Protein AF-0000000084724523 (afdb_homodimer)

Organism: Cystobacter fuscus (strain ATCC 25194 / DSM 2262 / NBRC 100088 / M29) (NCBI:txid1242864)

pLDDT: mean 94.47, std 11.99, range [20.17, 98.94]

Solvent-accessible surface area (backbone atoms only — not comparable to full-atom values): 75988 Å² total; per-residue (Å²): 133,85,74,77,80,79,78,74,78,73,77,78,77,75,77,76,72,70,72,74,72,76,73,77,74,52,59,59,71,35,30,45,39,47,46,10,19,20,73,44,6,19,18,46,40,33,4,35,18,78,22,20,51,25,27,40,26,57,25,37,60,73,39,50,50,92,65,16,55,68,31,19,17,23,23,41,69,84,55,62,31,35,51,29,35,18,40,33,60,49,45,4,32,65,64,45,38,56,32,41,68,26,38,28,72,42,44,55,80,86,52,91,48,58,54,48,84,90,38,83,74,62,22,50,29,20,43,53,56,72,89,57,43,45,48,37,78,12,26,23,33,33,41,32,59,70,43,38,30,40,40,35,34,26,9,32,54,43,27,32,38,39,38,37,40,65,64,75,69,54,32,35,34,40,35,38,43,56,59,62,32,28,49,25,56,93,72,31,45,51,40,32,38,44,34,46,47,96,88,52,37,32,36,29,37,40,28,28,53,48,49,39,68,71,39,58,43,16,26,23,36,40,58,77,58,71,65,72,45,45,33,50,45,70,72,60,86,82,68,87,72,79,68,48,72,61,62,31,92,45,42,60,54,42,40,61,52,73,43,47,22,36,34,38,40,41,30,46,40,62,65,94,64,64,48,37,38,40,32,17,53,24,63,72,33,45,71,48,0,47,48,17,40,53,64,83,46,87,70,83,56,62,64,57,48,35,49,52,19,37,50,51,41,41,56,55,47,54,20,50,44,78,42,50,61,68,60,58,40,24,39,40,39,27,16,52,54,44,36,39,41,42,51,17,46,54,38,44,82,85,28,38,28,32,37,46,59,74,43,80,45,70,46,81,93,50,59,35,41,27,40,41,53,24,68,47,22,39,55,28,25,53,61,47,44,70,47,50,36,49,60,64,60,58,22,18,47,47,44,24,42,51,50,36,14,72,46,24,79,80,47,30,51,54,38,23,26,43,84,33,27,63,27,43,49,81,67,59,58,33,46,35,34,46,48,26,27,39,46,77,73,66,49,56,83,58,61,63,66,61,48,50,51,43,42,51,42,44,70,62,41,41,55,37,92,38,36,43,46,25,72,74,70,42,37,26,25,41,84,81,28,63,24,10,30,42,42,28,25,46,43,9,44,39,27,34,23,50,13,54,44,25,46,74,72,68,36,55,68,58,14,51,55,24,43,56,46,29,54,27,40,60,74,32,48,35,73,86,80,66,33,42,41,27,26,32,82,88,67,48,66,59,74,87,78,59,58,80,51,69,49,94,70,34,47,22,70,90,39,24,31,70,35,54,49,67,51,39,60,76,32,47,43,55,50,34,55,67,55,66,27,42,69,44,43,50,49,51,52,49,46,35,50,62,35,79,55,87,86,59,85,61,82,88,36,84,69,67,27,42,66,44,38,57,38,33,68,19,29,68,73,32,70,50,54,55,55,48,30,28,70,44,41,34,39,51,57,18,22,52,46,48,52,53,46,55,66,70,40,44,47,74,39,37,54,16,27,40,15,36,22,38,44,9,19,54,25,24,44,50,42,33,41,36,66,18,31,36,48,64,32,65,58,68,54,43,24,41,50,59,44,61,71,39,44,29,37,35,36,44,31,65,90,73,38,46,30,32,34,37,36,44,63,67,47,94,65,20,59,17,60,59,47,40,24,48,68,84,35,80,44,63,45,33,47,46,43,50,67,54,54,69,68,24,47,37,40,40,36,34,35,27,64,60,69,38,88,68,61,23,33,50,76,89,20,26,50,95,34,49,70,131,128,90,73,77,78,79,79,75,79,76,78,78,78,76,75,76,74,71,73,76,72,76,73,79,74,50,59,58,70,36,30,45,38,46,45,10,18,19,73,44,5,19,18,46,41,34,5,34,19,78,23,20,51,26,28,40,26,58,24,38,59,74,38,50,50,91,66,16,54,68,32,19,17,23,23,42,70,84,54,59,30,36,51,30,36,16,38,33,64,48,45,5,31,63,66,45,38,54,33,41,68,26,38,30,74,41,45,54,78,86,55,92,47,58,54,47,84,91,39,83,75,62,23,50,30,20,44,52,54,70,88,57,43,47,47,36,77,12,26,24,32,34,39,31,59,71,44,36,30,40,39,34,34,26,11,32,55,44,27,32,37,39,38,37,38,65,64,76,69,54,33,35,33,40,35,37,43,57,60,62,32,30,49,24,55,95,72,29,46,53,39,32,37,43,35,46,47,94,86,52,38,33,36,29,38,41,30,27,53,48,49,41,68,71,40,58,43,16,26,24,38,40,57,78,58,71,65,71,47,46,34,52,44,70,71,59,86,80,70,87,70,79,67,46,72,61,60,31,92,45,44,62,53,42,40,60,50,71,42,48,22,37,34,38,39,41,30,45,41,61,65,96,65,66,48,37,38,40,33,16,52,24,63,73,35,45,68,48,0,47,48,17,41,53,64,83,46,86,69,84,56,60,64,59,48,36,49,54,19,38,50,50,40,41,56,56,47,54,21,49,45,76,43,50,62,67,61,59,38,24,39,40,39,26,17,51,53,45,36,40,41,43,52,16,45,54,39,42,80,86,29,38,27,33,37,45,60,74,44,79,47,69,45,81,93,48,60,34,41,26,42,41,52,25,68,48,22,39,55,29,25,52,60,44,41,72,48,49,35,51,60,63,62,57,21,16,48,47,44,24,42,52,51,36,14,73,47,23,78,80,49,30,52,55,39,24,26,43,83,33,28,64,26,42,48,80,66,58,60,33,46,36,33,46,47,27,27,40,46,77,71,66,47,56,83,57,62,65,67,60,47,50,50,42,42,51,42,44,70,63,42,40,54,38,92,38,36,42,46,25,70,74,70,42,38,26,24,42,84,81,28,63,22,10,30,43,42,29,27,48,43,10,44,38,26,34,22,50,12,54,43,26,47,75,71,68,36,54,68,60,14,52,55,23,44,57,45,31,53,26,42,61,73,32,49,36,73,86,80,65,33,42,41,27,25,32,82,87,68,46,66,58,74,88,77,60,58,80,51,70,49,94,67,34,48,22,68,88,39,25,30,70,35,52,48,66,53,41,62,61,31,47,44,56,49,33,55,66,54,65,26,42,69,43,42,50,50,50,52,49,47,35,50,64,35,80,54,86,86,58,85,62,83,88,34,84,70,68,26,42,65,43,38,55,38,34,67,19,28,70,75,32,71,49,53,55,56,48,30,27,70,44,41,35,38,51,57,17,22,52,45,48,52,53,44,54,67,72,41,44,48,78,38,36,54,17,27,40,15,36,23,39,45,8,18,55,25,24,44,48,41,34,39,36,65,16,30,37,46,64,34,64,56,69,53,44,26,40,50,59,43,60,70,38,45,29,37,35,37,44,30,64,87,73,37,46,31,32,34,39,35,44,64,68,46,93,64,20,60,19,59,59,47,40,22,51,68,84,36,80,42,63,43,35,48,44,44,51,67,57,53,70,68,23,47,36,40,38,36,33,34,26,62,59,71,38,87,68,62,22,33,50,76,88,21,26,49,94,30,63,59,130

Foldseek 3Di:
DPPPDPDCPPPPPPPPPPPPPDPPDALQRLADQLAQLAAFALAFQFAAFQLAPWTKGWAQDADALVPQQSCQFRGHPPQFKTQAIATDGFGQDRHHWDSAWGKAKAFADAFQDSADSVDAPRGRIFGWDCVQWDGTHQKTWTAGDNRRWIWIKGDDRFKIKIKIDHPDFTWIKMKTWGQAIHNGDPCQWPKKKWFADPQGKIKMKTFGCGLFGRQIKIKIKDKQAGFPWKFKDDPDPPDPDPPDDDPDDGRTGDRMDMDRTMMMMTIRHGDDHIMMMMMGMARADRVLNVQSSCQPPNDRPNVVSSVVSSVSLSLLLVLKDFFFPSWLSNLLSNLSVLLRRPQHFHAGSQQWAQAQLRDIDGDDPATATWFPQQVQCLFFSLVVCQFRPALRVLLRDLVNQLVNLVNHPLNAGANGTGRNHHSLPDADRRSQLSLLLSVVLPRDDDDLVSSLVRLVSNQCRCVPQQSVVCLVVLWRALVVGFLGLLRNQRSLLSLQSSLLSCVVVVNNVSNVVSPVSNPSNVLQQDLVVLWRFHHHSVSHGDPDDDQQDDDDRHNRDLAGRLLRRCRSLQALVVSCVSQPALVSLVVSLCCQQCADCVPPDPVVRSQQWQDRRRQGLQDRSRLLVLLSNLQSQFLQSSLVVLVVSCVRQATSRSNGHGHRCSSSSSSSSSNQVQLQWGDSRSSQQKTFGHGHDGQKMWRCGNVRAIEMEGEAPDDPQFSEWDWKDWQNHTQQAGMDGNVSVVVHGYIYTYTGRDYDSRGNRDNVRGPDRNDD/DPPPPPPPPPPPPPPPPPPPPDPPDALQVLADQLAQLAAFALAFQFAAFQLAPWTKGWAQDADALVPQQSCQFRGHPPQFKTQAIATDGFGQDRHHWDSAWGKAKAFADAFQDSADSVDAPRGRIFGWDCVQWDGTHQKTWTAGDVRRWIWIKGDDRFKIKIKIDHPDFTWIKMKTWGQAIHNGDPCQWPKKKWFADPQGKIKMKTFGCGLFHRQIKIKIKDKPAGFPWKFKDDPDPPDPDPPDDDPDDGRTGDRMDMDRTMMMMTIRHGDDGIMMMMMGMARADRVLNVQSSCQPPNDRPNVVSSVVSSVSLSLLLVLKDFFFPSWLSNLLSNLSVLLRHPQHFHAGSQQWAQAQLRDIDGDDPATATWFPQQVQCLFFSLVVCQFRPALRVLLRDLVNQLVNLVNHPLNAGANGTGRNHHSLPDADRRSQLSLLLSVVLPRDDDDLVSSLVRLVSNQCRCVPQQSVVCLVVLWRALVVGFLGLLRNQRSLLSLQSSLLSCVVVVNNVSNVVSPVSNPSNVLQQDLVVLWRFHHHSVSHGDPDDDQQDDDDRHNRDLAGRLLRRCRSLQALVVSCVSQPALVSLVVSLCCQQCADCVPPDPVVRSQQWQDRRRQGLQDRSRLLVLLSNLLSQFLQSSLVVLVVSCVRQATSRSNGHGHRCSSSSSSSSSNQVQLQWGDSRSSQQKTFGHGHNGQKMWRCGNVRAIAMEGEAPDDPQFSEWDWKAWQNHTQQAGMDGNVSVVVHGYIYTYTGRDYDSRGNRDNVRGPDRHDD

InterPro domains:
  IPR005887 Glycosyl hydrolase family 92, alpha-1,2-mannosidase, putative [TIGR01180] (5-756)
  IPR008928 Six-hairpin glycosidase superfamily [SSF48208] (292-733)
  IPR012939 Glycosyl hydrolase family 92 [PF07971] (288-752)
  IPR014718 Glycoside hydrolase-type carbohydrate-binding [G3DSA:2.70.98.10] (29-375)
  IPR041371 Glycosyl hydrolase family 92 N-terminal domain [PF17678] (31-282)
  IPR050883 Peptide-N(4)-(N-acetyl-beta-glucosaminyl)asparagine amidase [PTHR12143] (14-756)

Nearest PDB structures (foldseek):
  6f91-assembly6_C  TM=9.693E-01  e=6.022E-83  Bacteroides thetaiotaomicron
  6f91-assembly2_B  TM=9.705E-01  e=1.123E-82  Bacteroides thetaiotaomicron
  6f91-assembly4_G  TM=9.671E-01  e=1.989E-82  Bacteroides thetaiotaomicron
  6f91-assembly5_A-4  TM=9.684E-01  e=3.175E-82  Bacteroides thetaiotaomicron
  2wzs-assembly4_D  TM=9.015E-01  e=2.705E-63  Bacteroides thetaiotaomicron VPI-5482

Radius of gyration: 40.07 Å; Cα contacts (8 Å, |Δi|>4): 3932; chains: 2; bounding box: 154×147×90 Å

Structure (mmCIF, N/CA/C/O backbone):
data_AF-0000000084724523-model_v1
#
loop_
_entity.id
_entity.type
_entity.pdbx_description
1 polymer Alpha-1,2-mannosidase
#
loop_
_atom_site.group_PDB
_atom_site.id
_atom_site.type_symbol
_atom_site.label_atom_id
_atom_site.label_alt_id
_atom_site.label_comp_id
_atom_site.label_asym_id
_atom_site.label_entity_id
_atom_site.label_seq_id
_atom_site.pdbx_PDB_ins_code
_atom_site.Cartn_x
_atom_site.Cartn_y
_atom_site.Cartn_z
_atom_site.occupancy
_atom_site.B_iso_or_equiv
_atom_site.auth_seq_id
_atom_site.auth_comp_id
_atom_site.auth_asym_id
_atom_site.auth_atom_id
_atom_site.pdbx_PDB_model_num
ATOM 1 N N . MET A 1 1 ? -81.5 -58.75 -46.938 1 20.53 1 MET A N 1
ATOM 2 C CA . MET A 1 1 ? -81 -58.469 -45.594 1 20.53 1 MET A CA 1
ATOM 3 C C . MET A 1 1 ? -79.562 -59 -45.406 1 20.53 1 MET A C 1
ATOM 5 O O . MET A 1 1 ? -79.312 -59.75 -44.438 1 20.53 1 MET A O 1
ATOM 9 N N . ARG A 1 2 ? -79 -59.281 -46.656 1 23.03 2 ARG A N 1
ATOM 10 C CA . ARG A 1 2 ? -77.75 -59.969 -46.969 1 23.03 2 ARG A CA 1
ATOM 11 C C . ARG A 1 2 ? -76.562 -59.344 -46.188 1 23.03 2 ARG A C 1
ATOM 13 O O . ARG A 1 2 ? -76.312 -58.156 -46.312 1 23.03 2 ARG A O 1
ATOM 20 N N . LEU A 1 3 ? -76.188 -59.938 -45.031 1 23.42 3 LEU A N 1
ATOM 21 C CA . LEU A 1 3 ? -75.375 -59.75 -43.812 1 23.42 3 LEU A CA 1
ATOM 22 C C . LEU A 1 3 ? -73.875 -59.75 -44.125 1 23.42 3 LEU A C 1
ATOM 24 O O . LEU A 1 3 ? -73.188 -60.75 -43.906 1 23.42 3 LEU A O 1
ATOM 28 N N . GLY A 1 4 ? -73.5 -59.406 -45.344 1 29.86 4 GLY A N 1
ATOM 29 C CA . GLY A 1 4 ? -72.125 -59.781 -45.594 1 29.86 4 GLY A CA 1
ATOM 30 C C . GLY A 1 4 ? -71.188 -59.219 -44.562 1 29.86 4 GLY A C 1
ATOM 31 O O . GLY A 1 4 ? -71.375 -58.094 -44.062 1 29.86 4 GLY A O 1
ATOM 32 N N . MET A 1 5 ? -70.438 -60.094 -43.844 1 26.89 5 MET A N 1
ATOM 33 C CA . MET A 1 5 ? -69.438 -60.094 -42.75 1 26.89 5 MET A CA 1
ATOM 34 C C . MET A 1 5 ? -68.188 -59.281 -43.125 1 26.89 5 MET A C 1
ATOM 36 O O . MET A 1 5 ? -67.5 -59.594 -44.094 1 26.89 5 MET A O 1
ATOM 40 N N . PHE A 1 6 ? -68.312 -57.906 -43.156 1 31.75 6 PHE A N 1
ATOM 41 C CA . PHE A 1 6 ? -67.188 -57 -43.438 1 31.75 6 PHE A CA 1
ATOM 42 C C . PHE A 1 6 ? -66.125 -57.188 -42.406 1 31.75 6 PHE A C 1
ATOM 44 O O . PHE A 1 6 ? -66.312 -57 -41.219 1 31.75 6 PHE A O 1
ATOM 51 N N . CYS A 1 7 ? -65.25 -58.281 -42.625 1 27.2 7 CYS A N 1
ATOM 52 C CA . CYS A 1 7 ? -64.125 -58.562 -41.75 1 27.2 7 CYS A CA 1
ATOM 53 C C . CYS A 1 7 ? -63.219 -57.344 -41.625 1 27.2 7 CYS A C 1
ATOM 55 O O . CYS A 1 7 ? -62.969 -56.625 -42.625 1 27.2 7 CYS A O 1
ATOM 57 N N . ALA A 1 8 ? -63 -56.844 -40.344 1 29.38 8 ALA A N 1
ATOM 58 C CA . ALA A 1 8 ? -62.312 -55.812 -39.594 1 29.38 8 ALA A CA 1
ATOM 59 C C . ALA A 1 8 ? -60.781 -55.938 -39.75 1 29.38 8 ALA A C 1
ATOM 61 O O . ALA A 1 8 ? -60.188 -56.812 -39.156 1 29.38 8 ALA A O 1
ATOM 62 N N . VAL A 1 9 ? -60.281 -56.031 -40.938 1 32.03 9 VAL A N 1
ATOM 63 C CA . VAL A 1 9 ? -58.812 -56.125 -40.875 1 32.03 9 VAL A CA 1
ATOM 64 C C . VAL A 1 9 ? -58.25 -54.938 -40.125 1 32.03 9 VAL A C 1
ATOM 66 O O . VAL A 1 9 ? -58.375 -53.812 -40.562 1 32.03 9 VAL A O 1
ATOM 69 N N . GLY A 1 10 ? -58.312 -54.969 -38.75 1 26.72 10 GLY A N 1
ATOM 70 C CA . GLY A 1 10 ? -57.688 -53.938 -37.938 1 26.72 10 GLY A CA 1
ATOM 71 C C . GLY A 1 10 ? -56.188 -53.875 -38.094 1 26.72 10 GLY A C 1
ATOM 72 O O . GLY A 1 10 ? -55.5 -54.844 -37.906 1 26.72 10 GLY A O 1
ATOM 73 N N . ALA A 1 11 ? -55.719 -53.125 -39.156 1 31.81 11 ALA A N 1
ATOM 74 C CA . ALA A 1 11 ? -54.312 -52.844 -39.312 1 31.81 11 ALA A CA 1
ATOM 75 C C . ALA A 1 11 ? -53.719 -52.25 -38.031 1 31.81 11 ALA A C 1
ATOM 77 O O . ALA A 1 11 ? -54.188 -51.219 -37.531 1 31.81 11 ALA A O 1
ATOM 78 N N . LEU A 1 12 ? -53.188 -53.156 -37.094 1 29.39 12 LEU A N 1
ATOM 79 C CA . LEU A 1 12 ? -52.406 -52.719 -35.938 1 29.39 12 LEU A CA 1
ATOM 80 C C . LEU A 1 12 ? -51.219 -51.844 -36.375 1 29.39 12 LEU A C 1
ATOM 82 O O . LEU A 1 12 ? -50.344 -52.312 -37.094 1 29.39 12 LEU A O 1
ATOM 86 N N . LEU A 1 13 ? -51.562 -50.5 -36.719 1 34.78 13 LEU A N 1
ATOM 87 C CA . LEU A 1 13 ? -50.469 -49.562 -36.844 1 34.78 13 LEU A CA 1
ATOM 88 C C . LEU A 1 13 ? -49.594 -49.594 -35.594 1 34.78 13 LEU A C 1
ATOM 90 O O . LEU A 1 13 ? -50.062 -49.219 -34.5 1 34.78 13 LEU A O 1
ATOM 94 N N . GLY A 1 14 ? -48.688 -50.594 -35.469 1 31 14 GLY A N 1
ATOM 95 C CA . GLY A 1 14 ? -47.688 -50.531 -34.438 1 31 14 GLY A CA 1
ATOM 96 C C . GLY A 1 14 ? -46.906 -49.25 -34.438 1 31 14 GLY A C 1
ATOM 97 O O . GLY A 1 14 ? -46.281 -48.875 -35.438 1 31 14 GLY A O 1
ATOM 98 N N . ALA A 1 15 ? -47.438 -48.188 -33.656 1 37.19 15 ALA A N 1
ATOM 99 C CA . ALA A 1 15 ? -46.688 -46.969 -33.312 1 37.19 15 ALA A CA 1
ATOM 100 C C . ALA A 1 15 ? -45.312 -47.312 -32.75 1 37.19 15 ALA A C 1
ATOM 102 O O . ALA A 1 15 ? -45.188 -48 -31.734 1 37.19 15 ALA A O 1
ATOM 103 N N . MET A 1 16 ? -44.344 -47.375 -33.656 1 31.94 16 MET A N 1
ATOM 104 C CA . MET A 1 16 ? -42.969 -47.375 -33.188 1 31.94 16 MET A CA 1
ATOM 105 C C . MET A 1 16 ? -42.688 -46.156 -32.312 1 31.94 16 MET A C 1
ATOM 107 O O . MET A 1 16 ? -42.844 -45 -32.781 1 31.94 16 MET A O 1
ATOM 111 N N . SER A 1 17 ? -43.188 -46.25 -31.094 1 35.69 17 SER A N 1
ATOM 112 C CA . SER A 1 17 ? -42.719 -45.25 -30.141 1 35.69 17 SER A CA 1
ATOM 113 C C . SER A 1 17 ? -41.188 -45.125 -30.172 1 35.69 17 SER A C 1
ATOM 115 O O . SER A 1 17 ? -40.469 -46.062 -29.828 1 35.69 17 SER A O 1
ATOM 117 N N . GLY A 1 18 ? -40.75 -44.406 -31.156 1 31.39 18 GLY A N 1
ATOM 118 C CA . GLY A 1 18 ? -39.375 -44.031 -31.047 1 31.39 18 GLY A CA 1
ATOM 119 C C . GLY A 1 18 ? -39.031 -43.406 -29.703 1 31.39 18 GLY A C 1
ATOM 120 O O . GLY A 1 18 ? -39.562 -42.344 -29.375 1 31.39 18 GLY A O 1
ATOM 121 N N . GLU A 1 19 ? -38.844 -44.219 -28.75 1 33.22 19 GLU A N 1
ATOM 122 C CA . GLU A 1 19 ? -38.25 -43.625 -27.562 1 33.22 19 GLU A CA 1
ATOM 123 C C . GLU A 1 19 ? -37.156 -42.625 -27.922 1 33.22 19 GLU A C 1
ATOM 125 O O . GLU A 1 19 ? -36.188 -42.969 -28.609 1 33.22 19 GLU A O 1
ATOM 130 N N . ALA A 1 20 ? -37.531 -41.375 -27.922 1 40.84 20 ALA A N 1
ATOM 131 C CA . ALA A 1 20 ? -36.531 -40.312 -28.016 1 40.84 20 ALA A CA 1
ATOM 132 C C . ALA A 1 20 ? -35.375 -40.562 -27.062 1 40.84 20 ALA A C 1
ATOM 134 O O . ALA A 1 20 ? -35.562 -40.531 -25.844 1 40.84 20 ALA A O 1
ATOM 135 N N . ARG A 1 21 ? -34.406 -41.375 -27.438 1 37.97 21 ARG A N 1
ATOM 136 C CA . ARG A 1 21 ? -33.219 -41.469 -26.609 1 37.97 21 ARG A CA 1
ATOM 137 C C . ARG A 1 21 ? -32.875 -40.094 -26.016 1 37.97 21 ARG A C 1
ATOM 139 O O . ARG A 1 21 ? -32.781 -39.094 -26.734 1 37.97 21 ARG A O 1
ATOM 146 N N . ALA A 1 22 ? -32.938 -39.969 -24.797 1 46.38 22 ALA A N 1
ATOM 147 C CA . ALA A 1 22 ? -32.531 -38.75 -24.062 1 46.38 22 ALA A CA 1
ATOM 148 C C . ALA A 1 22 ? -31.188 -38.219 -24.578 1 46.38 22 ALA A C 1
ATOM 150 O O . ALA A 1 22 ? -30.219 -38.969 -24.688 1 46.38 22 ALA A O 1
ATOM 151 N N . ALA A 1 23 ? -31.047 -37.156 -25.188 1 53.88 23 ALA A N 1
ATOM 152 C CA . ALA A 1 23 ? -29.859 -36.5 -25.734 1 53.88 23 ALA A CA 1
ATOM 153 C C . ALA A 1 23 ? -28.719 -36.5 -24.734 1 53.88 23 ALA A C 1
ATOM 155 O O . ALA A 1 23 ? -28.922 -36.219 -23.547 1 53.88 23 ALA A O 1
ATOM 156 N N . ALA A 1 24 ? -27.578 -37.188 -25.078 1 62.97 24 ALA A N 1
ATOM 157 C CA . ALA A 1 24 ? -26.391 -37.156 -24.234 1 62.97 24 ALA A CA 1
ATOM 158 C C . ALA A 1 24 ? -26.156 -35.781 -23.625 1 62.97 24 ALA A C 1
ATOM 160 O O . ALA A 1 24 ? -26.359 -34.75 -24.281 1 62.97 24 ALA A O 1
ATOM 161 N N . PRO A 1 25 ? -25.938 -35.719 -22.188 1 80.44 25 PRO A N 1
ATOM 162 C CA . PRO A 1 25 ? -25.641 -34.406 -21.547 1 80.44 25 PRO A CA 1
ATOM 163 C C . PRO A 1 25 ? -24.578 -33.625 -22.281 1 80.44 25 PRO A C 1
ATOM 165 O O . PRO A 1 25 ? -23.672 -34.219 -22.891 1 80.44 25 PRO A O 1
ATOM 168 N N . SER A 1 26 ? -24.844 -32.312 -22.406 1 92.19 26 SER A N 1
ATOM 169 C CA . SER A 1 26 ? -23.844 -31.422 -22.984 1 92.19 26 SER A CA 1
ATOM 170 C C . SER A 1 26 ? -22.531 -31.484 -22.219 1 92.19 26 SER A C 1
ATOM 172 O O . SER A 1 26 ? -22.484 -32.031 -21.109 1 92.19 26 SER A O 1
ATOM 174 N N . ALA A 1 27 ? -21.406 -31.094 -22.812 1 97.19 27 ALA A N 1
ATOM 175 C CA . ALA A 1 27 ? -20.125 -31 -22.125 1 97.19 27 ALA A CA 1
ATOM 176 C C . ALA A 1 27 ? -20.25 -30.203 -20.828 1 97.19 27 ALA A C 1
ATOM 178 O O . ALA A 1 27 ? -19.688 -30.578 -19.812 1 97.19 27 ALA A O 1
ATOM 179 N N . TYR A 1 28 ? -21.016 -29.156 -20.891 1 97.94 28 TYR A N 1
ATOM 180 C CA . TYR A 1 28 ? -21.266 -28.312 -19.734 1 97.94 28 TYR A CA 1
ATOM 181 C C . TYR A 1 28 ? -21.938 -29.094 -18.609 1 97.94 28 TYR A C 1
ATOM 183 O O . TYR A 1 28 ? -21.5 -29.031 -17.453 1 97.94 28 TYR A O 1
ATOM 191 N N . ASP A 1 29 ? -22.906 -29.891 -18.922 1 97.25 29 ASP A N 1
ATOM 192 C CA . ASP A 1 29 ? -23.688 -30.625 -17.938 1 97.25 29 ASP A CA 1
ATOM 193 C C . ASP A 1 29 ? -22.891 -31.797 -17.375 1 97.25 29 ASP A C 1
ATOM 195 O O . ASP A 1 29 ? -23.203 -32.312 -16.297 1 97.25 29 ASP A O 1
ATOM 199 N N . ALA A 1 30 ? -21.859 -32.188 -18.109 1 98 30 ALA A N 1
ATOM 200 C CA . ALA A 1 30 ? -21.078 -33.344 -17.703 1 98 30 ALA A CA 1
ATOM 201 C C . ALA A 1 30 ? -20.031 -32.969 -16.656 1 98 30 ALA A C 1
ATOM 203 O O . ALA A 1 30 ? -19.484 -33.812 -15.969 1 98 30 ALA A O 1
ATOM 204 N N . VAL A 1 31 ? -19.734 -31.703 -16.516 1 98.75 31 VAL A N 1
ATOM 205 C CA . VAL A 1 31 ? -18.734 -31.234 -15.562 1 98.75 31 VAL A CA 1
ATOM 206 C C . VAL A 1 31 ? -19.281 -31.328 -14.141 1 98.75 31 VAL A C 1
ATOM 208 O O . VAL A 1 31 ? -20.438 -30.969 -13.891 1 98.75 31 VAL A O 1
ATOM 211 N N . ASP A 1 32 ? -18.5 -31.828 -13.234 1 98.69 32 ASP A N 1
ATOM 212 C CA . ASP A 1 32 ? -18.797 -31.844 -11.797 1 98.69 32 ASP A CA 1
ATOM 213 C C . ASP A 1 32 ? -17.734 -31.078 -11.016 1 98.69 32 ASP A C 1
ATOM 215 O O . ASP A 1 32 ? -16.719 -31.641 -10.625 1 98.69 32 ASP A O 1
ATOM 219 N N . PRO A 1 33 ? -18.016 -29.859 -10.672 1 98.69 33 PRO A N 1
ATOM 220 C CA . PRO A 1 33 ? -17.016 -29.031 -10 1 98.69 33 PRO A CA 1
ATOM 221 C C . PRO A 1 33 ? -16.641 -29.547 -8.617 1 98.69 33 PRO A C 1
ATOM 223 O O . PRO A 1 33 ? -15.68 -29.078 -8.016 1 98.69 33 PRO A O 1
ATOM 226 N N . PHE A 1 34 ? -17.281 -30.531 -8.094 1 98.69 34 PHE A N 1
ATOM 227 C CA . PHE A 1 34 ? -16.969 -31.062 -6.773 1 98.69 34 PHE A CA 1
ATOM 228 C C . PHE A 1 34 ? -15.797 -32.031 -6.844 1 98.69 34 PHE A C 1
ATOM 230 O O . PHE A 1 34 ? -15.219 -32.406 -5.816 1 98.69 34 PHE A O 1
ATOM 237 N N . ILE A 1 35 ? -15.531 -32.531 -8.047 1 98.62 35 ILE A N 1
ATOM 238 C CA . ILE A 1 35 ? -14.383 -33.406 -8.156 1 98.62 35 ILE A CA 1
ATOM 239 C C . ILE A 1 35 ? -13.117 -32.688 -7.727 1 98.62 35 ILE A C 1
ATOM 241 O O . ILE A 1 35 ? -12.789 -31.625 -8.281 1 98.62 35 ILE A O 1
ATOM 245 N N . GLY A 1 36 ? -12.391 -33.219 -6.758 1 98.06 36 GLY A N 1
ATOM 246 C CA . GLY A 1 36 ? -11.164 -32.656 -6.25 1 98.06 36 GLY A CA 1
ATOM 247 C C . GLY A 1 36 ? -11.367 -31.812 -4.992 1 98.06 36 GLY A C 1
ATOM 248 O O . GLY A 1 36 ? -10.406 -31.344 -4.387 1 98.06 36 GLY A O 1
ATOM 249 N N . THR A 1 37 ? -12.57 -31.609 -4.512 1 98.19 37 THR A N 1
ATOM 250 C CA . THR A 1 37 ? -12.852 -30.766 -3.355 1 98.19 37 THR A CA 1
ATOM 251 C C . THR A 1 37 ? -12.758 -31.578 -2.064 1 98.19 37 THR A C 1
ATOM 253 O O . THR A 1 37 ? -12.852 -31.016 -0.969 1 98.19 37 THR A O 1
ATOM 256 N N . GLY A 1 38 ? -12.648 -32.844 -2.244 1 95.5 38 GLY A N 1
ATOM 257 C CA . GLY A 1 38 ? -12.344 -33.75 -1.156 1 95.5 38 GLY A CA 1
ATOM 258 C C . GLY A 1 38 ? -11.016 -34.469 -1.335 1 95.5 38 GLY A C 1
ATOM 259 O O . GLY A 1 38 ? -10.422 -34.406 -2.414 1 95.5 38 GLY A O 1
ATOM 260 N N . GLY A 1 39 ? -10.469 -34.938 -0.342 1 92.62 39 GLY A N 1
ATOM 261 C CA . GLY A 1 39 ? -9.156 -35.562 -0.454 1 92.62 39 GLY A CA 1
ATOM 262 C C . GLY A 1 39 ? -8.039 -34.562 -0.677 1 92.62 39 GLY A C 1
ATOM 263 O O . GLY A 1 39 ? -7.922 -33.594 0.059 1 92.62 39 GLY A O 1
ATOM 264 N N . LYS A 1 40 ? -7.23 -34.875 -1.763 1 94 40 LYS A N 1
ATOM 265 C CA . LYS A 1 40 ? -6.012 -34.094 -1.925 1 94 40 LYS A CA 1
ATOM 266 C C . LYS A 1 40 ? -6.07 -33.25 -3.197 1 94 40 LYS A C 1
ATOM 268 O O . LYS A 1 40 ? -5.078 -32.625 -3.582 1 94 40 LYS A O 1
ATOM 273 N N . GLY A 1 41 ? -7.199 -33.125 -3.854 1 95.94 41 GLY A N 1
ATOM 274 C CA . GLY A 1 41 ? -7.309 -32.406 -5.125 1 95.94 41 GLY A CA 1
ATOM 275 C C . GLY A 1 41 ? -7.152 -30.906 -4.996 1 95.94 41 GLY A C 1
ATOM 276 O O . GLY A 1 41 ? -6.59 -30.266 -5.879 1 95.94 41 GLY A O 1
ATOM 277 N N . HIS A 1 42 ? -7.676 -30.297 -3.889 1 97.31 42 HIS A N 1
ATOM 278 C CA . HIS A 1 42 ? -7.562 -28.891 -3.5 1 97.31 42 HIS A CA 1
ATOM 279 C C . HIS A 1 42 ? -8.172 -27.984 -4.559 1 97.31 42 HIS A C 1
ATOM 281 O O . HIS A 1 42 ? -7.574 -26.969 -4.922 1 97.31 42 HIS A O 1
ATOM 287 N N . THR A 1 43 ? -9.242 -28.375 -5.137 1 98.31 43 THR A N 1
ATOM 288 C CA . THR A 1 43 ? -10 -27.484 -6.016 1 98.31 43 THR A CA 1
ATOM 289 C C . THR A 1 43 ? -11.172 -26.859 -5.27 1 98.31 43 THR A C 1
ATOM 291 O O . THR A 1 43 ? -11.414 -27.172 -4.102 1 98.31 43 THR A O 1
ATOM 294 N N . PHE A 1 44 ? -11.797 -25.891 -5.836 1 98.56 44 PHE A N 1
ATOM 295 C CA . PHE A 1 44 ? -12.961 -25.266 -5.23 1 98.56 44 PHE A CA 1
ATOM 296 C C . PHE A 1 44 ? -14.188 -25.422 -6.121 1 98.56 44 PHE A C 1
ATOM 298 O O . PHE A 1 44 ? -14.07 -25.469 -7.348 1 98.56 44 PHE A O 1
ATOM 305 N N . PRO A 1 45 ? -15.344 -25.516 -5.582 1 98.75 45 PRO A N 1
ATOM 306 C CA . PRO A 1 45 ? -16.562 -25.766 -6.363 1 98.75 45 PRO A CA 1
ATOM 307 C C . PRO A 1 45 ? -17.234 -24.469 -6.832 1 98.75 45 PRO A C 1
ATOM 309 O O . PRO A 1 45 ? -18.219 -24.516 -7.559 1 98.75 45 PRO A O 1
ATOM 312 N N . GLY A 1 46 ? -16.703 -23.312 -6.441 1 98.56 46 GLY A N 1
ATOM 313 C CA . GLY A 1 46 ? -17.375 -22.047 -6.617 1 98.56 46 GLY A CA 1
ATOM 314 C C . GLY A 1 46 ? -17.453 -21.594 -8.062 1 98.56 46 GLY A C 1
ATOM 315 O O . GLY A 1 46 ? -17.078 -22.344 -8.969 1 98.56 46 GLY A O 1
ATOM 316 N N . ALA A 1 47 ? -18.016 -20.422 -8.258 1 98.81 47 ALA A N 1
ATOM 317 C CA . ALA A 1 47 ? -18.266 -19.859 -9.586 1 98.81 47 ALA A CA 1
ATOM 318 C C . ALA A 1 47 ? -17.047 -19.125 -10.125 1 98.81 47 ALA A C 1
ATOM 320 O O . ALA A 1 47 ? -16.469 -18.281 -9.438 1 98.81 47 ALA A O 1
ATOM 321 N N . VAL A 1 48 ? -16.688 -19.406 -11.297 1 98.81 48 VAL A N 1
ATOM 322 C CA . VAL A 1 48 ? -15.586 -18.766 -12 1 98.81 48 VAL A CA 1
ATOM 323 C C . VAL A 1 48 ? -15.812 -18.844 -13.508 1 98.81 48 VAL A C 1
ATOM 325 O O . VAL A 1 48 ? -16.406 -19.812 -14 1 98.81 48 VAL A O 1
ATOM 328 N N . ALA A 1 49 ? -15.492 -17.859 -14.25 1 98.75 49 ALA A N 1
ATOM 329 C CA . ALA A 1 49 ? -15.461 -17.891 -15.711 1 98.75 49 ALA A CA 1
ATOM 330 C C . ALA A 1 49 ? -14.156 -18.516 -16.203 1 98.75 49 ALA A C 1
ATOM 332 O O . ALA A 1 49 ? -13.211 -18.703 -15.438 1 98.75 49 ALA A O 1
ATOM 333 N N . PRO A 1 50 ? -14.164 -19 -17.516 1 98.75 50 PRO A N 1
ATOM 334 C CA . PRO A 1 50 ? -12.867 -19.453 -18.031 1 98.75 50 PRO A CA 1
ATOM 335 C C . PRO A 1 50 ? -11.766 -18.391 -17.844 1 98.75 50 PRO A C 1
ATOM 337 O O . PRO A 1 50 ? -11.883 -17.281 -18.359 1 98.75 50 PRO A O 1
ATOM 340 N N . PHE A 1 51 ? -10.758 -18.703 -17.062 1 98.75 51 PHE A N 1
ATOM 341 C CA . PHE A 1 51 ? -9.617 -17.859 -16.75 1 98.75 51 PHE A CA 1
ATOM 342 C C . PHE A 1 51 ? -10.055 -16.594 -16.031 1 98.75 51 PHE A C 1
ATOM 344 O O . PHE A 1 51 ? -9.445 -15.531 -16.203 1 98.75 51 PHE A O 1
ATOM 351 N N . GLY A 1 52 ? -11.039 -16.688 -15.25 1 98.56 52 GLY A N 1
ATOM 352 C CA . GLY A 1 52 ? -11.648 -15.531 -14.617 1 98.56 52 GLY A CA 1
ATOM 353 C C . GLY A 1 52 ? -10.812 -14.953 -13.492 1 98.56 52 GLY A C 1
ATOM 354 O O . GLY A 1 52 ? -10.172 -15.695 -12.742 1 98.56 52 GLY A O 1
ATOM 355 N N . MET A 1 53 ? -10.914 -13.633 -13.328 1 98.25 53 MET A N 1
ATOM 356 C CA . MET A 1 53 ? -10.242 -12.891 -12.273 1 98.25 53 MET A CA 1
ATOM 357 C C . MET A 1 53 ? -10.93 -13.109 -10.93 1 98.25 53 MET A C 1
ATOM 359 O O . MET A 1 53 ? -10.258 -13.281 -9.906 1 98.25 53 MET A O 1
ATOM 363 N N . VAL A 1 54 ? -12.234 -13.117 -10.969 1 97.94 54 VAL A N 1
ATOM 364 C CA . VAL A 1 54 ? -13.047 -13.305 -9.773 1 97.94 54 VAL A CA 1
ATOM 365 C C . VAL A 1 54 ? -13.445 -14.766 -9.633 1 97.94 54 VAL A C 1
ATOM 367 O O . VAL A 1 54 ? -13.859 -15.398 -10.602 1 97.94 54 VAL A O 1
ATOM 370 N N . GLN A 1 55 ? -13.281 -15.297 -8.469 1 98.31 55 GLN A N 1
ATOM 371 C CA . GLN A 1 55 ? -13.609 -16.672 -8.141 1 98.31 55 GLN A CA 1
ATOM 372 C C . GLN A 1 55 ? -14.43 -16.75 -6.855 1 98.31 55 GLN A C 1
ATOM 374 O O . GLN A 1 55 ? -13.859 -16.844 -5.762 1 98.31 55 GLN A O 1
ATOM 379 N N . LEU A 1 56 ? -15.711 -16.766 -6.945 1 98.81 56 LEU A N 1
ATOM 380 C CA . LEU A 1 56 ? -16.594 -16.766 -5.785 1 98.81 56 LEU A CA 1
ATOM 381 C C . LEU A 1 56 ? -16.859 -18.188 -5.305 1 98.81 56 LEU A C 1
ATOM 383 O O . LEU A 1 56 ? -17.438 -19 -6.031 1 98.81 56 LEU A O 1
ATOM 387 N N . SER A 1 57 ? -16.438 -18.5 -4.125 1 98.88 57 SER A N 1
ATOM 388 C CA . SER A 1 57 ? -16.562 -19.859 -3.627 1 98.88 57 SER A CA 1
ATOM 389 C C . SER A 1 57 ? -16.766 -19.891 -2.117 1 98.88 57 SER A C 1
ATOM 391 O O . SER A 1 57 ? -16.375 -18.953 -1.417 1 98.88 57 SER A O 1
ATOM 393 N N . PRO A 1 58 ? -17.406 -20.906 -1.604 1 98.69 58 PRO A N 1
ATOM 394 C CA . PRO A 1 58 ? -17.531 -21.047 -0.151 1 98.69 58 PRO A CA 1
ATOM 395 C C . PRO A 1 58 ? -16.203 -21.359 0.527 1 98.69 58 PRO A C 1
ATOM 397 O O . PRO A 1 58 ? -15.375 -22.094 -0.026 1 98.69 58 PRO A O 1
ATOM 400 N N . ASP A 1 59 ? -16 -20.781 1.646 1 98.5 59 ASP A N 1
ATOM 401 C CA . ASP A 1 59 ? -14.953 -21.156 2.59 1 98.5 59 ASP A CA 1
ATOM 402 C C . ASP A 1 59 ? -15.531 -21.953 3.752 1 98.5 59 ASP A C 1
ATOM 404 O O . ASP A 1 59 ? -16.438 -21.5 4.441 1 98.5 59 ASP A O 1
ATOM 408 N N . THR A 1 60 ? -14.961 -23.094 3.922 1 98 60 THR A N 1
ATOM 409 C CA . THR A 1 60 ? -15.547 -23.938 4.957 1 98 60 THR A CA 1
ATOM 410 C C . THR A 1 60 ? -14.773 -23.812 6.266 1 98 60 THR A C 1
ATOM 412 O O . THR A 1 60 ? -15.336 -24 7.344 1 98 60 THR A O 1
ATOM 415 N N . ASP A 1 61 ? -13.477 -23.531 6.148 1 96.44 61 ASP A N 1
ATOM 416 C CA . ASP A 1 61 ? -12.664 -23.312 7.344 1 96.44 61 ASP A CA 1
ATOM 417 C C . ASP A 1 61 ? -11.367 -22.578 7.004 1 96.44 61 ASP A C 1
ATOM 419 O O . ASP A 1 61 ? -10.922 -22.594 5.852 1 96.44 61 ASP A O 1
ATOM 423 N N . VAL A 1 62 ? -10.867 -21.812 7.902 1 95.25 62 VAL A N 1
ATOM 424 C CA . VAL A 1 62 ? -9.555 -21.188 7.836 1 95.25 62 VAL A CA 1
ATOM 425 C C . VAL A 1 62 ? -8.688 -21.688 8.992 1 95.25 62 VAL A C 1
ATOM 427 O O . VAL A 1 62 ? -8.992 -21.422 10.156 1 95.25 62 VAL A O 1
ATOM 430 N N . ARG A 1 63 ? -7.621 -22.344 8.656 1 93.62 63 ARG A N 1
ATOM 431 C CA . ARG A 1 63 ? -6.73 -22.922 9.664 1 93.62 63 ARG A CA 1
ATOM 432 C C . ARG A 1 63 ? -5.406 -22.156 9.719 1 93.62 63 ARG A C 1
ATOM 434 O O . ARG A 1 63 ? -5.059 -21.438 8.789 1 93.62 63 ARG A O 1
ATOM 441 N N . PRO A 1 64 ? -4.648 -22.359 10.867 1 92 64 PRO A N 1
ATOM 442 C CA . PRO A 1 64 ? -3.281 -21.844 10.875 1 92 64 PRO A CA 1
ATOM 443 C C . PRO A 1 64 ? -2.436 -22.375 9.719 1 92 64 PRO A C 1
ATOM 445 O O . PRO A 1 64 ? -2.641 -23.516 9.273 1 92 64 PRO A O 1
ATOM 448 N N . PHE A 1 65 ? -1.499 -21.594 9.242 1 89.38 65 PHE A N 1
ATOM 449 C CA . PHE A 1 65 ? -0.783 -21.875 8.008 1 89.38 65 PHE A CA 1
ATOM 450 C C . PHE A 1 65 ? -0.157 -23.266 8.055 1 89.38 65 PHE A C 1
ATOM 452 O O . PHE A 1 65 ? -0.147 -23.984 7.059 1 89.38 65 PHE A O 1
ATOM 459 N N . LYS A 1 66 ? 0.203 -23.844 9.219 1 86.25 66 LYS A N 1
ATOM 460 C CA . LYS A 1 66 ? 0.835 -25.141 9.336 1 86.25 66 LYS A CA 1
ATOM 461 C C . LYS A 1 66 ? -0.188 -26.266 9.172 1 86.25 66 LYS A C 1
ATOM 463 O O . LYS A 1 66 ? 0.172 -27.406 8.844 1 86.25 66 LYS A O 1
ATOM 468 N N . GLN A 1 67 ? -1.439 -25.906 9.328 1 91.94 67 GLN A N 1
ATOM 469 C CA . GLN A 1 67 ? -2.502 -26.906 9.312 1 91.94 67 GLN A CA 1
ATOM 470 C C . GLN A 1 67 ? -3.416 -26.703 8.102 1 91.94 67 GLN A C 1
ATOM 472 O O . GLN A 1 67 ? -4.453 -27.359 7.992 1 91.94 67 GLN A O 1
ATOM 477 N N . SER A 1 68 ? -2.992 -25.953 7.168 1 93.69 68 SER A N 1
ATOM 478 C CA . SER A 1 68 ? -3.926 -25.438 6.172 1 93.69 68 SER A CA 1
ATOM 479 C C . SER A 1 68 ? -3.887 -26.281 4.895 1 93.69 68 SER A C 1
ATOM 481 O O . SER A 1 68 ? -4.656 -26.031 3.961 1 93.69 68 SER A O 1
ATOM 483 N N . TYR A 1 69 ? -3.107 -27.312 4.844 1 94.06 69 TYR A N 1
ATOM 484 C CA . TYR A 1 69 ? -2.875 -28.031 3.592 1 94.06 69 TYR A CA 1
ATOM 485 C C . TYR A 1 69 ? -4.184 -28.547 3.01 1 94.06 69 TYR A C 1
ATOM 487 O O . TYR A 1 69 ? -4.473 -28.344 1.828 1 94.06 69 TYR A O 1
ATOM 495 N N . ASP A 1 70 ? -5.016 -29.094 3.855 1 94.31 70 ASP A N 1
ATOM 496 C CA . ASP A 1 70 ? -6.25 -29.703 3.377 1 94.31 70 ASP A CA 1
ATOM 497 C C . ASP A 1 70 ? -7.266 -28.641 2.963 1 94.31 70 ASP A C 1
ATOM 499 O O . ASP A 1 70 ? -8.242 -28.938 2.273 1 94.31 70 ASP A O 1
ATOM 503 N N . TRP A 1 71 ? -7.066 -27.375 3.33 1 96.44 71 TRP A N 1
ATOM 504 C CA . TRP A 1 71 ? -7.988 -26.281 3.039 1 96.44 71 TRP A CA 1
ATOM 505 C C . TRP A 1 71 ? -7.359 -25.297 2.068 1 96.44 71 TRP A C 1
ATOM 507 O O . TRP A 1 71 ? -7.734 -24.109 2.047 1 96.44 71 TRP A O 1
ATOM 517 N N . ALA A 1 72 ? -6.426 -25.781 1.299 1 96.75 72 ALA A N 1
ATOM 518 C CA . ALA A 1 72 ? -5.641 -24.891 0.453 1 96.75 72 ALA A CA 1
ATOM 519 C C . ALA A 1 72 ? -6.531 -24.141 -0.533 1 96.75 72 ALA A C 1
ATOM 521 O O . ALA A 1 72 ? -6.207 -23.031 -0.952 1 96.75 72 ALA A O 1
ATOM 522 N N . ALA A 1 73 ? -7.711 -24.703 -0.879 1 97.69 73 ALA A N 1
ATOM 523 C CA . ALA A 1 73 ? -8.617 -24.062 -1.825 1 97.69 73 ALA A CA 1
ATOM 524 C C . ALA A 1 73 ? -9.758 -23.359 -1.098 1 97.69 73 ALA A C 1
ATOM 526 O O . ALA A 1 73 ? -10.664 -22.812 -1.732 1 97.69 73 ALA A O 1
ATOM 527 N N . GLY A 1 74 ? -9.773 -23.422 0.221 1 97.56 74 GLY A N 1
ATOM 528 C CA . GLY A 1 74 ? -10.758 -22.75 1.051 1 97.56 74 GLY A CA 1
ATOM 529 C C . GLY A 1 74 ? -11.984 -23.594 1.332 1 97.56 74 GLY A C 1
ATOM 530 O O . GLY A 1 74 ? -12.812 -23.25 2.172 1 97.56 74 GLY A O 1
ATOM 531 N N . TYR A 1 75 ? -12.125 -24.734 0.68 1 98.06 75 TYR A N 1
ATOM 532 C CA . TYR A 1 75 ? -13.297 -25.594 0.77 1 98.06 75 TYR A CA 1
ATOM 533 C C . TYR A 1 75 ? -12.891 -27.047 0.915 1 98.06 75 TYR A C 1
ATOM 535 O O . TYR A 1 75 ? -11.969 -27.516 0.234 1 98.06 75 TYR A O 1
ATOM 543 N N . ARG A 1 76 ? -13.594 -27.734 1.778 1 97.5 76 ARG A N 1
ATOM 544 C CA . ARG A 1 76 ? -13.531 -29.203 1.892 1 97.5 76 ARG A CA 1
ATOM 545 C C . ARG A 1 76 ? -14.93 -29.812 1.896 1 97.5 76 ARG A C 1
ATOM 547 O O . ARG A 1 76 ? -15.781 -29.406 2.695 1 97.5 76 ARG A O 1
ATOM 554 N N . HIS A 1 77 ? -15.133 -30.75 1.06 1 97.88 77 HIS A N 1
ATOM 555 C CA . HIS A 1 77 ? -16.453 -31.328 0.844 1 97.88 77 HIS A CA 1
ATOM 556 C C . HIS A 1 77 ? -17 -31.969 2.119 1 97.88 77 HIS A C 1
ATOM 558 O O . HIS A 1 77 ? -18.203 -31.953 2.363 1 97.88 77 HIS A O 1
ATOM 564 N N . ASP A 1 78 ? -16.094 -32.438 3.004 1 96.25 78 ASP A N 1
ATOM 565 C CA . ASP A 1 78 ? -16.547 -33.188 4.18 1 96.25 78 ASP A CA 1
ATOM 566 C C . ASP A 1 78 ? -16.812 -32.25 5.352 1 96.25 78 ASP A C 1
ATOM 568 O O . ASP A 1 78 ? -17.266 -32.688 6.414 1 96.25 78 ASP A O 1
ATOM 572 N N . ASP A 1 79 ? -16.5 -31 5.234 1 97 79 ASP A N 1
ATOM 573 C CA . ASP A 1 79 ? -16.734 -30.047 6.312 1 97 79 ASP A CA 1
ATOM 574 C C . ASP A 1 79 ? -18.234 -29.844 6.547 1 97 79 ASP A C 1
ATOM 576 O O . ASP A 1 79 ? -19.016 -29.812 5.594 1 97 79 ASP A O 1
ATOM 580 N N . PRO A 1 80 ? -18.625 -29.594 7.75 1 96.62 80 PRO A N 1
ATOM 581 C CA . PRO A 1 80 ? -20.062 -29.531 8.047 1 96.62 80 PRO A CA 1
ATOM 582 C C . PRO A 1 80 ? -20.594 -28.109 8.016 1 96.62 80 PRO A C 1
ATOM 584 O O . PRO A 1 80 ? -21.812 -27.891 8.102 1 96.62 80 PRO A O 1
ATOM 587 N N . THR A 1 81 ? -19.688 -27.125 7.973 1 97.81 81 THR A N 1
ATOM 588 C CA . THR A 1 81 ? -20.125 -25.734 8.039 1 97.81 81 THR A CA 1
ATOM 589 C C . THR A 1 81 ? -19.453 -24.906 6.957 1 97.81 81 THR A C 1
ATOM 591 O O . THR A 1 81 ? -18.453 -25.312 6.379 1 97.81 81 THR A O 1
ATOM 594 N N . ILE A 1 82 ? -20.047 -23.797 6.637 1 98.19 82 ILE A N 1
ATOM 595 C CA . ILE A 1 82 ? -19.5 -22.781 5.738 1 98.19 82 ILE A CA 1
ATOM 596 C C . ILE A 1 82 ? -19.344 -21.453 6.484 1 98.19 82 ILE A C 1
ATOM 598 O O . ILE A 1 82 ? -20.25 -21.031 7.191 1 98.19 82 ILE A O 1
ATOM 602 N N . LEU A 1 83 ? -18.172 -20.875 6.395 1 98.31 83 LEU A N 1
ATOM 603 C CA . LEU A 1 83 ? -17.906 -19.547 6.965 1 98.31 83 LEU A CA 1
ATOM 604 C C . LEU A 1 83 ? -18.609 -18.469 6.156 1 98.31 83 LEU A C 1
ATOM 606 O O . LEU A 1 83 ? -19.156 -17.516 6.727 1 98.31 83 LEU A O 1
ATOM 610 N N . GLY A 1 84 ? -18.594 -18.531 4.957 1 98.56 84 GLY A N 1
ATOM 611 C CA . GLY A 1 84 ? -19.078 -17.578 3.975 1 98.56 84 GLY A CA 1
ATOM 612 C C . GLY A 1 84 ? -18.5 -17.797 2.59 1 98.56 84 GLY A C 1
ATOM 613 O O . GLY A 1 84 ? -18.188 -18.938 2.221 1 98.56 84 GLY A O 1
ATOM 614 N N . PHE A 1 85 ? -18.5 -16.75 1.795 1 98.88 85 PHE A N 1
ATOM 615 C CA . PHE A 1 85 ? -18.062 -16.828 0.408 1 98.88 85 PHE A CA 1
ATOM 616 C C . PHE A 1 85 ? -17.016 -15.75 0.106 1 98.88 85 PHE A C 1
ATOM 618 O O . PHE A 1 85 ? -17.328 -14.562 0.146 1 98.88 85 PHE A O 1
ATOM 625 N N . SER A 1 86 ? -15.781 -16.188 -0.154 1 98.75 86 SER A N 1
ATOM 626 C CA . SER A 1 86 ? -14.734 -15.234 -0.504 1 98.75 86 SER A CA 1
ATOM 627 C C . SER A 1 86 ? -14.555 -15.141 -2.016 1 98.75 86 SER A C 1
ATOM 629 O O . SER A 1 86 ? -15.219 -15.859 -2.77 1 98.75 86 SER A O 1
ATOM 631 N N . HIS A 1 87 ? -13.688 -14.242 -2.455 1 98.69 87 HIS A N 1
ATOM 632 C CA . HIS A 1 87 ? -13.75 -13.82 -3.852 1 98.69 87 HIS A CA 1
ATOM 633 C C . HIS A 1 87 ? -12.547 -14.336 -4.633 1 98.69 87 HIS A C 1
ATOM 635 O O . HIS A 1 87 ? -12.469 -14.164 -5.852 1 98.69 87 HIS A O 1
ATOM 641 N N . THR A 1 88 ? -11.586 -14.977 -3.998 1 98.38 88 THR A N 1
ATOM 642 C CA . THR A 1 88 ? -10.406 -15.477 -4.699 1 98.38 88 THR A CA 1
ATOM 643 C C . THR A 1 88 ? -9.992 -16.844 -4.16 1 98.38 88 THR A C 1
ATOM 645 O O . THR A 1 88 ? -10.062 -17.078 -2.953 1 98.38 88 THR A O 1
ATOM 648 N N . HIS A 1 89 ? -9.547 -17.75 -5.086 1 98.38 89 HIS A N 1
ATOM 649 C CA . HIS A 1 89 ? -9.141 -19.094 -4.723 1 98.38 89 HIS A CA 1
ATOM 650 C C . HIS A 1 89 ? -8.141 -19.656 -5.727 1 98.38 89 HIS A C 1
ATOM 652 O O . HIS A 1 89 ? -8.258 -19.406 -6.93 1 98.38 89 HIS A O 1
ATOM 658 N N . PHE A 1 90 ? -7.27 -20.438 -5.199 1 97.88 90 PHE A N 1
ATOM 659 C CA . PHE A 1 90 ? -6.496 -21.297 -6.09 1 97.88 90 PHE A CA 1
ATOM 660 C C . PHE A 1 90 ? -7.242 -22.594 -6.367 1 97.88 90 PHE A C 1
ATOM 662 O O . PHE A 1 90 ? -7.902 -23.141 -5.48 1 97.88 90 PHE A O 1
ATOM 669 N N . SER A 1 91 ? -7.094 -23.078 -7.566 1 97.88 91 SER A N 1
ATOM 670 C CA . SER A 1 91 ? -7.602 -24.406 -7.887 1 97.88 91 SER A CA 1
ATOM 671 C C . SER A 1 91 ? -6.465 -25.406 -8.039 1 97.88 91 SER A C 1
ATOM 673 O O . SER A 1 91 ? -5.734 -25.375 -9.039 1 97.88 91 SER A O 1
ATOM 675 N N . GLY A 1 92 ? -6.312 -26.281 -7.07 1 97.06 92 GLY A N 1
ATOM 676 C CA . GLY A 1 92 ? -5.414 -27.422 -7.23 1 97.06 92 GLY A CA 1
ATOM 677 C C . GLY A 1 92 ? -4.098 -27.25 -6.492 1 97.06 92 GLY A C 1
ATOM 678 O O . GLY A 1 92 ? -3.293 -28.172 -6.426 1 97.06 92 GLY A O 1
ATOM 679 N N . ALA A 1 93 ? -3.818 -26.062 -5.883 1 95.5 93 ALA A N 1
ATOM 680 C CA . ALA A 1 93 ? -2.518 -25.844 -5.254 1 95.5 93 ALA A CA 1
ATOM 681 C C . ALA A 1 93 ? -2.467 -26.484 -3.867 1 95.5 93 ALA A C 1
ATOM 683 O O . ALA A 1 93 ? -3.473 -26.5 -3.152 1 95.5 93 ALA A O 1
ATOM 684 N N . GLY A 1 94 ? -1.278 -26.969 -3.486 1 92.94 94 GLY A N 1
ATOM 685 C CA . GLY A 1 94 ? -1.088 -27.5 -2.145 1 92.94 94 GLY A CA 1
ATOM 686 C C . GLY A 1 94 ? -0.659 -26.438 -1.145 1 92.94 94 GLY A C 1
ATOM 687 O O . GLY A 1 94 ? -0.756 -26.641 0.067 1 92.94 94 GLY A O 1
ATOM 688 N N . HIS A 1 95 ? -0.109 -25.359 -1.563 1 93.88 95 HIS A N 1
ATOM 689 C CA . HIS A 1 95 ? 0.137 -24.141 -0.803 1 93.88 95 HIS A CA 1
ATOM 690 C C . HIS A 1 95 ? -0.84 -23.047 -1.197 1 93.88 95 HIS A C 1
ATOM 692 O O . HIS A 1 95 ? -1.467 -23.109 -2.258 1 93.88 95 HIS A O 1
ATOM 698 N N . SER A 1 96 ? -0.955 -22.125 -0.071 1 95.06 96 SER A N 1
ATOM 699 C CA . SER A 1 96 ? -2.064 -21.25 -0.46 1 95.06 96 SER A CA 1
ATOM 700 C C . SER A 1 96 ? -1.915 -19.859 0.144 1 95.06 96 SER A C 1
ATOM 702 O O . SER A 1 96 ? -0.955 -19.594 0.868 1 95.06 96 SER A O 1
ATOM 704 N N . ASP A 1 97 ? -2.664 -19.047 -0.277 1 96.38 97 ASP A N 1
ATOM 705 C CA . ASP A 1 97 ? -2.998 -17.672 0.063 1 96.38 97 ASP A CA 1
ATOM 706 C C . ASP A 1 97 ? -4.457 -17.359 -0.268 1 96.38 97 ASP A C 1
ATOM 708 O O . ASP A 1 97 ? -5.32 -18.234 -0.167 1 96.38 97 ASP A O 1
ATOM 712 N N . LEU A 1 98 ? -4.82 -16.188 -0.588 1 97.31 98 LEU A N 1
ATOM 713 C CA . LEU A 1 98 ? -6.117 -15.75 -1.098 1 97.31 98 LEU A CA 1
ATOM 714 C C . LEU A 1 98 ? -7.215 -15.984 -0.063 1 97.31 98 LEU A C 1
ATOM 716 O O . LEU A 1 98 ? -7.023 -15.703 1.122 1 97.31 98 LEU A O 1
ATOM 720 N N . GLY A 1 99 ? -8.469 -16.297 -0.513 1 97.75 99 GLY A N 1
ATOM 721 C CA . GLY A 1 99 ? -9.586 -16.219 0.407 1 97.75 99 GLY A CA 1
ATOM 722 C C . GLY A 1 99 ? -9.938 -14.797 0.805 1 97.75 99 GLY A C 1
ATOM 723 O O . GLY A 1 99 ? -10.211 -14.523 1.976 1 97.75 99 GLY A O 1
ATOM 724 N N . ASP A 1 100 ? -9.898 -13.961 -0.13 1 97.94 100 ASP A N 1
ATOM 725 C CA . ASP A 1 100 ? -10.039 -12.531 0.128 1 97.94 100 ASP A CA 1
ATOM 726 C C . ASP A 1 100 ? -11.508 -12.117 0.137 1 97.94 100 ASP A C 1
ATOM 728 O O . ASP A 1 100 ? -12.305 -12.617 -0.66 1 97.94 100 ASP A O 1
ATOM 732 N N . VAL A 1 101 ? -11.852 -11.102 1.004 1 98.5 101 VAL A N 1
ATOM 733 C CA . VAL A 1 101 ? -13.148 -10.438 1.026 1 98.5 101 VAL A CA 1
ATOM 734 C C . VAL A 1 101 ? -14.25 -11.453 1.309 1 98.5 101 VAL A C 1
ATOM 736 O O . VAL A 1 101 ? -15.078 -11.742 0.44 1 98.5 101 VAL A O 1
ATOM 739 N N . LEU A 1 102 ? -14.312 -11.93 2.494 1 98.81 102 LEU A N 1
ATOM 740 C CA . LEU A 1 102 ? -15.312 -12.922 2.906 1 98.81 102 LEU A CA 1
ATOM 741 C C . LEU A 1 102 ? -16.656 -12.25 3.195 1 98.81 102 LEU A C 1
ATOM 743 O O . LEU A 1 102 ? -16.734 -11.375 4.059 1 98.81 102 LEU A O 1
ATOM 747 N N . LEU A 1 103 ? -17.641 -12.586 2.482 1 98.88 103 LEU A N 1
ATOM 748 C CA . LEU A 1 103 ? -19 -12.141 2.74 1 98.88 103 LEU A CA 1
ATOM 749 C C . LEU A 1 103 ? -19.828 -13.273 3.34 1 98.88 103 LEU A C 1
ATOM 751 O O . LEU A 1 103 ? -19.781 -14.414 2.867 1 98.88 103 LEU A O 1
ATOM 755 N N . THR A 1 104 ? -20.578 -12.977 4.348 1 98.62 104 THR A N 1
ATOM 756 C CA . THR A 1 104 ? -21.469 -13.922 5.004 1 98.62 104 THR A CA 1
ATOM 757 C C . THR A 1 104 ? -22.844 -13.32 5.203 1 98.62 104 THR A C 1
ATOM 759 O O . THR A 1 104 ? -23.016 -12.391 5.988 1 98.62 104 THR A O 1
ATOM 762 N N . PRO A 1 105 ? -23.875 -13.859 4.504 1 98.62 105 PRO A N 1
ATOM 763 C CA . PRO A 1 105 ? -25.234 -13.375 4.758 1 98.62 105 PRO A CA 1
ATOM 764 C C . PRO A 1 105 ? -25.797 -13.859 6.09 1 98.62 105 PRO A C 1
ATOM 766 O O . PRO A 1 105 ? -25.5 -14.969 6.527 1 98.62 105 PRO A O 1
ATOM 769 N N . PHE A 1 106 ? -26.578 -13.055 6.723 1 97.31 106 PHE A N 1
ATOM 770 C CA . PHE A 1 106 ? -27.203 -13.445 7.984 1 97.31 106 PHE A CA 1
ATOM 771 C C . PHE A 1 106 ? -28.625 -12.898 8.086 1 97.31 106 PHE A C 1
ATOM 773 O O . PHE A 1 106 ? -28.984 -11.953 7.375 1 97.31 106 PHE A O 1
ATOM 780 N N . SER A 1 107 ? -29.469 -13.562 8.867 1 95.62 107 SER A N 1
ATOM 781 C CA . SER A 1 107 ? -30.828 -13.133 9.203 1 95.62 107 SER A CA 1
ATOM 782 C C . SER A 1 107 ? -30.953 -12.812 10.688 1 95.62 107 SER A C 1
ATOM 784 O O . SER A 1 107 ? -30.531 -13.602 11.539 1 95.62 107 SER A O 1
ATOM 786 N N . GLY A 1 108 ? -31.531 -11.695 11.008 1 94.25 108 GLY A N 1
ATOM 787 C CA . GLY A 1 108 ? -31.672 -11.281 12.391 1 94.25 108 GLY A CA 1
ATOM 788 C C . GLY A 1 108 ? -30.422 -10.633 12.953 1 94.25 108 GLY A C 1
ATOM 789 O O . GLY A 1 108 ? -29.812 -9.781 12.305 1 94.25 108 GLY A O 1
ATOM 790 N N . ALA A 1 109 ? -30.078 -11.047 14.164 1 93.12 109 ALA A N 1
ATOM 791 C CA . ALA A 1 109 ? -28.938 -10.438 14.828 1 93.12 109 ALA A CA 1
ATOM 792 C C . ALA A 1 109 ? -27.625 -10.953 14.258 1 93.12 109 ALA A C 1
ATOM 794 O O . ALA A 1 109 ? -27.484 -12.148 13.969 1 93.12 109 ALA A O 1
ATOM 795 N N . VAL A 1 110 ? -26.672 -10.086 14.086 1 95.06 110 VAL A N 1
ATOM 796 C CA . VAL A 1 110 ? -25.375 -10.453 13.516 1 95.06 110 VAL A CA 1
ATOM 797 C C . VAL A 1 110 ? -24.484 -11.039 14.609 1 95.06 110 VAL A C 1
ATOM 799 O O . VAL A 1 110 ? -24.516 -10.586 15.758 1 95.06 110 VAL A O 1
ATOM 802 N N . LYS A 1 111 ? -23.781 -12.039 14.312 1 97 111 LYS A N 1
ATOM 803 C CA . LYS A 1 111 ? -22.625 -12.523 15.07 1 97 111 LYS A CA 1
ATOM 804 C C . LYS A 1 111 ? -21.312 -12.164 14.375 1 97 111 LYS A C 1
ATOM 806 O O . LYS A 1 111 ? -21.156 -12.406 13.172 1 97 111 LYS A O 1
ATOM 811 N N . LEU A 1 112 ? -20.359 -11.641 15.094 1 97.56 112 LEU A N 1
ATOM 812 C CA . LEU A 1 112 ? -19.172 -11.094 14.453 1 97.56 112 LEU A CA 1
ATOM 813 C C . LEU A 1 112 ? -18.062 -12.141 14.383 1 97.56 112 LEU A C 1
ATOM 815 O O . LEU A 1 112 ? -17.141 -12.016 13.586 1 97.56 112 LEU A O 1
ATOM 819 N N . ASP A 1 113 ? -18.109 -13.18 15.25 1 98 113 ASP A N 1
ATOM 820 C CA . ASP A 1 113 ? -17.078 -14.211 15.258 1 98 113 ASP A CA 1
ATOM 821 C C . ASP A 1 113 ? -17.516 -15.445 14.469 1 98 113 ASP A C 1
ATOM 823 O O . ASP A 1 113 ? -18.703 -15.797 14.477 1 98 113 ASP A O 1
ATOM 827 N N . PRO A 1 114 ? -16.594 -16.109 13.812 1 97.5 114 PRO A N 1
ATOM 828 C CA . PRO A 1 114 ? -16.969 -17.281 13.008 1 97.5 114 PRO A CA 1
ATOM 829 C C . PRO A 1 114 ? -17.531 -18.422 13.859 1 97.5 114 PRO A C 1
ATOM 831 O O . PRO A 1 114 ? -18.406 -19.156 13.398 1 97.5 114 PRO A O 1
ATOM 834 N N . GLY A 1 115 ? -17.078 -18.531 15.094 1 97.12 115 GLY A N 1
ATOM 835 C CA . GLY A 1 115 ? -17.438 -19.656 15.93 1 97.12 115 GLY A CA 1
ATOM 836 C C . GLY A 1 115 ? -16.672 -20.922 15.594 1 97.12 115 GLY A C 1
ATOM 837 O O . GLY A 1 115 ? -15.641 -20.875 14.93 1 97.12 115 GLY A O 1
ATOM 838 N N . GLU A 1 116 ? -17.156 -22.047 16.141 1 96 116 GLU A N 1
ATOM 839 C CA . GLU A 1 116 ? -16.516 -23.344 15.984 1 96 116 GLU A CA 1
ATOM 840 C C . GLU A 1 116 ? -17.406 -24.297 15.195 1 96 116 GLU A C 1
ATOM 842 O O . GLU A 1 116 ? -18.625 -24.312 15.383 1 96 116 GLU A O 1
ATOM 847 N N . ALA A 1 117 ? -16.75 -25.016 14.297 1 94.25 117 ALA A N 1
ATOM 848 C CA . ALA A 1 117 ? -17.516 -25.922 13.422 1 94.25 117 ALA A CA 1
ATOM 849 C C . ALA A 1 117 ? -18.266 -26.969 14.234 1 94.25 117 ALA A C 1
ATOM 851 O O . ALA A 1 117 ? -19.344 -27.406 13.852 1 94.25 117 ALA A O 1
ATOM 852 N N . ASP A 1 118 ? -17.734 -27.391 15.391 1 94.75 118 ASP A N 1
ATOM 853 C CA . ASP A 1 118 ? -18.344 -28.453 16.188 1 94.75 118 ASP A CA 1
ATOM 854 C C . ASP A 1 118 ? -19.312 -27.891 17.219 1 94.75 118 ASP A C 1
ATOM 856 O O . ASP A 1 118 ? -19.812 -28.625 18.078 1 94.75 118 ASP A O 1
ATOM 860 N N . LYS A 1 119 ? -19.516 -26.594 17.234 1 96.06 119 LYS A N 1
ATOM 861 C CA . LYS A 1 119 ? -20.484 -25.922 18.094 1 96.06 119 LYS A CA 1
ATOM 862 C C . LYS A 1 119 ? -21.438 -25.062 17.281 1 96.06 119 LYS A C 1
ATOM 864 O O . LYS A 1 119 ? -21.344 -23.828 17.297 1 96.06 119 LYS A O 1
ATOM 869 N N . PRO A 1 120 ? -22.422 -25.766 16.672 1 89.38 120 PRO A N 1
ATOM 870 C CA . PRO A 1 120 ? -23.375 -25.031 15.828 1 89.38 120 PRO A CA 1
ATOM 871 C C . PRO A 1 120 ? -23.969 -23.812 16.531 1 89.38 120 PRO A C 1
ATOM 873 O O . PRO A 1 120 ? -24.312 -23.875 17.703 1 89.38 120 PRO A O 1
ATOM 876 N N . GLY A 1 121 ? -23.922 -22.734 15.836 1 91.44 121 GLY A N 1
ATOM 877 C CA . GLY A 1 121 ? -24.547 -21.516 16.344 1 91.44 121 GLY A CA 1
ATOM 878 C C . GLY A 1 121 ? -23.594 -20.641 17.125 1 91.44 121 GLY A C 1
ATOM 879 O O . GLY A 1 121 ? -23.953 -19.516 17.5 1 91.44 121 GLY A O 1
ATOM 880 N N . SER A 1 122 ? -22.406 -21.047 17.359 1 96.5 122 SER A N 1
ATOM 881 C CA . SER A 1 122 ? -21.453 -20.328 18.188 1 96.5 122 SER A CA 1
ATOM 882 C C . SER A 1 122 ? -20.922 -19.094 17.469 1 96.5 122 SER A C 1
ATOM 884 O O . SER A 1 122 ? -20.312 -18.219 18.094 1 96.5 122 SER A O 1
ATOM 886 N N . GLY A 1 123 ? -21.156 -18.922 16.297 1 97.75 123 GLY A N 1
ATOM 887 C CA . GLY A 1 123 ? -20.719 -17.797 15.484 1 97.75 123 GLY A CA 1
ATOM 888 C C . GLY A 1 123 ? -21.484 -17.656 14.195 1 97.75 123 GLY A C 1
ATOM 889 O O . GLY A 1 123 ? -22.609 -18.141 14.086 1 97.75 123 GLY A O 1
ATOM 890 N N . TYR A 1 124 ? -20.891 -16.891 13.273 1 98.19 124 TYR A N 1
ATOM 891 C CA . TYR A 1 124 ? -21.641 -16.594 12.055 1 98.19 124 TYR A CA 1
ATOM 892 C C . TYR A 1 124 ? -21.562 -17.75 11.07 1 98.19 124 TYR A C 1
ATOM 894 O O . TYR A 1 124 ? -22.297 -17.781 10.086 1 98.19 124 TYR A O 1
ATOM 902 N N . ARG A 1 125 ? -20.594 -18.688 11.273 1 97.94 125 ARG A N 1
ATOM 903 C CA . ARG A 1 125 ? -20.578 -19.844 10.391 1 97.94 125 ARG A CA 1
ATOM 904 C C . ARG A 1 125 ? -21.922 -20.578 10.438 1 97.94 125 ARG A C 1
ATOM 906 O O . ARG A 1 125 ? -22.641 -20.5 11.43 1 97.94 125 ARG A O 1
ATOM 913 N N . SER A 1 126 ? -22.234 -21.266 9.352 1 97.81 126 SER A N 1
ATOM 914 C CA . SER A 1 126 ? -23.531 -21.938 9.242 1 97.81 126 SER A CA 1
ATOM 915 C C . SER A 1 126 ? -23.375 -23.391 8.82 1 97.81 126 SER A C 1
ATOM 917 O O . SER A 1 126 ? -22.562 -23.703 7.934 1 97.81 126 SER A O 1
ATOM 919 N N . ARG A 1 127 ? -24.219 -24.328 9.508 1 97.5 127 ARG A N 1
ATOM 920 C CA . ARG A 1 127 ? -24.375 -25.688 8.984 1 97.5 127 ARG A CA 1
ATOM 921 C C . ARG A 1 127 ? -25.016 -25.672 7.602 1 97.5 127 ARG A C 1
ATOM 923 O O . ARG A 1 127 ? -25.75 -24.734 7.258 1 97.5 127 ARG A O 1
ATOM 930 N N . PHE A 1 128 ? -24.672 -26.656 6.762 1 97.5 128 PHE A N 1
ATOM 931 C CA . PHE A 1 128 ? -25.312 -26.875 5.469 1 97.5 128 PHE A CA 1
ATOM 932 C C . PHE A 1 128 ? -25.375 -28.359 5.141 1 97.5 128 PHE A C 1
ATOM 934 O O . PHE A 1 128 ? -24.875 -29.188 5.898 1 97.5 128 PHE A O 1
ATOM 941 N N . SER A 1 129 ? -26.141 -28.703 4.105 1 95.88 129 SER A N 1
ATOM 942 C CA . SER A 1 129 ? -26.203 -30.047 3.57 1 95.88 129 SER A CA 1
ATOM 943 C C . SER A 1 129 ? -25.922 -30.062 2.072 1 95.88 129 SER A C 1
ATOM 945 O O . SER A 1 129 ? -26.188 -29.094 1.373 1 95.88 129 SER A O 1
ATOM 947 N N . HIS A 1 130 ? -25.406 -31.156 1.635 1 96.94 130 HIS A N 1
ATOM 948 C CA . HIS A 1 130 ? -25.094 -31.281 0.216 1 96.94 130 HIS A CA 1
ATOM 949 C C . HIS A 1 130 ? -26.359 -31.453 -0.614 1 96.94 130 HIS A C 1
ATOM 951 O O . HIS A 1 130 ? -26.328 -31.328 -1.84 1 96.94 130 HIS A O 1
ATOM 957 N N . GLU A 1 131 ? -27.516 -31.766 -0.037 1 92.62 131 GLU A N 1
ATOM 958 C CA . GLU A 1 131 ? -28.766 -31.891 -0.773 1 92.62 131 GLU A CA 1
ATOM 959 C C . GLU A 1 131 ? -29.141 -30.578 -1.438 1 92.62 131 GLU A C 1
ATOM 961 O O . GLU A 1 131 ? -29.688 -30.562 -2.545 1 92.62 131 GLU A O 1
ATOM 966 N N . GLY A 1 132 ? -28.859 -29.516 -0.885 1 88.25 132 GLY A N 1
ATOM 967 C CA . GLY A 1 132 ? -29.172 -28.219 -1.459 1 88.25 132 GLY A CA 1
ATOM 968 C C . GLY A 1 132 ? -27.969 -27.531 -2.061 1 88.25 132 GLY A C 1
ATOM 969 O O . GLY A 1 132 ? -28.078 -26.406 -2.553 1 88.25 132 GLY A O 1
ATOM 970 N N . GLU A 1 133 ? -26.859 -28.203 -2.07 1 98.12 133 GLU A N 1
ATOM 971 C CA . GLU A 1 133 ? -25.641 -27.641 -2.648 1 98.12 133 GLU A CA 1
ATOM 972 C C . GLU A 1 133 ? -25.5 -28.016 -4.121 1 98.12 133 GLU A C 1
ATOM 974 O O . GLU A 1 133 ? -25.688 -29.172 -4.496 1 98.12 133 GLU A O 1
ATOM 979 N N . VAL A 1 134 ? -25.344 -27.031 -4.988 1 98.38 134 VAL A N 1
ATOM 980 C CA . VAL A 1 134 ? -25.203 -27.219 -6.43 1 98.38 134 VAL A CA 1
ATOM 981 C C . VAL A 1 134 ? -23.969 -26.5 -6.938 1 98.38 134 VAL A C 1
ATOM 983 O O . VAL A 1 134 ? -23.688 -25.375 -6.539 1 98.38 134 VAL A O 1
ATOM 986 N N . ALA A 1 135 ? -23.219 -27.188 -7.699 1 98.69 135 ALA A N 1
ATOM 987 C CA . ALA A 1 135 ? -22.094 -26.578 -8.391 1 98.69 135 ALA A CA 1
ATOM 988 C C . ALA A 1 135 ? -22.109 -26.922 -9.875 1 98.69 135 ALA A C 1
ATOM 990 O O . ALA A 1 135 ? -22.266 -28.094 -10.242 1 98.69 135 ALA A O 1
ATOM 991 N N . ARG A 1 136 ? -22.047 -25.969 -10.734 1 98.38 136 ARG A N 1
ATOM 992 C CA . ARG A 1 136 ? -21.859 -26.031 -12.18 1 98.38 136 ARG A CA 1
ATOM 993 C C . ARG A 1 136 ? -20.797 -25.031 -12.633 1 98.38 136 ARG A C 1
ATOM 995 O O . ARG A 1 136 ? -20.484 -24.078 -11.922 1 98.38 136 ARG A O 1
ATOM 1002 N N . PRO A 1 137 ? -20.203 -25.281 -13.812 1 98.75 137 PRO A N 1
ATOM 1003 C CA . PRO A 1 137 ? -19.281 -24.25 -14.273 1 98.75 137 PRO A CA 1
ATOM 1004 C C . PRO A 1 137 ? -19.906 -22.859 -14.297 1 98.75 137 PRO A C 1
ATOM 1006 O O . PRO A 1 137 ? -20.891 -22.641 -15.016 1 98.75 137 PRO A O 1
ATOM 1009 N N . GLY A 1 138 ? -19.391 -21.953 -13.461 1 98.75 138 GLY A N 1
ATOM 1010 C CA . GLY A 1 138 ? -19.859 -20.578 -13.43 1 98.75 138 GLY A CA 1
ATOM 1011 C C . GLY A 1 138 ? -20.984 -20.344 -12.453 1 98.75 138 GLY A C 1
ATOM 1012 O O . GLY A 1 138 ? -21.531 -19.25 -12.359 1 98.75 138 GLY A O 1
ATOM 1013 N N . TYR A 1 139 ? -21.344 -21.359 -11.719 1 98.81 139 TYR A N 1
ATOM 1014 C CA . TYR A 1 139 ? -22.484 -21.219 -10.82 1 98.81 139 TYR A CA 1
ATOM 1015 C C . TYR A 1 139 ? -22.312 -22.094 -9.586 1 98.81 139 TYR A C 1
ATOM 1017 O O . TYR A 1 139 ? -21.844 -23.234 -9.688 1 98.81 139 TYR A O 1
ATOM 1025 N N . TYR A 1 140 ? -22.688 -21.594 -8.43 1 98.88 140 TYR A N 1
ATOM 1026 C CA . TYR A 1 140 ? -22.719 -22.328 -7.156 1 98.88 140 TYR A CA 1
ATOM 1027 C C . TYR A 1 140 ? -23.906 -21.906 -6.312 1 98.88 140 TYR A C 1
ATOM 1029 O O . TYR A 1 140 ? -24.297 -20.734 -6.309 1 98.88 140 TYR A O 1
ATOM 1037 N N . ALA A 1 141 ? -24.484 -22.844 -5.594 1 98.88 141 ALA A N 1
ATOM 1038 C CA . ALA A 1 141 ? -25.594 -22.516 -4.707 1 98.88 141 ALA A CA 1
ATOM 1039 C C . ALA A 1 141 ? -25.609 -23.438 -3.488 1 98.88 141 ALA A C 1
ATOM 1041 O O . ALA A 1 141 ? -25.281 -24.625 -3.59 1 98.88 141 ALA A O 1
ATOM 1042 N N . VAL A 1 142 ? -26.016 -22.906 -2.438 1 98.75 142 VAL A N 1
ATOM 1043 C CA . VAL A 1 142 ? -26.156 -23.672 -1.202 1 98.75 142 VAL A CA 1
ATOM 1044 C C . VAL A 1 142 ? -27.156 -23 -0.273 1 98.75 142 VAL A C 1
ATOM 1046 O O . VAL A 1 142 ? -27.391 -21.797 -0.387 1 98.75 142 VAL A O 1
ATOM 1049 N N . THR A 1 143 ? -27.797 -23.766 0.513 1 98.06 143 THR A N 1
ATOM 1050 C CA . THR A 1 143 ? -28.625 -23.219 1.572 1 98.06 143 THR A CA 1
ATOM 1051 C C . THR A 1 143 ? -27.906 -23.25 2.914 1 98.06 143 THR A C 1
ATOM 1053 O O . THR A 1 143 ? -27.484 -24.328 3.369 1 98.06 143 THR A O 1
ATOM 1056 N N . LEU A 1 144 ? -27.734 -22.109 3.488 1 97.56 144 LEU A N 1
ATOM 1057 C CA . LEU A 1 144 ? -27.172 -21.984 4.836 1 97.56 144 LEU A CA 1
ATOM 1058 C C . LEU A 1 144 ? -28.25 -22.234 5.887 1 97.56 144 LEU A C 1
ATOM 1060 O O . LEU A 1 144 ? -29.141 -21.391 6.07 1 97.56 144 LEU A O 1
ATOM 1064 N N . SER A 1 145 ? -28.078 -23.312 6.59 1 96.19 145 SER A N 1
ATOM 1065 C CA . SER A 1 145 ? -29.156 -23.812 7.43 1 96.19 145 SER A CA 1
ATOM 1066 C C . SER A 1 145 ? -29.375 -22.922 8.648 1 96.19 145 SER A C 1
ATOM 1068 O O . SER A 1 145 ? -30.516 -22.719 9.078 1 96.19 145 SER A O 1
ATOM 1070 N N . ASP A 1 146 ? -28.281 -22.422 9.234 1 94.94 146 ASP A N 1
ATOM 1071 C CA . ASP A 1 146 ? -28.406 -21.672 10.477 1 94.94 146 ASP A CA 1
ATOM 1072 C C . ASP A 1 146 ? -28.938 -20.25 10.211 1 94.94 146 ASP A C 1
ATOM 1074 O O . ASP A 1 146 ? -29.781 -19.75 10.953 1 94.94 146 ASP A O 1
ATOM 1078 N N . SER A 1 147 ? -28.484 -19.656 9.156 1 94.06 147 SER A N 1
ATOM 1079 C CA . SER A 1 147 ? -28.953 -18.312 8.82 1 94.06 147 SER A CA 1
ATOM 1080 C C . SER A 1 147 ? -30.219 -18.375 7.965 1 94.06 147 SER A C 1
ATOM 1082 O O . SER A 1 147 ? -30.891 -17.359 7.777 1 94.06 147 SER A O 1
ATOM 1084 N N . ARG A 1 148 ? -30.547 -19.5 7.43 1 94.12 148 ARG A N 1
ATOM 1085 C CA . ARG A 1 148 ? -31.719 -19.734 6.586 1 94.12 148 ARG A CA 1
ATOM 1086 C C . ARG A 1 148 ? -31.688 -18.844 5.34 1 94.12 148 ARG A C 1
ATOM 1088 O O . ARG A 1 148 ? -32.625 -18.141 5.047 1 94.12 148 ARG A O 1
ATOM 1095 N N . VAL A 1 149 ? -30.609 -18.906 4.688 1 97.25 149 VAL A N 1
ATOM 1096 C CA . VAL A 1 149 ? -30.391 -18.141 3.473 1 97.25 149 VAL A CA 1
ATOM 1097 C C . VAL A 1 149 ? -30 -19.062 2.33 1 97.25 149 VAL A C 1
ATOM 1099 O O . VAL A 1 149 ? -29.062 -19.875 2.469 1 97.25 149 VAL A O 1
ATOM 1102 N N . ARG A 1 150 ? -30.719 -19.031 1.246 1 98 150 ARG A N 1
ATOM 1103 C CA . ARG A 1 150 ? -30.234 -19.641 0.006 1 98 150 ARG A CA 1
ATOM 1104 C C . ARG A 1 150 ? -29.234 -18.719 -0.697 1 98 150 ARG A C 1
ATOM 1106 O O . ARG A 1 150 ? -29.594 -17.641 -1.151 1 98 150 ARG A O 1
ATOM 1113 N N . ALA A 1 151 ? -28.016 -19.094 -0.731 1 98.75 151 ALA A N 1
ATOM 1114 C CA . ALA A 1 151 ? -26.969 -18.328 -1.396 1 98.75 151 ALA A CA 1
ATOM 1115 C C . ALA A 1 151 ? -26.672 -18.906 -2.781 1 98.75 151 ALA A C 1
ATOM 1117 O O . ALA A 1 151 ? -26.469 -20.109 -2.938 1 98.75 151 ALA A O 1
ATOM 1118 N N . GLU A 1 152 ? -26.672 -18.078 -3.777 1 98.88 152 GLU A N 1
ATOM 1119 C CA . GLU A 1 152 ? -26.266 -18.391 -5.145 1 98.88 152 GLU A CA 1
ATOM 1120 C C . GLU A 1 152 ? -25.172 -17.469 -5.633 1 98.88 152 GLU A C 1
ATOM 1122 O O . GLU A 1 152 ? -25.172 -16.266 -5.336 1 98.88 152 GLU A O 1
ATOM 1127 N N . LEU A 1 153 ? -24.219 -18 -6.266 1 98.94 153 LEU A N 1
ATOM 1128 C CA . LEU A 1 153 ? -23.062 -17.25 -6.766 1 98.94 153 LEU A CA 1
ATOM 1129 C C . LEU A 1 153 ? -22.875 -17.469 -8.258 1 98.94 153 LEU A C 1
ATOM 1131 O O . LEU A 1 153 ? -23.078 -18.578 -8.758 1 98.94 153 LEU A O 1
ATOM 1135 N N . THR A 1 154 ? -22.516 -16.469 -9.008 1 98.75 154 THR A N 1
ATOM 1136 C CA . THR A 1 154 ? -22.016 -16.547 -10.375 1 98.75 154 THR A CA 1
ATOM 1137 C C . THR A 1 154 ? -20.891 -15.539 -10.602 1 98.75 154 THR A C 1
ATOM 1139 O O . THR A 1 154 ? -20.609 -14.711 -9.742 1 98.75 154 THR A O 1
ATOM 1142 N N . ALA A 1 155 ? -20.125 -15.758 -11.617 1 98.12 155 ALA A N 1
ATOM 1143 C CA . ALA A 1 155 ? -18.953 -14.906 -11.844 1 98.12 155 ALA A CA 1
ATOM 1144 C C . ALA A 1 155 ? -18.672 -14.758 -13.336 1 98.12 155 ALA A C 1
ATOM 1146 O O . ALA A 1 155 ? -18.781 -15.719 -14.102 1 98.12 155 ALA A O 1
ATOM 1147 N N . GLY A 1 156 ? -18.453 -13.516 -13.766 1 97.62 156 GLY A N 1
ATOM 1148 C CA . GLY A 1 156 ? -17.875 -13.25 -15.07 1 97.62 156 GLY A CA 1
ATOM 1149 C C . GLY A 1 156 ? -16.359 -13.195 -15.039 1 97.62 156 GLY A C 1
ATOM 1150 O O . GLY A 1 156 ? -15.719 -13.867 -14.227 1 97.62 156 GLY A O 1
ATOM 1151 N N . LEU A 1 157 ? -15.805 -12.461 -16.031 1 97.88 157 LEU A N 1
ATOM 1152 C CA . LEU A 1 157 ? -14.352 -12.352 -16.109 1 97.88 157 LEU A CA 1
ATOM 1153 C C . LEU A 1 157 ? -13.805 -11.539 -14.945 1 97.88 157 LEU A C 1
ATOM 1155 O O . LEU A 1 157 ? -12.828 -11.938 -14.305 1 97.88 157 LEU A O 1
ATOM 1159 N N . ARG A 1 158 ? -14.414 -10.344 -14.68 1 98.19 158 ARG A N 1
ATOM 1160 C CA . ARG A 1 158 ? -13.891 -9.43 -13.672 1 98.19 158 ARG A CA 1
ATOM 1161 C C . ARG A 1 158 ? -14.953 -9.109 -12.625 1 98.19 158 ARG A C 1
ATOM 1163 O O . ARG A 1 158 ? -14.672 -8.438 -11.633 1 98.19 158 ARG A O 1
ATOM 1170 N N . THR A 1 159 ? -16.156 -9.516 -12.844 1 97.5 159 THR A N 1
ATOM 1171 C CA . THR A 1 159 ? -17.281 -9.219 -11.961 1 97.5 159 THR A CA 1
ATOM 1172 C C . THR A 1 159 ? -17.938 -10.5 -11.461 1 97.5 159 THR A C 1
ATOM 1174 O O . THR A 1 159 ? -17.953 -11.508 -12.172 1 97.5 159 THR A O 1
ATOM 1177 N N . GLY A 1 160 ? -18.359 -10.523 -10.195 1 98.38 160 GLY A N 1
ATOM 1178 C CA . GLY A 1 160 ? -19.172 -11.594 -9.641 1 98.38 160 GLY A CA 1
ATOM 1179 C C . GLY A 1 160 ? -20.453 -11.102 -9 1 98.38 160 GLY A C 1
ATOM 1180 O O . GLY A 1 160 ? -20.594 -9.906 -8.734 1 98.38 160 GLY A O 1
ATOM 1181 N N . MET A 1 161 ? -21.422 -11.984 -8.852 1 98.75 161 MET A N 1
ATOM 1182 C CA . MET A 1 161 ? -22.656 -11.641 -8.148 1 98.75 161 MET A CA 1
ATOM 1183 C C . MET A 1 161 ? -23.047 -12.742 -7.164 1 98.75 161 MET A C 1
ATOM 1185 O O . MET A 1 161 ? -22.891 -13.93 -7.461 1 98.75 161 MET A O 1
ATOM 1189 N N . HIS A 1 162 ? -23.375 -12.312 -6.02 1 98.88 162 HIS A N 1
ATOM 1190 C CA . HIS A 1 162 ? -24.109 -13.133 -5.062 1 98.88 162 HIS A CA 1
ATOM 1191 C C . HIS A 1 162 ? -25.609 -12.852 -5.137 1 98.88 162 HIS A C 1
ATOM 1193 O O . HIS A 1 162 ? -26.016 -11.703 -5.336 1 98.88 162 HIS A O 1
ATOM 1199 N N . ARG A 1 163 ? -26.406 -13.844 -5.059 1 98.88 163 ARG A N 1
ATOM 1200 C CA . ARG A 1 163 ? -27.844 -13.711 -4.824 1 98.88 163 ARG A CA 1
ATOM 1201 C C . ARG A 1 163 ? -28.25 -14.438 -3.551 1 98.88 163 ARG A C 1
ATOM 1203 O O . ARG A 1 163 ? -28.094 -15.656 -3.445 1 98.88 163 ARG A O 1
ATOM 1210 N N . TYR A 1 164 ? -28.734 -13.695 -2.574 1 98.75 164 TYR A N 1
ATOM 1211 C CA . TYR A 1 164 ? -29.172 -14.234 -1.292 1 98.75 164 TYR A CA 1
ATOM 1212 C C . TYR A 1 164 ? -30.688 -14.164 -1.168 1 98.75 164 TYR A C 1
ATOM 1214 O O . TYR A 1 164 ? -31.281 -13.086 -1.266 1 98.75 164 TYR A O 1
ATOM 1222 N N . THR A 1 165 ? -31.297 -15.305 -1.005 1 98.06 165 THR A N 1
ATOM 1223 C CA . THR A 1 165 ? -32.719 -15.383 -0.712 1 98.06 165 THR A CA 1
ATOM 1224 C C . THR A 1 165 ? -32.969 -15.758 0.747 1 98.06 165 THR A C 1
ATOM 1226 O O . THR A 1 165 ? -32.656 -16.875 1.159 1 98.06 165 THR A O 1
ATOM 1229 N N . PHE A 1 166 ? -33.531 -14.828 1.448 1 97.31 166 PHE A N 1
ATOM 1230 C CA . PHE A 1 166 ? -33.75 -15.008 2.879 1 97.31 166 PHE A CA 1
ATOM 1231 C C . PHE A 1 166 ? -35.125 -15.656 3.145 1 97.31 166 PHE A C 1
ATOM 1233 O O . PHE A 1 166 ? -36.125 -15.25 2.576 1 97.31 166 PHE A O 1
ATOM 1240 N N . GLU A 1 167 ? -35.062 -16.672 3.938 1 93.44 167 GLU A N 1
ATOM 1241 C CA . GLU A 1 167 ? -36.312 -17.297 4.348 1 93.44 167 GLU A CA 1
ATOM 1242 C C . GLU A 1 167 ? -36.969 -16.5 5.48 1 93.44 167 GLU A C 1
ATOM 1244 O O . GLU A 1 167 ? -36.312 -16.141 6.449 1 93.44 167 GLU A O 1
ATOM 1249 N N . GLY A 1 168 ? -38.156 -16.234 5.367 1 88.19 168 GLY A N 1
ATOM 1250 C CA . GLY A 1 168 ? -38.906 -15.539 6.406 1 88.19 168 GLY A CA 1
ATOM 1251 C C . GLY A 1 168 ? -38.812 -14.031 6.316 1 88.19 168 GLY A C 1
ATOM 1252 O O . GLY A 1 168 ? -38.5 -13.492 5.246 1 88.19 168 GLY A O 1
ATOM 1253 N N . LYS A 1 169 ? -39.125 -13.344 7.434 1 87.69 169 LYS A N 1
ATOM 1254 C CA . LYS A 1 169 ? -39.219 -11.883 7.402 1 87.69 169 LYS A CA 1
ATOM 1255 C C . LYS A 1 169 ? -38.188 -11.242 8.328 1 87.69 169 LYS A C 1
ATOM 1257 O O . LYS A 1 169 ? -38.219 -10.031 8.531 1 87.69 169 LYS A O 1
ATOM 1262 N N . ALA A 1 170 ? -37.312 -12.047 8.867 1 91.56 170 ALA A N 1
ATOM 1263 C CA . ALA A 1 170 ? -36.281 -11.469 9.719 1 91.56 170 ALA A CA 1
ATOM 1264 C C . ALA A 1 170 ? -35.406 -10.492 8.938 1 91.56 170 ALA A C 1
ATOM 1266 O O . ALA A 1 170 ? -35.188 -10.672 7.734 1 91.56 170 ALA A O 1
ATOM 1267 N N . PRO A 1 171 ? -34.938 -9.445 9.617 1 94.94 171 PRO A N 1
ATOM 1268 C CA . PRO A 1 171 ? -34.062 -8.508 8.906 1 94.94 171 PRO A CA 1
ATOM 1269 C C . PRO A 1 171 ? -32.844 -9.188 8.281 1 94.94 171 PRO A C 1
ATOM 1271 O O . PRO A 1 171 ? -32.25 -10.062 8.898 1 94.94 171 PRO A O 1
ATOM 1274 N N . ALA A 1 172 ? -32.625 -8.797 7.078 1 97.62 172 ALA A N 1
ATOM 1275 C CA . ALA A 1 172 ? -31.516 -9.375 6.301 1 97.62 172 ALA A CA 1
ATOM 1276 C C . ALA A 1 172 ? -30.25 -8.555 6.438 1 97.62 172 ALA A C 1
ATOM 1278 O O . ALA A 1 172 ? -30.297 -7.328 6.586 1 97.62 172 ALA A O 1
ATOM 1279 N N . GLY A 1 173 ? -29.125 -9.211 6.414 1 98.25 173 GLY A N 1
ATOM 1280 C CA . GLY A 1 173 ? -27.844 -8.508 6.418 1 98.25 173 GLY A CA 1
ATOM 1281 C C . GLY A 1 173 ? -26.719 -9.305 5.789 1 98.25 173 GLY A C 1
ATOM 1282 O O . GLY A 1 173 ? -26.906 -10.469 5.426 1 98.25 173 GLY A O 1
ATOM 1283 N N . VAL A 1 174 ? -25.578 -8.648 5.535 1 98.81 174 VAL A N 1
ATOM 1284 C CA . VAL A 1 174 ? -24.328 -9.234 5.039 1 98.81 174 VAL A CA 1
ATOM 1285 C C . VAL A 1 174 ? -23.156 -8.781 5.906 1 98.81 174 VAL A C 1
ATOM 1287 O O . VAL A 1 174 ? -23 -7.586 6.18 1 98.81 174 VAL A O 1
ATOM 1290 N N . LEU A 1 175 ? -22.375 -9.703 6.398 1 98.75 175 LEU A N 1
ATOM 1291 C CA . LEU A 1 175 ? -21.141 -9.445 7.137 1 98.75 175 LEU A CA 1
ATOM 1292 C C . LEU A 1 175 ? -19.938 -9.539 6.215 1 98.75 175 LEU A C 1
ATOM 1294 O O . LEU A 1 175 ? -19.797 -10.492 5.449 1 98.75 175 LEU A O 1
ATOM 1298 N N . LEU A 1 176 ? -19.109 -8.523 6.117 1 98.75 176 LEU A N 1
ATOM 1299 C CA . LEU A 1 176 ? -17.766 -8.547 5.527 1 98.75 176 LEU A CA 1
ATOM 1300 C C . LEU A 1 176 ? -16.703 -8.781 6.59 1 98.75 176 LEU A C 1
ATOM 1302 O O . LEU A 1 176 ? -16.609 -8.031 7.566 1 98.75 176 LEU A O 1
ATOM 1306 N N . ASP A 1 177 ? -15.938 -9.82 6.52 1 98.56 177 ASP A N 1
ATOM 1307 C CA . ASP A 1 177 ? -14.867 -10.125 7.461 1 98.56 177 ASP A CA 1
ATOM 1308 C C . ASP A 1 177 ? -13.508 -10.133 6.766 1 98.56 177 ASP A C 1
ATOM 1310 O O . ASP A 1 177 ? -13.219 -11.008 5.953 1 98.56 177 ASP A O 1
ATOM 1314 N N . LEU A 1 178 ? -12.625 -9.164 7.082 1 98.31 178 LEU A N 1
ATOM 1315 C CA . LEU A 1 178 ? -11.305 -9.023 6.477 1 98.31 178 LEU A CA 1
ATOM 1316 C C . LEU A 1 178 ? -10.211 -9.484 7.438 1 98.31 178 LEU A C 1
ATOM 1318 O O . LEU A 1 178 ? -9.023 -9.25 7.188 1 98.31 178 LEU A O 1
ATOM 1322 N N . ARG A 1 179 ? -10.516 -10.211 8.555 1 96.81 179 ARG A N 1
ATOM 1323 C CA . ARG A 1 179 ? -9.578 -10.5 9.633 1 96.81 179 ARG A CA 1
ATOM 1324 C C . ARG A 1 179 ? -8.68 -11.672 9.266 1 96.81 179 ARG A C 1
ATOM 1326 O O . ARG A 1 179 ? -7.559 -11.789 9.773 1 96.81 179 ARG A O 1
ATOM 1333 N N . SER A 1 180 ? -9.242 -12.547 8.328 1 95.69 180 SER A N 1
ATOM 1334 C CA . SER A 1 180 ? -8.5 -13.766 8.039 1 95.69 180 SER A CA 1
ATOM 1335 C C . SER A 1 180 ? -8.539 -14.102 6.547 1 95.69 180 SER A C 1
ATOM 1337 O O . SER A 1 180 ? -9.352 -13.547 5.805 1 95.69 180 SER A O 1
ATOM 1339 N N . SER A 1 181 ? -7.59 -14.93 6.098 1 95.75 181 SER A N 1
ATOM 1340 C CA . SER A 1 181 ? -7.574 -15.531 4.77 1 95.75 181 SER A CA 1
ATOM 1341 C C . SER A 1 181 ? -6.957 -16.922 4.801 1 95.75 181 SER A C 1
ATOM 1343 O O . SER A 1 181 ? -6.488 -17.375 5.848 1 95.75 181 SER A O 1
ATOM 1345 N N . ILE A 1 182 ? -6.984 -17.578 3.67 1 97.06 182 ILE A N 1
ATOM 1346 C CA . ILE A 1 182 ? -6.453 -18.922 3.598 1 97.06 182 ILE A CA 1
ATOM 1347 C C . ILE A 1 182 ? -4.969 -18.922 3.963 1 97.06 182 ILE A C 1
ATOM 1349 O O . ILE A 1 182 ? -4.227 -18.031 3.547 1 97.06 182 ILE A O 1
ATOM 1353 N N . TYR A 1 183 ? -4.492 -19.938 4.77 1 96.31 183 TYR A N 1
ATOM 1354 C CA . TYR A 1 183 ? -3.141 -19.984 5.32 1 96.31 183 TYR A CA 1
ATOM 1355 C C . TYR A 1 183 ? -2.898 -18.828 6.277 1 96.31 183 TYR A C 1
ATOM 1357 O O . TYR A 1 183 ? -1.895 -18.125 6.164 1 96.31 183 TYR A O 1
ATOM 1365 N N . ASN A 1 184 ? -3.787 -18.766 7.227 1 96.88 184 ASN A N 1
ATOM 1366 C CA . ASN A 1 184 ? -3.822 -17.594 8.109 1 96.88 184 ASN A CA 1
ATOM 1367 C C . ASN A 1 184 ? -2.857 -17.75 9.281 1 96.88 184 ASN A C 1
ATOM 1369 O O . ASN A 1 184 ? -2.523 -18.875 9.672 1 96.88 184 ASN A O 1
ATOM 1373 N N . TYR A 1 185 ? -2.379 -16.672 9.875 1 96.19 185 TYR A N 1
ATOM 1374 C CA . TYR A 1 185 ? -1.636 -16.562 11.125 1 96.19 185 TYR A CA 1
ATOM 1375 C C . TYR A 1 185 ? -1.748 -15.156 11.703 1 96.19 185 TYR A C 1
ATOM 1377 O O . TYR A 1 185 ? -2.072 -14.211 10.984 1 96.19 185 TYR A O 1
ATOM 1385 N N . PRO A 1 186 ? -1.617 -15.062 12.992 1 92.06 186 PRO A N 1
ATOM 1386 C CA . PRO A 1 186 ? -1.676 -13.719 13.562 1 92.06 186 PRO A CA 1
ATOM 1387 C C . PRO A 1 186 ? -0.708 -12.75 12.891 1 92.06 186 PRO A C 1
ATOM 1389 O O . PRO A 1 186 ? 0.485 -13.039 12.773 1 92.06 186 PRO A O 1
ATOM 1392 N N . GLY A 1 187 ? -1.218 -11.664 12.469 1 91.19 187 GLY A N 1
ATOM 1393 C CA . GLY A 1 187 ? -0.373 -10.633 11.891 1 91.19 187 GLY A CA 1
ATOM 1394 C C . GLY A 1 187 ? -0.22 -10.758 10.391 1 91.19 187 GLY A C 1
ATOM 1395 O O . GLY A 1 187 ? 0.471 -9.953 9.758 1 91.19 187 GLY A O 1
ATOM 1396 N N . LYS A 1 188 ? -0.865 -11.742 9.727 1 96 188 LYS A N 1
ATOM 1397 C CA . LYS A 1 188 ? -0.775 -11.883 8.273 1 96 188 LYS A CA 1
ATOM 1398 C C . LYS A 1 188 ? -1.286 -10.633 7.566 1 96 188 LYS A C 1
ATOM 1400 O O . LYS A 1 188 ? -0.704 -10.195 6.574 1 96 188 LYS A O 1
ATOM 1405 N N . VAL A 1 189 ? -2.469 -10.109 8.055 1 97.06 189 VAL A N 1
ATOM 1406 C CA . VAL A 1 189 ? -2.979 -8.852 7.516 1 97.06 189 VAL A CA 1
ATOM 1407 C C . VAL A 1 189 ? -2.107 -7.695 8 1 97.06 189 VAL A C 1
ATOM 1409 O O . VAL A 1 189 ? -2.025 -7.434 9.203 1 97.06 189 VAL A O 1
ATOM 1412 N N . LEU A 1 190 ? -1.461 -7.023 7.059 1 97.19 190 LEU A N 1
ATOM 1413 C CA . LEU A 1 190 ? -0.58 -5.902 7.371 1 97.19 190 LEU A CA 1
ATOM 1414 C C . LEU A 1 190 ? -1.38 -4.621 7.566 1 97.19 190 LEU A C 1
ATOM 1416 O O . LEU A 1 190 ? -1.095 -3.836 8.477 1 97.19 190 LEU A O 1
ATOM 1420 N N . TRP A 1 191 ? -2.357 -4.398 6.75 1 97.56 191 TRP A N 1
ATOM 1421 C CA . TRP A 1 191 ? -3.197 -3.203 6.785 1 97.56 191 TRP A CA 1
ATOM 1422 C C . TRP A 1 191 ? -4.43 -3.381 5.902 1 97.56 191 TRP A C 1
ATOM 1424 O O . TRP A 1 191 ? -4.379 -4.082 4.887 1 97.56 191 TRP A O 1
ATOM 1434 N N . SER A 1 192 ? -5.551 -2.832 6.277 1 98.25 192 SER A N 1
ATOM 1435 C CA . SER A 1 192 ? -6.773 -2.9 5.488 1 98.25 192 SER A CA 1
ATOM 1436 C C . SER A 1 192 ? -7.602 -1.629 5.641 1 98.25 192 SER A C 1
ATOM 1438 O O . SER A 1 192 ? -7.32 -0.801 6.508 1 98.25 192 SER A O 1
ATOM 1440 N N . ARG A 1 193 ? -8.578 -1.428 4.762 1 98.06 193 ARG A N 1
ATOM 1441 C CA . ARG A 1 193 ? -9.5 -0.298 4.738 1 98.06 193 ARG A CA 1
ATOM 1442 C C . ARG A 1 193 ? -10.883 -0.731 4.258 1 98.06 193 ARG A C 1
ATOM 1444 O O . ARG A 1 193 ? -11 -1.581 3.373 1 98.06 193 ARG A O 1
ATOM 1451 N N . VAL A 1 194 ? -11.93 -0.225 4.828 1 98.31 194 VAL A N 1
ATOM 1452 C CA . VAL A 1 194 ? -13.305 -0.368 4.355 1 98.31 194 VAL A CA 1
ATOM 1453 C C . VAL A 1 194 ? -13.977 0.999 4.312 1 98.31 194 VAL A C 1
ATOM 1455 O O . VAL A 1 194 ? -13.891 1.772 5.27 1 98.31 194 VAL A O 1
ATOM 1458 N N . ARG A 1 195 ? -14.625 1.312 3.252 1 97.5 195 ARG A N 1
ATOM 1459 C CA . ARG A 1 195 ? -15.352 2.561 3.049 1 97.5 195 ARG A CA 1
ATOM 1460 C C . ARG A 1 195 ? -16.781 2.291 2.582 1 97.5 195 ARG A C 1
ATOM 1462 O O . ARG A 1 195 ? -17.016 1.386 1.781 1 97.5 195 ARG A O 1
ATOM 1469 N N . VAL A 1 196 ? -17.672 3.043 3.051 1 97.31 196 VAL A N 1
ATOM 1470 C CA . VAL A 1 196 ? -19.047 2.996 2.582 1 97.31 196 VAL A CA 1
ATOM 1471 C C . VAL A 1 196 ? -19.438 4.352 1.996 1 97.31 196 VAL A C 1
ATOM 1473 O O . VAL A 1 196 ? -19.531 5.348 2.719 1 97.31 196 VAL A O 1
ATOM 1476 N N . ALA A 1 197 ? -19.656 4.422 0.754 1 95.81 197 ALA A N 1
ATOM 1477 C CA . ALA A 1 197 ? -20.094 5.652 0.097 1 95.81 197 ALA A CA 1
ATOM 1478 C C . ALA A 1 197 ? -21.547 5.965 0.433 1 95.81 197 ALA A C 1
ATOM 1480 O O . ALA A 1 197 ? -22.266 5.113 0.955 1 95.81 197 ALA A O 1
ATOM 1481 N N . ARG A 1 198 ? -22 7.125 0.084 1 91.19 198 ARG A N 1
ATOM 1482 C CA . ARG A 1 198 ? -23.344 7.594 0.401 1 91.19 198 ARG A CA 1
ATOM 1483 C C . ARG A 1 198 ? -24.406 6.727 -0.278 1 91.19 198 ARG A C 1
ATOM 1485 O O . ARG A 1 198 ? -25.5 6.527 0.263 1 91.19 198 ARG A O 1
ATOM 1492 N N . ASP A 1 199 ? -24.062 6.207 -1.427 1 94.44 199 ASP A N 1
ATOM 1493 C CA . ASP A 1 199 ? -25.031 5.418 -2.168 1 94.44 199 ASP A CA 1
ATOM 1494 C C . ASP A 1 199 ? -25.016 3.957 -1.727 1 94.44 199 ASP A C 1
ATOM 1496 O O . ASP A 1 199 ? -25.672 3.109 -2.33 1 94.44 199 ASP A O 1
ATOM 1500 N N . GLY A 1 200 ? -24.219 3.691 -0.759 1 96.19 200 GLY A N 1
ATOM 1501 C CA . GLY A 1 200 ? -24.172 2.354 -0.189 1 96.19 200 GLY A CA 1
ATOM 1502 C C . GLY A 1 200 ? -23.094 1.483 -0.797 1 96.19 200 GLY A C 1
ATOM 1503 O O . GLY A 1 200 ? -22.859 0.361 -0.341 1 96.19 200 GLY A O 1
ATOM 1504 N N . THR A 1 201 ? -22.375 1.953 -1.782 1 97.62 201 THR A N 1
ATOM 1505 C CA . THR A 1 201 ? -21.281 1.205 -2.375 1 97.62 201 THR A CA 1
ATOM 1506 C C . THR A 1 201 ? -20.141 1.035 -1.374 1 97.62 201 THR A C 1
ATOM 1508 O O . THR A 1 201 ? -19.75 1.991 -0.696 1 97.62 201 THR A O 1
ATOM 1511 N N . VAL A 1 202 ? -19.672 -0.161 -1.241 1 98.56 202 VAL A N 1
ATOM 1512 C CA . VAL A 1 202 ? -18.562 -0.472 -0.33 1 98.56 202 VAL A CA 1
ATOM 1513 C C . VAL A 1 202 ? -17.281 -0.697 -1.124 1 98.56 202 VAL A C 1
ATOM 1515 O O . VAL A 1 202 ? -17.266 -1.46 -2.092 1 98.56 202 VAL A O 1
ATOM 1518 N N . THR A 1 203 ? -16.219 -0.051 -0.837 1 98.62 203 THR A N 1
ATOM 1519 C CA . THR A 1 203 ? -14.891 -0.302 -1.39 1 98.62 203 THR A CA 1
ATOM 1520 C C . THR A 1 203 ? -13.875 -0.542 -0.275 1 98.62 203 THR A C 1
ATOM 1522 O O . THR A 1 203 ? -14.156 -0.283 0.896 1 98.62 203 THR A O 1
ATOM 1525 N N . GLY A 1 204 ? -12.781 -1.084 -0.666 1 98.06 204 GLY A N 1
ATOM 1526 C CA . GLY A 1 204 ? -11.75 -1.297 0.336 1 98.06 204 GLY A CA 1
ATOM 1527 C C . GLY A 1 204 ? -10.477 -1.901 -0.234 1 98.06 204 GLY A C 1
ATOM 1528 O O . GLY A 1 204 ? -10.289 -1.931 -1.452 1 98.06 204 GLY A O 1
ATOM 1529 N N . TYR A 1 205 ? -9.648 -2.234 0.776 1 95.19 205 TYR A N 1
ATOM 1530 C CA . TYR A 1 205 ? -8.266 -2.637 0.514 1 95.19 205 TYR A CA 1
ATOM 1531 C C . TYR A 1 205 ? -7.754 -3.564 1.607 1 95.19 205 TYR A C 1
ATOM 1533 O O . TYR A 1 205 ? -8.164 -3.457 2.766 1 95.19 205 TYR A O 1
ATOM 1541 N N . ARG A 1 206 ? -6.922 -4.578 1.183 1 97.44 206 ARG A N 1
ATOM 1542 C CA . ARG A 1 206 ? -6.172 -5.359 2.164 1 97.44 206 ARG A CA 1
ATOM 1543 C C . ARG A 1 206 ? -4.777 -5.695 1.646 1 97.44 206 ARG A C 1
ATOM 1545 O O . ARG A 1 206 ? -4.617 -6.062 0.479 1 97.44 206 ARG A O 1
ATOM 1552 N N . GLU A 1 207 ? -3.748 -5.508 2.473 1 97.62 207 GLU A N 1
ATOM 1553 C CA . GLU A 1 207 ? -2.373 -5.926 2.225 1 97.62 207 GLU A CA 1
ATOM 1554 C C . GLU A 1 207 ? -1.949 -7.031 3.188 1 97.62 207 GLU A C 1
ATOM 1556 O O . GLU A 1 207 ? -2.209 -6.949 4.391 1 97.62 207 GLU A O 1
ATOM 1561 N N . THR A 1 208 ? -1.337 -8.109 2.623 1 97.62 208 THR A N 1
ATOM 1562 C CA . THR A 1 208 ? -1.011 -9.25 3.467 1 97.62 208 THR A CA 1
ATOM 1563 C C . THR A 1 208 ? 0.433 -9.695 3.244 1 97.62 208 THR A C 1
ATOM 1565 O O . THR A 1 208 ? 0.993 -9.484 2.166 1 97.62 208 THR A O 1
ATOM 1568 N N . ARG A 1 209 ? 1.048 -10.289 4.281 1 96.38 209 ARG A N 1
ATOM 1569 C CA . ARG A 1 209 ? 2.285 -11.055 4.156 1 96.38 209 ARG A CA 1
ATOM 1570 C C . ARG A 1 209 ? 1.998 -12.547 4.047 1 96.38 209 ARG A C 1
ATOM 1572 O O . ARG A 1 209 ? 2.127 -13.281 5.023 1 96.38 209 ARG A O 1
ATOM 1579 N N . GLY A 1 210 ? 1.581 -12.977 2.859 1 96.06 210 GLY A N 1
ATOM 1580 C CA . GLY A 1 210 ? 1.294 -14.375 2.594 1 96.06 210 GLY A CA 1
ATOM 1581 C C . GLY A 1 210 ? 2.328 -15.039 1.704 1 96.06 210 GLY A C 1
ATOM 1582 O O . GLY A 1 210 ? 3.525 -14.773 1.833 1 96.06 210 GLY A O 1
ATOM 1583 N N . TRP A 1 211 ? 1.744 -16 0.859 1 96.31 211 TRP A N 1
ATOM 1584 C CA . TRP A 1 211 ? 2.602 -16.719 -0.083 1 96.31 211 TRP A CA 1
ATOM 1585 C C . TRP A 1 211 ? 3.354 -15.742 -0.98 1 96.31 211 TRP A C 1
ATOM 1587 O O . TRP A 1 211 ? 4.539 -15.93 -1.258 1 96.31 211 TRP A O 1
ATOM 1597 N N . ALA A 1 212 ? 2.697 -14.734 -1.431 1 95.56 212 ALA A N 1
ATOM 1598 C CA . ALA A 1 212 ? 3.322 -13.562 -2.049 1 95.56 212 ALA A CA 1
ATOM 1599 C C . ALA A 1 212 ? 3.389 -12.398 -1.07 1 95.56 212 ALA A C 1
ATOM 1601 O O . ALA A 1 212 ? 2.377 -11.742 -0.804 1 95.56 212 ALA A O 1
ATOM 1602 N N . PRO A 1 213 ? 4.543 -12.094 -0.532 1 94.81 213 PRO A N 1
ATOM 1603 C CA . PRO A 1 213 ? 4.625 -11.086 0.524 1 94.81 213 PRO A CA 1
ATOM 1604 C C . PRO A 1 213 ? 4.285 -9.68 0.026 1 94.81 213 PRO A C 1
ATOM 1606 O O . PRO A 1 213 ? 4.75 -9.273 -1.043 1 94.81 213 PRO A O 1
ATOM 1609 N N . GLY A 1 214 ? 3.529 -8.961 0.847 1 95.94 214 GLY A N 1
ATOM 1610 C CA . GLY A 1 214 ? 3.154 -7.59 0.53 1 95.94 214 GLY A CA 1
ATOM 1611 C C . GLY A 1 214 ? 2.074 -7.496 -0.532 1 95.94 214 GLY A C 1
ATOM 1612 O O . GLY A 1 214 ? 1.928 -6.465 -1.188 1 95.94 214 GLY A O 1
ATOM 1613 N N . ARG A 1 215 ? 1.33 -8.57 -0.745 1 97.31 215 ARG A N 1
ATOM 1614 C CA . ARG A 1 215 ? 0.289 -8.602 -1.768 1 97.31 215 ARG A CA 1
ATOM 1615 C C . ARG A 1 215 ? -0.848 -7.645 -1.421 1 97.31 215 ARG A C 1
ATOM 1617 O O . ARG A 1 215 ? -1.306 -7.605 -0.277 1 97.31 215 ARG A O 1
ATOM 1624 N N . LYS A 1 216 ? -1.295 -6.906 -2.391 1 97.19 216 LYS A N 1
ATOM 1625 C CA . LYS A 1 216 ? -2.396 -5.957 -2.246 1 97.19 216 LYS A CA 1
ATOM 1626 C C . LYS A 1 216 ? -3.613 -6.402 -3.053 1 97.19 216 LYS A C 1
ATOM 1628 O O . LYS A 1 216 ? -3.477 -6.879 -4.18 1 97.19 216 LYS A O 1
ATOM 1633 N N . LEU A 1 217 ? -4.77 -6.27 -2.461 1 98.31 217 LEU A N 1
ATOM 1634 C CA . LEU A 1 217 ? -6.031 -6.527 -3.15 1 98.31 217 LEU A CA 1
ATOM 1635 C C . LEU A 1 217 ? -7.062 -5.453 -2.814 1 98.31 217 LEU A C 1
ATOM 1637 O O . LEU A 1 217 ? -7.309 -5.168 -1.641 1 98.31 217 LEU A O 1
ATOM 1641 N N . PHE A 1 218 ? -7.605 -4.82 -3.814 1 98.69 218 PHE A N 1
ATOM 1642 C CA . PHE A 1 218 ? -8.688 -3.846 -3.695 1 98.69 218 PHE A CA 1
ATOM 1643 C C . PHE A 1 218 ? -10.016 -4.453 -4.117 1 98.69 218 PHE A C 1
ATOM 1645 O O . PHE A 1 218 ? -10.055 -5.352 -4.961 1 98.69 218 PHE A O 1
ATOM 1652 N N . PHE A 1 219 ? -11.125 -3.98 -3.553 1 98.81 219 PHE A N 1
ATOM 1653 C CA . PHE A 1 219 ? -12.414 -4.559 -3.887 1 98.81 219 PHE A CA 1
ATOM 1654 C C . PHE A 1 219 ? -13.492 -3.482 -3.936 1 98.81 219 PHE A C 1
ATOM 1656 O O . PHE A 1 219 ? -13.32 -2.396 -3.379 1 98.81 219 PHE A O 1
ATOM 1663 N N . ALA A 1 220 ? -14.547 -3.727 -4.617 1 98.69 220 ALA A N 1
ATOM 1664 C CA . ALA A 1 220 ? -15.773 -2.936 -4.691 1 98.69 220 ALA A CA 1
ATOM 1665 C C . ALA A 1 220 ? -17.016 -3.824 -4.586 1 98.69 220 ALA A C 1
ATOM 1667 O O . ALA A 1 220 ? -17.047 -4.914 -5.164 1 98.69 220 ALA A O 1
ATOM 1668 N N . ILE A 1 221 ? -17.969 -3.434 -3.824 1 98.81 221 ILE A N 1
ATOM 1669 C CA . ILE A 1 221 ? -19.219 -4.148 -3.594 1 98.81 221 ILE A CA 1
ATOM 1670 C C . ILE A 1 221 ? -20.391 -3.189 -3.736 1 98.81 221 ILE A C 1
ATOM 1672 O O . ILE A 1 221 ? -20.375 -2.092 -3.174 1 98.81 221 ILE A O 1
ATOM 1676 N N . ARG A 1 222 ? -21.391 -3.543 -4.477 1 98.38 222 ARG A N 1
ATOM 1677 C CA . ARG A 1 222 ? -22.641 -2.797 -4.59 1 98.38 222 ARG A CA 1
ATOM 1678 C C . ARG A 1 222 ? -23.844 -3.705 -4.352 1 98.38 222 ARG A C 1
ATOM 1680 O O . ARG A 1 222 ? -23.859 -4.855 -4.801 1 98.38 222 ARG A O 1
ATOM 1687 N N . PHE A 1 223 ? -24.859 -3.236 -3.711 1 98.5 223 PHE A N 1
ATOM 1688 C CA . PHE A 1 223 ? -26.062 -3.982 -3.391 1 98.5 223 PHE A CA 1
ATOM 1689 C C . PHE A 1 223 ? -27.234 -3.49 -4.23 1 98.5 223 PHE A C 1
ATOM 1691 O O . PHE A 1 223 ? -27.344 -2.295 -4.512 1 98.5 223 PHE A O 1
ATOM 1698 N N . ASN A 1 224 ? -28.188 -4.438 -4.641 1 97.69 224 ASN A N 1
ATOM 1699 C CA . ASN A 1 224 ? -29.344 -4.035 -5.43 1 97.69 224 ASN A CA 1
ATOM 1700 C C . ASN A 1 224 ? -30.422 -3.396 -4.559 1 97.69 224 ASN A C 1
ATOM 1702 O O . ASN A 1 224 ? -31.438 -2.906 -5.07 1 97.69 224 ASN A O 1
ATOM 1706 N N . LYS A 1 225 ? -30.281 -3.523 -3.211 1 97.38 225 LYS A N 1
ATOM 1707 C CA . LYS A 1 225 ? -31.172 -2.928 -2.229 1 97.38 225 LYS A CA 1
ATOM 1708 C C . LYS A 1 225 ? -30.469 -1.851 -1.412 1 97.38 225 LYS A C 1
ATOM 1710 O O . LYS A 1 225 ? -29.266 -1.957 -1.143 1 97.38 225 LYS A O 1
ATOM 1715 N N . PRO A 1 226 ? -31.172 -0.805 -1.049 1 96.25 226 PRO A N 1
ATOM 1716 C CA . PRO A 1 226 ? -30.531 0.223 -0.225 1 96.25 226 PRO A CA 1
ATOM 1717 C C . PRO A 1 226 ? -30.188 -0.271 1.181 1 96.25 226 PRO A C 1
ATOM 1719 O O . PRO A 1 226 ? -30.938 -1.071 1.751 1 96.25 226 PRO A O 1
ATOM 1722 N N . LEU A 1 227 ? -29.172 0.206 1.718 1 96.75 227 LEU A N 1
ATOM 1723 C CA . LEU A 1 227 ? -28.812 -0.064 3.105 1 96.75 227 LEU A CA 1
ATOM 1724 C C . LEU A 1 227 ? -29.781 0.628 4.062 1 96.75 227 LEU A C 1
ATOM 1726 O O . LEU A 1 227 ? -30.172 1.779 3.84 1 96.75 227 LEU A O 1
ATOM 1730 N N . VAL A 1 228 ? -30.172 -0.131 5.07 1 96.06 228 VAL A N 1
ATOM 1731 C CA . VAL A 1 228 ? -30.891 0.47 6.195 1 96.06 228 VAL A CA 1
ATOM 1732 C C . VAL A 1 228 ? -29.875 1.008 7.211 1 96.06 228 VAL A C 1
ATOM 1734 O O . VAL A 1 228 ? -30.109 2.057 7.82 1 96.06 228 VAL A O 1
ATOM 1737 N N . SER A 1 229 ? -28.828 0.312 7.398 1 95.69 229 SER A N 1
ATOM 1738 C CA . SER A 1 229 ? -27.75 0.715 8.289 1 95.69 229 SER A CA 1
ATOM 1739 C C . SER A 1 229 ? -26.469 -0.033 7.973 1 95.69 229 SER A C 1
ATOM 1741 O O . SER A 1 229 ? -26.484 -1.046 7.27 1 95.69 229 SER A O 1
ATOM 1743 N N . HIS A 1 230 ? -25.375 0.474 8.367 1 97.12 230 HIS A N 1
ATOM 1744 C CA . HIS A 1 230 ? -24.094 -0.212 8.336 1 97.12 230 HIS A CA 1
ATOM 1745 C C . HIS A 1 230 ? -23.297 0.046 9.617 1 97.12 230 HIS A C 1
ATOM 1747 O O . HIS A 1 230 ? -23.594 0.991 10.352 1 97.12 230 HIS A O 1
ATOM 1753 N N . ALA A 1 231 ? -22.406 -0.815 9.93 1 97.69 231 ALA A N 1
ATOM 1754 C CA . ALA A 1 231 ? -21.469 -0.67 11.055 1 97.69 231 ALA A CA 1
ATOM 1755 C C . ALA A 1 231 ? -20.078 -1.174 10.68 1 97.69 231 ALA A C 1
ATOM 1757 O O . ALA A 1 231 ? -19.938 -2.254 10.102 1 97.69 231 ALA A O 1
ATOM 1758 N N . LEU A 1 232 ? -19.047 -0.429 10.859 1 97.81 232 LEU A N 1
ATOM 1759 C CA . LEU A 1 232 ? -17.656 -0.823 10.648 1 97.81 232 LEU A CA 1
ATOM 1760 C C . LEU A 1 232 ? -16.953 -1.045 11.977 1 97.81 232 LEU A C 1
ATOM 1762 O O . LEU A 1 232 ? -17 -0.192 12.867 1 97.81 232 LEU A O 1
ATOM 1766 N N . HIS A 1 233 ? -16.297 -2.195 12.094 1 97.25 233 HIS A N 1
ATOM 1767 C CA . HIS A 1 233 ? -15.617 -2.576 13.32 1 97.25 233 HIS A CA 1
ATOM 1768 C C . HIS A 1 233 ? -14.133 -2.844 13.062 1 97.25 233 HIS A C 1
ATOM 1770 O O . HIS A 1 233 ? -13.773 -3.4 12.023 1 97.25 233 HIS A O 1
ATOM 1776 N N . ASP A 1 234 ? -13.273 -2.424 13.945 1 95.94 234 ASP A N 1
ATOM 1777 C CA . ASP A 1 234 ? -11.891 -2.887 14.047 1 95.94 234 ASP A CA 1
ATOM 1778 C C . ASP A 1 234 ? -11.703 -3.799 15.258 1 95.94 234 ASP A C 1
ATOM 1780 O O . ASP A 1 234 ? -11.75 -3.34 16.406 1 95.94 234 ASP A O 1
ATOM 1784 N N . ARG A 1 235 ? -11.461 -5.004 14.961 1 95.94 235 ARG A N 1
ATOM 1785 C CA . ARG A 1 235 ? -11.383 -6.02 16.016 1 95.94 235 ARG A CA 1
ATOM 1786 C C . ARG A 1 235 ? -9.961 -6.18 16.516 1 95.94 235 ARG A C 1
ATOM 1788 O O . ARG A 1 235 ? -9.664 -7.117 17.266 1 95.94 235 ARG A O 1
ATOM 1795 N N . ASP A 1 236 ? -9.039 -5.305 16.094 1 93.69 236 ASP A N 1
ATOM 1796 C CA . ASP A 1 236 ? -7.66 -5.352 16.562 1 93.69 236 ASP A CA 1
ATOM 1797 C C . ASP A 1 236 ? -7.555 -4.891 18.016 1 93.69 236 ASP A C 1
ATOM 1799 O O . ASP A 1 236 ? -7.855 -3.734 18.328 1 93.69 236 ASP A O 1
ATOM 1803 N N . GLU A 1 237 ? -7.047 -5.68 18.922 1 89.12 237 GLU A N 1
ATOM 1804 C CA . GLU A 1 237 ? -6.949 -5.352 20.344 1 89.12 237 GLU A CA 1
ATOM 1805 C C . GLU A 1 237 ? -5.543 -4.875 20.703 1 89.12 237 GLU A C 1
ATOM 1807 O O . GLU A 1 237 ? -5.301 -4.449 21.828 1 89.12 237 GLU A O 1
ATOM 1812 N N . ALA A 1 238 ? -4.621 -4.91 19.812 1 87.69 238 ALA A N 1
ATOM 1813 C CA . ALA A 1 238 ? -3.217 -4.633 20.109 1 87.69 238 ALA A CA 1
ATOM 1814 C C . ALA A 1 238 ? -2.75 -3.365 19.406 1 87.69 238 ALA A C 1
ATOM 1816 O O . ALA A 1 238 ? -1.688 -3.352 18.766 1 87.69 238 ALA A O 1
ATOM 1817 N N . ILE A 1 239 ? -3.555 -2.305 19.516 1 93.19 239 ILE A N 1
ATOM 1818 C CA . ILE A 1 239 ? -3.166 -1.063 18.859 1 93.19 239 ILE A CA 1
ATOM 1819 C C . ILE A 1 239 ? -2.316 -0.219 19.797 1 93.19 239 ILE A C 1
ATOM 1821 O O . ILE A 1 239 ? -2.816 0.286 20.812 1 93.19 239 ILE A O 1
ATOM 1825 N N . VAL A 1 240 ? -1.059 -0.029 19.5 1 93.19 240 VAL A N 1
ATOM 1826 C CA . VAL A 1 240 ? -0.12 0.699 20.344 1 93.19 240 VAL A CA 1
ATOM 1827 C C . VAL A 1 240 ? -0.371 2.201 20.219 1 93.19 240 VAL A C 1
ATOM 1829 O O . VAL A 1 240 ? -0.436 2.908 21.234 1 93.19 240 VAL A O 1
ATOM 1832 N N . TYR A 1 241 ? -0.5 2.711 19.062 1 94.56 241 TYR A N 1
ATOM 1833 C CA . TYR A 1 241 ? -0.763 4.117 18.781 1 94.56 241 TYR A CA 1
ATOM 1834 C C . TYR A 1 241 ? -2.088 4.281 18.047 1 94.56 241 TYR A C 1
ATOM 1836 O O . TYR A 1 241 ? -2.213 3.889 16.875 1 94.56 241 TYR A O 1
ATOM 1844 N N .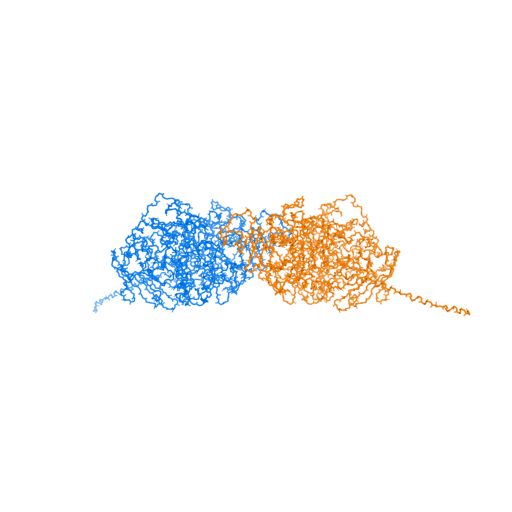 LYS A 1 242 ? -3.043 4.902 18.625 1 92.25 242 LYS A N 1
ATOM 1845 C CA . LYS A 1 242 ? -4.398 4.973 18.078 1 92.25 242 LYS A CA 1
ATOM 1846 C C . LYS A 1 242 ? -4.605 6.246 17.266 1 92.25 242 LYS A C 1
ATOM 1848 O O . LYS A 1 242 ? -5.562 6.352 16.5 1 92.25 242 LYS A O 1
ATOM 1853 N N . GLY A 1 243 ? -3.686 7.246 17.406 1 91.56 243 GLY A N 1
ATOM 1854 C CA . GLY A 1 243 ? -3.863 8.516 16.734 1 91.56 243 GLY A CA 1
ATOM 1855 C C . GLY A 1 243 ? -5.055 9.305 17.234 1 91.56 243 GLY A C 1
ATOM 1856 O O . GLY A 1 243 ? -5.352 9.289 18.438 1 91.56 243 GLY A O 1
ATOM 1857 N N . PHE A 1 244 ? -5.691 10.125 16.375 1 93.69 244 PHE A N 1
ATOM 1858 C CA . PHE A 1 244 ? -6.816 10.984 16.719 1 93.69 244 PHE A CA 1
ATOM 1859 C C . PHE A 1 244 ? -8.117 10.438 16.141 1 93.69 244 PHE A C 1
ATOM 1861 O O . PHE A 1 244 ? -8.094 9.703 15.141 1 93.69 244 PHE A O 1
ATOM 1868 N N . ARG A 1 245 ? -9.172 10.805 16.734 1 91.38 245 ARG A N 1
ATOM 1869 C CA . ARG A 1 245 ? -10.469 10.242 16.375 1 91.38 245 ARG A CA 1
ATOM 1870 C C . ARG A 1 245 ? -10.977 10.812 15.062 1 91.38 245 ARG A C 1
ATOM 1872 O O . ARG A 1 245 ? -11.023 12.031 14.883 1 91.38 245 ARG A O 1
ATOM 1879 N N . GLN A 1 246 ? -11.438 9.969 14.156 1 92.25 246 GLN A N 1
ATOM 1880 C CA . GLN A 1 246 ? -12.062 10.359 12.898 1 92.25 246 GLN A CA 1
ATOM 1881 C C . GLN A 1 246 ? -13.547 10.664 13.102 1 92.25 246 GLN A C 1
ATOM 1883 O O . GLN A 1 246 ? -14.109 10.359 14.156 1 92.25 246 GLN A O 1
ATOM 1888 N N . PRO A 1 247 ? -14.18 11.258 12.102 1 94.38 247 PRO A N 1
ATOM 1889 C CA . PRO A 1 247 ? -15.617 11.531 12.219 1 94.38 247 PRO A CA 1
ATOM 1890 C C . PRO A 1 247 ? -16.438 10.273 12.484 1 94.38 247 PRO A C 1
ATOM 1892 O O . PRO A 1 247 ? -16.141 9.211 11.922 1 94.38 247 PRO A O 1
ATOM 1895 N N . GLY A 1 248 ? -17.406 10.477 13.336 1 89.44 248 GLY A N 1
ATOM 1896 C CA . GLY A 1 248 ? -18.25 9.367 13.766 1 89.44 248 GLY A CA 1
ATOM 1897 C C . GLY A 1 248 ? -18.016 8.961 15.203 1 89.44 248 GLY A C 1
ATOM 1898 O O . GLY A 1 248 ? -16.906 9.102 15.719 1 89.44 248 GLY A O 1
ATOM 1899 N N . ARG A 1 249 ? -19.062 8.523 15.938 1 84.69 249 ARG A N 1
ATOM 1900 C CA . ARG A 1 249 ? -18.938 8.172 17.344 1 84.69 249 ARG A CA 1
ATOM 1901 C C . ARG A 1 249 ? -19.203 6.688 17.578 1 84.69 249 ARG A C 1
ATOM 1903 O O . ARG A 1 249 ? -18.875 6.148 18.641 1 84.69 249 ARG A O 1
ATOM 1910 N N . SER A 1 250 ? -19.734 6.141 16.578 1 89.12 250 SER A N 1
ATOM 1911 C CA . SER A 1 250 ? -20.078 4.727 16.688 1 89.12 250 SER A CA 1
ATOM 1912 C C . SER A 1 250 ? -19.766 3.986 15.391 1 89.12 250 SER A C 1
ATOM 1914 O O . SER A 1 250 ? -19.578 4.613 14.344 1 89.12 250 SER A O 1
ATOM 1916 N N . PRO A 1 251 ? -19.641 2.678 15.484 1 90.62 251 PRO A N 1
ATOM 1917 C CA . PRO A 1 251 ? -19.438 1.896 14.258 1 90.62 251 PRO A CA 1
ATOM 1918 C C . PRO A 1 251 ? -20.469 2.213 13.18 1 90.62 251 PRO A C 1
ATOM 1920 O O . PRO A 1 251 ? -20.203 2.039 11.992 1 90.62 251 PRO A O 1
ATOM 1923 N N . ALA A 1 252 ? -21.594 2.777 13.539 1 90.06 252 ALA A N 1
ATOM 1924 C CA . ALA A 1 252 ? -22.719 2.973 12.625 1 90.06 252 ALA A CA 1
ATOM 1925 C C . ALA A 1 252 ? -22.594 4.293 11.867 1 90.06 252 ALA A C 1
ATOM 1927 O O . ALA A 1 252 ? -23.281 4.516 10.875 1 90.06 252 ALA A O 1
ATOM 1928 N N . ASP A 1 253 ? -21.719 5.172 12.297 1 88.25 253 ASP A N 1
ATOM 1929 C CA . ASP A 1 253 ? -21.688 6.496 11.672 1 88.25 253 ASP A CA 1
ATOM 1930 C C . ASP A 1 253 ? -20.344 6.754 11 1 88.25 253 ASP A C 1
ATOM 1932 O O . ASP A 1 253 ? -20.016 7.898 10.672 1 88.25 253 ASP A O 1
ATOM 1936 N N . ARG A 1 254 ? -19.609 5.711 10.82 1 90.75 254 ARG A N 1
ATOM 1937 C CA . ARG A 1 254 ? -18.312 5.863 10.164 1 90.75 254 ARG A CA 1
ATOM 1938 C C . ARG A 1 254 ? -18.438 5.633 8.656 1 90.75 254 ARG A C 1
ATOM 1940 O O . ARG A 1 254 ? -19.078 4.676 8.219 1 90.75 254 ARG A O 1
ATOM 1947 N N . ALA A 1 255 ? -17.781 6.52 7.895 1 92.94 255 ALA A N 1
ATOM 1948 C CA . ALA A 1 255 ? -17.734 6.352 6.441 1 92.94 255 ALA A CA 1
ATOM 1949 C C . ALA A 1 255 ? -16.547 5.504 6.02 1 92.94 255 ALA A C 1
ATOM 1951 O O . ALA A 1 255 ? -16.547 4.902 4.945 1 92.94 255 ALA A O 1
ATOM 1952 N N . GLN A 1 256 ? -15.562 5.449 6.828 1 95.62 256 GLN A N 1
ATOM 1953 C CA . GLN A 1 256 ? -14.336 4.695 6.555 1 95.62 256 GLN A CA 1
ATOM 1954 C C . GLN A 1 256 ? -13.695 4.199 7.844 1 95.62 256 GLN A C 1
ATOM 1956 O O . GLN A 1 256 ? -13.805 4.848 8.883 1 95.62 256 GLN A O 1
ATOM 1961 N N . LEU A 1 257 ? -13.078 3.078 7.762 1 96.5 257 LEU A N 1
ATOM 1962 C CA . LEU A 1 257 ? -12.25 2.551 8.844 1 96.5 257 LEU A CA 1
ATOM 1963 C C . LEU A 1 257 ? -11.008 1.858 8.281 1 96.5 257 LEU A C 1
ATOM 1965 O O . LEU A 1 257 ? -11.078 1.195 7.246 1 96.5 257 LEU A O 1
ATOM 1969 N N . GLU A 1 258 ? -9.844 2.049 8.867 1 96.38 258 GLU A N 1
ATOM 1970 C CA . GLU A 1 258 ? -8.594 1.369 8.523 1 96.38 258 GLU A CA 1
ATOM 1971 C C . GLU A 1 258 ? -8.023 0.627 9.734 1 96.38 258 GLU A C 1
ATOM 1973 O O . GLU A 1 258 ? -8.219 1.046 10.875 1 96.38 258 GLU A O 1
ATOM 1978 N N . GLY A 1 259 ? -7.391 -0.445 9.492 1 96.81 259 GLY A N 1
ATOM 1979 C CA . GLY A 1 259 ? -6.801 -1.26 10.539 1 96.81 259 GLY A CA 1
ATOM 1980 C C . GLY A 1 259 ? -6.398 -2.645 10.07 1 96.81 259 GLY A C 1
ATOM 1981 O O . GLY A 1 259 ? -6.285 -2.887 8.867 1 96.81 259 GLY A O 1
ATOM 1982 N N . ARG A 1 260 ? -6.16 -3.559 11 1 96.69 260 ARG A N 1
ATOM 1983 C CA . ARG A 1 260 ? -5.629 -4.871 10.648 1 96.69 260 ARG A CA 1
ATOM 1984 C C . ARG A 1 260 ? -6.699 -5.953 10.789 1 96.69 260 ARG A C 1
ATOM 1986 O O . ARG A 1 260 ? -6.527 -7.07 10.305 1 96.69 260 ARG A O 1
ATOM 1993 N N . ALA A 1 261 ? -7.797 -5.613 11.461 1 97.56 261 ALA A N 1
ATOM 1994 C CA . ALA A 1 261 ? -8.82 -6.613 11.75 1 97.56 261 ALA A CA 1
ATOM 1995 C C . ALA A 1 261 ? -10.219 -6.039 11.555 1 97.56 261 ALA A C 1
ATOM 1997 O O . ALA A 1 261 ? -11.008 -5.969 12.5 1 97.56 261 ALA A O 1
ATOM 1998 N N . LEU A 1 262 ? -10.555 -5.746 10.328 1 98.25 262 LEU A N 1
ATOM 1999 C CA . LEU A 1 262 ? -11.773 -4.984 10.055 1 98.25 262 LEU A CA 1
ATOM 2000 C C . LEU A 1 262 ? -12.938 -5.914 9.727 1 98.25 262 LEU A C 1
ATOM 2002 O O . LEU A 1 262 ? -12.742 -6.961 9.102 1 98.25 262 LEU A O 1
ATOM 2006 N N . GLU A 1 263 ? -14.078 -5.523 10.141 1 98.44 263 GLU A N 1
ATOM 2007 C CA . GLU A 1 263 ? -15.352 -6.125 9.758 1 98.44 263 GLU A CA 1
ATOM 2008 C C . GLU A 1 263 ? -16.375 -5.059 9.398 1 98.44 263 GLU A C 1
ATOM 2010 O O . GLU A 1 263 ? -16.359 -3.963 9.961 1 98.44 263 GLU A O 1
ATOM 2015 N N . GLY A 1 264 ? -17.188 -5.305 8.445 1 98.5 264 GLY A N 1
ATOM 2016 C CA . GLY A 1 264 ? -18.328 -4.473 8.086 1 98.5 264 GLY A CA 1
ATOM 2017 C C . GLY A 1 264 ? -19.641 -5.211 8.141 1 98.5 264 GLY A C 1
ATOM 2018 O O . GLY A 1 264 ? -19.734 -6.359 7.707 1 98.5 264 GLY A O 1
ATOM 2019 N N . VAL A 1 265 ? -20.625 -4.637 8.781 1 98.56 265 VAL A N 1
ATOM 2020 C CA . VAL A 1 265 ? -21.984 -5.168 8.828 1 98.56 265 VAL A CA 1
ATOM 2021 C C . VAL A 1 265 ? -22.922 -4.289 8 1 98.56 265 VAL A C 1
ATOM 2023 O O . VAL A 1 265 ? -23 -3.076 8.227 1 98.56 265 VAL A O 1
ATOM 2026 N N . PHE A 1 266 ? -23.609 -4.816 7.094 1 98.62 266 PHE A N 1
ATOM 2027 C CA . PHE A 1 266 ? -24.547 -4.109 6.227 1 98.62 266 PHE A CA 1
ATOM 2028 C C . PHE A 1 266 ? -25.953 -4.68 6.375 1 98.62 266 PHE A C 1
ATOM 2030 O O . PHE A 1 266 ? -26.188 -5.859 6.09 1 98.62 266 PHE A O 1
ATOM 2037 N N . GLU A 1 267 ? -26.891 -3.893 6.766 1 97.88 267 GLU A N 1
ATOM 2038 C CA . GLU A 1 267 ? -28.25 -4.348 7.055 1 97.88 267 GLU A CA 1
ATOM 2039 C C . GLU A 1 267 ? -29.25 -3.777 6.055 1 97.88 267 GLU A C 1
ATOM 2041 O O . GLU A 1 267 ? -29.125 -2.625 5.633 1 97.88 267 GLU A O 1
ATOM 2046 N N . PHE A 1 268 ? -30.281 -4.551 5.738 1 97.62 268 PHE A N 1
ATOM 2047 C CA . PHE A 1 268 ? -31.219 -4.191 4.684 1 97.62 268 PHE A CA 1
ATOM 2048 C C . PHE A 1 268 ? -32.656 -4.242 5.191 1 97.62 268 PHE A C 1
ATOM 2050 O O . PHE A 1 268 ? -33.594 -3.895 4.469 1 97.62 268 PHE A O 1
ATOM 2057 N N . GLY A 1 269 ? -32.906 -4.562 6.43 1 96.19 269 GLY A N 1
ATOM 2058 C CA . GLY A 1 269 ? -34.25 -4.727 6.945 1 96.19 269 GLY A CA 1
ATOM 2059 C C . GLY A 1 269 ? -35 -5.91 6.344 1 96.19 269 GLY A C 1
ATOM 2060 O O . GLY A 1 269 ? -34.375 -6.914 5.98 1 96.19 269 GLY A O 1
ATOM 2061 N N . ALA A 1 270 ? -36.312 -5.855 6.398 1 94.44 270 ALA A N 1
ATOM 2062 C CA . ALA A 1 270 ? -37.094 -6.891 5.746 1 94.44 270 ALA A CA 1
ATOM 2063 C C . ALA A 1 270 ? -37.062 -6.738 4.23 1 94.44 270 ALA A C 1
ATOM 2065 O O . ALA A 1 270 ? -37.25 -5.637 3.705 1 94.44 270 ALA A O 1
ATOM 2066 N N . LEU A 1 271 ? -36.812 -7.73 3.553 1 94.62 271 LEU A N 1
ATOM 2067 C CA . LEU A 1 271 ? -36.625 -7.656 2.105 1 94.62 271 LEU A CA 1
ATOM 2068 C C . LEU A 1 271 ? -37.812 -8.32 1.388 1 94.62 271 LEU A C 1
ATOM 2070 O O . LEU A 1 271 ? -38.312 -9.352 1.841 1 94.62 271 LEU A O 1
ATOM 2074 N N . ASP A 1 272 ? -38.188 -7.562 0.314 1 89.94 272 ASP A N 1
ATOM 2075 C CA . ASP A 1 272 ? -39.125 -8.164 -0.642 1 89.94 272 ASP A CA 1
ATOM 2076 C C . ASP A 1 272 ? -38.375 -8.742 -1.841 1 89.94 272 ASP A C 1
ATOM 2078 O O . ASP A 1 272 ? -38.125 -8.039 -2.822 1 89.94 272 ASP A O 1
ATOM 2082 N N . GLY A 1 273 ? -37.938 -10.031 -1.723 1 93.5 273 GLY A N 1
ATOM 2083 C CA . GLY A 1 273 ? -37.188 -10.672 -2.781 1 93.5 273 GLY A CA 1
ATOM 2084 C C . GLY A 1 273 ? -35.719 -10.859 -2.432 1 93.5 273 GLY A C 1
ATOM 2085 O O . GLY A 1 273 ? -35.281 -10.539 -1.319 1 93.5 273 GLY A O 1
ATOM 2086 N N . PRO A 1 274 ? -34.938 -11.266 -3.383 1 97.38 274 PRO A N 1
ATOM 2087 C CA . PRO A 1 274 ? -33.531 -11.586 -3.068 1 97.38 274 PRO A CA 1
ATOM 2088 C C . PRO A 1 274 ? -32.656 -10.344 -2.998 1 97.38 274 PRO A C 1
ATOM 2090 O O . PRO A 1 274 ? -32.938 -9.32 -3.609 1 97.38 274 PRO A O 1
ATOM 2093 N N . LEU A 1 275 ? -31.641 -10.391 -2.174 1 98.44 275 LEU A N 1
ATOM 2094 C CA . LEU A 1 275 ? -30.531 -9.43 -2.182 1 98.44 275 LEU A CA 1
ATOM 2095 C C . LEU A 1 275 ? -29.453 -9.859 -3.166 1 98.44 275 LEU A C 1
ATOM 2097 O O . LEU A 1 275 ? -28.906 -10.961 -3.055 1 98.44 275 LEU A O 1
ATOM 2101 N N . ILE A 1 276 ? -29.172 -9.031 -4.188 1 98.69 276 ILE A N 1
ATOM 2102 C CA . ILE A 1 276 ? -28.062 -9.289 -5.109 1 98.69 276 ILE A CA 1
ATOM 2103 C C . ILE A 1 276 ? -26.875 -8.414 -4.734 1 98.69 276 ILE A C 1
ATOM 2105 O O . ILE A 1 276 ? -27.016 -7.207 -4.555 1 98.69 276 ILE A O 1
ATOM 2109 N N . VAL A 1 277 ? -25.781 -9 -4.516 1 98.75 277 VAL A N 1
ATOM 2110 C CA . VAL A 1 277 ? -24.516 -8.328 -4.219 1 98.75 277 VAL A CA 1
ATOM 2111 C C . VAL A 1 277 ? -23.578 -8.43 -5.418 1 98.75 277 VAL A C 1
ATOM 2113 O O . VAL A 1 277 ? -23.172 -9.531 -5.793 1 98.75 277 VAL A O 1
ATOM 2116 N N . LYS A 1 278 ? -23.25 -7.344 -6.074 1 98.62 278 LYS A N 1
ATOM 2117 C CA . LYS A 1 278 ? -22.281 -7.285 -7.168 1 98.62 278 LYS A CA 1
ATOM 2118 C C . LYS A 1 278 ? -20.891 -6.945 -6.652 1 98.62 278 LYS A C 1
ATOM 2120 O O . LYS A 1 278 ? -20.719 -6.016 -5.863 1 98.62 278 LYS A O 1
ATOM 2125 N N . VAL A 1 279 ? -19.906 -7.695 -7.062 1 98.69 279 VAL A N 1
ATOM 2126 C CA . VAL A 1 279 ? -18.562 -7.559 -6.48 1 98.69 279 VAL A CA 1
ATOM 2127 C C . VAL A 1 279 ? -17.516 -7.535 -7.59 1 98.69 279 VAL A C 1
ATOM 2129 O O . VAL A 1 279 ? -17.734 -8.094 -8.664 1 98.69 279 VAL A O 1
ATOM 2132 N N . ALA A 1 280 ? -16.391 -6.895 -7.406 1 98.62 280 ALA A N 1
ATOM 2133 C CA . ALA A 1 280 ? -15.211 -6.898 -8.266 1 98.62 280 ALA A CA 1
ATOM 2134 C C . ALA A 1 280 ? -13.945 -6.668 -7.445 1 98.62 280 ALA A C 1
ATOM 2136 O O . ALA A 1 280 ? -14.008 -6.191 -6.309 1 98.62 280 ALA A O 1
ATOM 2137 N N . ILE A 1 281 ? -12.812 -7.016 -7.969 1 98.62 281 ILE A N 1
ATOM 2138 C CA . ILE A 1 281 ? -11.523 -6.844 -7.32 1 98.62 281 ILE A CA 1
ATOM 2139 C C . ILE A 1 281 ? -10.531 -6.199 -8.289 1 98.62 281 ILE A C 1
ATOM 2141 O O . ILE A 1 281 ? -10.781 -6.152 -9.5 1 98.62 281 ILE A O 1
ATOM 2145 N N . SER A 1 282 ? -9.461 -5.695 -7.785 1 98.56 282 SER A N 1
ATOM 2146 C CA . SER A 1 282 ? -8.359 -5.113 -8.539 1 98.56 282 SER A CA 1
ATOM 2147 C C . SER A 1 282 ? -7.051 -5.188 -7.758 1 98.56 282 SER A C 1
ATOM 2149 O O . SER A 1 282 ? -7.055 -5.145 -6.523 1 98.56 282 SER A O 1
ATOM 2151 N N . ALA A 1 283 ? -5.98 -5.32 -8.461 1 97 283 ALA A N 1
ATOM 2152 C CA . ALA A 1 283 ? -4.672 -5.211 -7.82 1 97 283 ALA A CA 1
ATOM 2153 C C . ALA A 1 283 ? -4.102 -3.805 -7.98 1 97 283 ALA A C 1
ATOM 2155 O O . ALA A 1 283 ? -3.014 -3.51 -7.48 1 97 283 ALA A O 1
ATOM 2156 N N . VAL A 1 284 ? -4.812 -2.898 -8.57 1 98 284 VAL A N 1
ATOM 2157 C CA . VAL A 1 284 ? -4.301 -1.582 -8.93 1 98 284 VAL A CA 1
ATOM 2158 C C . VAL A 1 284 ? -4.777 -0.545 -7.918 1 98 284 VAL A C 1
ATOM 2160 O O . VAL A 1 284 ? -3.967 0.166 -7.32 1 98 284 VAL A O 1
ATOM 2163 N N . SER A 1 285 ? -6.105 -0.452 -7.723 1 97.94 285 SER A N 1
ATOM 2164 C CA . SER A 1 285 ? -6.66 0.547 -6.816 1 97.94 285 SER A CA 1
ATOM 2165 C C . SER A 1 285 ? -8.141 0.287 -6.543 1 97.94 285 SER A C 1
ATOM 2167 O O . SER A 1 285 ? -8.742 -0.594 -7.16 1 97.94 285 SER A O 1
ATOM 2169 N N . GLU A 1 286 ? -8.742 1.025 -5.551 1 98.12 286 GLU A N 1
ATOM 2170 C CA . GLU A 1 286 ? -10.18 0.979 -5.316 1 98.12 286 GLU A CA 1
ATOM 2171 C C . GLU A 1 286 ? -10.953 1.53 -6.512 1 98.12 286 GLU A C 1
ATOM 2173 O O . GLU A 1 286 ? -12.016 1.015 -6.859 1 98.12 286 GLU A O 1
ATOM 2178 N N . ASP A 1 287 ? -10.43 2.598 -7.156 1 97.25 287 ASP A N 1
ATOM 2179 C CA . ASP A 1 287 ? -11.055 3.148 -8.359 1 97.25 287 ASP A CA 1
ATOM 2180 C C . ASP A 1 287 ? -11.102 2.107 -9.477 1 97.25 287 ASP A C 1
ATOM 2182 O O . ASP A 1 287 ? -12.102 2.01 -10.195 1 97.25 287 ASP A O 1
ATOM 2186 N N . ASN A 1 288 ? -10.039 1.352 -9.594 1 98.31 288 ASN A N 1
ATOM 2187 C CA . ASN A 1 288 ? -10.008 0.295 -10.594 1 98.31 288 ASN A CA 1
ATOM 2188 C C . ASN A 1 288 ? -10.977 -0.832 -10.258 1 98.31 288 ASN A C 1
ATOM 2190 O O . ASN A 1 288 ? -11.555 -1.447 -11.156 1 98.31 288 ASN A O 1
ATOM 2194 N N . ALA A 1 289 ? -11.117 -1.177 -9.008 1 98.56 289 ALA A N 1
ATOM 2195 C CA . ALA A 1 289 ? -12.117 -2.16 -8.609 1 98.56 289 ALA A CA 1
ATOM 2196 C C . ALA A 1 289 ? -13.516 -1.71 -9.023 1 98.56 289 ALA A C 1
ATOM 2198 O O . ALA A 1 289 ? -14.328 -2.52 -9.484 1 98.56 289 ALA A O 1
ATOM 2199 N N . LEU A 1 290 ? -13.82 -0.413 -8.852 1 97.69 290 LEU A N 1
ATOM 2200 C CA . LEU A 1 290 ? -15.102 0.135 -9.289 1 97.69 290 LEU A CA 1
ATOM 2201 C C . LEU A 1 290 ? -15.25 0.049 -10.805 1 97.69 290 LEU A C 1
ATOM 2203 O O . LEU A 1 290 ? -16.328 -0.267 -11.312 1 97.69 290 LEU A O 1
ATOM 2207 N N . LEU A 1 291 ? -14.148 0.361 -11.523 1 97.62 291 LEU A N 1
ATOM 2208 C CA . LEU A 1 291 ? -14.156 0.232 -12.977 1 97.62 291 LEU A CA 1
ATOM 2209 C C . LEU A 1 291 ? -14.484 -1.198 -13.398 1 97.62 291 LEU A C 1
ATOM 2211 O O . LEU A 1 291 ? -15.289 -1.417 -14.305 1 97.62 291 LEU A O 1
ATOM 2215 N N . ASN A 1 292 ? -13.875 -2.168 -12.758 1 98.25 292 ASN A N 1
ATOM 2216 C CA . ASN A 1 292 ? -14.148 -3.574 -13.031 1 98.25 292 ASN A CA 1
ATOM 2217 C C . ASN A 1 292 ? -15.586 -3.947 -12.695 1 98.25 292 ASN A C 1
ATOM 2219 O O . ASN A 1 292 ? -16.203 -4.742 -13.406 1 98.25 292 ASN A O 1
ATOM 2223 N N . LEU A 1 293 ? -16.062 -3.393 -11.633 1 98 293 LEU A N 1
ATOM 2224 C CA . LEU A 1 293 ? -17.422 -3.664 -11.195 1 98 293 LEU A CA 1
ATOM 2225 C C . LEU A 1 293 ? -18.422 -3.301 -12.289 1 98 293 LEU A C 1
ATOM 2227 O O . LEU A 1 293 ? -19.453 -3.963 -12.438 1 98 293 LEU A O 1
ATOM 2231 N N . ASP A 1 294 ? -18.125 -2.35 -13.102 1 95.25 294 ASP A N 1
ATOM 2232 C CA . ASP A 1 294 ? -19.047 -1.831 -14.102 1 95.25 294 ASP A CA 1
ATOM 2233 C C . ASP A 1 294 ? -18.688 -2.322 -15.5 1 95.25 294 ASP A C 1
ATOM 2235 O O . ASP A 1 294 ? -19.312 -1.938 -16.484 1 95.25 294 ASP A O 1
ATOM 2239 N N . SER A 1 295 ? -17.734 -3.107 -15.625 1 94.56 295 SER A N 1
ATOM 2240 C CA . SER A 1 295 ? -17.141 -3.406 -16.922 1 94.56 295 SER A CA 1
ATOM 2241 C C . SER A 1 295 ? -17.953 -4.438 -17.688 1 94.56 295 SER A C 1
ATOM 2243 O O . SER A 1 295 ? -17.969 -4.445 -18.922 1 94.56 295 SER A O 1
ATOM 2245 N N . GLU A 1 296 ? -18.672 -5.406 -17.062 1 89.25 296 GLU A N 1
ATOM 2246 C CA . GLU A 1 296 ? -19.312 -6.52 -17.766 1 89.25 296 GLU A CA 1
ATOM 2247 C C . GLU A 1 296 ? -20.828 -6.363 -17.766 1 89.25 296 GLU A C 1
ATOM 2249 O O . GLU A 1 296 ? -21.484 -6.734 -18.75 1 89.25 296 GLU A O 1
ATOM 2254 N N . GLN A 1 297 ? -21.359 -5.977 -16.625 1 83 297 GLN A N 1
ATOM 2255 C CA . GLN A 1 297 ? -22.797 -5.773 -16.531 1 83 297 GLN A CA 1
ATOM 2256 C C . GLN A 1 297 ? -23.125 -4.496 -15.766 1 83 297 GLN A C 1
ATOM 2258 O O . GLN A 1 297 ? -22.531 -4.219 -14.727 1 83 297 GLN A O 1
ATOM 2263 N N . ALA A 1 298 ? -23.938 -3.691 -16.328 1 80 298 ALA A N 1
ATOM 2264 C CA . ALA A 1 298 ? -24.297 -2.447 -15.656 1 80 298 ALA A CA 1
ATOM 2265 C C . ALA A 1 298 ? -25.266 -2.707 -14.508 1 80 298 ALA A C 1
ATOM 2267 O O . ALA A 1 298 ? -25.234 -2.012 -13.484 1 80 298 ALA A O 1
ATOM 2268 N N . GLY A 1 299 ? -26.094 -3.682 -14.539 1 91.94 299 GLY A N 1
ATOM 2269 C CA . GLY A 1 299 ? -27.109 -3.867 -13.523 1 91.94 299 GLY A CA 1
ATOM 2270 C C . GLY A 1 299 ? -26.891 -5.113 -12.68 1 91.94 299 GLY A C 1
ATOM 2271 O O . GLY A 1 299 ? -25.75 -5.504 -12.422 1 91.94 299 GLY A O 1
ATOM 2272 N N . PHE A 1 300 ? -27.938 -5.484 -12.031 1 97.19 300 PHE A N 1
ATOM 2273 C CA . PHE A 1 300 ? -27.891 -6.602 -11.086 1 97.19 300 PHE A CA 1
ATOM 2274 C C . PHE A 1 300 ? -28.609 -7.816 -11.664 1 97.19 300 PHE A C 1
ATOM 2276 O O . PHE A 1 300 ? -29.344 -8.5 -10.953 1 97.19 300 PHE A O 1
ATOM 2283 N N . ASP A 1 301 ? -28.469 -7.961 -12.969 1 97.69 301 ASP A N 1
ATOM 2284 C CA . ASP A 1 301 ? -29.141 -9.102 -13.602 1 97.69 301 ASP A CA 1
ATOM 2285 C C . ASP A 1 301 ? -28.328 -10.383 -13.406 1 97.69 301 ASP A C 1
ATOM 2287 O O . ASP A 1 301 ? -27.547 -10.766 -14.281 1 97.69 301 ASP A O 1
ATOM 2291 N N . PHE A 1 302 ? -28.609 -11.086 -12.328 1 98 302 PHE A N 1
ATOM 2292 C CA . PHE A 1 302 ? -27.922 -12.312 -11.945 1 98 302 PHE A CA 1
ATOM 2293 C C . PHE A 1 302 ? -28.016 -13.359 -13.047 1 98 302 PHE A C 1
ATOM 2295 O O . PHE A 1 302 ? -27.016 -13.984 -13.406 1 98 302 PHE A O 1
ATOM 2302 N N . GLU A 1 303 ? -29.156 -13.562 -13.617 1 98.06 303 GLU A N 1
ATOM 2303 C CA . GLU A 1 303 ? -29.375 -14.594 -14.633 1 98.06 303 GLU A CA 1
ATOM 2304 C C . GLU A 1 303 ? -28.625 -14.266 -15.922 1 98.06 303 GLU A C 1
ATOM 2306 O O . GLU A 1 303 ? -28.156 -15.164 -16.609 1 98.06 303 GLU A O 1
ATOM 2311 N N . ALA A 1 304 ? -28.594 -12.977 -16.203 1 97.62 304 ALA A N 1
ATOM 2312 C CA . ALA A 1 304 ? -27.859 -12.578 -17.406 1 97.62 304 ALA A CA 1
ATOM 2313 C C . ALA A 1 304 ? -26.375 -12.906 -17.281 1 97.62 304 ALA A C 1
ATOM 2315 O O . ALA A 1 304 ? -25.766 -13.414 -18.219 1 97.62 304 ALA A O 1
ATOM 2316 N N . LEU A 1 305 ? -25.797 -12.57 -16.125 1 97.94 305 LEU A N 1
ATOM 2317 C CA . LEU A 1 305 ? -24.391 -12.891 -15.922 1 97.94 305 LEU A CA 1
ATOM 2318 C C . LEU A 1 305 ? -24.172 -14.398 -15.914 1 97.94 305 LEU A C 1
ATOM 2320 O O . LEU A 1 305 ? -23.219 -14.891 -16.516 1 97.94 305 LEU A O 1
ATOM 2324 N N . ARG A 1 306 ? -25.031 -15.133 -15.234 1 98.12 306 ARG A N 1
ATOM 2325 C CA . ARG A 1 306 ? -24.969 -16.594 -15.195 1 98.12 306 ARG A CA 1
ATOM 2326 C C . ARG A 1 306 ? -25.047 -17.188 -16.594 1 98.12 306 ARG A C 1
ATOM 2328 O O . ARG A 1 306 ? -24.281 -18.078 -16.953 1 98.12 306 ARG A O 1
ATOM 2335 N N . GLY A 1 307 ? -25.984 -16.656 -17.375 1 97.94 307 GLY A N 1
ATOM 2336 C CA . GLY A 1 307 ? -26.125 -17.125 -18.75 1 97.94 307 GLY A CA 1
ATOM 2337 C C . GLY A 1 307 ? -24.891 -16.859 -19.609 1 97.94 307 GLY A C 1
ATOM 2338 O O . GLY A 1 307 ? -24.484 -17.703 -20.391 1 97.94 307 GLY A O 1
ATOM 2339 N N . ALA A 1 308 ? -24.344 -15.648 -19.453 1 97.81 308 ALA A N 1
ATOM 2340 C CA . ALA A 1 308 ? -23.156 -15.289 -20.203 1 97.81 308 ALA A CA 1
ATOM 2341 C C . ALA A 1 308 ? -21.969 -16.188 -19.828 1 97.81 308 ALA A C 1
ATOM 2343 O O . ALA A 1 308 ? -21.188 -16.594 -20.688 1 97.81 308 ALA A O 1
ATOM 2344 N N . THR A 1 309 ? -21.859 -16.453 -18.578 1 98.31 309 THR A N 1
ATOM 2345 C CA . THR A 1 309 ? -20.781 -17.312 -18.109 1 98.31 309 THR A CA 1
ATOM 2346 C C . THR A 1 309 ? -20.984 -18.75 -18.562 1 98.31 309 THR A C 1
ATOM 2348 O O . THR A 1 309 ? -20.031 -19.438 -18.953 1 98.31 309 THR A O 1
ATOM 2351 N N . ARG A 1 310 ? -22.234 -19.234 -18.5 1 98.56 310 ARG A N 1
ATOM 2352 C CA . ARG A 1 310 ? -22.547 -20.547 -19.031 1 98.56 310 ARG A CA 1
ATOM 2353 C C . ARG A 1 310 ? -22.156 -20.656 -20.5 1 98.56 310 ARG A C 1
ATOM 2355 O O . ARG A 1 310 ? -21.547 -21.641 -20.922 1 98.56 310 ARG A O 1
ATOM 2362 N N . ALA A 1 311 ? -22.5 -19.625 -21.234 1 98.5 311 ALA A N 1
ATOM 2363 C CA . ALA A 1 311 ? -22.172 -19.625 -22.656 1 98.5 311 ALA A CA 1
ATOM 2364 C C . ALA A 1 311 ? -20.656 -19.656 -22.875 1 98.5 311 ALA A C 1
ATOM 2366 O O . ALA A 1 311 ? -20.172 -20.344 -23.781 1 98.5 311 ALA A O 1
ATOM 2367 N N . ALA A 1 312 ? -19.938 -18.938 -22.078 1 98.44 312 ALA A N 1
ATOM 2368 C CA . ALA A 1 312 ? -18.484 -18.938 -22.172 1 98.44 312 ALA A CA 1
ATOM 2369 C C . ALA A 1 312 ? -17.906 -20.328 -21.891 1 98.44 312 ALA A C 1
ATOM 2371 O O . ALA A 1 312 ? -16.984 -20.766 -22.562 1 98.44 312 ALA A O 1
ATOM 2372 N N . TRP A 1 313 ? -18.438 -20.984 -20.891 1 98.81 313 TRP A N 1
ATOM 2373 C CA . TRP A 1 313 ? -17.984 -22.328 -20.547 1 98.81 313 TRP A CA 1
ATOM 2374 C C . TRP A 1 313 ? -18.375 -23.328 -21.625 1 98.81 313 TRP A C 1
ATOM 2376 O O . TRP A 1 313 ? -17.594 -24.234 -21.953 1 98.81 313 TRP A O 1
ATOM 2386 N N . GLU A 1 314 ? -19.609 -23.188 -22.156 1 98.5 314 GLU A N 1
ATOM 2387 C CA . GLU A 1 314 ? -20.016 -24.062 -23.25 1 98.5 314 GLU A CA 1
ATOM 2388 C C . GLU A 1 314 ? -19.062 -23.938 -24.438 1 98.5 314 GLU A C 1
ATOM 2390 O O . GLU A 1 314 ? -18.688 -24.938 -25.031 1 98.5 314 GLU A O 1
ATOM 2395 N N . GLN A 1 315 ? -18.734 -22.766 -24.719 1 97.75 315 GLN A N 1
ATOM 2396 C CA . GLN A 1 315 ? -17.781 -22.531 -25.797 1 97.75 315 GLN A CA 1
ATOM 2397 C C . GLN A 1 315 ? -16.422 -23.156 -25.469 1 97.75 315 GLN A C 1
ATOM 2399 O O . GLN A 1 315 ? -15.844 -23.859 -26.297 1 97.75 315 GLN A O 1
ATOM 2404 N N . ALA A 1 316 ? -15.922 -22.938 -24.312 1 98.31 316 ALA A N 1
ATOM 2405 C CA . ALA A 1 316 ? -14.602 -23.422 -23.922 1 98.31 316 ALA A CA 1
ATOM 2406 C C . ALA A 1 316 ? -14.57 -24.953 -23.859 1 98.31 316 ALA A C 1
ATOM 2408 O O . ALA A 1 316 ? -13.633 -25.578 -24.375 1 98.31 316 ALA A O 1
ATOM 2409 N N . LEU A 1 317 ? -15.578 -25.531 -23.266 1 98.56 317 LEU A N 1
ATOM 2410 C CA . LEU A 1 317 ? -15.641 -26.969 -23.109 1 98.56 317 LEU A CA 1
ATOM 2411 C C . LEU A 1 317 ? -15.945 -27.656 -24.438 1 98.56 317 LEU A C 1
ATOM 2413 O O . LEU A 1 317 ? -15.641 -28.844 -24.625 1 98.56 317 LEU A O 1
ATOM 2417 N N . GLY A 1 318 ? -16.547 -26.891 -25.344 1 97.44 318 GLY A N 1
ATOM 2418 C CA . GLY A 1 318 ? -16.859 -27.406 -26.672 1 97.44 318 GLY A CA 1
ATOM 2419 C C . GLY A 1 318 ? -15.625 -27.656 -27.516 1 97.44 318 GLY A C 1
ATOM 2420 O O . GLY A 1 318 ? -15.719 -28.25 -28.594 1 97.44 318 GLY A O 1
ATOM 2421 N N . ALA A 1 319 ? -14.5 -27.297 -27.047 1 97.88 319 ALA A N 1
ATOM 2422 C CA . ALA A 1 319 ? -13.242 -27.578 -27.734 1 97.88 319 ALA A CA 1
ATOM 2423 C C . ALA A 1 319 ? -13.031 -29.078 -27.891 1 97.88 319 ALA A C 1
ATOM 2425 O O . ALA A 1 319 ? -12.312 -29.516 -28.797 1 97.88 319 ALA A O 1
ATOM 2426 N N . VAL A 1 320 ? -13.641 -29.891 -27.016 1 98.12 320 VAL A N 1
ATOM 2427 C CA . VAL A 1 320 ? -13.562 -31.344 -27.062 1 98.12 320 VAL A CA 1
ATOM 2428 C C . VAL A 1 320 ? -14.969 -31.938 -27.031 1 98.12 320 VAL A C 1
ATOM 2430 O O . VAL A 1 320 ? -15.773 -31.578 -26.156 1 98.12 320 VAL A O 1
ATOM 2433 N N . GLU A 1 321 ? -15.273 -32.75 -27.922 1 97.88 321 GLU A N 1
ATOM 2434 C CA . GLU A 1 321 ? -16.484 -33.562 -27.906 1 97.88 321 GLU A CA 1
ATOM 2435 C C . GLU A 1 321 ? -16.188 -35 -27.578 1 97.88 321 GLU A C 1
ATOM 2437 O O . GLU A 1 321 ? -15.305 -35.625 -28.188 1 97.88 321 GLU A O 1
ATOM 2442 N N . LEU A 1 322 ? -16.875 -35.594 -26.625 1 96.25 322 LEU A N 1
ATOM 2443 C CA . LEU A 1 322 ? -16.516 -36.906 -26.109 1 96.25 322 LEU A CA 1
ATOM 2444 C C . LEU A 1 322 ? -17.719 -37.844 -26.141 1 96.25 322 LEU A C 1
ATOM 2446 O O . LEU A 1 322 ? -18.844 -37.438 -25.844 1 96.25 322 LEU A O 1
ATOM 2450 N N . ASP A 1 323 ? -17.516 -39.062 -26.562 1 96 323 ASP A N 1
ATOM 2451 C CA . ASP A 1 323 ? -18.406 -40.188 -26.328 1 96 323 ASP A CA 1
ATOM 2452 C C . ASP A 1 323 ? -17.75 -41.219 -25.422 1 96 323 ASP A C 1
ATOM 2454 O O . ASP A 1 323 ? -16.719 -41.812 -25.781 1 96 323 ASP A O 1
ATOM 2458 N N . ALA A 1 324 ? -18.188 -41.375 -24.266 1 96.69 324 ALA A N 1
ATOM 2459 C CA . ALA A 1 324 ? -17.672 -42.281 -23.25 1 96.69 324 ALA A CA 1
ATOM 2460 C C . ALA A 1 324 ? -18.75 -42.625 -22.234 1 96.69 324 ALA A C 1
ATOM 2462 O O . ALA A 1 324 ? -19.766 -41.969 -22.141 1 96.69 324 ALA A O 1
ATOM 2463 N N . PRO A 1 325 ? -18.547 -43.75 -21.484 1 95.19 325 PRO A N 1
ATOM 2464 C CA . PRO A 1 325 ? -19.438 -44 -20.344 1 95.19 325 PRO A CA 1
ATOM 2465 C C . PRO A 1 325 ? -19.469 -42.812 -19.375 1 95.19 325 PRO A C 1
ATOM 2467 O O . PRO A 1 325 ? -18.484 -42.094 -19.219 1 95.19 325 PRO A O 1
ATOM 2470 N N . ALA A 1 326 ? -20.547 -42.688 -18.688 1 96.19 326 ALA A N 1
ATOM 2471 C CA . ALA A 1 326 ? -20.891 -41.531 -17.891 1 96.19 326 ALA A CA 1
ATOM 2472 C C . ALA A 1 326 ? -19.766 -41.188 -16.906 1 96.19 326 ALA A C 1
ATOM 2474 O O . ALA A 1 326 ? -19.359 -40.031 -16.781 1 96.19 326 ALA A O 1
ATOM 2475 N N . PRO A 1 327 ? -19.188 -42.156 -16.109 1 97.25 327 PRO A N 1
ATOM 2476 C CA . PRO A 1 327 ? -18.141 -41.812 -15.156 1 97.25 327 PRO A CA 1
ATOM 2477 C C . PRO A 1 327 ? -16.906 -41.219 -15.82 1 97.25 327 PRO A C 1
ATOM 2479 O O . PRO A 1 327 ? -16.359 -40.219 -15.344 1 97.25 327 PRO A O 1
ATOM 2482 N N . MET A 1 328 ? -16.484 -41.844 -16.906 1 97.69 328 MET A N 1
ATOM 2483 C CA . MET A 1 328 ? -15.32 -41.344 -17.625 1 97.69 328 MET A CA 1
ATOM 2484 C C . MET A 1 328 ? -15.617 -40 -18.266 1 97.69 328 MET A C 1
ATOM 2486 O O . MET A 1 328 ? -14.773 -39.094 -18.25 1 97.69 328 MET A O 1
ATOM 2490 N N . ARG A 1 329 ? -16.781 -39.875 -18.859 1 97.75 329 ARG A N 1
ATOM 2491 C CA . ARG A 1 329 ? -17.203 -38.625 -19.469 1 97.75 329 ARG A CA 1
ATOM 2492 C C . ARG A 1 329 ? -17.172 -37.5 -18.469 1 97.75 329 ARG A C 1
ATOM 2494 O O . ARG A 1 329 ? -16.625 -36.406 -18.75 1 97.75 329 ARG A O 1
ATOM 2501 N N . THR A 1 330 ? -17.672 -37.656 -17.281 1 98.44 330 THR A N 1
ATOM 2502 C CA . THR A 1 330 ? -17.688 -36.656 -16.219 1 98.44 330 THR A CA 1
ATOM 2503 C C . THR A 1 330 ? -16.266 -36.312 -15.797 1 98.44 330 THR A C 1
ATOM 2505 O O . THR A 1 330 ? -15.93 -35.125 -15.656 1 98.44 330 THR A O 1
ATOM 2508 N N . SER A 1 331 ? -15.438 -37.312 -15.656 1 98.62 331 SER A N 1
ATOM 2509 C CA . SER A 1 331 ? -14.062 -37.094 -15.211 1 98.62 331 SER A CA 1
ATOM 2510 C C . SER A 1 331 ? -13.281 -36.281 -16.234 1 98.62 331 SER A C 1
ATOM 2512 O O . SER A 1 331 ? -12.586 -35.312 -15.875 1 98.62 331 SER A O 1
ATOM 2514 N N . VAL A 1 332 ? -13.438 -36.562 -17.484 1 98.69 332 VAL A N 1
ATOM 2515 C CA . VAL A 1 332 ? -12.625 -35.938 -18.516 1 98.69 332 VAL A CA 1
ATOM 2516 C C . VAL A 1 332 ? -13.117 -34.5 -18.734 1 98.69 332 VAL A C 1
ATOM 2518 O O . VAL A 1 332 ? -12.305 -33.594 -18.891 1 98.69 332 VAL A O 1
ATOM 2521 N N . TYR A 1 333 ? -14.414 -34.25 -18.766 1 98.75 333 TYR A N 1
ATOM 2522 C CA . TYR A 1 333 ? -14.922 -32.906 -18.922 1 98.75 333 TYR A CA 1
ATOM 2523 C C . TYR A 1 333 ? -14.578 -32.062 -17.719 1 98.75 333 TYR A C 1
ATOM 2525 O O . TYR A 1 333 ? -14.281 -30.859 -17.844 1 98.75 333 TYR A O 1
ATOM 2533 N N . THR A 1 334 ? -14.656 -32.656 -16.531 1 98.81 334 THR A N 1
ATOM 2534 C CA . THR A 1 334 ? -14.258 -31.891 -15.336 1 98.81 334 THR A CA 1
ATOM 2535 C C . THR A 1 334 ? -12.766 -31.562 -15.391 1 98.81 334 THR A C 1
ATOM 2537 O O . THR A 1 334 ? -12.352 -30.484 -14.977 1 98.81 334 THR A O 1
ATOM 2540 N N . ALA A 1 335 ? -11.984 -32.5 -15.852 1 98.88 335 ALA A N 1
ATOM 2541 C CA . ALA A 1 335 ? -10.555 -32.25 -16.031 1 98.88 335 ALA A CA 1
ATOM 2542 C C . ALA A 1 335 ? -10.32 -31.094 -16.984 1 98.88 335 ALA A C 1
ATOM 2544 O O . ALA A 1 335 ? -9.477 -30.234 -16.75 1 98.88 335 ALA A O 1
ATOM 2545 N N . LEU A 1 336 ? -11.055 -31.078 -18.094 1 98.88 336 LEU A N 1
ATOM 2546 C CA . LEU A 1 336 ? -10.945 -29.969 -19.031 1 98.88 336 LEU A CA 1
ATOM 2547 C C . LEU A 1 336 ? -11.344 -28.656 -18.375 1 98.88 336 LEU A C 1
ATOM 2549 O O . LEU A 1 336 ? -10.664 -27.641 -18.547 1 98.88 336 LEU A O 1
ATOM 2553 N N . TYR A 1 337 ? -12.414 -28.688 -17.609 1 98.69 337 TYR A N 1
ATOM 2554 C CA . TYR A 1 337 ? -12.867 -27.531 -16.844 1 98.69 337 TYR A CA 1
ATOM 2555 C C . TYR A 1 337 ? -11.766 -27.031 -15.922 1 98.69 337 TYR A C 1
ATOM 2557 O O . TYR A 1 337 ? -11.445 -25.828 -15.938 1 98.69 337 TYR A O 1
ATOM 2565 N N . HIS A 1 338 ? -11.094 -27.922 -15.164 1 98.81 338 HIS A N 1
ATOM 2566 C CA . HIS A 1 338 ? -10.016 -27.547 -14.258 1 98.81 338 HIS A CA 1
ATOM 2567 C C . HIS A 1 338 ? -8.859 -26.891 -15.008 1 98.81 338 HIS A C 1
ATOM 2569 O O . HIS A 1 338 ? -8.219 -25.969 -14.492 1 98.81 338 HIS A O 1
ATOM 2575 N N . SER A 1 339 ? -8.578 -27.297 -16.188 1 98.75 339 SER A N 1
ATOM 2576 C CA . SER A 1 339 ? -7.426 -26.859 -16.953 1 98.75 339 SER A CA 1
ATOM 2577 C C . SER A 1 339 ? -7.656 -25.469 -17.531 1 98.75 339 SER A C 1
ATOM 2579 O O . SER A 1 339 ? -6.742 -24.859 -18.094 1 98.75 339 SER A O 1
ATOM 2581 N N . LEU A 1 340 ? -8.891 -24.906 -17.406 1 98.81 340 LEU A N 1
ATOM 2582 C CA . LEU A 1 340 ? -9.242 -23.656 -18.047 1 98.81 340 LEU A CA 1
ATOM 2583 C C . LEU A 1 340 ? -9.531 -22.578 -17.016 1 98.81 340 LEU A C 1
ATOM 2585 O O . LEU A 1 340 ? -10.164 -21.562 -17.344 1 98.81 340 LEU A O 1
ATOM 2589 N N . ILE A 1 341 ? -9.07 -22.734 -15.766 1 98.75 341 ILE A N 1
ATOM 2590 C CA . ILE A 1 341 ? -9.32 -21.781 -14.688 1 98.75 341 ILE A CA 1
ATOM 2591 C C . ILE A 1 341 ? -8.125 -20.859 -14.531 1 98.75 341 ILE A C 1
ATOM 2593 O O . ILE A 1 341 ? -8.289 -19.641 -14.344 1 98.75 341 ILE A O 1
ATOM 2597 N N . ALA A 1 342 ? -6.93 -21.406 -14.68 1 98.38 342 ALA A N 1
ATOM 2598 C CA . ALA A 1 342 ? -5.684 -20.656 -14.578 1 98.38 342 ALA A CA 1
ATOM 2599 C C . ALA A 1 342 ? -4.766 -20.938 -15.758 1 98.38 342 ALA A C 1
ATOM 2601 O O . ALA A 1 342 ? -4.816 -22.016 -16.344 1 98.38 342 ALA A O 1
ATOM 2602 N N . PRO A 1 343 ? -3.93 -19.938 -16.094 1 98.44 343 PRO A N 1
ATOM 2603 C CA . PRO A 1 343 ? -3.701 -18.625 -15.453 1 98.44 343 PRO A CA 1
ATOM 2604 C C . PRO A 1 343 ? -4.844 -17.641 -15.695 1 98.44 343 PRO A C 1
ATOM 2606 O O . PRO A 1 343 ? -5.34 -17.531 -16.812 1 98.44 343 PRO A O 1
ATOM 2609 N N . SER A 1 344 ? -5.16 -16.906 -14.711 1 98.44 344 SER A N 1
ATOM 2610 C CA . SER A 1 344 ? -6.336 -16.047 -14.781 1 98.44 344 SER A CA 1
ATOM 2611 C C . SER A 1 344 ? -5.992 -14.688 -15.375 1 98.44 344 SER A C 1
ATOM 2613 O O . SER A 1 344 ? -4.848 -14.234 -15.281 1 98.44 344 SER A O 1
ATOM 2615 N N . VAL A 1 345 ? -6.957 -14.117 -15.992 1 98.44 345 VAL A N 1
ATOM 2616 C CA . VAL A 1 345 ? -6.844 -12.711 -16.359 1 98.44 345 VAL A CA 1
ATOM 2617 C C . VAL A 1 345 ? -6.559 -11.875 -15.117 1 98.44 345 VAL A C 1
ATOM 2619 O O . VAL A 1 345 ? -7.195 -12.055 -14.078 1 98.44 345 VAL A O 1
ATOM 2622 N N . PHE A 1 346 ? -5.57 -10.922 -15.273 1 98.31 346 PHE A N 1
ATOM 2623 C CA . PHE A 1 346 ? -5.164 -10.133 -14.117 1 98.31 346 PHE A CA 1
ATOM 2624 C C . PHE A 1 346 ? -4.996 -8.664 -14.484 1 98.31 346 PHE A C 1
ATOM 2626 O O . PHE A 1 346 ? -4.508 -7.871 -13.68 1 98.31 346 PHE A O 1
ATOM 2633 N N . ALA A 1 347 ? -5.426 -8.289 -15.633 1 98.38 347 ALA A N 1
ATOM 2634 C CA . ALA A 1 347 ? -5.543 -6.891 -16.031 1 98.38 347 ALA A CA 1
ATOM 2635 C C . ALA A 1 347 ? -6.945 -6.355 -15.75 1 98.38 347 ALA A C 1
ATOM 2637 O O . ALA A 1 347 ? -7.938 -7.055 -15.969 1 98.38 347 ALA A O 1
ATOM 2638 N N . ASP A 1 348 ? -7.012 -5.148 -15.258 1 98.31 348 ASP A N 1
ATOM 2639 C CA . ASP A 1 348 ? -8.305 -4.488 -15.094 1 98.31 348 ASP A CA 1
ATOM 2640 C C . ASP A 1 348 ? -8.922 -4.137 -16.453 1 98.31 348 ASP A C 1
ATOM 2642 O O . ASP A 1 348 ? -8.289 -4.324 -17.484 1 98.31 348 ASP A O 1
ATOM 2646 N N . ALA A 1 349 ? -10.148 -3.715 -16.406 1 97.69 349 ALA A N 1
ATOM 2647 C CA . ALA A 1 349 ? -10.906 -3.453 -17.625 1 97.69 349 ALA A CA 1
ATOM 2648 C C . ALA A 1 349 ? -10.195 -2.434 -18.5 1 97.69 349 ALA A C 1
ATOM 2650 O O . ALA A 1 349 ? -10.344 -2.453 -19.734 1 97.69 349 ALA A O 1
ATOM 2651 N N . ASP A 1 350 ? -9.352 -1.545 -17.906 1 97.62 350 ASP A N 1
ATOM 2652 C CA . ASP A 1 350 ? -8.656 -0.523 -18.672 1 97.62 350 ASP A CA 1
ATOM 2653 C C . ASP A 1 350 ? -7.266 -1.003 -19.094 1 97.62 350 ASP A C 1
ATOM 2655 O O . ASP A 1 350 ? -6.477 -0.234 -19.641 1 97.62 350 ASP A O 1
ATOM 2659 N N . GLY A 1 351 ? -6.887 -2.246 -18.828 1 98.25 351 GLY A N 1
ATOM 2660 C CA . GLY A 1 351 ? -5.637 -2.84 -19.266 1 98.25 351 GLY A CA 1
ATOM 2661 C C . GLY A 1 351 ? -4.523 -2.715 -18.25 1 98.25 351 GLY A C 1
ATOM 2662 O O . GLY A 1 351 ? -3.455 -3.311 -18.406 1 98.25 351 GLY A O 1
ATOM 2663 N N . ARG A 1 352 ? -4.727 -1.964 -17.172 1 98.25 352 ARG A N 1
ATOM 2664 C CA . ARG A 1 352 ? -3.695 -1.777 -16.156 1 98.25 352 ARG A CA 1
ATOM 2665 C C . ARG A 1 352 ? -3.578 -3.006 -15.266 1 98.25 352 ARG A C 1
ATOM 2667 O O . ARG A 1 352 ? -4.57 -3.693 -15.008 1 98.25 352 ARG A O 1
ATOM 2674 N N . TYR A 1 353 ? -2.4 -3.326 -14.742 1 98.5 353 TYR A N 1
ATOM 2675 C CA . TYR A 1 353 ? -2.113 -4.434 -13.836 1 98.5 353 TYR A CA 1
ATOM 2676 C C . TYR A 1 353 ? -0.92 -4.113 -12.945 1 98.5 353 TYR A C 1
ATOM 2678 O O . TYR A 1 353 ? -0.14 -3.203 -13.242 1 98.5 353 TYR A O 1
ATOM 2686 N N . ARG A 1 354 ? -0.791 -4.715 -11.836 1 97.94 354 ARG A N 1
ATOM 2687 C CA . ARG A 1 354 ? 0.383 -4.617 -10.969 1 97.94 354 ARG A CA 1
ATOM 2688 C C . ARG A 1 354 ? 1.41 -5.688 -11.32 1 97.94 354 ARG A C 1
ATOM 2690 O O . ARG A 1 354 ? 1.077 -6.875 -11.391 1 97.94 354 ARG A O 1
ATOM 2697 N N . GLY A 1 355 ? 2.65 -5.293 -11.562 1 97.56 355 GLY A N 1
ATOM 2698 C CA . GLY A 1 355 ? 3.699 -6.223 -11.953 1 97.56 355 GLY A CA 1
ATOM 2699 C C . GLY A 1 355 ? 4.492 -6.754 -10.773 1 97.56 355 GLY A C 1
ATOM 2700 O O . GLY A 1 355 ? 4.199 -6.426 -9.617 1 97.56 355 GLY A O 1
ATOM 2701 N N . PRO A 1 356 ? 5.473 -7.613 -11.078 1 97.12 356 PRO A N 1
ATOM 2702 C CA . PRO A 1 356 ? 6.273 -8.219 -10.008 1 97.12 356 PRO A CA 1
ATOM 2703 C C . PRO A 1 356 ? 7.133 -7.195 -9.266 1 97.12 356 PRO A C 1
ATOM 2705 O O . PRO A 1 356 ? 7.695 -7.504 -8.219 1 97.12 356 PRO A O 1
ATOM 2708 N N . ASP A 1 357 ? 7.254 -6.016 -9.766 1 96.56 357 ASP A N 1
ATOM 2709 C CA . ASP A 1 357 ? 7.965 -4.926 -9.102 1 96.56 357 ASP A CA 1
ATOM 2710 C C . ASP A 1 357 ? 7.023 -4.129 -8.203 1 96.56 357 ASP A C 1
ATOM 2712 O O . ASP A 1 357 ? 7.414 -3.104 -7.641 1 96.56 357 ASP A O 1
ATOM 2716 N N . ASP A 1 358 ? 5.766 -4.516 -8.102 1 95.62 358 ASP A N 1
ATOM 2717 C CA . ASP A 1 358 ? 4.707 -3.883 -7.312 1 95.62 358 ASP A CA 1
ATOM 2718 C C . ASP A 1 358 ? 4.344 -2.514 -7.879 1 95.62 358 ASP A C 1
ATOM 2720 O O . ASP A 1 358 ? 3.779 -1.675 -7.176 1 95.62 358 ASP A O 1
ATOM 2724 N N . GLN A 1 359 ? 4.754 -2.188 -9.086 1 96.69 359 GLN A N 1
ATOM 2725 C CA . GLN A 1 359 ? 4.328 -0.978 -9.781 1 96.69 359 GLN A CA 1
ATOM 2726 C C . GLN A 1 359 ? 3.152 -1.262 -10.711 1 96.69 359 GLN A C 1
ATOM 2728 O O . GLN A 1 359 ? 2.896 -2.416 -11.062 1 96.69 359 GLN A O 1
ATOM 2733 N N . VAL A 1 360 ? 2.371 -0.27 -11.039 1 97.56 360 VAL A N 1
ATOM 2734 C CA . VAL A 1 360 ? 1.238 -0.402 -11.953 1 97.56 360 VAL A CA 1
ATOM 2735 C C . VAL A 1 360 ? 1.707 -0.2 -13.391 1 97.56 360 VAL A C 1
ATOM 2737 O O . VAL A 1 360 ? 2.367 0.795 -13.703 1 97.56 360 VAL A O 1
ATOM 2740 N N . HIS A 1 361 ? 1.44 -1.162 -14.219 1 98.06 361 HIS A N 1
ATOM 2741 C CA . HIS A 1 361 ? 1.766 -1.135 -15.641 1 98.06 361 HIS A CA 1
ATOM 2742 C C . HIS A 1 361 ? 0.506 -1.227 -16.5 1 98.06 361 HIS A C 1
ATOM 2744 O O . HIS A 1 361 ? -0.59 -1.44 -15.969 1 98.06 361 HIS A O 1
ATOM 2750 N N . GLU A 1 362 ? 0.632 -1.027 -17.781 1 97.62 362 GLU A N 1
ATOM 2751 C CA . GLU A 1 362 ? -0.471 -1.149 -18.734 1 97.62 362 GLU A CA 1
ATOM 2752 C C . GLU A 1 362 ? -0.142 -2.15 -19.828 1 97.62 362 GLU A C 1
ATOM 2754 O O . GLU A 1 362 ? 0.927 -2.08 -20.438 1 97.62 362 GLU A O 1
ATOM 2759 N N . ALA A 1 363 ? -1.041 -3.135 -20.016 1 97.25 363 ALA A N 1
ATOM 2760 C CA . ALA A 1 363 ? -0.879 -4.098 -21.109 1 97.25 363 ALA A CA 1
ATOM 2761 C C . ALA A 1 363 ? -1.284 -3.486 -22.438 1 97.25 363 ALA A C 1
ATOM 2763 O O . ALA A 1 363 ? -2.432 -3.072 -22.625 1 97.25 363 ALA A O 1
ATOM 2764 N N . GLU A 1 364 ? -0.39 -3.377 -23.406 1 94.06 364 GLU A N 1
ATOM 2765 C CA . GLU A 1 364 ? -0.669 -2.846 -24.734 1 94.06 364 GLU A CA 1
ATOM 2766 C C . GLU A 1 364 ? -0.778 -3.969 -25.766 1 94.06 364 GLU A C 1
ATOM 2768 O O . GLU A 1 364 ? 0.233 -4.547 -26.156 1 94.06 364 GLU A O 1
ATOM 2773 N N . GLY A 1 365 ? -1.89 -4.125 -26.203 1 96.25 365 GLY A N 1
ATOM 2774 C CA . GLY A 1 365 ? -2.074 -5.074 -27.297 1 96.25 365 GLY A CA 1
ATOM 2775 C C . GLY A 1 365 ? -2.275 -6.5 -26.812 1 96.25 365 GLY A C 1
ATOM 2776 O O . GLY A 1 365 ? -2.371 -7.422 -27.625 1 96.25 365 GLY A O 1
ATOM 2777 N N . PHE A 1 366 ? -2.289 -6.785 -25.547 1 98.12 366 PHE A N 1
ATOM 2778 C CA . PHE A 1 366 ? -2.543 -8.109 -25.016 1 98.12 366 PHE A CA 1
ATOM 2779 C C . PHE A 1 366 ? -3.254 -8.023 -23.656 1 98.12 366 PHE A C 1
ATOM 2781 O O . PHE A 1 366 ? -3.418 -6.93 -23.109 1 98.12 366 PHE A O 1
ATOM 2788 N N . THR A 1 367 ? -3.791 -9.086 -23.156 1 98.25 367 THR A N 1
ATOM 2789 C CA . THR A 1 367 ? -4.383 -9.195 -21.828 1 98.25 367 THR A CA 1
ATOM 2790 C C . THR A 1 367 ? -3.41 -9.852 -20.844 1 98.25 367 THR A C 1
ATOM 2792 O O . THR A 1 367 ? -2.939 -10.969 -21.094 1 98.25 367 THR A O 1
ATOM 2795 N N . PHE A 1 368 ? -3.105 -9.156 -19.812 1 98.69 368 PHE A N 1
ATOM 2796 C CA . PHE A 1 368 ? -2.156 -9.672 -18.844 1 98.69 368 PHE A CA 1
ATOM 2797 C C . PHE A 1 368 ? -2.793 -10.766 -17.984 1 98.69 368 PHE A C 1
ATOM 2799 O O . PHE A 1 368 ? -3.871 -10.57 -17.422 1 98.69 368 PHE A O 1
ATOM 2806 N N . HIS A 1 369 ? -2.15 -11.953 -17.938 1 98.75 369 HIS A N 1
ATOM 2807 C CA . HIS A 1 369 ? -2.51 -13.062 -17.062 1 98.75 369 HIS A CA 1
ATOM 2808 C C . HIS A 1 369 ? -1.503 -13.227 -15.93 1 98.75 369 HIS A C 1
ATOM 2810 O O . HIS A 1 369 ? -0.34 -12.836 -16.062 1 98.75 369 HIS A O 1
ATOM 2816 N N . SER A 1 370 ? -1.967 -13.758 -14.836 1 98.25 370 SER A N 1
ATOM 2817 C CA . SER A 1 370 ? -1.111 -14.172 -13.734 1 98.25 370 SER A CA 1
ATOM 2818 C C . SER A 1 370 ? -1.565 -15.5 -13.148 1 98.25 370 SER A C 1
ATOM 2820 O O . SER A 1 370 ? -2.471 -16.141 -13.68 1 98.25 370 SER A O 1
ATOM 2822 N N . THR A 1 371 ? -0.888 -15.961 -12.109 1 97.88 371 THR A N 1
ATOM 2823 C CA . THR A 1 371 ? -1.111 -17.234 -11.43 1 97.88 371 THR A CA 1
ATOM 2824 C C . THR A 1 371 ? -0.593 -18.391 -12.266 1 97.88 371 THR A C 1
ATOM 2826 O O . THR A 1 371 ? -1.348 -19.312 -12.609 1 97.88 371 THR A O 1
ATOM 2829 N N . PHE A 1 372 ? 0.676 -18.25 -12.531 1 98.31 372 PHE A N 1
ATOM 2830 C CA . PHE A 1 372 ? 1.393 -19.234 -13.328 1 98.31 372 PHE A CA 1
ATOM 2831 C C . PHE A 1 372 ? 2.09 -20.25 -12.43 1 98.31 372 PHE A C 1
ATOM 2833 O O . PHE A 1 372 ? 3.117 -19.938 -11.82 1 98.31 372 PHE A O 1
ATOM 2840 N N . SER A 1 373 ? 1.551 -21.438 -12.344 1 97.69 373 SER A N 1
ATOM 2841 C CA . SER A 1 373 ? 2.229 -22.562 -11.688 1 97.69 373 SER A CA 1
ATOM 2842 C C . SER A 1 373 ? 3.152 -23.297 -12.648 1 97.69 373 SER A C 1
ATOM 2844 O O . SER A 1 373 ? 2.932 -24.469 -12.969 1 97.69 373 SER A O 1
ATOM 2846 N N . LEU A 1 374 ? 4.191 -22.703 -12.977 1 98.56 374 LEU A N 1
ATOM 2847 C CA . LEU A 1 374 ? 4.934 -23.031 -14.18 1 98.56 374 LEU A CA 1
ATOM 2848 C C . LEU A 1 374 ? 5.672 -24.359 -14.016 1 98.56 374 LEU A C 1
ATOM 2850 O O . LEU A 1 374 ? 5.809 -25.125 -14.969 1 98.56 374 LEU A O 1
ATOM 2854 N N . TRP A 1 375 ? 6.195 -24.688 -12.766 1 97.88 375 TRP A N 1
ATOM 2855 C CA . TRP A 1 375 ? 6.867 -25.953 -12.539 1 97.88 375 TRP A CA 1
ATOM 2856 C C . TRP A 1 375 ? 5.941 -27.125 -12.852 1 97.88 375 TRP A C 1
ATOM 2858 O O . TRP A 1 375 ? 6.383 -28.156 -13.359 1 97.88 375 TRP A O 1
ATOM 2868 N N . ASP A 1 376 ? 4.727 -26.891 -12.68 1 97.69 376 ASP A N 1
ATOM 2869 C CA . ASP A 1 376 ? 3.736 -27.953 -12.867 1 97.69 376 ASP A CA 1
ATOM 2870 C C . ASP A 1 376 ? 3.182 -27.938 -14.289 1 97.69 376 ASP A C 1
ATOM 2872 O O . ASP A 1 376 ? 3.168 -28.969 -14.961 1 97.69 376 ASP A O 1
ATOM 2876 N N . THR A 1 377 ? 2.756 -26.781 -14.75 1 98.44 377 THR A N 1
ATOM 2877 C CA . THR A 1 377 ? 1.795 -26.688 -15.844 1 98.44 377 THR A CA 1
ATOM 2878 C C . THR A 1 377 ? 2.502 -26.734 -17.188 1 98.44 377 THR A C 1
ATOM 2880 O O . THR A 1 377 ? 1.86 -26.922 -18.234 1 98.44 377 THR A O 1
ATOM 2883 N N . PHE A 1 378 ? 3.82 -26.609 -17.25 1 98.44 378 PHE A N 1
ATOM 2884 C CA . PHE A 1 378 ? 4.504 -26.703 -18.531 1 98.44 378 PHE A CA 1
ATOM 2885 C C . PHE A 1 378 ? 4.363 -28.109 -19.109 1 98.44 378 PHE A C 1
ATOM 2887 O O . PHE A 1 378 ? 4.477 -28.297 -20.328 1 98.44 378 PHE A O 1
ATOM 2894 N N . ARG A 1 379 ? 4.035 -29.094 -18.297 1 98.25 379 ARG A N 1
ATOM 2895 C CA . ARG A 1 379 ? 4.098 -30.516 -18.641 1 98.25 379 ARG A CA 1
ATOM 2896 C C . ARG A 1 379 ? 2.91 -30.938 -19.5 1 98.25 379 ARG A C 1
ATOM 2898 O O . ARG A 1 379 ? 3.072 -31.656 -20.469 1 98.25 379 ARG A O 1
ATOM 2905 N N . ALA A 1 380 ? 1.725 -30.469 -19.062 1 98.56 380 ALA A N 1
ATOM 2906 C CA . ALA A 1 380 ? 0.555 -30.953 -19.797 1 98.56 380 ALA A CA 1
ATOM 2907 C C . ALA A 1 380 ? -0.436 -29.812 -20.047 1 98.56 380 ALA A C 1
ATOM 2909 O O . ALA A 1 380 ? -1.026 -29.719 -21.125 1 98.56 380 ALA A O 1
ATOM 2910 N N . GLU A 1 381 ? -0.622 -28.922 -19.062 1 98.75 381 GLU A N 1
ATOM 2911 C CA . GLU A 1 381 ? -1.668 -27.906 -19.188 1 98.75 381 GLU A CA 1
ATOM 2912 C C . GLU A 1 381 ? -1.379 -26.938 -20.344 1 98.75 381 GLU A C 1
ATOM 2914 O O . GLU A 1 381 ? -2.221 -26.75 -21.219 1 98.75 381 GLU A O 1
ATOM 2919 N N . HIS A 1 382 ? -0.202 -26.375 -20.344 1 98.81 382 HIS A N 1
ATOM 2920 C CA . HIS A 1 382 ? 0.117 -25.406 -21.391 1 98.81 382 HIS A CA 1
ATOM 2921 C C . HIS A 1 382 ? 0.11 -26.078 -22.766 1 98.81 382 HIS A C 1
ATOM 2923 O O . HIS A 1 382 ? -0.426 -25.516 -23.719 1 98.81 382 HIS A O 1
ATOM 2929 N N . PRO A 1 383 ? 0.635 -27.312 -22.922 1 98.69 383 PRO A N 1
ATOM 2930 C CA . PRO A 1 383 ? 0.49 -28 -24.203 1 98.69 383 PRO A CA 1
ATOM 2931 C C . PRO A 1 383 ? -0.971 -28.203 -24.594 1 98.69 383 PRO A C 1
ATOM 2933 O O . PRO A 1 383 ? -1.315 -28.094 -25.781 1 98.69 383 PRO A O 1
ATOM 2936 N N . LEU A 1 384 ? -1.757 -28.531 -23.594 1 98.88 384 LEU A N 1
ATOM 2937 C CA . LEU A 1 384 ? -3.176 -28.719 -23.875 1 98.88 384 LEU A CA 1
ATOM 2938 C C . LEU A 1 384 ? -3.809 -27.422 -24.375 1 98.88 384 LEU A C 1
ATOM 2940 O O . LEU A 1 384 ? -4.605 -27.438 -25.312 1 98.88 384 LEU A O 1
ATOM 2944 N N . LEU A 1 385 ? -3.482 -26.328 -23.766 1 98.81 385 LEU A N 1
ATOM 2945 C CA . LEU A 1 385 ? -4.039 -25.016 -24.109 1 98.81 385 LEU A CA 1
ATOM 2946 C C . LEU A 1 385 ? -3.717 -24.672 -25.562 1 98.81 385 LEU A C 1
ATOM 2948 O O . LEU A 1 385 ? -4.504 -24 -26.234 1 98.81 385 LEU A O 1
ATOM 2952 N N . LEU A 1 386 ? -2.6 -25.156 -26.156 1 98.44 386 LEU A N 1
ATOM 2953 C CA . LEU A 1 386 ? -2.225 -24.922 -27.531 1 98.44 386 LEU A CA 1
ATOM 2954 C C . LEU A 1 386 ? -3.189 -25.609 -28.5 1 98.44 386 LEU A C 1
ATOM 2956 O O . LEU A 1 386 ? -3.289 -25.234 -29.656 1 98.44 386 LEU A O 1
ATOM 2960 N N . LEU A 1 387 ? -3.893 -26.641 -27.969 1 98.38 387 LEU A N 1
ATOM 2961 C CA . LEU A 1 387 ? -4.797 -27.406 -28.812 1 98.38 387 LEU A CA 1
ATOM 2962 C C . LEU A 1 387 ? -6.242 -26.953 -28.609 1 98.38 387 LEU A C 1
ATOM 2964 O O . LEU A 1 387 ? -7.066 -27.078 -29.516 1 98.38 387 LEU A O 1
ATOM 2968 N N . VAL A 1 388 ? -6.562 -26.391 -27.391 1 98.38 388 VAL A N 1
ATOM 2969 C CA . VAL A 1 388 ? -7.98 -26.234 -27.094 1 98.38 388 VAL A CA 1
ATOM 2970 C C . VAL A 1 388 ? -8.32 -24.75 -26.938 1 98.38 388 VAL A C 1
ATOM 2972 O O . VAL A 1 388 ? -9.492 -24.391 -26.797 1 98.38 388 VAL A O 1
ATOM 2975 N N . GLN A 1 389 ? -7.379 -23.875 -26.906 1 98.19 389 GLN A N 1
ATOM 2976 C CA . GLN A 1 389 ? -7.633 -22.438 -26.766 1 98.19 389 GLN A CA 1
ATOM 2977 C C . GLN A 1 389 ? -7.176 -21.672 -28 1 98.19 389 GLN A C 1
ATOM 2979 O O . GLN A 1 389 ? -6.242 -22.109 -28.688 1 98.19 389 GLN A O 1
ATOM 2984 N N . PRO A 1 390 ? -7.773 -20.484 -28.281 1 97.38 390 PRO A N 1
ATOM 2985 C CA . PRO A 1 390 ? -7.344 -19.672 -29.406 1 97.38 390 PRO A CA 1
ATOM 2986 C C . PRO A 1 390 ? -5.883 -19.234 -29.312 1 97.38 390 PRO A C 1
ATOM 2988 O O . PRO A 1 390 ? -5.355 -19.078 -28.203 1 97.38 390 PRO A O 1
ATOM 2991 N N . GLU A 1 391 ? -5.277 -19.078 -30.438 1 97.69 391 GLU A N 1
ATOM 2992 C CA . GLU A 1 391 ? -3.893 -18.625 -30.516 1 97.69 391 GLU A CA 1
ATOM 2993 C C . GLU A 1 391 ? -3.668 -17.391 -29.656 1 97.69 391 GLU A C 1
ATOM 2995 O O . GLU A 1 391 ? -2.648 -17.281 -28.969 1 97.69 391 GLU A O 1
ATOM 3000 N N . LYS A 1 392 ? -4.613 -16.5 -29.641 1 97.88 392 LYS A N 1
ATOM 3001 C CA . LYS A 1 392 ? -4.477 -15.227 -28.922 1 97.88 392 LYS A CA 1
ATOM 3002 C C . LYS A 1 392 ? -4.312 -15.461 -27.422 1 97.88 392 LYS A C 1
ATOM 3004 O O . LYS A 1 392 ? -3.547 -14.758 -26.75 1 97.88 392 LYS A O 1
ATOM 3009 N N . ARG A 1 393 ? -5.086 -16.344 -26.859 1 98.12 393 ARG A N 1
ATOM 3010 C CA . ARG A 1 393 ? -4.973 -16.656 -25.438 1 98.12 393 ARG A CA 1
ATOM 3011 C C . ARG A 1 393 ? -3.561 -17.109 -25.094 1 98.12 393 ARG A C 1
ATOM 3013 O O . ARG A 1 393 ? -2.99 -16.672 -24.094 1 98.12 393 ARG A O 1
ATOM 3020 N N . ASN A 1 394 ? -3.039 -17.984 -25.859 1 98.56 394 ASN A N 1
ATOM 3021 C CA . ASN A 1 394 ? -1.687 -18.484 -25.641 1 98.56 394 ASN A CA 1
ATOM 3022 C C . ASN A 1 394 ? -0.644 -17.375 -25.812 1 98.56 394 ASN A C 1
ATOM 3024 O O . ASN A 1 394 ? 0.305 -17.281 -25.031 1 98.56 394 ASN A O 1
ATOM 3028 N N . SER A 1 395 ? -0.838 -16.531 -26.875 1 98.56 395 SER A N 1
ATOM 3029 C CA . SER A 1 395 ? 0.078 -15.422 -27.078 1 98.56 395 SER A CA 1
ATOM 3030 C C . SER A 1 395 ? 0.02 -14.438 -25.906 1 98.56 395 SER A C 1
ATOM 3032 O O . SER A 1 395 ? 1.046 -13.891 -25.5 1 98.56 395 SER A O 1
ATOM 3034 N N . ASP A 1 396 ? -1.187 -14.164 -25.391 1 98.75 396 ASP A N 1
ATOM 3035 C CA . ASP A 1 396 ? -1.35 -13.297 -24.234 1 98.75 396 ASP A CA 1
ATOM 3036 C C . ASP A 1 396 ? -0.576 -13.828 -23.031 1 98.75 396 ASP A C 1
ATOM 3038 O O . ASP A 1 396 ? 0.037 -13.062 -22.281 1 98.75 396 ASP A O 1
ATOM 3042 N N . MET A 1 397 ? -0.661 -15.102 -22.828 1 98.81 397 MET A N 1
ATOM 3043 C CA . MET A 1 397 ? 0.044 -15.711 -21.703 1 98.81 397 MET A CA 1
ATOM 3044 C C . MET A 1 397 ? 1.553 -15.562 -21.859 1 98.81 397 MET A C 1
ATOM 3046 O O . MET A 1 397 ? 2.25 -15.227 -20.891 1 98.81 397 MET A O 1
ATOM 3050 N N . VAL A 1 398 ? 2.072 -15.758 -23.078 1 98.88 398 VAL A N 1
ATOM 3051 C CA . VAL A 1 398 ? 3.502 -15.586 -23.328 1 98.88 398 VAL A CA 1
ATOM 3052 C C . VAL A 1 398 ? 3.881 -14.117 -23.125 1 98.88 398 VAL A C 1
ATOM 3054 O O . VAL A 1 398 ? 4.891 -13.812 -22.484 1 98.88 398 VAL A O 1
ATOM 3057 N N . ASN A 1 399 ? 3.076 -13.219 -23.672 1 98.88 399 ASN A N 1
ATOM 3058 C CA . ASN A 1 399 ? 3.328 -11.797 -23.484 1 98.88 399 ASN A CA 1
ATOM 3059 C C . ASN A 1 399 ? 3.307 -11.422 -22 1 98.88 399 ASN A C 1
ATOM 3061 O O . ASN A 1 399 ? 4.051 -10.539 -21.562 1 98.88 399 ASN A O 1
ATOM 3065 N N . SER A 1 400 ? 2.457 -12.008 -21.234 1 98.88 400 SER A N 1
ATOM 3066 C CA . SER A 1 400 ? 2.404 -11.773 -19.797 1 98.88 400 SER A CA 1
ATOM 3067 C C . SER A 1 400 ? 3.701 -12.203 -19.109 1 98.88 400 SER A C 1
ATOM 3069 O O . SER A 1 400 ? 4.195 -11.508 -18.219 1 98.88 400 SER A O 1
ATOM 3071 N N . LEU A 1 401 ? 4.219 -13.352 -19.516 1 98.88 401 LEU A N 1
ATOM 3072 C CA . LEU A 1 401 ? 5.492 -13.828 -18.984 1 98.88 401 LEU A CA 1
ATOM 3073 C C . LEU A 1 401 ? 6.617 -12.859 -19.328 1 98.88 401 LEU A C 1
ATOM 3075 O O . LEU A 1 401 ? 7.449 -12.531 -18.469 1 98.88 401 LEU A O 1
ATOM 3079 N N . LEU A 1 402 ? 6.629 -12.375 -20.562 1 98.81 402 LEU A N 1
ATOM 3080 C CA . LEU A 1 402 ? 7.664 -11.453 -21.016 1 98.81 402 LEU A CA 1
ATOM 3081 C C . LEU A 1 402 ? 7.547 -10.109 -20.312 1 98.81 402 LEU A C 1
ATOM 3083 O O . LEU A 1 402 ? 8.555 -9.516 -19.922 1 98.81 402 LEU A O 1
ATOM 3087 N N . ALA A 1 403 ? 6.328 -9.641 -20.172 1 98.69 403 ALA A N 1
ATOM 3088 C CA . ALA A 1 403 ? 6.117 -8.398 -19.438 1 98.69 403 ALA A CA 1
ATOM 3089 C C . ALA A 1 403 ? 6.602 -8.523 -17.984 1 98.69 403 ALA A C 1
ATOM 3091 O O . ALA A 1 403 ? 7.246 -7.617 -17.469 1 98.69 403 ALA A O 1
ATOM 3092 N N . SER A 1 404 ? 6.32 -9.648 -17.391 1 98.62 404 SER A N 1
ATOM 3093 C CA . SER A 1 404 ? 6.762 -9.898 -16.016 1 98.62 404 SER A CA 1
ATOM 3094 C C . SER A 1 404 ? 8.281 -9.898 -15.922 1 98.62 404 SER A C 1
ATOM 3096 O O . SER A 1 404 ? 8.852 -9.398 -14.945 1 98.62 404 SER A O 1
ATOM 3098 N N . GLN A 1 405 ? 8.891 -10.492 -16.922 1 98.56 405 GLN A N 1
ATOM 3099 C CA . GLN A 1 405 ? 10.352 -10.492 -16.938 1 98.56 405 GLN A CA 1
ATOM 3100 C C . GLN A 1 405 ? 10.898 -9.07 -17.047 1 98.56 405 GLN A C 1
ATOM 3102 O O . GLN A 1 405 ? 11.844 -8.711 -16.344 1 98.56 405 GLN A O 1
ATOM 3107 N N . ARG A 1 406 ? 10.305 -8.273 -17.891 1 97.75 406 ARG A N 1
ATOM 3108 C CA . ARG A 1 406 ? 10.758 -6.898 -18.109 1 97.75 406 ARG A CA 1
ATOM 3109 C C . ARG A 1 406 ? 10.617 -6.074 -16.828 1 97.75 406 ARG A C 1
ATOM 3111 O O . ARG A 1 406 ? 11.461 -5.227 -16.531 1 97.75 406 ARG A O 1
ATOM 3118 N N . HIS A 1 407 ? 9.594 -6.363 -16.062 1 97 407 HIS A N 1
ATOM 3119 C CA . HIS A 1 407 ? 9.297 -5.57 -14.875 1 97 407 HIS A CA 1
ATOM 3120 C C . HIS A 1 407 ? 10.023 -6.125 -13.656 1 97 407 HIS A C 1
ATOM 3122 O O . HIS A 1 407 ? 10.133 -5.445 -12.633 1 97 407 HIS A O 1
ATOM 3128 N N . SER A 1 408 ? 10.531 -7.316 -13.672 1 96.81 408 SER A N 1
ATOM 3129 C CA . SER A 1 408 ? 11.102 -7.988 -12.508 1 96.81 408 SER A CA 1
ATOM 3130 C C . SER A 1 408 ? 12.375 -7.285 -12.039 1 96.81 408 SER A C 1
ATOM 3132 O O . SER A 1 408 ? 13.258 -6.98 -12.844 1 96.81 408 SER A O 1
ATOM 3134 N N . PRO A 1 409 ? 12.484 -7.094 -10.703 1 94.75 409 PRO A N 1
ATOM 3135 C CA . PRO A 1 409 ? 13.734 -6.543 -10.172 1 94.75 409 PRO A CA 1
ATOM 3136 C C . PRO A 1 409 ? 14.945 -7.441 -10.453 1 94.75 409 PRO A C 1
ATOM 3138 O O . PRO A 1 409 ? 16.094 -6.984 -10.367 1 94.75 409 PRO A O 1
ATOM 3141 N N . TYR A 1 410 ? 14.719 -8.672 -10.82 1 95.69 410 TYR A N 1
ATOM 3142 C CA . TYR A 1 410 ? 15.781 -9.641 -11.078 1 95.69 410 TYR A CA 1
ATOM 3143 C C . TYR A 1 410 ? 16.016 -9.812 -12.57 1 95.69 410 TYR A C 1
ATOM 3145 O O . TYR A 1 410 ? 17.031 -10.375 -12.992 1 95.69 410 TYR A O 1
ATOM 3153 N N . GLY A 1 411 ? 15.055 -9.375 -13.336 1 96.5 411 GLY A N 1
ATOM 3154 C CA . GLY A 1 411 ? 15.156 -9.422 -14.789 1 96.5 411 GLY A CA 1
ATOM 3155 C C . GLY A 1 411 ? 15 -10.82 -15.352 1 96.5 411 GLY A C 1
ATOM 3156 O O . GLY A 1 411 ? 15.539 -11.133 -16.422 1 96.5 411 GLY A O 1
ATOM 3157 N N . ILE A 1 412 ? 14.352 -11.672 -14.609 1 98 412 ILE A N 1
ATOM 3158 C CA . ILE A 1 412 ? 14.203 -13.031 -15.102 1 98 412 ILE A CA 1
ATOM 3159 C C . ILE A 1 412 ? 12.719 -13.383 -15.195 1 98 412 ILE A C 1
ATOM 3161 O O . ILE A 1 412 ? 11.867 -12.656 -14.672 1 98 412 ILE A O 1
ATOM 3165 N N . LEU A 1 413 ? 12.375 -14.445 -15.875 1 98.81 413 LEU A N 1
ATOM 3166 C CA . LEU A 1 413 ? 11.008 -14.922 -16.078 1 98.81 413 LEU A CA 1
ATOM 3167 C C . LEU A 1 413 ? 10.445 -15.492 -14.781 1 98.81 413 LEU A C 1
ATOM 3169 O O . LEU A 1 413 ? 11.195 -15.953 -13.914 1 98.81 413 LEU A O 1
ATOM 3173 N N . PRO A 1 414 ? 9.133 -15.492 -14.656 1 98.25 414 PRO A N 1
ATOM 3174 C CA . PRO A 1 414 ? 8.5 -16 -13.43 1 98.25 414 PRO A CA 1
ATOM 3175 C C . PRO A 1 414 ? 8.812 -17.469 -13.18 1 98.25 414 PRO A C 1
ATOM 3177 O O . PRO A 1 414 ? 9.008 -18.25 -14.125 1 98.25 414 PRO A O 1
ATOM 3180 N N . VAL A 1 415 ? 8.82 -17.781 -11.852 1 98.06 415 VAL A N 1
ATOM 3181 C CA . VAL A 1 415 ? 9 -19.156 -11.406 1 98.06 415 VAL A CA 1
ATOM 3182 C C . VAL A 1 415 ? 7.668 -19.734 -10.945 1 98.06 415 VAL A C 1
ATOM 3184 O O . VAL A 1 415 ? 7.211 -20.75 -11.477 1 98.06 415 VAL A O 1
ATOM 3187 N N . TRP A 1 416 ? 7.027 -19.062 -10.047 1 97.81 416 TRP A N 1
ATOM 3188 C CA . TRP A 1 416 ? 5.668 -19.297 -9.57 1 97.81 416 TRP A CA 1
ATOM 3189 C C . TRP A 1 416 ? 4.977 -17.984 -9.219 1 97.81 416 TRP A C 1
ATOM 3191 O O . TRP A 1 416 ? 5.047 -17.531 -8.07 1 97.81 416 TRP A O 1
ATOM 3201 N N . GLN A 1 417 ? 4.281 -17.422 -10.086 1 97.19 417 GLN A N 1
ATOM 3202 C CA . GLN A 1 417 ? 3.754 -16.062 -9.961 1 97.19 417 GLN A CA 1
ATOM 3203 C C . GLN A 1 417 ? 2.244 -16.078 -9.75 1 97.19 417 GLN A C 1
ATOM 3205 O O . GLN A 1 417 ? 1.523 -16.828 -10.422 1 97.19 417 GLN A O 1
ATOM 3210 N N . PHE A 1 418 ? 1.74 -15.273 -8.812 1 96.19 418 PHE A N 1
ATOM 3211 C CA . PHE A 1 418 ? 0.308 -15 -8.773 1 96.19 418 PHE A CA 1
ATOM 3212 C C . PHE A 1 418 ? 0.043 -13.555 -8.383 1 96.19 418 PHE A C 1
ATOM 3214 O O . PHE A 1 418 ? 0.811 -12.953 -7.629 1 96.19 418 PHE A O 1
ATOM 3221 N N . HIS A 1 419 ? -0.938 -13.078 -8.961 1 96.88 419 HIS A N 1
ATOM 3222 C CA . HIS A 1 419 ? -1.36 -11.695 -8.781 1 96.88 419 HIS A CA 1
ATOM 3223 C C . HIS A 1 419 ? -0.2 -10.727 -9.008 1 96.88 419 HIS A C 1
ATOM 3225 O O . HIS A 1 419 ? 0.014 -9.812 -8.211 1 96.88 419 HIS A O 1
ATOM 3231 N N . GLY A 1 420 ? 0.576 -11.039 -10.008 1 96.56 420 GLY A N 1
ATOM 3232 C CA . GLY A 1 420 ? 1.666 -10.195 -10.469 1 96.56 420 GLY A CA 1
ATOM 3233 C C . GLY A 1 420 ? 2.936 -10.359 -9.656 1 96.56 420 GLY A C 1
ATOM 3234 O O . GLY A 1 420 ? 4.012 -9.945 -10.086 1 96.56 420 GLY A O 1
ATOM 3235 N N . LEU A 1 421 ? 2.902 -11.07 -8.57 1 97.06 421 LEU A N 1
ATOM 3236 C CA . LEU A 1 421 ? 4.039 -11.172 -7.664 1 97.06 421 LEU A CA 1
ATOM 3237 C C . LEU A 1 421 ? 4.68 -12.547 -7.746 1 97.06 421 LEU A C 1
ATOM 3239 O O . LEU A 1 421 ? 4.012 -13.531 -8.07 1 97.06 421 LEU A O 1
ATOM 3243 N N . GLU A 1 422 ? 5.961 -12.57 -7.418 1 96.88 422 GLU A N 1
ATOM 3244 C CA . GLU A 1 422 ? 6.691 -13.836 -7.406 1 96.88 422 GLU A CA 1
ATOM 3245 C C . GLU A 1 422 ? 6.645 -14.484 -6.031 1 96.88 422 GLU A C 1
ATOM 3247 O O . GLU A 1 422 ? 6.758 -13.805 -5.008 1 96.88 422 GLU A O 1
ATOM 3252 N N . THR A 1 423 ? 6.484 -15.781 -5.984 1 96.81 423 THR A N 1
ATOM 3253 C CA . THR A 1 423 ? 6.512 -16.516 -4.727 1 96.81 423 THR A CA 1
ATOM 3254 C C . THR A 1 423 ? 7.844 -17.25 -4.559 1 96.81 423 THR A C 1
ATOM 3256 O O . THR A 1 423 ? 8.203 -17.641 -3.445 1 96.81 423 THR A O 1
ATOM 3259 N N . TRP A 1 424 ? 8.523 -17.562 -5.688 1 96.25 424 TRP A N 1
ATOM 3260 C CA . TRP A 1 424 ? 9.789 -18.266 -5.766 1 96.25 424 TRP A CA 1
ATOM 3261 C C . TRP A 1 424 ? 9.625 -19.719 -5.332 1 96.25 424 TRP A C 1
ATOM 3263 O O . TRP A 1 424 ? 10.602 -20.391 -4.98 1 96.25 424 TRP A O 1
ATOM 3273 N N . THR A 1 425 ? 8.344 -20.109 -5.34 1 95.5 425 THR A N 1
ATOM 3274 C CA . THR A 1 425 ? 8.047 -21.5 -4.992 1 95.5 425 THR A CA 1
ATOM 3275 C C . THR A 1 425 ? 8.461 -22.438 -6.121 1 95.5 425 THR A C 1
ATOM 3277 O O . THR A 1 425 ? 8.312 -22.109 -7.297 1 95.5 425 THR A O 1
ATOM 3280 N N . MET A 1 426 ? 9.008 -23.625 -5.676 1 95.5 426 MET A N 1
ATOM 3281 C CA . MET A 1 426 ? 9.438 -24.703 -6.566 1 95.5 426 MET A CA 1
ATOM 3282 C C . MET A 1 426 ? 10.766 -24.359 -7.227 1 95.5 426 MET A C 1
ATOM 3284 O O . MET A 1 426 ? 11.586 -23.641 -6.648 1 95.5 426 MET A O 1
ATOM 3288 N N . ILE A 1 427 ? 11.141 -25.094 -8.305 1 95.88 427 ILE A N 1
ATOM 3289 C CA . ILE A 1 427 ? 12.477 -24.984 -8.891 1 95.88 427 ILE A CA 1
ATOM 3290 C C . ILE A 1 427 ? 12.375 -24.75 -10.391 1 95.88 427 ILE A C 1
ATOM 3292 O O . ILE A 1 427 ? 11.273 -24.75 -10.945 1 95.88 427 ILE A O 1
ATOM 3296 N N . GLY A 1 428 ? 13.508 -24.484 -11.047 1 96.44 428 GLY A N 1
ATOM 3297 C CA . GLY A 1 428 ? 13.586 -24.391 -12.492 1 96.44 428 GLY A CA 1
ATOM 3298 C C . GLY A 1 428 ? 13.156 -23.031 -13.023 1 96.44 428 GLY A C 1
ATOM 3299 O O . GLY A 1 428 ? 12.812 -22.141 -12.242 1 96.44 428 GLY A O 1
ATOM 3300 N N . TYR A 1 429 ? 13.328 -22.797 -14.234 1 97.88 429 TYR A N 1
ATOM 3301 C CA . TYR A 1 429 ? 12.797 -21.641 -14.961 1 97.88 429 TYR A CA 1
ATOM 3302 C C . TYR A 1 429 ? 11.867 -22.094 -16.078 1 97.88 429 TYR A C 1
ATOM 3304 O O . TYR A 1 429 ? 12.07 -21.734 -17.25 1 97.88 429 TYR A O 1
ATOM 3312 N N . HIS A 1 430 ? 10.828 -22.688 -15.656 1 98.69 430 HIS A N 1
ATOM 3313 C CA . HIS A 1 430 ? 9.953 -23.484 -16.516 1 98.69 430 HIS A CA 1
ATOM 3314 C C . HIS A 1 430 ? 9.039 -22.594 -17.344 1 98.69 430 HIS A C 1
ATOM 3316 O O . HIS A 1 430 ? 8.266 -23.094 -18.156 1 98.69 430 HIS A O 1
ATOM 3322 N N . ALA A 1 431 ? 9.117 -21.266 -17.203 1 98.81 431 ALA A N 1
ATOM 3323 C CA . ALA A 1 431 ? 8.5 -20.391 -18.203 1 98.81 431 ALA A CA 1
ATOM 3324 C C . ALA A 1 431 ? 9.094 -20.656 -19.594 1 98.81 431 ALA A C 1
ATOM 3326 O O . ALA A 1 431 ? 8.406 -20.484 -20.609 1 98.81 431 ALA A O 1
ATOM 3327 N N . VAL A 1 432 ? 10.297 -21.141 -19.625 1 98.69 432 VAL A N 1
ATOM 3328 C CA . VAL A 1 432 ? 11.086 -21.328 -20.844 1 98.69 432 VAL A CA 1
ATOM 3329 C C . VAL A 1 432 ? 10.453 -22.406 -21.703 1 98.69 432 VAL A C 1
ATOM 3331 O O . VAL A 1 432 ? 10.203 -22.203 -22.906 1 98.69 432 VAL A O 1
ATOM 3334 N N . PRO A 1 433 ? 10.141 -23.578 -21.172 1 98.62 433 PRO A N 1
ATOM 3335 C CA . PRO A 1 433 ? 9.484 -24.562 -22.031 1 98.62 433 PRO A CA 1
ATOM 3336 C C . PRO A 1 433 ? 8.094 -24.125 -22.484 1 98.62 433 PRO A C 1
ATOM 3338 O O . PRO A 1 433 ? 7.648 -24.5 -23.578 1 98.62 433 PRO A O 1
ATOM 3341 N N . VAL A 1 434 ? 7.379 -23.297 -21.656 1 98.88 434 VAL A N 1
ATOM 3342 C CA . VAL A 1 434 ? 6.074 -22.797 -22.062 1 98.88 434 VAL A CA 1
ATOM 3343 C C . VAL A 1 434 ? 6.223 -21.922 -23.312 1 98.88 434 VAL A C 1
ATOM 3345 O O . VAL A 1 434 ? 5.477 -22.078 -24.281 1 98.88 434 VAL A O 1
ATOM 3348 N N . ILE A 1 435 ? 7.188 -21.031 -23.312 1 98.94 435 ILE A N 1
ATOM 3349 C CA . ILE A 1 435 ? 7.426 -20.094 -24.406 1 98.94 435 ILE A CA 1
ATOM 3350 C C . ILE A 1 435 ? 7.918 -20.859 -25.641 1 98.94 435 ILE A C 1
ATOM 3352 O O . ILE A 1 435 ? 7.406 -20.672 -26.734 1 98.94 435 ILE A O 1
ATOM 3356 N N . ALA A 1 436 ? 8.898 -21.75 -25.453 1 98.88 436 ALA A N 1
ATOM 3357 C CA . ALA A 1 436 ? 9.484 -22.5 -26.562 1 98.88 436 ALA A CA 1
ATOM 3358 C C . ALA A 1 436 ? 8.453 -23.391 -27.234 1 98.88 436 ALA A C 1
ATOM 3360 O O . ALA A 1 436 ? 8.367 -23.453 -28.469 1 98.88 436 ALA A O 1
ATOM 3361 N N . ASP A 1 437 ? 7.711 -24.125 -26.406 1 98.75 437 ASP A N 1
ATOM 3362 C CA . ASP A 1 437 ? 6.699 -25.031 -26.953 1 98.75 437 ASP A CA 1
ATOM 3363 C C . ASP A 1 437 ? 5.668 -24.25 -27.781 1 98.75 437 ASP A C 1
ATOM 3365 O O . ASP A 1 437 ? 5.258 -24.719 -28.844 1 98.75 437 ASP A O 1
ATOM 3369 N N . ALA A 1 438 ? 5.238 -23.078 -27.281 1 98.81 438 ALA A N 1
ATOM 3370 C CA . ALA A 1 438 ? 4.293 -22.25 -28 1 98.81 438 ALA A CA 1
ATOM 3371 C C . ALA A 1 438 ? 4.859 -21.812 -29.359 1 98.81 438 ALA A C 1
ATOM 3373 O O . ALA A 1 438 ? 4.199 -21.953 -30.391 1 98.81 438 ALA A O 1
ATOM 3374 N N . TRP A 1 439 ? 6.09 -21.375 -29.344 1 98.75 439 TRP A N 1
ATOM 3375 C CA . TRP A 1 439 ? 6.707 -20.891 -30.578 1 98.75 439 TRP A CA 1
ATOM 3376 C C . TRP A 1 439 ? 6.891 -22.016 -31.578 1 98.75 439 TRP A C 1
ATOM 3378 O O . TRP A 1 439 ? 6.57 -21.875 -32.75 1 98.75 439 TRP A O 1
ATOM 3388 N N . LEU A 1 440 ? 7.441 -23.141 -31.156 1 98.44 440 LEU A N 1
ATOM 3389 C CA . LEU A 1 440 ? 7.746 -24.281 -32 1 98.44 440 LEU A CA 1
ATOM 3390 C C . LEU A 1 440 ? 6.473 -24.875 -32.594 1 98.44 440 LEU A C 1
ATOM 3392 O O . LEU A 1 440 ? 6.492 -25.438 -33.688 1 98.44 440 LEU A O 1
ATOM 3396 N N . LYS A 1 441 ? 5.383 -24.703 -31.922 1 98.31 441 LYS A N 1
ATOM 3397 C CA . LYS A 1 441 ? 4.105 -25.25 -32.375 1 98.31 441 LYS A CA 1
ATOM 3398 C C . LYS A 1 441 ? 3.285 -24.188 -33.125 1 98.31 441 LYS A C 1
ATOM 3400 O O . LYS A 1 441 ? 2.08 -24.359 -33.312 1 98.31 441 LYS A O 1
ATOM 3405 N N . GLY A 1 442 ? 3.891 -23.062 -33.375 1 97.56 442 GLY A N 1
ATOM 3406 C CA . GLY A 1 442 ? 3.34 -22.156 -34.375 1 97.56 442 GLY A CA 1
ATOM 3407 C C . GLY A 1 442 ? 2.627 -20.969 -33.781 1 97.56 442 GLY A C 1
ATOM 3408 O O . GLY A 1 442 ? 2.08 -20.125 -34.5 1 97.56 442 GLY A O 1
ATOM 3409 N N . ILE A 1 443 ? 2.6 -20.812 -32.438 1 98.19 443 ILE A N 1
ATOM 3410 C CA . ILE A 1 443 ? 2.006 -19.641 -31.812 1 98.19 443 ILE A CA 1
ATOM 3411 C C . ILE A 1 443 ? 2.865 -18.406 -32.125 1 98.19 443 ILE A C 1
ATOM 3413 O O . ILE A 1 443 ? 4.094 -18.469 -32 1 98.19 443 ILE A O 1
ATOM 3417 N N . ARG A 1 444 ? 2.232 -17.375 -32.594 1 98.06 444 ARG A N 1
ATOM 3418 C CA . ARG A 1 444 ? 2.877 -16.094 -32.844 1 98.06 444 ARG A CA 1
ATOM 3419 C C . ARG A 1 444 ? 2.23 -14.977 -32.031 1 98.06 444 ARG A C 1
ATOM 3421 O O . ARG A 1 444 ? 1.525 -15.242 -31.062 1 98.06 444 ARG A O 1
ATOM 3428 N N . GLY A 1 445 ? 2.43 -13.797 -32.25 1 98.06 445 GLY A N 1
ATOM 3429 C CA . GLY A 1 445 ? 1.822 -12.703 -31.516 1 98.06 445 GLY A CA 1
ATOM 3430 C C . GLY A 1 445 ? 2.678 -12.219 -30.359 1 98.06 445 GLY A C 1
ATOM 3431 O O . GLY A 1 445 ? 2.193 -11.5 -29.484 1 98.06 445 GLY A O 1
ATOM 3432 N N . PHE A 1 446 ? 3.863 -12.609 -30.281 1 98.19 446 PHE A N 1
ATOM 3433 C CA . PHE A 1 446 ? 4.832 -12.078 -29.328 1 98.19 446 PHE A CA 1
ATOM 3434 C C . PHE A 1 446 ? 6.211 -11.961 -29.953 1 98.19 446 PHE A C 1
ATOM 3436 O O . PHE A 1 446 ? 6.461 -12.539 -31.016 1 98.19 446 PHE A O 1
ATOM 3443 N N . ASP A 1 447 ? 7.07 -11.18 -29.406 1 98.44 447 ASP A N 1
ATOM 3444 C CA . ASP A 1 447 ? 8.422 -10.961 -29.906 1 98.44 447 ASP A CA 1
ATOM 3445 C C . ASP A 1 447 ? 9.328 -12.148 -29.578 1 98.44 447 ASP A C 1
ATOM 3447 O O . ASP A 1 447 ? 9.875 -12.227 -28.469 1 98.44 447 ASP A O 1
ATOM 3451 N N . ALA A 1 448 ? 9.57 -12.992 -30.594 1 98.75 448 ALA A N 1
ATOM 3452 C CA . ALA A 1 448 ? 10.289 -14.242 -30.375 1 98.75 448 ALA A CA 1
ATOM 3453 C C . ALA A 1 448 ? 11.742 -13.977 -30 1 98.75 448 ALA A C 1
ATOM 3455 O O . ALA A 1 448 ? 12.328 -14.727 -29.203 1 98.75 448 ALA A O 1
ATOM 3456 N N . ASN A 1 449 ? 12.336 -12.961 -30.562 1 98.75 449 ASN A N 1
ATOM 3457 C CA . ASN A 1 449 ? 13.711 -12.633 -30.188 1 98.75 449 ASN A CA 1
ATOM 3458 C C . ASN A 1 449 ? 13.812 -12.141 -28.75 1 98.75 449 ASN A C 1
ATOM 3460 O O . ASN A 1 449 ? 14.719 -12.531 -28.016 1 98.75 449 ASN A O 1
ATOM 3464 N N . ALA A 1 450 ? 12.898 -11.273 -28.391 1 98.69 450 ALA A N 1
ATOM 3465 C CA . ALA A 1 450 ? 12.859 -10.82 -27 1 98.69 450 ALA A CA 1
ATOM 3466 C C . ALA A 1 450 ? 12.609 -11.992 -26.062 1 98.69 450 ALA A C 1
ATOM 3468 O O . ALA A 1 450 ? 13.141 -12.023 -24.938 1 98.69 450 ALA A O 1
ATOM 3469 N N . ALA A 1 451 ? 11.758 -12.883 -26.5 1 98.88 451 ALA A N 1
ATOM 3470 C CA . ALA A 1 451 ? 11.469 -14.07 -25.703 1 98.88 451 ALA A CA 1
ATOM 3471 C C . ALA A 1 451 ? 12.734 -14.898 -25.5 1 98.88 451 ALA A C 1
ATOM 3473 O O . ALA A 1 451 ? 13.023 -15.328 -24.375 1 98.88 451 ALA A O 1
ATOM 3474 N N . LEU A 1 452 ? 13.477 -15.109 -26.578 1 98.94 452 LEU A N 1
ATOM 3475 C CA . LEU A 1 452 ? 14.711 -15.875 -26.469 1 98.94 452 LEU A CA 1
ATOM 3476 C C . LEU A 1 452 ? 15.695 -15.188 -25.531 1 98.94 452 LEU A C 1
ATOM 3478 O O . LEU A 1 452 ? 16.344 -15.844 -24.719 1 98.94 452 LEU A O 1
ATOM 3482 N N . ASP A 1 453 ? 15.789 -13.875 -25.672 1 98.81 453 ASP A N 1
ATOM 3483 C CA . ASP A 1 453 ? 16.656 -13.117 -24.766 1 98.81 453 ASP A CA 1
ATOM 3484 C C . ASP A 1 453 ? 16.25 -13.312 -23.312 1 98.81 453 ASP A C 1
ATOM 3486 O O . ASP A 1 453 ? 17.109 -13.508 -22.438 1 98.81 453 ASP A O 1
ATOM 3490 N N . ALA A 1 454 ? 14.969 -13.211 -23.031 1 98.88 454 ALA A N 1
ATOM 3491 C CA . ALA A 1 454 ? 14.445 -13.414 -21.672 1 98.88 454 ALA A CA 1
ATOM 3492 C C . ALA A 1 454 ? 14.758 -14.82 -21.172 1 98.88 454 ALA A C 1
ATOM 3494 O O . ALA A 1 454 ? 15.086 -15.008 -20 1 98.88 454 ALA A O 1
ATOM 3495 N N . MET A 1 455 ? 14.586 -15.797 -22.016 1 98.94 455 MET A N 1
ATOM 3496 C CA . MET A 1 455 ? 14.883 -17.188 -21.672 1 98.94 455 MET A CA 1
ATOM 3497 C C . MET A 1 455 ? 16.359 -17.359 -21.312 1 98.94 455 MET A C 1
ATOM 3499 O O . MET A 1 455 ? 16.672 -17.953 -20.281 1 98.94 455 MET A O 1
ATOM 3503 N N . VAL A 1 456 ? 17.188 -16.766 -22.156 1 98.88 456 VAL A N 1
ATOM 3504 C CA . VAL A 1 456 ? 18.625 -16.875 -21.922 1 98.88 456 VAL A CA 1
ATOM 3505 C C . VAL A 1 456 ? 19 -16.172 -20.609 1 98.88 456 VAL A C 1
ATOM 3507 O O . VAL A 1 456 ? 19.766 -16.719 -19.812 1 98.88 456 VAL A O 1
ATOM 3510 N N . GLN A 1 457 ? 18.453 -15.047 -20.406 1 98.31 457 GLN A N 1
ATOM 3511 C CA . GLN A 1 457 ? 18.719 -14.305 -19.188 1 98.31 457 GLN A CA 1
ATOM 3512 C C . GLN A 1 457 ? 18.281 -15.094 -17.953 1 98.31 457 GLN A C 1
ATOM 3514 O O . GLN A 1 457 ? 18.984 -15.117 -16.938 1 98.31 457 GLN A O 1
ATOM 3519 N N . SER A 1 458 ? 17.188 -15.703 -18 1 98.56 458 SER A N 1
ATOM 3520 C CA . SER A 1 458 ? 16.656 -16.469 -16.875 1 98.56 458 SER A CA 1
ATOM 3521 C C . SER A 1 458 ? 17.5 -17.719 -16.609 1 98.56 458 SER A C 1
ATOM 3523 O O . SER A 1 458 ? 17.656 -18.125 -15.453 1 98.56 458 SER A O 1
ATOM 3525 N N . ALA A 1 459 ? 18.078 -18.266 -17.641 1 98.69 459 ALA A N 1
ATOM 3526 C CA . ALA A 1 459 ? 18.844 -19.5 -17.547 1 98.69 459 ALA A CA 1
ATOM 3527 C C . ALA A 1 459 ? 20.281 -19.234 -17.125 1 98.69 459 ALA A C 1
ATOM 3529 O O . ALA A 1 459 ? 21.031 -20.156 -16.797 1 98.69 459 ALA A O 1
ATOM 3530 N N . THR A 1 460 ? 20.641 -17.922 -17.109 1 98.12 460 THR A N 1
ATOM 3531 C CA . THR A 1 460 ? 22.047 -17.609 -16.859 1 98.12 460 THR A CA 1
ATOM 3532 C C . THR A 1 460 ? 22.172 -16.656 -15.664 1 98.12 460 THR A C 1
ATOM 3534 O O . THR A 1 460 ? 23.25 -16.141 -15.383 1 98.12 460 THR A O 1
ATOM 3537 N N . TYR A 1 461 ? 21.109 -16.375 -14.984 1 96.5 461 TYR A N 1
ATOM 3538 C CA . TYR A 1 461 ? 21.141 -15.492 -13.82 1 96.5 461 TYR A CA 1
ATOM 3539 C C . TYR A 1 461 ? 21.719 -16.219 -12.609 1 96.5 461 TYR A C 1
ATOM 3541 O O . TYR A 1 461 ? 20.984 -16.844 -11.852 1 96.5 461 TYR A O 1
ATOM 3549 N N . ALA A 1 462 ? 22.891 -16.016 -12.258 1 95.38 462 ALA A N 1
ATOM 3550 C CA . ALA A 1 462 ? 23.719 -16.797 -11.344 1 95.38 462 ALA A CA 1
ATOM 3551 C C . ALA A 1 462 ? 23.109 -16.828 -9.945 1 95.38 462 ALA A C 1
ATOM 3553 O O . ALA A 1 462 ? 23.172 -17.859 -9.258 1 95.38 462 ALA A O 1
ATOM 3554 N N . PRO A 1 463 ? 22.469 -15.766 -9.531 1 94.62 463 PRO A N 1
ATOM 3555 C CA . PRO A 1 463 ? 22 -15.758 -8.141 1 94.62 463 PRO A CA 1
ATOM 3556 C C . PRO A 1 463 ? 20.781 -16.656 -7.938 1 94.62 463 PRO A C 1
ATOM 3558 O O . PRO A 1 463 ? 20.359 -16.891 -6.801 1 94.62 463 PRO A O 1
ATOM 3561 N N . TYR A 1 464 ? 20.281 -17.172 -8.969 1 96.06 464 TYR A N 1
ATOM 3562 C CA . TYR A 1 464 ? 19.047 -17.938 -8.844 1 96.06 464 TYR A CA 1
ATOM 3563 C C . TYR A 1 464 ? 19.344 -19.422 -8.719 1 96.06 464 TYR A C 1
ATOM 3565 O O . TYR A 1 464 ? 19.953 -20.016 -9.609 1 96.06 464 TYR A O 1
ATOM 3573 N N . GLY A 1 465 ? 18.922 -20.062 -7.691 1 95.06 465 GLY A N 1
ATOM 3574 C CA . GLY A 1 465 ? 18.703 -21.484 -7.512 1 95.06 465 GLY A CA 1
ATOM 3575 C C . GLY A 1 465 ? 19.922 -22.328 -7.832 1 95.06 465 GLY A C 1
ATOM 3576 O O . GLY A 1 465 ? 19.812 -23.391 -8.438 1 95.06 465 GLY A O 1
ATOM 3577 N N . GLY A 1 466 ? 21.156 -21.828 -7.641 1 95.88 466 GLY A N 1
ATOM 3578 C CA . GLY A 1 466 ? 22.359 -22.609 -7.887 1 95.88 466 GLY A CA 1
ATOM 3579 C C . GLY A 1 466 ? 22.844 -22.5 -9.32 1 95.88 466 GLY A C 1
ATOM 3580 O O . GLY A 1 466 ? 23.812 -23.172 -9.703 1 95.88 466 GLY A O 1
ATOM 3581 N N . LEU A 1 467 ? 22.266 -21.672 -10.109 1 97.25 467 LEU A N 1
ATOM 3582 C CA . LEU A 1 467 ? 22.594 -21.562 -11.531 1 97.25 467 LEU A CA 1
ATOM 3583 C C . LEU A 1 467 ? 24.047 -21.188 -11.734 1 97.25 467 LEU A C 1
ATOM 3585 O O . LEU A 1 467 ? 24.656 -21.562 -12.734 1 97.25 467 LEU A O 1
ATOM 3589 N N . GLY A 1 468 ? 24.578 -20.391 -10.789 1 96.44 468 GLY A N 1
ATOM 3590 C CA . GLY A 1 468 ? 26 -20.109 -10.883 1 96.44 468 GLY A CA 1
ATOM 3591 C C . GLY A 1 468 ? 26.859 -21.359 -10.906 1 96.44 468 GLY A C 1
ATOM 3592 O O . GLY A 1 468 ? 27.703 -21.516 -11.781 1 96.44 468 GLY A O 1
ATOM 3593 N N . ASP A 1 469 ? 26.641 -22.234 -9.953 1 97.44 469 ASP A N 1
ATOM 3594 C CA . ASP A 1 469 ? 27.359 -23.5 -9.875 1 97.44 469 ASP A CA 1
ATOM 3595 C C . ASP A 1 469 ? 27.031 -24.391 -11.062 1 97.44 469 ASP A C 1
ATOM 3597 O O . ASP A 1 469 ? 27.906 -25.062 -11.617 1 97.44 469 ASP A O 1
ATOM 3601 N N . TYR A 1 470 ? 25.797 -24.438 -11.445 1 98.25 470 TYR A N 1
ATOM 3602 C CA . TYR A 1 470 ? 25.359 -25.234 -12.594 1 98.25 470 TYR A CA 1
ATOM 3603 C C . TYR A 1 470 ? 26.125 -24.859 -13.852 1 98.25 470 TYR A C 1
ATOM 3605 O O . TYR A 1 470 ? 26.516 -25.719 -14.633 1 98.25 470 TYR A O 1
ATOM 3613 N N . THR A 1 471 ? 26.281 -23.578 -14.023 1 97.06 471 THR A N 1
ATOM 3614 C CA . THR A 1 471 ? 26.984 -23.078 -15.203 1 97.06 471 THR A CA 1
ATOM 3615 C C . THR A 1 471 ? 28.469 -23.469 -15.156 1 97.06 471 THR A C 1
ATOM 3617 O O . THR A 1 471 ? 29.047 -23.859 -16.172 1 97.06 471 THR A O 1
ATOM 3620 N N . SER A 1 472 ? 29.062 -23.484 -13.977 1 97.12 472 SER A N 1
ATOM 3621 C CA . SER A 1 472 ? 30.5 -23.719 -13.844 1 97.12 472 SER A CA 1
ATOM 3622 C C . SER A 1 472 ? 30.797 -25.203 -13.75 1 97.12 472 SER A C 1
ATOM 3624 O O . SER A 1 472 ? 31.781 -25.688 -14.32 1 97.12 472 SER A O 1
ATOM 3626 N N . LEU A 1 473 ? 29.938 -25.984 -13.047 1 98.25 473 LEU A N 1
ATOM 3627 C CA . LEU A 1 473 ? 30.25 -27.375 -12.727 1 98.25 473 LEU A CA 1
ATOM 3628 C C . LEU A 1 473 ? 29.5 -28.328 -13.656 1 98.25 473 LEU A C 1
ATOM 3630 O O . LEU A 1 473 ? 29.859 -29.516 -13.75 1 98.25 473 LEU A O 1
ATOM 3634 N N . GLY A 1 474 ? 28.453 -27.812 -14.242 1 98.44 474 GLY A N 1
ATOM 3635 C CA . GLY A 1 474 ? 27.594 -28.656 -15.055 1 98.44 474 GLY A CA 1
ATOM 3636 C C . GLY A 1 474 ? 26.516 -29.359 -14.242 1 98.44 474 GLY A C 1
ATOM 3637 O O . GLY A 1 474 ? 25.797 -30.203 -14.766 1 98.44 474 GLY A O 1
ATOM 3638 N N . TYR A 1 475 ? 26.484 -29.125 -12.953 1 98.62 475 TYR A N 1
ATOM 3639 C CA . TYR A 1 475 ? 25.438 -29.609 -12.047 1 98.62 475 TYR A CA 1
ATOM 3640 C C . TYR A 1 475 ? 25.328 -28.703 -10.82 1 98.62 475 TYR A C 1
ATOM 3642 O O . TYR A 1 475 ? 26.203 -27.891 -10.562 1 98.62 475 TYR A O 1
ATOM 3650 N N . VAL A 1 476 ? 24.203 -28.734 -10.078 1 98.38 476 VAL A N 1
ATOM 3651 C CA . VAL A 1 476 ? 23.984 -28.016 -8.828 1 98.38 476 VAL A CA 1
ATOM 3652 C C . VAL A 1 476 ? 24.516 -28.844 -7.66 1 98.38 476 VAL A C 1
ATOM 3654 O O . VAL A 1 476 ? 24.141 -30.016 -7.492 1 98.38 476 VAL A O 1
ATOM 3657 N N . PRO A 1 477 ? 25.375 -28.359 -6.891 1 98 477 PRO A N 1
ATOM 3658 C CA . PRO A 1 477 ? 25.922 -29.109 -5.762 1 98 477 PRO A CA 1
ATOM 3659 C C . PRO A 1 477 ? 25.031 -29.047 -4.523 1 98 477 PRO A C 1
ATOM 3661 O O . PRO A 1 477 ? 24.625 -27.953 -4.105 1 98 477 PRO A O 1
ATOM 3664 N N . ILE A 1 478 ? 24.812 -30.203 -3.875 1 97.25 478 ILE A N 1
ATOM 3665 C CA . ILE A 1 478 ? 23.812 -30.359 -2.814 1 97.25 478 ILE A CA 1
ATOM 3666 C C . ILE A 1 478 ? 24.297 -29.656 -1.548 1 97.25 478 ILE A C 1
ATOM 3668 O O . ILE A 1 478 ? 23.5 -29.234 -0.717 1 97.25 478 ILE A O 1
ATOM 3672 N N . ASP A 1 479 ? 25.609 -29.516 -1.354 1 96.38 479 ASP A N 1
ATOM 3673 C CA . ASP A 1 479 ? 26.156 -28.875 -0.158 1 96.38 479 ASP A CA 1
ATOM 3674 C C . ASP A 1 479 ? 26.062 -27.359 -0.251 1 96.38 479 ASP A C 1
ATOM 3676 O O . ASP A 1 479 ? 26.344 -26.656 0.718 1 96.38 479 ASP A O 1
ATOM 3680 N N . ARG A 1 480 ? 25.562 -26.844 -1.459 1 95.31 480 ARG A N 1
ATOM 3681 C CA . ARG A 1 480 ? 25.438 -25.391 -1.635 1 95.31 480 ARG A CA 1
ATOM 3682 C C . ARG A 1 480 ? 24 -25 -1.964 1 95.31 480 ARG A C 1
ATOM 3684 O O . ARG A 1 480 ? 23.609 -23.859 -1.752 1 95.31 480 ARG A O 1
ATOM 3691 N N . GLU A 1 481 ? 23.297 -25.859 -2.457 1 95 481 GLU A N 1
ATOM 3692 C CA . GLU A 1 481 ? 21.922 -25.641 -2.906 1 95 481 GLU A CA 1
ATOM 3693 C C . GLU A 1 481 ? 21.078 -26.891 -2.729 1 95 481 GLU A C 1
ATOM 3695 O O . GLU A 1 481 ? 21.422 -27.953 -3.242 1 95 481 GLU A O 1
ATOM 3700 N N . PRO A 1 482 ? 20 -26.703 -1.948 1 94.69 482 PRO A N 1
ATOM 3701 C CA . PRO A 1 482 ? 19.141 -27.891 -1.784 1 94.69 482 PRO A CA 1
ATOM 3702 C C . PRO A 1 482 ? 18.469 -28.297 -3.086 1 94.69 482 PRO A C 1
ATOM 3704 O O . PRO A 1 482 ? 18.484 -27.562 -4.066 1 94.69 482 PRO A O 1
ATOM 3707 N N . GLU A 1 483 ? 17.891 -29.562 -3.102 1 96.31 483 GLU A N 1
ATOM 3708 C CA . GLU A 1 483 ? 17.172 -30.125 -4.234 1 96.31 483 GLU A CA 1
ATOM 3709 C C . GLU A 1 483 ? 18.031 -30.156 -5.488 1 96.31 483 GLU A C 1
ATOM 3711 O O . GLU A 1 483 ? 17.547 -29.906 -6.594 1 96.31 483 GLU A O 1
ATOM 3716 N N . ALA A 1 484 ? 19.281 -30.453 -5.281 1 97 484 ALA A N 1
ATOM 3717 C CA . ALA A 1 484 ? 20.328 -30.297 -6.293 1 97 484 ALA A CA 1
ATOM 3718 C C . ALA A 1 484 ? 20.125 -31.266 -7.453 1 97 484 ALA A C 1
ATOM 3720 O O . ALA A 1 484 ? 20.297 -30.891 -8.617 1 97 484 ALA A O 1
ATOM 3721 N N . ALA A 1 485 ? 19.766 -32.469 -7.184 1 97.5 485 ALA A N 1
ATOM 3722 C CA . ALA A 1 485 ? 19.578 -33.469 -8.242 1 97.5 485 ALA A CA 1
ATOM 3723 C C . ALA A 1 485 ? 18.422 -33.062 -9.164 1 97.5 485 ALA A C 1
ATOM 3725 O O . ALA A 1 485 ? 18.562 -33.094 -10.391 1 97.5 485 ALA A O 1
ATOM 3726 N N . SER A 1 486 ? 17.297 -32.781 -8.547 1 97.12 486 SER A N 1
ATOM 3727 C CA . SER A 1 486 ? 16.125 -32.375 -9.336 1 97.12 486 SER A CA 1
ATOM 3728 C C . SER A 1 486 ? 16.406 -31.109 -10.109 1 97.12 486 SER A C 1
ATOM 3730 O O . SER A 1 486 ? 16.047 -30.984 -11.281 1 97.12 486 SER A O 1
ATOM 3732 N N . LYS A 1 487 ? 17.062 -30.125 -9.492 1 97.94 487 LYS A N 1
ATOM 3733 C CA . LYS A 1 487 ? 17.391 -28.875 -10.18 1 97.94 487 LYS A CA 1
ATOM 3734 C C . LYS A 1 487 ? 18.266 -29.125 -11.398 1 97.94 487 LYS A C 1
ATOM 3736 O O . LYS A 1 487 ? 18.031 -28.562 -12.469 1 97.94 487 LYS A O 1
ATOM 3741 N N . THR A 1 488 ? 19.219 -30 -11.289 1 98.56 488 THR A N 1
ATOM 3742 C CA . THR A 1 488 ? 20.141 -30.266 -12.383 1 98.56 488 THR A CA 1
ATOM 3743 C C . THR A 1 488 ? 19.406 -30.812 -13.594 1 98.56 488 THR A C 1
ATOM 3745 O O . THR A 1 488 ? 19.578 -30.328 -14.711 1 98.56 488 THR A O 1
ATOM 3748 N N . VAL A 1 489 ? 18.594 -31.797 -13.375 1 98.25 489 VAL A N 1
ATOM 3749 C CA . VAL A 1 489 ? 17.969 -32.438 -14.523 1 98.25 489 VAL A CA 1
ATOM 3750 C C . VAL A 1 489 ? 16.875 -31.562 -15.094 1 98.25 489 VAL A C 1
ATOM 3752 O O . VAL A 1 489 ? 16.641 -31.547 -16.297 1 98.25 489 VAL A O 1
ATOM 3755 N N . GLU A 1 490 ? 16.203 -30.797 -14.305 1 98.25 490 GLU A N 1
ATOM 3756 C CA . GLU A 1 490 ? 15.164 -29.922 -14.82 1 98.25 490 GLU A CA 1
ATOM 3757 C C . GLU A 1 490 ? 15.766 -28.719 -15.547 1 98.25 490 GLU A C 1
ATOM 3759 O O . GLU A 1 490 ? 15.234 -28.266 -16.562 1 98.25 490 GLU A O 1
ATOM 3764 N N . TYR A 1 491 ? 16.922 -28.172 -15.023 1 98.69 491 TYR A N 1
ATOM 3765 C CA . TYR A 1 491 ? 17.656 -27.141 -15.766 1 98.69 491 TYR A CA 1
ATOM 3766 C C . TYR A 1 491 ? 18.078 -27.672 -17.141 1 98.69 491 TYR A C 1
ATOM 3768 O O . TYR A 1 491 ? 17.984 -26.953 -18.141 1 98.69 491 TYR A O 1
ATOM 3776 N N . ALA A 1 492 ? 18.531 -28.891 -17.156 1 98.56 492 ALA A N 1
ATOM 3777 C CA . ALA A 1 492 ? 18.969 -29.484 -18.422 1 98.56 492 ALA A CA 1
ATOM 3778 C C . ALA A 1 492 ? 17.828 -29.547 -19.422 1 98.56 492 ALA A C 1
ATOM 3780 O O . ALA A 1 492 ? 18.016 -29.234 -20.609 1 98.56 492 ALA A O 1
ATOM 3781 N N . TYR A 1 493 ? 16.734 -29.953 -19 1 98.12 493 TYR A N 1
ATOM 3782 C CA . TYR A 1 493 ? 15.562 -29.969 -19.859 1 98.12 493 TYR A CA 1
ATOM 3783 C C . TYR A 1 493 ? 15.219 -28.562 -20.344 1 98.12 493 TYR A C 1
ATOM 3785 O O . TYR A 1 493 ? 14.953 -28.359 -21.531 1 98.12 493 TYR A O 1
ATOM 3793 N N . ASP A 1 494 ? 15.109 -27.594 -19.406 1 98.69 494 ASP A N 1
ATOM 3794 C CA . ASP A 1 494 ? 14.836 -26.203 -19.766 1 98.69 494 ASP A CA 1
ATOM 3795 C C . ASP A 1 494 ? 15.828 -25.703 -20.828 1 98.69 494 ASP A C 1
ATOM 3797 O O . ASP A 1 494 ? 15.438 -25.062 -21.797 1 98.69 494 ASP A O 1
ATOM 3801 N N . ASP A 1 495 ? 17.078 -26.062 -20.609 1 98.75 495 ASP A N 1
ATOM 3802 C CA . ASP A 1 495 ? 18.125 -25.672 -21.547 1 98.75 495 ASP A CA 1
ATOM 3803 C C . ASP A 1 495 ? 17.875 -26.25 -22.938 1 98.75 495 ASP A C 1
ATOM 3805 O O . ASP A 1 495 ? 18.109 -25.578 -23.953 1 98.75 495 ASP A O 1
ATOM 3809 N N . TRP A 1 496 ? 17.438 -27.422 -22.969 1 98.5 496 TRP A N 1
ATOM 3810 C CA . TRP A 1 496 ? 17.125 -28.062 -24.25 1 98.5 496 TRP A CA 1
ATOM 3811 C C . TRP A 1 496 ? 16.047 -27.281 -24.984 1 98.5 496 TRP A C 1
ATOM 3813 O O . TRP A 1 496 ? 16.141 -27.094 -26.203 1 98.5 496 TRP A O 1
ATOM 3823 N N . THR A 1 497 ? 15.039 -26.859 -24.312 1 98.56 497 THR A N 1
ATOM 3824 C CA . THR A 1 497 ? 13.977 -26.109 -24.984 1 98.56 497 THR A CA 1
ATOM 3825 C C . THR A 1 497 ? 14.492 -24.781 -25.484 1 98.56 497 THR A C 1
ATOM 3827 O O . THR A 1 497 ? 14.047 -24.297 -26.531 1 98.56 497 THR A O 1
ATOM 3830 N N . ILE A 1 498 ? 15.398 -24.125 -24.734 1 98.81 498 ILE A N 1
ATOM 3831 C CA . ILE A 1 498 ? 16.047 -22.922 -25.219 1 98.81 498 ILE A CA 1
ATOM 3832 C C . ILE A 1 498 ? 16.797 -23.219 -26.516 1 98.81 498 ILE A C 1
ATOM 3834 O O . ILE A 1 498 ? 16.703 -22.469 -27.484 1 98.81 498 ILE A O 1
ATOM 3838 N N . ALA A 1 499 ? 17.547 -24.312 -26.531 1 98.75 499 ALA A N 1
ATOM 3839 C CA . ALA A 1 499 ? 18.328 -24.703 -27.719 1 98.75 499 ALA A CA 1
ATOM 3840 C C . ALA A 1 499 ? 17.406 -24.875 -28.922 1 98.75 499 ALA A C 1
ATOM 3842 O O . ALA A 1 499 ? 17.734 -24.422 -30.031 1 98.75 499 ALA A O 1
ATOM 3843 N N . ARG A 1 500 ? 16.328 -25.562 -28.734 1 98.25 500 ARG A N 1
ATOM 3844 C CA . ARG A 1 500 ? 15.383 -25.828 -29.828 1 98.25 500 ARG A CA 1
ATOM 3845 C C . ARG A 1 500 ? 14.852 -24.516 -30.406 1 98.25 500 ARG A C 1
ATOM 3847 O O . ARG A 1 500 ? 14.797 -24.344 -31.625 1 98.25 500 ARG A O 1
ATOM 3854 N N . MET A 1 501 ? 14.406 -23.609 -29.5 1 98.69 501 MET A N 1
ATOM 3855 C CA . MET A 1 501 ? 13.859 -22.344 -29.984 1 98.69 501 MET A CA 1
ATOM 3856 C C . MET A 1 501 ? 14.945 -21.5 -30.641 1 98.69 501 MET A C 1
ATOM 3858 O O . MET A 1 501 ? 14.703 -20.859 -31.672 1 98.69 501 MET A O 1
ATOM 3862 N N . ALA A 1 502 ? 16.141 -21.484 -30.031 1 98.88 502 ALA A N 1
ATOM 3863 C CA . ALA A 1 502 ? 17.25 -20.75 -30.625 1 98.88 502 ALA A CA 1
ATOM 3864 C C . ALA A 1 502 ? 17.547 -21.25 -32.031 1 98.88 502 ALA A C 1
ATOM 3866 O O . ALA A 1 502 ? 17.75 -20.438 -32.938 1 98.88 502 ALA A O 1
ATOM 3867 N N . ARG A 1 503 ? 17.578 -22.531 -32.25 1 98.5 503 ARG A N 1
ATOM 3868 C CA . ARG A 1 503 ? 17.812 -23.094 -33.594 1 98.5 503 ARG A CA 1
ATOM 3869 C C . ARG A 1 503 ? 16.719 -22.688 -34.562 1 98.5 503 ARG A C 1
ATOM 3871 O O . ARG A 1 503 ? 16.984 -22.359 -35.719 1 98.5 503 ARG A O 1
ATOM 3878 N N . ALA A 1 504 ? 15.523 -22.75 -34.094 1 98.38 504 ALA A N 1
ATOM 3879 C CA . ALA A 1 504 ? 14.391 -22.359 -34.938 1 98.38 504 ALA A CA 1
ATOM 3880 C C . ALA A 1 504 ? 14.484 -20.906 -35.344 1 98.38 504 ALA A C 1
ATOM 3882 O O . ALA A 1 504 ? 13.992 -20.516 -36.406 1 98.38 504 ALA A O 1
ATOM 3883 N N . LEU A 1 505 ? 15.117 -20.078 -34.562 1 98.62 505 LEU A N 1
ATOM 3884 C CA . LEU A 1 505 ? 15.234 -18.641 -34.812 1 98.62 505 LEU A CA 1
ATOM 3885 C C . LEU A 1 505 ? 16.547 -18.328 -35.531 1 98.62 505 LEU A C 1
ATOM 3887 O O . LEU A 1 505 ? 16.875 -17.156 -35.75 1 98.62 505 LEU A O 1
ATOM 3891 N N . GLY A 1 506 ? 17.344 -19.328 -35.812 1 98.44 506 GLY A N 1
ATOM 3892 C CA . GLY A 1 506 ? 18.594 -19.156 -36.531 1 98.44 506 GLY A CA 1
ATOM 3893 C C . GLY A 1 506 ? 19.734 -18.672 -35.656 1 98.44 506 GLY A C 1
ATOM 3894 O O . GLY A 1 506 ? 20.75 -18.172 -36.156 1 98.44 506 GLY A O 1
ATOM 3895 N N . LYS A 1 507 ? 19.562 -18.797 -34.375 1 98.62 507 LYS A N 1
ATOM 3896 C CA . LYS A 1 507 ? 20.609 -18.422 -33.406 1 98.62 507 LYS A CA 1
ATOM 3897 C C . LYS A 1 507 ? 21.469 -19.625 -33.031 1 98.62 507 LYS A C 1
ATOM 3899 O O . LYS A 1 507 ? 21.453 -20.078 -31.891 1 98.62 507 LYS A O 1
ATOM 3904 N N . GLU A 1 508 ? 22.359 -20.047 -33.875 1 98.38 508 GLU A N 1
ATOM 3905 C CA . GLU A 1 508 ? 23.062 -21.312 -33.781 1 98.38 508 GLU A CA 1
ATOM 3906 C C . GLU A 1 508 ? 24.031 -21.344 -32.594 1 98.38 508 GLU A C 1
ATOM 3908 O O . GLU A 1 508 ? 24.219 -22.391 -31.969 1 98.38 508 GLU A O 1
ATOM 3913 N N . ASP A 1 509 ? 24.641 -20.219 -32.281 1 98.44 509 ASP A N 1
ATOM 3914 C CA . ASP A 1 509 ? 25.578 -20.172 -31.172 1 98.44 509 ASP A CA 1
ATOM 3915 C C . ASP A 1 509 ? 24.859 -20.406 -29.844 1 98.44 509 ASP A C 1
ATOM 3917 O O . ASP A 1 509 ? 25.344 -21.172 -29 1 98.44 509 ASP A O 1
ATOM 3921 N N . ILE A 1 510 ? 23.766 -19.734 -29.734 1 98.75 510 ILE A N 1
ATOM 3922 C CA . ILE A 1 510 ? 22.953 -19.953 -28.531 1 98.75 510 ILE A CA 1
ATOM 3923 C C . ILE A 1 510 ? 22.469 -21.391 -28.5 1 98.75 510 ILE A C 1
ATOM 3925 O O . ILE A 1 510 ? 22.531 -22.047 -27.453 1 98.75 510 ILE A O 1
ATOM 3929 N N . ALA A 1 511 ? 21.984 -21.938 -29.578 1 98.75 511 ALA A N 1
ATOM 3930 C CA . ALA A 1 511 ? 21.484 -23.312 -29.656 1 98.75 511 ALA A CA 1
ATOM 3931 C C . ALA A 1 511 ? 22.562 -24.312 -29.219 1 98.75 511 ALA A C 1
ATOM 3933 O O . ALA A 1 511 ? 22.297 -25.234 -28.438 1 98.75 511 ALA A O 1
ATOM 3934 N N . ARG A 1 512 ? 23.781 -24.109 -29.719 1 98.5 512 ARG A N 1
ATOM 3935 C CA . ARG A 1 512 ? 24.875 -25.016 -29.391 1 98.5 512 ARG A CA 1
ATOM 3936 C C . ARG A 1 512 ? 25.188 -24.969 -27.906 1 98.5 512 ARG A C 1
ATOM 3938 O O . ARG A 1 512 ? 25.406 -26.016 -27.281 1 98.5 512 ARG A O 1
ATOM 3945 N N . THR A 1 513 ? 25.25 -23.75 -27.422 1 98.5 513 THR A N 1
ATOM 3946 C CA . THR A 1 513 ? 25.547 -23.578 -26 1 98.5 513 THR A CA 1
ATOM 3947 C C . THR A 1 513 ? 24.516 -24.297 -25.141 1 98.5 513 THR A C 1
ATOM 3949 O O . THR A 1 513 ? 24.891 -25.062 -24.234 1 98.5 513 THR A O 1
ATOM 3952 N N . PHE A 1 514 ? 23.312 -24.109 -25.391 1 98.75 514 PHE A N 1
ATOM 3953 C CA . PHE A 1 514 ? 22.266 -24.656 -24.531 1 98.75 514 PHE A CA 1
ATOM 3954 C C . PHE A 1 514 ? 22.031 -26.125 -24.844 1 98.75 514 PHE A C 1
ATOM 3956 O O . PHE A 1 514 ? 21.578 -26.875 -23.969 1 98.75 514 PHE A O 1
ATOM 3963 N N . GLU A 1 515 ? 22.312 -26.594 -26.031 1 97.94 515 GLU A N 1
ATOM 3964 C CA . GLU A 1 515 ? 22.312 -28.031 -26.312 1 97.94 515 GLU A CA 1
ATOM 3965 C C . GLU A 1 515 ? 23.344 -28.766 -25.484 1 97.94 515 GLU A C 1
ATOM 3967 O O . GLU A 1 515 ? 23.094 -29.875 -25 1 97.94 515 GLU A O 1
ATOM 3972 N N . ALA A 1 516 ? 24.5 -28.141 -25.391 1 98.12 516 ALA A N 1
ATOM 3973 C CA . ALA A 1 516 ? 25.531 -28.734 -24.547 1 98.12 516 ALA A CA 1
ATOM 3974 C C . ALA A 1 516 ? 25.062 -28.844 -23.094 1 98.12 516 ALA A C 1
ATOM 3976 O O . ALA A 1 516 ? 25.25 -29.875 -22.453 1 98.12 516 ALA A O 1
ATOM 3977 N N . ARG A 1 517 ? 24.453 -27.812 -22.609 1 98.56 517 ARG A N 1
ATOM 3978 C CA . ARG A 1 517 ? 23.938 -27.781 -21.234 1 98.56 517 ARG A CA 1
ATOM 3979 C C . ARG A 1 517 ? 22.828 -28.797 -21.047 1 98.56 517 ARG A C 1
ATOM 3981 O O . ARG A 1 517 ? 22.656 -29.328 -19.938 1 98.56 517 ARG A O 1
ATOM 3988 N N . ALA A 1 518 ? 22.016 -29.031 -22.062 1 98.19 518 ALA A N 1
ATOM 3989 C CA . ALA A 1 518 ? 20.953 -30.016 -22 1 98.19 518 ALA A CA 1
ATOM 3990 C C . ALA A 1 518 ? 21.516 -31.406 -21.672 1 98.19 518 ALA A C 1
ATOM 3992 O O . ALA A 1 518 ? 20.797 -32.25 -21.125 1 98.19 518 ALA A O 1
ATOM 3993 N N . GLY A 1 519 ? 22.75 -31.609 -21.953 1 97.75 519 GLY A N 1
ATOM 3994 C CA . GLY A 1 519 ? 23.406 -32.875 -21.688 1 97.75 519 GLY A CA 1
ATOM 3995 C C . GLY A 1 519 ? 23.875 -33.031 -20.25 1 97.75 519 GLY A C 1
ATOM 3996 O O . GLY A 1 519 ? 24.344 -34.094 -19.844 1 97.75 519 GLY A O 1
ATOM 3997 N N . ASN A 1 520 ? 23.672 -31.984 -19.422 1 98.5 520 ASN A N 1
ATOM 3998 C CA . ASN A 1 520 ? 24.188 -31.953 -18.062 1 98.5 520 ASN A CA 1
ATOM 3999 C C . ASN A 1 520 ? 23.5 -33 -17.188 1 98.5 520 ASN A C 1
ATOM 4001 O O . ASN A 1 520 ? 23.984 -33.312 -16.094 1 98.5 520 ASN A O 1
ATOM 4005 N N . TRP A 1 521 ? 22.328 -33.562 -17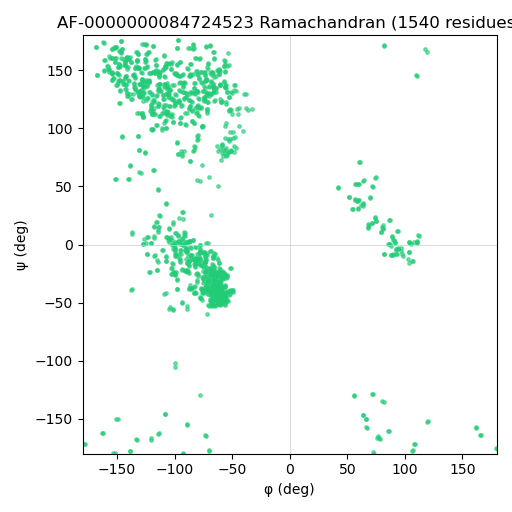.578 1 97.81 521 TRP A N 1
ATOM 4006 C CA . TRP A 1 521 ? 21.703 -34.594 -16.797 1 97.81 521 TRP A CA 1
ATOM 4007 C C . TRP A 1 521 ? 22.672 -35.75 -16.547 1 97.81 521 TRP A C 1
ATOM 4009 O O . TRP A 1 521 ? 22.609 -36.406 -15.5 1 97.81 521 TRP A O 1
ATOM 4019 N N . ARG A 1 522 ? 23.641 -35.969 -17.406 1 97.94 522 ARG A N 1
ATOM 4020 C CA . ARG A 1 522 ? 24.609 -37.062 -17.312 1 97.94 522 ARG A CA 1
ATOM 4021 C C . ARG A 1 522 ? 25.531 -36.875 -16.125 1 97.94 522 ARG A C 1
ATOM 4023 O O . ARG A 1 522 ? 26.047 -37.844 -15.57 1 97.94 522 ARG A O 1
ATOM 4030 N N . ASN A 1 523 ? 25.656 -35.656 -15.742 1 98.12 523 ASN A N 1
ATOM 4031 C CA . ASN A 1 523 ? 26.578 -35.312 -14.656 1 98.12 523 ASN A CA 1
ATOM 4032 C C . ASN A 1 523 ? 26.016 -35.781 -13.305 1 98.12 523 ASN A C 1
ATOM 4034 O O . ASN A 1 523 ? 26.75 -35.844 -12.32 1 98.12 523 ASN A O 1
ATOM 4038 N N . THR A 1 524 ? 24.797 -36.125 -13.266 1 97.75 524 THR A N 1
ATOM 4039 C CA . THR A 1 524 ? 24.219 -36.531 -11.992 1 97.75 524 THR A CA 1
ATOM 4040 C C . THR A 1 524 ? 23.688 -37.969 -12.078 1 97.75 524 THR A C 1
ATOM 4042 O O . THR A 1 524 ? 23.078 -38.469 -11.125 1 97.75 524 THR A O 1
ATOM 4045 N N . PHE A 1 525 ? 23.828 -38.625 -13.164 1 98.06 525 PHE A N 1
ATOM 4046 C CA . PHE A 1 525 ? 23.5 -40.031 -13.273 1 98.06 525 PHE A CA 1
ATOM 4047 C C . PHE A 1 525 ? 24.609 -40.906 -12.711 1 98.06 525 PHE A C 1
ATOM 4049 O O . PHE A 1 525 ? 25.75 -40.844 -13.172 1 98.06 525 PHE A O 1
ATOM 4056 N N . ASP A 1 526 ? 24.328 -41.656 -11.766 1 98 526 ASP A N 1
ATOM 4057 C CA . ASP A 1 526 ? 25.281 -42.594 -11.18 1 98 526 ASP A CA 1
ATOM 4058 C C . ASP A 1 526 ? 25.125 -44 -11.797 1 98 526 ASP A C 1
ATOM 4060 O O . ASP A 1 526 ? 24.219 -44.75 -11.414 1 98 526 ASP A O 1
ATOM 4064 N N . ALA A 1 527 ? 26.016 -44.375 -12.539 1 95.25 527 ALA A N 1
ATOM 4065 C CA . ALA A 1 527 ? 25.938 -45.656 -13.273 1 95.25 527 ALA A CA 1
ATOM 4066 C C . ALA A 1 527 ? 25.953 -46.844 -12.312 1 95.25 527 ALA A C 1
ATOM 4068 O O . ALA A 1 527 ? 25.391 -47.875 -12.609 1 95.25 527 ALA A O 1
ATOM 4069 N N . LYS A 1 528 ? 26.609 -46.594 -11.203 1 95.88 528 LYS A N 1
ATOM 4070 C CA . LYS A 1 528 ? 26.719 -47.688 -10.234 1 95.88 528 LYS A CA 1
ATOM 4071 C C . LYS A 1 528 ? 25.359 -48.031 -9.625 1 95.88 528 LYS A C 1
ATOM 4073 O O . LYS A 1 528 ? 24.969 -49.188 -9.555 1 95.88 528 LYS A O 1
ATOM 4078 N N . SER A 1 529 ? 24.688 -47 -9.219 1 96.38 529 SER A N 1
ATOM 4079 C CA . SER A 1 529 ? 23.391 -47.219 -8.578 1 96.38 529 SER A CA 1
ATOM 4080 C C . SER A 1 529 ? 22.266 -47.281 -9.602 1 96.38 529 SER A C 1
ATOM 4082 O O . SER A 1 529 ? 21.188 -47.781 -9.32 1 96.38 529 SER A O 1
ATOM 4084 N N . GLY A 1 530 ? 22.484 -46.656 -10.75 1 96.5 530 GLY A N 1
ATOM 4085 C CA . GLY A 1 530 ? 21.453 -46.562 -11.773 1 96.5 530 GLY A CA 1
ATOM 4086 C C . GLY A 1 530 ? 20.469 -45.469 -11.516 1 96.5 530 GLY A C 1
ATOM 4087 O O . GLY A 1 530 ? 19.375 -45.438 -12.086 1 96.5 530 GLY A O 1
ATOM 4088 N N . PHE A 1 531 ? 20.766 -44.531 -10.578 1 98 531 PHE A N 1
ATOM 4089 C CA . PHE A 1 531 ? 19.859 -43.469 -10.219 1 98 531 PHE A CA 1
ATOM 4090 C C . PHE A 1 531 ? 20.484 -42.094 -10.523 1 98 531 PHE A C 1
ATOM 4092 O O . PHE A 1 531 ? 21.719 -41.969 -10.578 1 98 531 PHE A O 1
ATOM 4099 N N . ILE A 1 532 ? 19.688 -41.094 -10.867 1 97.56 532 ILE A N 1
ATOM 4100 C CA . ILE A 1 532 ? 20.078 -39.688 -10.758 1 97.56 532 ILE A CA 1
ATOM 4101 C C . ILE A 1 532 ? 20.281 -39.344 -9.289 1 97.56 532 ILE A C 1
ATOM 4103 O O . ILE A 1 532 ? 19.359 -39.5 -8.477 1 97.56 532 ILE A O 1
ATOM 4107 N N . ARG A 1 533 ? 21.438 -38.844 -8.906 1 97.69 533 ARG A N 1
ATOM 4108 C CA . ARG A 1 533 ? 21.781 -38.594 -7.52 1 97.69 533 ARG A CA 1
ATOM 4109 C C . ARG A 1 533 ? 22.406 -37.188 -7.379 1 97.69 533 ARG A C 1
ATOM 4111 O O . ARG A 1 533 ? 23.031 -36.688 -8.32 1 97.69 533 ARG A O 1
ATOM 4118 N N . ALA A 1 534 ? 22.266 -36.656 -6.238 1 97.12 534 ALA A N 1
ATOM 4119 C CA . ALA A 1 534 ? 22.906 -35.375 -5.941 1 97.12 534 ALA A CA 1
ATOM 4120 C C . ALA A 1 534 ? 24.406 -35.531 -5.77 1 97.12 534 ALA A C 1
ATOM 4122 O O . ALA A 1 534 ? 24.875 -36.531 -5.227 1 97.12 534 ALA A O 1
ATOM 4123 N N . ARG A 1 535 ? 25.078 -34.531 -6.258 1 97.5 535 ARG A N 1
ATOM 4124 C CA . ARG A 1 535 ? 26.516 -34.469 -6.105 1 97.5 535 ARG A CA 1
ATOM 4125 C C . ARG A 1 535 ? 26.922 -33.25 -5.238 1 97.5 535 ARG A C 1
ATOM 4127 O O . ARG A 1 535 ? 26.172 -32.281 -5.141 1 97.5 535 ARG A O 1
ATOM 4134 N N . ARG A 1 536 ? 28.016 -33.438 -4.559 1 97.75 536 ARG A N 1
ATOM 4135 C CA . ARG A 1 536 ? 28.625 -32.312 -3.832 1 97.75 536 ARG A CA 1
ATOM 4136 C C . ARG A 1 536 ? 29.5 -31.484 -4.75 1 97.75 536 ARG A C 1
ATOM 4138 O O . ARG A 1 536 ? 29.828 -31.906 -5.863 1 97.75 536 ARG A O 1
ATOM 4145 N N . ALA A 1 537 ? 29.953 -30.375 -4.238 1 97.81 537 ALA A N 1
ATOM 4146 C CA . ALA A 1 537 ? 30.766 -29.453 -5.023 1 97.81 537 ALA A CA 1
ATOM 4147 C C . ALA A 1 537 ? 32.125 -30.094 -5.398 1 97.81 537 ALA A C 1
ATOM 4149 O O . ALA A 1 537 ? 32.719 -29.734 -6.422 1 97.81 537 ALA A O 1
ATOM 4150 N N . ASP A 1 538 ? 32.562 -31.094 -4.668 1 97.81 538 ASP A N 1
ATOM 4151 C CA . ASP A 1 538 ? 33.844 -31.734 -4.93 1 97.81 538 ASP A CA 1
ATOM 4152 C C . ASP A 1 538 ? 33.688 -32.844 -5.965 1 97.81 538 ASP A C 1
ATOM 4154 O O . ASP A 1 538 ? 34.656 -33.531 -6.301 1 97.81 538 ASP A O 1
ATOM 4158 N N . GLY A 1 539 ? 32.469 -33.094 -6.43 1 97.38 539 GLY A N 1
ATOM 4159 C CA . GLY A 1 539 ? 32.25 -34.062 -7.512 1 97.38 539 GLY A CA 1
ATOM 4160 C C . GLY A 1 539 ? 31.703 -35.375 -7.031 1 97.38 539 GLY A C 1
ATOM 4161 O O . GLY A 1 539 ? 31.188 -36.188 -7.824 1 97.38 539 GLY A O 1
ATOM 4162 N N . ALA A 1 540 ? 31.797 -35.625 -5.719 1 97.81 540 ALA A N 1
ATOM 4163 C CA . ALA A 1 540 ? 31.344 -36.906 -5.184 1 97.81 540 ALA A CA 1
ATOM 4164 C C . ALA A 1 540 ? 29.828 -36.938 -5.051 1 97.81 540 ALA A C 1
ATOM 4166 O O . ALA A 1 540 ? 29.203 -35.938 -4.75 1 97.81 540 ALA A O 1
ATOM 4167 N N . PHE A 1 541 ? 29.281 -38.094 -5.332 1 97.69 541 PHE A N 1
ATOM 4168 C CA . PHE A 1 541 ? 27.875 -38.281 -5.031 1 97.69 541 PHE A CA 1
ATOM 4169 C C . PHE A 1 541 ? 27.625 -38.188 -3.531 1 97.69 541 PHE A C 1
ATOM 4171 O O . PHE A 1 541 ? 28.453 -38.656 -2.736 1 97.69 541 PHE A O 1
ATOM 4178 N N . ARG A 1 542 ? 26.516 -37.656 -3.158 1 95.94 542 ARG A N 1
ATOM 4179 C CA . ARG A 1 542 ? 26.188 -37.531 -1.742 1 95.94 542 ARG A CA 1
ATOM 4180 C C . ARG A 1 542 ? 26 -38.938 -1.125 1 95.94 542 ARG A C 1
ATOM 4182 O O . ARG A 1 542 ? 25.375 -39.812 -1.725 1 95.94 542 ARG A O 1
ATOM 4189 N N . THR A 1 543 ? 26.578 -39.188 -0.025 1 94.81 543 THR A N 1
ATOM 4190 C CA . THR A 1 543 ? 26.406 -40.406 0.767 1 94.81 543 THR A CA 1
ATOM 4191 C C . THR A 1 543 ? 25.969 -40.062 2.189 1 94.81 543 THR A C 1
ATOM 4193 O O . THR A 1 543 ? 26.312 -39 2.717 1 94.81 543 THR A O 1
ATOM 4196 N N . PRO A 1 544 ? 25.234 -40.938 2.939 1 94.44 544 PRO A N 1
ATOM 4197 C CA . PRO A 1 544 ? 24.641 -42.156 2.402 1 94.44 544 PRO A CA 1
ATOM 4198 C C . PRO A 1 544 ? 23.547 -41.875 1.382 1 94.44 544 PRO A C 1
ATOM 4200 O O . PRO A 1 544 ? 23.094 -40.719 1.254 1 94.44 544 PRO A O 1
ATOM 4203 N N . PHE A 1 545 ? 23.281 -42.844 0.625 1 95.06 545 PHE A N 1
ATOM 4204 C CA . PHE A 1 545 ? 22.266 -42.719 -0.414 1 95.06 545 PHE A CA 1
ATOM 4205 C C . PHE A 1 545 ? 21.125 -43.719 -0.177 1 95.06 545 PHE A C 1
ATOM 4207 O O . PHE A 1 545 ? 21.359 -44.906 0.002 1 95.06 545 PHE A O 1
ATOM 4214 N N . ASP A 1 546 ? 19.938 -43.188 -0.097 1 94.44 546 ASP A N 1
ATOM 4215 C CA . ASP A 1 546 ? 18.688 -43.938 -0.029 1 94.44 546 ASP A CA 1
ATOM 4216 C C . ASP A 1 546 ? 17.703 -43.469 -1.103 1 94.44 546 ASP A C 1
ATOM 4218 O O . ASP A 1 546 ? 17.156 -42.375 -1.014 1 94.44 546 ASP A O 1
ATOM 4222 N N . PRO A 1 547 ? 17.453 -44.312 -2.117 1 95.69 547 PRO A N 1
ATOM 4223 C CA . PRO A 1 547 ? 16.625 -43.875 -3.238 1 95.69 547 PRO A CA 1
ATOM 4224 C C . PRO A 1 547 ? 15.172 -43.625 -2.834 1 95.69 547 PRO A C 1
ATOM 4226 O O . PRO A 1 547 ? 14.391 -43.062 -3.613 1 95.69 547 PRO A O 1
ATOM 4229 N N . THR A 1 548 ? 14.719 -44 -1.599 1 95 548 THR A N 1
ATOM 4230 C CA . THR A 1 548 ? 13.336 -43.844 -1.16 1 95 548 THR A CA 1
ATOM 4231 C C . THR A 1 548 ? 13.188 -42.656 -0.249 1 95 548 THR A C 1
ATOM 4233 O O . THR A 1 548 ? 12.086 -42.344 0.202 1 95 548 THR A O 1
ATOM 4236 N N . ALA A 1 549 ? 14.297 -42 -0.017 1 92.19 549 ALA A N 1
ATOM 4237 C CA . ALA A 1 549 ? 14.25 -40.844 0.882 1 92.19 549 ALA A CA 1
ATOM 4238 C C . ALA A 1 549 ? 13.531 -39.656 0.228 1 92.19 549 ALA A C 1
ATOM 4240 O O . ALA A 1 549 ? 13.797 -39.344 -0.933 1 92.19 549 ALA A O 1
ATOM 4241 N N . ILE A 1 550 ? 12.523 -39.125 1.048 1 87.38 550 ILE A N 1
ATOM 4242 C CA . ILE A 1 550 ? 11.773 -37.969 0.551 1 87.38 550 ILE A CA 1
ATOM 4243 C C . ILE A 1 550 ? 11.844 -36.812 1.566 1 87.38 550 ILE A C 1
ATOM 4245 O O . ILE A 1 550 ? 12.203 -37.031 2.727 1 87.38 550 ILE A O 1
ATOM 4249 N N . ASN A 1 551 ? 11.391 -35.562 1.333 1 74.06 551 ASN A N 1
ATOM 4250 C CA . ASN A 1 551 ? 11.125 -34.344 2.117 1 74.06 551 ASN A CA 1
ATOM 4251 C C . ASN A 1 551 ? 12 -33.188 1.674 1 74.06 551 ASN A C 1
ATOM 4253 O O . ASN A 1 551 ? 13.008 -33.375 0.995 1 74.06 551 ASN A O 1
ATOM 4257 N N . TYR A 1 552 ? 11.602 -31.906 2.223 1 60.66 552 TYR A N 1
ATOM 4258 C CA . TYR A 1 552 ? 12.07 -30.594 1.786 1 60.66 552 TYR A CA 1
ATOM 4259 C C . TYR A 1 552 ? 13.508 -30.359 2.211 1 60.66 552 TYR A C 1
ATOM 4261 O O . TYR A 1 552 ? 13.867 -30.594 3.369 1 60.66 552 TYR A O 1
ATOM 4269 N N . GLY A 1 553 ? 14.445 -30.234 1.293 1 64.5 553 GLY A N 1
ATOM 4270 C CA . GLY A 1 553 ? 15.875 -30.047 1.488 1 64.5 553 GLY A CA 1
ATOM 4271 C C . GLY A 1 553 ? 16.688 -31.266 1.147 1 64.5 553 GLY A C 1
ATOM 4272 O O . GLY A 1 553 ? 17.922 -31.25 1.214 1 64.5 553 GLY A O 1
ATOM 4273 N N . SER A 1 554 ? 15.867 -32.219 0.693 1 81.31 554 SER A N 1
ATOM 4274 C CA . SER A 1 554 ? 16.531 -33.406 0.189 1 81.31 554 SER A CA 1
ATOM 4275 C C . SER A 1 554 ? 17.203 -33.156 -1.153 1 81.31 554 SER A C 1
ATOM 4277 O O . SER A 1 554 ? 17.516 -32 -1.487 1 81.31 554 SER A O 1
ATOM 4279 N N . ASP A 1 555 ? 17.516 -34.25 -1.759 1 94.31 555 ASP A N 1
ATOM 4280 C CA . ASP A 1 555 ? 18.156 -34.188 -3.066 1 94.31 555 ASP A CA 1
ATOM 4281 C C . ASP A 1 555 ? 17.156 -33.875 -4.168 1 94.31 555 ASP A C 1
ATOM 4283 O O . ASP A 1 555 ? 17.531 -33.469 -5.262 1 94.31 555 ASP A O 1
ATOM 4287 N N . TYR A 1 556 ? 15.828 -34.062 -3.75 1 95.75 556 TYR A N 1
ATOM 4288 C CA . TYR A 1 556 ? 14.82 -34.031 -4.801 1 95.75 556 TYR A CA 1
ATOM 4289 C C . TYR A 1 556 ? 13.617 -33.188 -4.398 1 95.75 556 TYR A C 1
ATOM 4291 O O . TYR A 1 556 ? 13.258 -33.125 -3.221 1 95.75 556 TYR A O 1
ATOM 4299 N N . THR A 1 557 ? 13.039 -32.5 -5.383 1 94.75 557 THR A N 1
ATOM 4300 C CA . THR A 1 557 ? 11.844 -31.688 -5.172 1 94.75 557 THR A CA 1
ATOM 4301 C C . THR A 1 557 ? 10.594 -32.562 -5.168 1 94.75 557 THR A C 1
ATOM 4303 O O . THR A 1 557 ? 10.258 -33.188 -6.18 1 94.75 557 THR A O 1
ATOM 4306 N N . GLU A 1 558 ? 9.906 -32.594 -4.109 1 91.44 558 GLU A N 1
ATOM 4307 C CA . GLU A 1 558 ? 8.648 -33.312 -3.926 1 91.44 558 GLU A CA 1
ATOM 4308 C C . GLU A 1 558 ? 8.703 -34.688 -4.566 1 91.44 558 GLU A C 1
ATOM 4310 O O . GLU A 1 558 ? 7.801 -35.062 -5.324 1 91.44 558 GLU A O 1
ATOM 4315 N N . GLY A 1 559 ? 9.609 -35.438 -4.379 1 93.31 559 GLY A N 1
ATOM 4316 C CA . GLY A 1 559 ? 9.891 -36.75 -4.867 1 93.31 559 GLY A CA 1
ATOM 4317 C C . GLY A 1 559 ? 11.203 -37.312 -4.355 1 93.31 559 GLY A C 1
ATOM 4318 O O . GLY A 1 559 ? 11.789 -36.781 -3.41 1 93.31 559 GLY A O 1
ATOM 4319 N N . ASN A 1 560 ? 11.586 -38.469 -4.82 1 94.94 560 ASN A N 1
ATOM 4320 C CA . ASN A 1 560 ? 12.852 -39.094 -4.48 1 94.94 560 ASN A CA 1
ATOM 4321 C C . ASN A 1 560 ? 13.57 -39.625 -5.727 1 94.94 560 ASN A C 1
ATOM 4323 O O . ASN A 1 560 ? 13.258 -39.219 -6.844 1 94.94 560 ASN A O 1
ATOM 4327 N N . ALA A 1 561 ? 14.555 -40.406 -5.551 1 96.5 561 ALA A N 1
ATOM 4328 C CA . ALA A 1 561 ? 15.398 -40.844 -6.664 1 96.5 561 ALA A CA 1
ATOM 4329 C C . ALA A 1 561 ? 14.602 -41.719 -7.641 1 96.5 561 ALA A C 1
ATOM 4331 O O . ALA A 1 561 ? 14.852 -41.688 -8.852 1 96.5 561 ALA A O 1
ATOM 4332 N N . TRP A 1 562 ? 13.648 -42.5 -7.148 1 96.44 562 TRP A N 1
ATOM 4333 C CA . TRP A 1 562 ? 12.852 -43.344 -8.016 1 96.44 562 TRP A CA 1
ATOM 4334 C C . TRP A 1 562 ? 12.094 -42.531 -9.047 1 96.44 562 TRP A C 1
ATOM 4336 O O . TRP A 1 562 ? 11.977 -42.906 -10.211 1 96.44 562 TRP A O 1
ATOM 4346 N N . GLN A 1 563 ? 11.586 -41.438 -8.672 1 95.06 563 GLN A N 1
ATOM 4347 C CA . GLN A 1 563 ? 10.781 -40.625 -9.586 1 95.06 563 GLN A CA 1
ATOM 4348 C C . GLN A 1 563 ? 11.672 -39.75 -10.477 1 95.06 563 GLN A C 1
ATOM 4350 O O . GLN A 1 563 ? 11.461 -39.688 -11.688 1 95.06 563 GLN A O 1
ATOM 4355 N N . TYR A 1 564 ? 12.695 -39.156 -9.945 1 96.31 564 TYR A N 1
ATOM 4356 C CA . TYR A 1 564 ? 13.445 -38.125 -10.68 1 96.31 564 TYR A CA 1
ATOM 4357 C C . TYR A 1 564 ? 14.469 -38.781 -11.602 1 96.31 564 TYR A C 1
ATOM 4359 O O . TYR A 1 564 ? 15.023 -38.094 -12.484 1 96.31 564 TYR A O 1
ATOM 4367 N N . SER A 1 565 ? 14.734 -40 -11.461 1 97.25 565 SER A N 1
ATOM 4368 C CA . SER A 1 565 ? 15.75 -40.656 -12.297 1 97.25 565 SER A CA 1
ATOM 4369 C C . SER A 1 565 ? 15.234 -40.875 -13.719 1 97.25 565 SER A C 1
ATOM 4371 O O . SER A 1 565 ? 16.016 -41.188 -14.625 1 97.25 565 SER A O 1
ATOM 4373 N N . TRP A 1 566 ? 13.969 -40.594 -13.844 1 96.88 566 TRP A N 1
ATOM 4374 C CA . TRP A 1 566 ? 13.375 -40.75 -15.164 1 96.88 566 TRP A CA 1
ATOM 4375 C C . TRP A 1 566 ? 13.266 -39.406 -15.875 1 96.88 566 TRP A C 1
ATOM 4377 O O . TRP A 1 566 ? 12.906 -39.344 -17.047 1 96.88 566 TRP A O 1
ATOM 4387 N N . PHE A 1 567 ? 13.508 -38.281 -15.219 1 96.94 567 PHE A N 1
ATOM 4388 C CA . PHE A 1 567 ? 13.227 -36.969 -15.789 1 96.94 567 PHE A CA 1
ATOM 4389 C C . PHE A 1 567 ? 14.375 -36.5 -16.688 1 96.94 567 PHE A C 1
ATOM 4391 O O . PHE A 1 567 ? 15.172 -35.656 -16.281 1 96.94 567 PHE A O 1
ATOM 4398 N N . VAL A 1 568 ? 14.406 -36.969 -17.859 1 96.88 568 VAL A N 1
ATOM 4399 C CA . VAL A 1 568 ? 15.258 -36.531 -18.969 1 96.88 568 VAL A CA 1
ATOM 4400 C C . VAL A 1 568 ? 14.461 -36.531 -20.266 1 96.88 568 VAL A C 1
ATOM 4402 O O . VAL A 1 568 ? 14.867 -37.156 -21.25 1 96.88 568 VAL A O 1
ATOM 4405 N N . PRO A 1 569 ? 13.375 -35.812 -20.266 1 95.19 569 PRO A N 1
ATOM 4406 C CA . PRO A 1 569 ? 12.477 -35.906 -21.406 1 95.19 569 PRO A CA 1
ATOM 4407 C C . PRO A 1 569 ? 13.164 -35.562 -22.734 1 95.19 569 PRO A C 1
ATOM 4409 O O . PRO A 1 569 ? 12.781 -36.094 -23.781 1 95.19 569 PRO A O 1
ATOM 4412 N N . GLN A 1 570 ? 14.219 -34.781 -22.688 1 95.75 570 GLN A N 1
ATOM 4413 C CA . GLN A 1 570 ? 14.875 -34.312 -23.906 1 95.75 570 GLN A CA 1
ATOM 4414 C C . GLN A 1 570 ? 15.812 -35.375 -24.484 1 95.75 570 GLN A C 1
ATOM 4416 O O . GLN A 1 570 ? 16.266 -35.25 -25.625 1 95.75 570 GLN A O 1
ATOM 4421 N N . ASP A 1 571 ? 16.078 -36.406 -23.703 1 95.69 571 ASP A N 1
ATOM 4422 C CA . ASP A 1 571 ? 17.062 -37.406 -24.125 1 95.69 571 ASP A CA 1
ATOM 4423 C C . ASP A 1 571 ? 16.75 -38.781 -23.547 1 95.69 571 ASP A C 1
ATOM 4425 O O . ASP A 1 571 ? 17.594 -39.406 -22.906 1 95.69 571 ASP A O 1
ATOM 4429 N N . LEU A 1 572 ? 15.602 -39.25 -23.797 1 94.31 572 LEU A N 1
ATOM 4430 C CA . LEU A 1 572 ? 15.188 -40.531 -23.203 1 94.31 572 LEU A CA 1
ATOM 4431 C C . LEU A 1 572 ? 15.938 -41.688 -23.844 1 94.31 572 LEU A C 1
ATOM 4433 O O . LEU A 1 572 ? 16.172 -42.688 -23.188 1 94.31 572 LEU A O 1
ATOM 4437 N N . GLY A 1 573 ? 16.328 -41.562 -25.125 1 93.38 573 GLY A N 1
ATOM 4438 C CA . GLY A 1 573 ? 17.234 -42.562 -25.703 1 93.38 573 GLY A CA 1
ATOM 4439 C C . GLY A 1 573 ? 18.547 -42.656 -24.984 1 93.38 573 GLY A C 1
ATOM 4440 O O . GLY A 1 573 ? 19.047 -43.781 -24.734 1 93.38 573 GLY A O 1
ATOM 4441 N N . GLY A 1 574 ? 19.109 -41.469 -24.688 1 95 574 GLY A N 1
ATOM 4442 C CA . GLY A 1 574 ? 20.328 -41.438 -23.906 1 95 574 GLY A CA 1
ATOM 4443 C C . GLY A 1 574 ? 20.172 -42.062 -22.516 1 95 574 GLY A C 1
ATOM 4444 O O . GLY A 1 574 ? 21.062 -42.75 -22.031 1 95 574 GLY A O 1
ATOM 4445 N N . LEU A 1 575 ? 19.094 -41.812 -21.906 1 96.44 575 LEU A N 1
ATOM 4446 C CA . LEU A 1 575 ? 18.828 -42.344 -20.578 1 96.44 575 LEU A CA 1
ATOM 4447 C C . LEU A 1 575 ? 18.703 -43.875 -20.625 1 96.44 575 LEU A C 1
ATOM 4449 O O . LEU A 1 575 ? 19.234 -44.562 -19.75 1 96.44 575 LEU A O 1
ATOM 4453 N N . ILE A 1 576 ? 18.016 -44.406 -21.625 1 95.94 576 ILE A N 1
ATOM 4454 C CA . ILE A 1 576 ? 17.859 -45.844 -21.797 1 95.94 576 ILE A CA 1
ATOM 4455 C C . ILE A 1 576 ? 19.219 -46.531 -21.953 1 95.94 576 ILE A C 1
ATOM 4457 O O . ILE A 1 576 ? 19.5 -47.531 -21.312 1 95.94 576 ILE A O 1
ATOM 4461 N N . LYS A 1 577 ? 20.016 -45.906 -22.719 1 95.31 577 LYS A N 1
ATOM 4462 C CA . LYS A 1 577 ? 21.375 -46.406 -22.891 1 95.31 577 LYS A CA 1
ATOM 4463 C C . LYS A 1 577 ? 22.141 -46.375 -21.578 1 95.31 577 LYS A C 1
ATOM 4465 O O . LYS A 1 577 ? 22.812 -47.375 -21.219 1 95.31 577 LYS A O 1
ATOM 4470 N N . ALA A 1 578 ? 22.016 -45.344 -20.875 1 96.62 578 ALA A N 1
ATOM 4471 C CA . ALA A 1 578 ? 22.734 -45.188 -19.625 1 96.62 578 ALA A CA 1
ATOM 4472 C C . ALA A 1 578 ? 22.266 -46.219 -18.594 1 96.62 578 ALA A C 1
ATOM 4474 O O . ALA A 1 578 ? 23.062 -46.656 -17.766 1 96.62 578 ALA A O 1
ATOM 4475 N N . MET A 1 579 ? 21.062 -46.625 -18.703 1 96.62 579 MET A N 1
ATOM 4476 C CA . MET A 1 579 ? 20.484 -47.531 -17.719 1 96.62 579 MET A CA 1
ATOM 4477 C C . MET A 1 579 ? 20.703 -49 -18.109 1 96.62 579 MET A C 1
ATOM 4479 O O . MET A 1 579 ? 20.281 -49.906 -17.406 1 96.62 579 MET A O 1
ATOM 4483 N N . GLY A 1 580 ? 21.266 -49.219 -19.25 1 96.19 580 GLY A N 1
ATOM 4484 C CA . GLY A 1 580 ? 21.656 -50.562 -19.625 1 96.19 580 GLY A CA 1
ATOM 4485 C C . GLY A 1 580 ? 20.844 -51.156 -20.75 1 96.19 580 GLY A C 1
ATOM 4486 O O . GLY A 1 580 ? 20.906 -52.344 -21.031 1 96.19 580 GLY A O 1
ATOM 4487 N N . GLY A 1 581 ? 20 -50.312 -21.359 1 96.12 581 GLY A N 1
ATOM 4488 C CA . GLY A 1 581 ? 19.25 -50.781 -22.516 1 96.12 581 GLY A CA 1
ATOM 4489 C C . GLY A 1 581 ? 17.797 -51.031 -22.234 1 96.12 581 GLY A C 1
ATOM 4490 O O . GLY A 1 581 ? 17.328 -50.875 -21.109 1 96.12 581 GLY A O 1
ATOM 4491 N N . ASP A 1 582 ? 17.094 -51.5 -23.234 1 96.81 582 ASP A N 1
ATOM 4492 C CA . ASP A 1 582 ? 15.648 -51.656 -23.219 1 96.81 582 ASP A CA 1
ATOM 4493 C C . ASP A 1 582 ? 15.188 -52.562 -22.094 1 96.81 582 ASP A C 1
ATOM 4495 O O . ASP A 1 582 ? 14.344 -52.188 -21.281 1 96.81 582 ASP A O 1
ATOM 4499 N N . ALA A 1 583 ? 15.773 -53.719 -21.984 1 97.69 583 ALA A N 1
ATOM 4500 C CA . ALA A 1 583 ? 15.352 -54.719 -21.016 1 97.69 583 ALA A CA 1
ATOM 4501 C C . ALA A 1 583 ? 15.578 -54.219 -19.594 1 97.69 583 ALA A C 1
ATOM 4503 O O . ALA A 1 583 ? 14.758 -54.469 -18.703 1 97.69 583 ALA A O 1
ATOM 4504 N N . ALA A 1 584 ? 16.656 -53.594 -19.422 1 97.81 584 ALA A N 1
ATOM 4505 C CA . ALA A 1 584 ? 16.984 -53.094 -18.094 1 97.81 584 ALA A CA 1
ATOM 4506 C C . ALA A 1 584 ? 16 -52 -17.672 1 97.81 584 ALA A C 1
ATOM 4508 O O . ALA A 1 584 ? 15.594 -51.938 -16.516 1 97.81 584 ALA A O 1
ATOM 4509 N N . VAL A 1 585 ? 15.688 -51.156 -18.609 1 97.38 585 VAL A N 1
ATOM 4510 C CA . VAL A 1 585 ? 14.758 -50.062 -18.344 1 97.38 585 VAL A CA 1
ATOM 4511 C C . VAL A 1 585 ? 13.375 -50.625 -18.016 1 97.38 585 VAL A C 1
ATOM 4513 O O . VAL A 1 585 ? 12.742 -50.188 -17.047 1 97.38 585 VAL A O 1
ATOM 4516 N N . VAL A 1 586 ? 12.883 -51.562 -18.781 1 98.31 586 VAL A N 1
ATOM 4517 C CA . VAL A 1 586 ? 11.594 -52.188 -18.516 1 98.31 586 VAL A CA 1
ATOM 4518 C C . VAL A 1 586 ? 11.586 -52.812 -17.125 1 98.31 586 VAL A C 1
ATOM 4520 O O . VAL A 1 586 ? 10.633 -52.625 -16.375 1 98.31 586 VAL A O 1
ATOM 4523 N N . LYS A 1 587 ? 12.664 -53.5 -16.797 1 98.38 587 LYS A N 1
ATOM 4524 C CA . LYS A 1 587 ? 12.773 -54.125 -15.492 1 98.38 587 LYS A CA 1
ATOM 4525 C C . LYS A 1 587 ? 12.75 -53.094 -14.375 1 98.38 587 LYS A C 1
ATOM 4527 O O . LYS A 1 587 ? 12.102 -53.312 -13.344 1 98.38 587 LYS A O 1
ATOM 4532 N N . LYS A 1 588 ? 13.477 -52.062 -14.578 1 98.31 588 LYS A N 1
ATOM 4533 C CA . LYS A 1 588 ? 13.531 -51.031 -13.555 1 98.31 588 LYS A CA 1
ATOM 4534 C C . LYS A 1 588 ? 12.172 -50.344 -13.383 1 98.31 588 LYS A C 1
ATOM 4536 O O . LYS A 1 588 ? 11.766 -50.031 -12.258 1 98.31 588 LYS A O 1
ATOM 4541 N N . LEU A 1 589 ? 11.477 -50.062 -14.508 1 98.56 589 LEU A N 1
ATOM 4542 C CA . LEU A 1 589 ? 10.125 -49.5 -14.438 1 98.56 589 LEU A CA 1
ATOM 4543 C C . LEU A 1 589 ? 9.195 -50.438 -13.68 1 98.56 589 LEU A C 1
ATOM 4545 O O . LEU A 1 589 ? 8.43 -50 -12.82 1 98.56 589 LEU A O 1
ATOM 4549 N N . ASP A 1 590 ? 9.312 -51.75 -13.977 1 98.62 590 ASP A N 1
ATOM 4550 C CA . ASP A 1 590 ? 8.508 -52.719 -13.25 1 98.62 590 ASP A CA 1
ATOM 4551 C C . ASP A 1 590 ? 8.82 -52.688 -11.758 1 98.62 590 ASP A C 1
ATOM 4553 O O . ASP A 1 590 ? 7.91 -52.75 -10.93 1 98.62 590 ASP A O 1
ATOM 4557 N N . THR A 1 591 ? 10.07 -52.594 -11.484 1 98.31 591 THR A N 1
ATOM 4558 C CA . THR A 1 591 ? 10.484 -52.531 -10.086 1 98.31 591 THR A CA 1
ATOM 4559 C C . THR A 1 591 ? 9.875 -51.312 -9.398 1 98.31 591 THR A C 1
ATOM 4561 O O . THR A 1 591 ? 9.422 -51.406 -8.25 1 98.31 591 THR A O 1
ATOM 4564 N N . MET A 1 592 ? 9.891 -50.188 -10.047 1 98.12 592 MET A N 1
ATOM 4565 C CA . MET A 1 592 ? 9.328 -48.969 -9.484 1 98.12 592 MET A CA 1
ATOM 4566 C C . MET A 1 592 ? 7.836 -49.156 -9.195 1 98.12 592 MET A C 1
ATOM 4568 O O . MET A 1 592 ? 7.379 -48.875 -8.086 1 98.12 592 MET A O 1
ATOM 4572 N N . PHE A 1 593 ? 7.059 -49.625 -10.195 1 98.25 593 PHE A N 1
ATOM 4573 C CA . PHE A 1 593 ? 5.605 -49.75 -10.094 1 98.25 593 PHE A CA 1
ATOM 4574 C C . PHE A 1 593 ? 5.215 -50.844 -9.117 1 98.25 593 PHE A C 1
ATOM 4576 O O . PHE A 1 593 ? 4.152 -50.781 -8.5 1 98.25 593 PHE A O 1
ATOM 4583 N N . ASP A 1 594 ? 6.09 -51.812 -8.914 1 98 594 ASP A N 1
ATOM 4584 C CA . ASP A 1 594 ? 5.766 -52.969 -8.078 1 98 594 ASP A CA 1
ATOM 4585 C C . ASP A 1 594 ? 6.457 -52.875 -6.719 1 98 594 ASP A C 1
ATOM 4587 O O . ASP A 1 594 ? 6.422 -53.812 -5.926 1 98 594 ASP A O 1
ATOM 4591 N N . TYR A 1 595 ? 7.09 -51.781 -6.504 1 97.75 595 TYR A N 1
ATOM 4592 C CA . TYR A 1 595 ? 7.84 -51.594 -5.262 1 97.75 595 TYR A CA 1
ATOM 4593 C C . TYR A 1 595 ? 6.941 -51.812 -4.051 1 97.75 595 TYR A C 1
ATOM 4595 O O . TYR A 1 595 ? 5.824 -51.281 -4.004 1 97.75 595 TYR A O 1
ATOM 4603 N N . ASP A 1 596 ? 7.383 -52.5 -3.025 1 97.19 596 ASP A N 1
ATOM 4604 C CA . ASP A 1 596 ? 6.652 -52.719 -1.779 1 97.19 596 ASP A CA 1
ATOM 4605 C C . ASP A 1 596 ? 6.875 -51.531 -0.815 1 97.19 596 ASP A C 1
ATOM 4607 O O . ASP A 1 596 ? 7.918 -51.469 -0.163 1 97.19 596 ASP A O 1
ATOM 4611 N N . ASN A 1 597 ? 5.914 -50.75 -0.677 1 95.06 597 ASN A N 1
ATOM 4612 C CA . ASN A 1 597 ? 6.016 -49.562 0.154 1 95.06 597 ASN A CA 1
ATOM 4613 C C . ASN A 1 597 ? 5.676 -49.875 1.612 1 95.06 597 ASN A C 1
ATOM 4615 O O . ASN A 1 597 ? 5.641 -48.969 2.445 1 95.06 597 ASN A O 1
ATOM 4619 N N . SER A 1 598 ? 5.406 -51.062 1.991 1 94.5 598 SER A N 1
ATOM 4620 C CA . SER A 1 598 ? 4.867 -51.438 3.295 1 94.5 598 SER A CA 1
ATOM 4621 C C . SER A 1 598 ? 5.809 -51.031 4.422 1 94.5 598 SER A C 1
ATOM 4623 O O . SER A 1 598 ? 5.379 -50.875 5.566 1 94.5 598 SER A O 1
ATOM 4625 N N . LYS A 1 599 ? 7.078 -50.812 4.156 1 93.44 599 LYS A N 1
ATOM 4626 C CA . LYS A 1 599 ? 8.039 -50.469 5.199 1 93.44 599 LYS A CA 1
ATOM 4627 C C . LYS A 1 599 ? 8.422 -49 5.125 1 93.44 599 LYS A C 1
ATOM 4629 O O . LYS A 1 599 ? 9.375 -48.562 5.777 1 93.44 599 LYS A O 1
ATOM 4634 N N . LEU A 1 600 ? 7.82 -48.312 4.34 1 92.38 600 LEU A N 1
ATOM 4635 C CA . LEU A 1 600 ? 8.094 -46.875 4.172 1 92.38 600 LEU A CA 1
ATOM 4636 C C . LEU A 1 600 ? 6.98 -46.031 4.777 1 92.38 600 LEU A C 1
ATOM 4638 O O . LEU A 1 600 ? 5.809 -46.406 4.715 1 92.38 600 LEU A O 1
ATOM 4642 N N . ASP A 1 601 ? 7.363 -44.938 5.488 1 90.62 601 ASP A N 1
ATOM 4643 C CA . ASP A 1 601 ? 6.41 -43.969 6.023 1 90.62 601 ASP A CA 1
ATOM 4644 C C . ASP A 1 601 ? 6.586 -42.594 5.363 1 90.62 601 ASP A C 1
ATOM 4646 O O . ASP A 1 601 ? 7.551 -41.875 5.652 1 90.62 601 ASP A O 1
ATOM 4650 N N . TYR A 1 602 ? 5.68 -42.281 4.438 1 89.5 602 TYR A N 1
ATOM 4651 C CA . TYR A 1 602 ? 5.723 -40.969 3.752 1 89.5 602 TYR A CA 1
ATOM 4652 C C . TYR A 1 602 ? 4.695 -40.031 4.336 1 89.5 602 TYR A C 1
ATOM 4654 O O . TYR A 1 602 ? 4.406 -38.969 3.742 1 89.5 602 TYR A O 1
ATOM 4662 N N . SER A 1 603 ? 4.145 -40.188 5.508 1 83.62 603 SER A N 1
ATOM 4663 C CA . SER A 1 603 ? 3.053 -39.406 6.09 1 83.62 603 SER A CA 1
ATOM 4664 C C . SER A 1 603 ? 3.498 -38 6.41 1 83.62 603 SER A C 1
ATOM 4666 O O . SER A 1 603 ? 2.672 -37.094 6.5 1 83.62 603 SER A O 1
ATOM 4668 N N . HIS A 1 604 ? 4.742 -37.844 6.52 1 82.56 604 HIS A N 1
ATOM 4669 C CA . HIS A 1 604 ? 5.266 -36.531 6.859 1 82.56 604 HIS A CA 1
ATOM 4670 C C . HIS A 1 604 ? 5.348 -35.625 5.629 1 82.56 604 HIS A C 1
ATOM 4672 O O . HIS A 1 604 ? 5.559 -34.406 5.746 1 82.56 604 HIS A O 1
ATOM 4678 N N . ALA A 1 605 ? 5.188 -36.188 4.453 1 84.94 605 ALA A N 1
ATOM 4679 C CA . ALA A 1 605 ? 5.262 -35.438 3.195 1 84.94 605 ALA A CA 1
ATOM 4680 C C . ALA A 1 605 ? 3.875 -35.281 2.58 1 84.94 605 ALA A C 1
ATOM 4682 O O . ALA A 1 605 ? 3.422 -36.125 1.812 1 84.94 605 ALA A O 1
ATOM 4683 N N . GLU A 1 606 ? 3.32 -34.188 2.752 1 81.25 606 GLU A N 1
ATOM 4684 C CA . GLU A 1 606 ? 1.925 -33.938 2.395 1 81.25 606 GLU A CA 1
ATOM 4685 C C . GLU A 1 606 ? 1.728 -34 0.882 1 81.25 606 GLU A C 1
ATOM 4687 O O . GLU A 1 606 ? 0.65 -34.344 0.401 1 81.25 606 GLU A O 1
ATOM 4692 N N . ASP A 1 607 ? 2.752 -33.75 0.151 1 82.19 607 ASP A N 1
ATOM 4693 C CA . ASP A 1 607 ? 2.639 -33.656 -1.302 1 82.19 607 ASP A CA 1
ATOM 4694 C C . ASP A 1 607 ? 2.834 -35.031 -1.96 1 82.19 607 ASP A C 1
ATOM 4696 O O . ASP A 1 607 ? 2.746 -35.156 -3.184 1 82.19 607 ASP A O 1
ATOM 4700 N N . ILE A 1 608 ? 3.156 -35.969 -1.184 1 86.88 608 ILE A N 1
ATOM 4701 C CA . ILE A 1 608 ? 3.309 -37.344 -1.7 1 86.88 608 ILE A CA 1
ATOM 4702 C C . ILE A 1 608 ? 1.976 -38.094 -1.605 1 86.88 608 ILE A C 1
ATOM 4704 O O . ILE A 1 608 ? 1.58 -38.531 -0.525 1 86.88 608 ILE A O 1
ATOM 4708 N N . ALA A 1 609 ? 1.347 -38.188 -2.771 1 90.19 609 ALA A N 1
ATOM 4709 C CA . ALA A 1 609 ? 0.037 -38.812 -2.842 1 90.19 609 ALA A CA 1
ATOM 4710 C C . ALA A 1 609 ? -0.117 -39.594 -4.141 1 90.19 609 ALA A C 1
ATOM 4712 O O . ALA A 1 609 ? 0.57 -39.312 -5.129 1 90.19 609 ALA A O 1
ATOM 4713 N N . GLY A 1 610 ? -1.044 -40.625 -4.055 1 93.75 610 GLY A N 1
ATOM 4714 C CA . GLY A 1 610 ? -1.326 -41.406 -5.246 1 93.75 610 GLY A CA 1
ATOM 4715 C C . GLY A 1 610 ? -0.193 -42.344 -5.621 1 93.75 610 GLY A C 1
ATOM 4716 O O . GLY A 1 610 ? 0.219 -42.406 -6.785 1 93.75 610 GLY A O 1
ATOM 4717 N N . LEU A 1 611 ? 0.303 -43.094 -4.715 1 95 611 LEU A N 1
ATOM 4718 C CA . LEU A 1 611 ? 1.435 -43.969 -4.922 1 95 611 LEU A CA 1
ATOM 4719 C C . LEU A 1 611 ? 0.986 -45.281 -5.59 1 95 611 LEU A C 1
ATOM 4721 O O . LEU A 1 611 ? -0.043 -45.844 -5.219 1 95 611 LEU A O 1
ATOM 4725 N N . ILE A 1 612 ? 1.594 -45.719 -6.562 1 97.25 612 ILE A N 1
ATOM 4726 C CA . ILE A 1 612 ? 1.682 -47.062 -7.141 1 97.25 612 ILE A CA 1
ATOM 4727 C C . ILE A 1 612 ? 3.131 -47.531 -7.109 1 97.25 612 ILE A C 1
ATOM 4729 O O . ILE A 1 612 ? 3.906 -47.25 -8.023 1 97.25 612 ILE A O 1
ATOM 4733 N N . GLY A 1 613 ? 3.432 -48.406 -5.996 1 97.38 613 GLY A N 1
ATOM 4734 C CA . GLY A 1 613 ? 4.852 -48.531 -5.719 1 97.38 613 GLY A CA 1
ATOM 4735 C C . GLY A 1 613 ? 5.539 -47.219 -5.469 1 97.38 613 GLY A C 1
ATOM 4736 O O . GLY A 1 613 ? 5.066 -46.406 -4.664 1 97.38 613 GLY A O 1
ATOM 4737 N N . GLN A 1 614 ? 6.625 -47 -6.145 1 96.75 614 GLN A N 1
ATOM 4738 C CA . GLN A 1 614 ? 7.348 -45.75 -5.988 1 96.75 614 GLN A CA 1
ATOM 4739 C C . GLN A 1 614 ? 6.902 -44.719 -7.027 1 96.75 614 GLN A C 1
ATOM 4741 O O . GLN A 1 614 ? 7.387 -43.594 -7.039 1 96.75 614 GLN A O 1
ATOM 4746 N N . TYR A 1 615 ? 5.98 -45.094 -7.871 1 97.06 615 TYR A N 1
ATOM 4747 C CA . TYR A 1 615 ? 5.336 -44.125 -8.766 1 97.06 615 TYR A CA 1
ATOM 4748 C C . TYR A 1 615 ? 4.348 -43.25 -8 1 97.06 615 TYR A C 1
ATOM 4750 O O . TYR A 1 615 ? 3.439 -43.781 -7.34 1 97.06 615 TYR A O 1
ATOM 4758 N N . ILE A 1 616 ? 4.578 -41.938 -8.102 1 95.5 616 ILE A N 1
ATOM 4759 C CA . ILE A 1 616 ? 3.703 -41 -7.406 1 95.5 616 ILE A CA 1
ATOM 4760 C C . ILE A 1 616 ? 2.871 -40.219 -8.422 1 95.5 616 ILE A C 1
ATOM 4762 O O . ILE A 1 616 ? 3.291 -39.156 -8.898 1 95.5 616 ILE A O 1
ATOM 4766 N N . HIS A 1 617 ? 1.618 -40.594 -8.672 1 95.94 617 HIS A N 1
ATOM 4767 C CA . HIS A 1 617 ? 0.803 -39.938 -9.688 1 95.94 617 HIS A CA 1
ATOM 4768 C C . HIS A 1 617 ? 0.327 -38.562 -9.219 1 95.94 617 HIS A C 1
ATOM 4770 O O . HIS A 1 617 ? 0.063 -37.688 -10.039 1 95.94 617 HIS A O 1
ATOM 4776 N N . GLY A 1 618 ? 0.21 -38.406 -7.906 1 93.69 618 GLY A N 1
ATOM 4777 C CA . GLY A 1 618 ? -0.271 -37.156 -7.344 1 93.69 618 GLY A CA 1
ATOM 4778 C C . GLY A 1 618 ? 0.741 -36.031 -7.445 1 93.69 618 GLY A C 1
ATOM 4779 O O . GLY A 1 618 ? 0.46 -34.906 -7.043 1 93.69 618 GLY A O 1
ATOM 4780 N N . ASN A 1 619 ? 1.938 -36.375 -8.086 1 91.62 619 ASN A N 1
ATOM 4781 C CA . ASN A 1 619 ? 2.98 -35.344 -8.227 1 91.62 619 ASN A CA 1
ATOM 4782 C C . ASN A 1 619 ? 3.58 -35.344 -9.625 1 91.62 619 ASN A C 1
ATOM 4784 O O . ASN A 1 619 ? 3.77 -36.406 -10.219 1 91.62 619 ASN A O 1
ATOM 4788 N N . GLU A 1 620 ? 3.951 -34.25 -10.109 1 92.12 620 GLU A N 1
ATOM 4789 C CA . GLU A 1 620 ? 4.176 -33.938 -11.516 1 92.12 620 GLU A CA 1
ATOM 4790 C C . GLU A 1 620 ? 5.422 -34.625 -12.055 1 92.12 620 GLU A C 1
ATOM 4792 O O . GLU A 1 620 ? 5.465 -35.031 -13.219 1 92.12 620 GLU A O 1
ATOM 4797 N N . PRO A 1 621 ? 6.453 -34.844 -11.219 1 92 621 PRO A N 1
ATOM 4798 C CA . PRO A 1 621 ? 7.652 -35.469 -11.781 1 92 621 PRO A CA 1
ATOM 4799 C C . PRO A 1 621 ? 7.391 -36.875 -12.328 1 92 621 PRO A C 1
ATOM 4801 O O . PRO A 1 621 ? 8.188 -37.406 -13.109 1 92 621 PRO A O 1
ATOM 4804 N N . SER A 1 622 ? 6.277 -37.438 -12.008 1 95.06 622 SER A N 1
ATOM 4805 C CA . SER A 1 622 ? 5.984 -38.812 -12.398 1 95.06 622 SER A CA 1
ATOM 4806 C C . SER A 1 622 ? 5.105 -38.844 -13.648 1 95.06 622 SER A C 1
ATOM 4808 O O . SER A 1 622 ? 4.949 -39.906 -14.266 1 95.06 622 SER A O 1
ATOM 4810 N N . HIS A 1 623 ? 4.59 -37.781 -14.133 1 96.75 623 HIS A N 1
ATOM 4811 C CA . HIS A 1 623 ? 3.465 -37.812 -15.062 1 96.75 623 HIS A CA 1
ATOM 4812 C C . HIS A 1 623 ? 3.865 -38.406 -16.406 1 96.75 623 HIS A C 1
ATOM 4814 O O . HIS A 1 623 ? 3.023 -38.938 -17.109 1 96.75 623 HIS A O 1
ATOM 4820 N N . HIS A 1 624 ? 5.141 -38.344 -16.781 1 97 624 HIS A N 1
ATOM 4821 C CA . HIS A 1 624 ? 5.539 -38.906 -18.078 1 97 624 HIS A CA 1
ATOM 4822 C C . HIS A 1 624 ? 6.031 -40.344 -17.953 1 97 624 HIS A C 1
ATOM 4824 O O . HIS A 1 624 ? 6.191 -41.031 -18.953 1 97 624 HIS A O 1
ATOM 4830 N N . VAL A 1 625 ? 6.215 -40.875 -16.766 1 97.88 625 VAL A N 1
ATOM 4831 C CA . VAL A 1 625 ? 7.047 -42.031 -16.516 1 97.88 625 VAL A CA 1
ATOM 4832 C C . VAL A 1 625 ? 6.395 -43.281 -17.109 1 97.88 625 VAL A C 1
ATOM 4834 O O . VAL A 1 625 ? 7.078 -44.125 -17.672 1 97.88 625 VAL A O 1
ATOM 4837 N N . ALA A 1 626 ? 5.082 -43.375 -17 1 98.19 626 ALA A N 1
ATOM 4838 C CA . ALA A 1 626 ? 4.406 -44.562 -17.531 1 98.19 626 ALA A CA 1
ATOM 4839 C C . ALA A 1 626 ? 4.613 -44.656 -19.047 1 98.19 626 ALA A C 1
ATOM 4841 O O . ALA A 1 626 ? 4.566 -45.781 -19.594 1 98.19 626 ALA A O 1
ATOM 4842 N N . TYR A 1 627 ? 4.852 -43.656 -19.719 1 97.88 627 TYR A N 1
ATOM 4843 C CA . TYR A 1 627 ? 5.047 -43.625 -21.156 1 97.88 627 TYR A CA 1
ATOM 4844 C C . TYR A 1 627 ? 6.453 -44.094 -21.531 1 97.88 627 TYR A C 1
ATOM 4846 O O . TYR A 1 627 ? 6.734 -44.375 -22.688 1 97.88 627 TYR A O 1
ATOM 4854 N N . MET A 1 628 ? 7.34 -44.25 -20.562 1 96.88 628 MET A N 1
ATOM 4855 C CA . MET A 1 628 ? 8.742 -44.562 -20.797 1 96.88 628 MET A CA 1
ATOM 4856 C C . MET A 1 628 ? 8.891 -45.969 -21.359 1 96.88 628 MET A C 1
ATOM 4858 O O . MET A 1 628 ? 9.828 -46.25 -22.109 1 96.88 628 MET A O 1
ATOM 4862 N N . TYR A 1 629 ? 7.973 -46.906 -21.094 1 97.75 629 TYR A N 1
ATOM 4863 C CA . TYR A 1 629 ? 8.008 -48.219 -21.672 1 97.75 629 TYR A CA 1
ATOM 4864 C C . TYR A 1 629 ? 8.023 -48.156 -23.188 1 97.75 629 TYR A C 1
ATOM 4866 O O . TYR A 1 629 ? 8.695 -48.969 -23.844 1 97.75 629 TYR A O 1
ATOM 4874 N N . SER A 1 630 ? 7.309 -47.219 -23.734 1 97.25 630 SER A N 1
ATOM 4875 C CA . SER A 1 630 ? 7.207 -47.062 -25.188 1 97.25 630 SER A CA 1
ATOM 4876 C C . SER A 1 630 ? 8.555 -46.688 -25.797 1 97.25 630 SER A C 1
ATOM 4878 O O . SER A 1 630 ? 8.867 -47.094 -26.922 1 97.25 630 SER A O 1
ATOM 4880 N N . PHE A 1 631 ? 9.336 -46 -25.062 1 96.69 631 PHE A N 1
ATOM 4881 C CA . PHE A 1 631 ? 10.664 -45.625 -25.531 1 96.69 631 PHE A CA 1
ATOM 4882 C C . PHE A 1 631 ? 11.609 -46.812 -25.484 1 96.69 631 PHE A C 1
ATOM 4884 O O . PHE A 1 631 ? 12.633 -46.812 -26.188 1 96.69 631 PHE A O 1
ATOM 4891 N N . ALA A 1 632 ? 11.297 -47.781 -24.656 1 96.38 632 ALA A N 1
ATOM 4892 C CA . ALA A 1 632 ? 12.133 -48.969 -24.5 1 96.38 632 ALA A CA 1
ATOM 4893 C C . ALA A 1 632 ? 11.57 -50.125 -25.297 1 96.38 632 ALA A C 1
ATOM 4895 O O . ALA A 1 632 ? 11.914 -51.281 -25.047 1 96.38 632 ALA A O 1
ATOM 4896 N N . GLY A 1 633 ? 10.594 -49.906 -26.141 1 96.19 633 GLY A N 1
ATOM 4897 C CA . GLY A 1 633 ? 10.094 -50.875 -27.078 1 96.19 633 GLY A CA 1
ATOM 4898 C C . GLY A 1 633 ? 9.008 -51.781 -26.5 1 96.19 633 GLY A C 1
ATOM 4899 O O . GLY A 1 633 ? 8.789 -52.875 -26.969 1 96.19 633 GLY A O 1
ATOM 4900 N N . ALA A 1 634 ? 8.414 -51.344 -25.5 1 97.81 634 ALA A N 1
ATOM 4901 C CA . ALA A 1 634 ? 7.355 -52.125 -24.875 1 97.81 634 ALA A CA 1
ATOM 4902 C C . ALA A 1 634 ? 6.094 -51.281 -24.672 1 97.81 634 ALA A C 1
ATOM 4904 O O . ALA A 1 634 ? 5.598 -51.156 -23.547 1 97.81 634 ALA A O 1
ATOM 4905 N N . PRO A 1 635 ? 5.496 -50.781 -25.797 1 98.12 635 PRO A N 1
ATOM 4906 C CA . PRO A 1 635 ? 4.348 -49.906 -25.656 1 98.12 635 PRO A CA 1
ATOM 4907 C C . PRO A 1 635 ? 3.158 -50.562 -24.969 1 98.12 635 PRO A C 1
ATOM 4909 O O . PRO A 1 635 ? 2.348 -49.875 -24.328 1 98.12 635 PRO A O 1
ATOM 4912 N N . TRP A 1 636 ? 2.955 -51.906 -25.016 1 98.25 636 TRP A N 1
ATOM 4913 C CA . TRP A 1 636 ? 1.848 -52.594 -24.359 1 98.25 636 TRP A CA 1
ATOM 4914 C C . TRP A 1 636 ? 1.957 -52.5 -22.844 1 98.25 636 TRP A C 1
ATOM 4916 O O . TRP A 1 636 ? 0.948 -52.531 -22.141 1 98.25 636 TRP A O 1
ATOM 4926 N N . ARG A 1 637 ? 3.174 -52.344 -22.312 1 98.19 637 ARG A N 1
ATOM 4927 C CA . ARG A 1 637 ? 3.352 -52.125 -20.875 1 98.19 637 ARG A CA 1
ATOM 4928 C C . ARG A 1 637 ? 2.883 -50.719 -20.469 1 98.19 637 ARG A C 1
ATOM 4930 O O . ARG A 1 637 ? 2.328 -50.562 -19.391 1 98.19 637 ARG A O 1
ATOM 4937 N N . THR A 1 638 ? 3.17 -49.688 -21.359 1 98.56 638 THR A N 1
ATOM 4938 C CA . THR A 1 638 ? 2.59 -48.375 -21.156 1 98.56 638 THR A CA 1
ATOM 4939 C C . THR A 1 638 ? 1.068 -48.469 -21.062 1 98.56 638 THR A C 1
ATOM 4941 O O . THR A 1 638 ? 0.467 -47.906 -20.141 1 98.56 638 THR A O 1
ATOM 4944 N N . GLN A 1 639 ? 0.491 -49.156 -21.984 1 98.69 639 GLN A N 1
ATOM 4945 C CA . GLN A 1 639 ? -0.96 -49.281 -22.047 1 98.69 639 GLN A CA 1
ATOM 4946 C C . GLN A 1 639 ? -1.514 -49.906 -20.766 1 98.69 639 GLN A C 1
ATOM 4948 O O . GLN A 1 639 ? -2.5 -49.406 -20.203 1 98.69 639 GLN A O 1
ATOM 4953 N N . ALA A 1 640 ? -0.88 -50.906 -20.234 1 98.38 640 ALA A N 1
ATOM 4954 C CA . ALA A 1 640 ? -1.316 -51.562 -19 1 98.38 640 ALA A CA 1
ATOM 4955 C C . ALA A 1 640 ? -1.203 -50.625 -17.812 1 98.38 640 ALA A C 1
ATOM 4957 O O . ALA A 1 640 ? -2.1 -50.594 -16.953 1 98.38 640 ALA A O 1
ATOM 4958 N N . ARG A 1 641 ? -0.091 -49.938 -17.703 1 98.56 641 ARG A N 1
ATOM 4959 C CA . ARG A 1 641 ? 0.118 -49.031 -16.578 1 98.56 641 ARG A CA 1
ATOM 4960 C C . ARG A 1 641 ? -0.863 -47.875 -16.625 1 98.56 641 ARG A C 1
ATOM 4962 O O . ARG A 1 641 ? -1.352 -47.438 -15.586 1 98.56 641 ARG A O 1
ATOM 4969 N N . LEU A 1 642 ? -1.104 -47.344 -17.859 1 98.62 642 LEU A N 1
ATOM 4970 C CA . LEU A 1 642 ? -2.059 -46.25 -17.984 1 98.62 642 LEU A CA 1
ATOM 4971 C C . LEU A 1 642 ? -3.441 -46.688 -17.5 1 98.62 642 LEU A C 1
ATOM 4973 O O . LEU A 1 642 ? -4.145 -45.906 -16.844 1 98.62 642 LEU A O 1
ATOM 4977 N N . LYS A 1 643 ? -3.861 -47.875 -17.844 1 98.44 643 LYS A N 1
ATOM 4978 C CA . LYS A 1 643 ? -5.129 -48.406 -17.344 1 98.44 643 LYS A CA 1
ATOM 4979 C C . LYS A 1 643 ? -5.129 -48.438 -15.812 1 98.44 643 LYS A C 1
ATOM 4981 O O . LYS A 1 643 ? -6.086 -48 -15.172 1 98.44 643 LYS A O 1
ATOM 4986 N N . GLN A 1 644 ? -4.066 -48.938 -15.234 1 98.12 644 GLN A N 1
ATOM 4987 C CA . GLN A 1 644 ? -3.926 -49 -13.789 1 98.12 644 GLN A CA 1
ATOM 4988 C C . GLN A 1 644 ? -4.031 -47.594 -13.156 1 98.12 644 GLN A C 1
ATOM 4990 O O . GLN A 1 644 ? -4.738 -47.438 -12.164 1 98.12 644 GLN A O 1
ATOM 4995 N N . ILE A 1 645 ? -3.344 -46.656 -13.742 1 98.44 645 ILE A N 1
ATOM 4996 C CA . ILE A 1 645 ? -3.277 -45.281 -13.195 1 98.44 645 ILE A CA 1
ATOM 4997 C C . ILE A 1 645 ? -4.648 -44.625 -13.297 1 98.44 645 ILE A C 1
ATOM 4999 O O . ILE A 1 645 ? -5.168 -44.125 -12.305 1 98.44 645 ILE A O 1
ATOM 5003 N N . VAL A 1 646 ? -5.277 -44.594 -14.469 1 98.44 646 VAL A N 1
ATOM 5004 C CA . VAL A 1 646 ? -6.562 -43.938 -14.672 1 98.44 646 VAL A CA 1
ATOM 5005 C C . VAL A 1 646 ? -7.613 -44.562 -13.75 1 98.44 646 VAL A C 1
ATOM 5007 O O . VAL A 1 646 ? -8.398 -43.844 -13.125 1 98.44 646 VAL A O 1
ATOM 5010 N N . ASP A 1 647 ? -7.578 -45.906 -13.547 1 97.56 647 ASP A N 1
ATOM 5011 C CA . ASP A 1 647 ? -8.57 -46.594 -12.742 1 97.56 647 ASP A CA 1
ATOM 5012 C C . ASP A 1 647 ? -8.398 -46.281 -11.258 1 97.56 647 ASP A C 1
ATOM 5014 O O . ASP A 1 647 ? -9.375 -46.25 -10.508 1 97.56 647 ASP A O 1
ATOM 5018 N N . SER A 1 648 ? -7.164 -46.094 -10.898 1 97.75 648 SER A N 1
ATOM 5019 C CA . SER A 1 648 ? -6.895 -46 -9.469 1 97.75 648 SER A CA 1
ATOM 5020 C C . SER A 1 648 ? -6.77 -44.562 -9 1 97.75 648 SER A C 1
ATOM 5022 O O . SER A 1 648 ? -6.941 -44.281 -7.816 1 97.75 648 SER A O 1
ATOM 5024 N N . GLN A 1 649 ? -6.445 -43.719 -9.898 1 97.81 649 GLN A N 1
ATOM 5025 C CA . GLN A 1 649 ? -6.031 -42.375 -9.461 1 97.81 649 GLN A CA 1
ATOM 5026 C C . GLN A 1 649 ? -7.102 -41.344 -9.789 1 97.81 649 GLN A C 1
ATOM 5028 O O . GLN A 1 649 ? -7 -40.188 -9.375 1 97.81 649 GLN A O 1
ATOM 5033 N N . TYR A 1 650 ? -8.117 -41.688 -10.578 1 97.88 650 TYR A N 1
ATOM 5034 C CA . TYR A 1 650 ? -9.188 -40.781 -10.977 1 97.88 650 TYR A CA 1
ATOM 5035 C C . TYR A 1 650 ? -10.555 -41.406 -10.742 1 97.88 650 TYR A C 1
ATOM 5037 O O . TYR A 1 650 ? -10.734 -42.625 -10.984 1 97.88 650 TYR A O 1
ATOM 5045 N N . LYS A 1 651 ? -11.492 -40.656 -10.242 1 97.12 651 LYS A N 1
ATOM 5046 C CA . LYS A 1 651 ? -12.883 -41.094 -10.125 1 97.12 651 LYS A CA 1
ATOM 5047 C C . LYS A 1 651 ? -13.82 -39.906 -10.055 1 97.12 651 LYS A C 1
ATOM 5049 O O . LYS A 1 651 ? -13.422 -38.812 -9.625 1 97.12 651 LYS A O 1
ATOM 5054 N N . PRO A 1 652 ? -15 -39.969 -10.5 1 98.06 652 PRO A N 1
ATOM 5055 C CA . PRO A 1 652 ? -15.961 -38.875 -10.508 1 98.06 652 PRO A CA 1
ATOM 5056 C C . PRO A 1 652 ? -16.641 -38.688 -9.148 1 98.06 652 PRO A C 1
ATOM 5058 O O . PRO A 1 652 ? -17.859 -38.688 -9.055 1 98.06 652 PRO A O 1
ATOM 5061 N N . THR A 1 653 ? -15.875 -38.5 -8.109 1 98.12 653 THR A N 1
ATOM 5062 C CA . THR A 1 653 ? -16.297 -38.219 -6.742 1 98.12 653 THR A CA 1
ATOM 5063 C C . THR A 1 653 ? -15.484 -37.062 -6.168 1 98.12 653 THR A C 1
ATOM 5065 O O . THR A 1 653 ? -14.453 -36.688 -6.723 1 98.12 653 THR A O 1
ATOM 5068 N N . PRO A 1 654 ? -15.906 -36.5 -5.09 1 97.94 654 PRO A N 1
ATOM 5069 C CA . PRO A 1 654 ? -15.195 -35.344 -4.539 1 97.94 654 PRO A CA 1
ATOM 5070 C C . PRO A 1 654 ? -13.719 -35.625 -4.258 1 97.94 654 PRO A C 1
ATOM 5072 O O . PRO A 1 654 ? -12.875 -34.75 -4.387 1 97.94 654 PRO A O 1
ATOM 5075 N N . ASP A 1 655 ? -13.398 -36.812 -3.852 1 97.44 655 ASP A N 1
ATOM 5076 C CA . ASP A 1 655 ? -12.008 -37.219 -3.604 1 97.44 655 ASP A CA 1
ATOM 5077 C C . ASP A 1 655 ? -11.398 -37.875 -4.832 1 97.44 655 ASP A C 1
ATOM 5079 O O . ASP A 1 655 ? -10.523 -38.719 -4.711 1 97.44 655 ASP A O 1
ATOM 5083 N N . GLY A 1 656 ? -11.844 -37.531 -6 1 97.62 656 GLY A N 1
ATOM 5084 C CA . GLY A 1 656 ? -11.531 -38.219 -7.234 1 97.62 656 GLY A CA 1
ATOM 5085 C C . GLY A 1 656 ? -10.156 -37.875 -7.777 1 97.62 656 GLY A C 1
ATOM 5086 O O . GLY A 1 656 ? -9.703 -38.5 -8.75 1 97.62 656 GLY A O 1
ATOM 5087 N N . LEU A 1 657 ? -9.445 -36.969 -7.242 1 97.5 657 LEU A N 1
ATOM 5088 C CA . LEU A 1 657 ? -8.07 -36.656 -7.613 1 97.5 657 LEU A CA 1
ATOM 5089 C C . LEU A 1 657 ? -7.102 -37.156 -6.543 1 97.5 657 LEU A C 1
ATOM 5091 O O . LEU A 1 657 ? -7.254 -36.812 -5.363 1 97.5 657 LEU A O 1
ATOM 5095 N N . SER A 1 658 ? -6.113 -37.844 -6.918 1 95.19 658 SER A N 1
ATOM 5096 C CA . SER A 1 658 ? -5.238 -38.531 -5.977 1 95.19 658 SER A CA 1
ATOM 5097 C C . SER A 1 658 ? -4.199 -37.594 -5.391 1 95.19 658 SER A C 1
ATOM 5099 O O . SER A 1 658 ? -3.539 -37.906 -4.402 1 95.19 658 SER A O 1
ATOM 5101 N N . GLY A 1 659 ? -4.008 -36.5 -5.887 1 94.19 659 GLY A N 1
ATOM 5102 C CA . GLY A 1 659 ? -3.127 -35.406 -5.473 1 94.19 659 GLY A CA 1
ATOM 5103 C C . GLY A 1 659 ? -3.619 -34.031 -5.898 1 94.19 659 GLY A C 1
ATOM 5104 O O . GLY A 1 659 ? -4.684 -33.906 -6.508 1 94.19 659 GLY A O 1
ATOM 5105 N N . ASN A 1 660 ? -2.842 -33 -5.551 1 94.44 660 ASN A N 1
ATOM 5106 C CA . ASN A 1 660 ? -3.238 -31.672 -5.984 1 94.44 660 ASN A CA 1
ATOM 5107 C C . ASN A 1 660 ? -3.295 -31.562 -7.504 1 94.44 660 ASN A C 1
ATOM 5109 O O . ASN A 1 660 ? -2.418 -32.094 -8.195 1 94.44 660 ASN A O 1
ATOM 5113 N N . ASP A 1 661 ? -4.336 -30.906 -7.945 1 97.25 661 ASP A N 1
ATOM 5114 C CA . ASP A 1 661 ? -4.512 -30.734 -9.383 1 97.25 661 ASP A CA 1
ATOM 5115 C C . ASP A 1 661 ? -3.43 -29.828 -9.969 1 97.25 661 ASP A C 1
ATOM 5117 O O . ASP A 1 661 ? -3.15 -29.875 -11.164 1 97.25 661 ASP A O 1
ATOM 5121 N N . ASP A 1 662 ? -2.896 -28.953 -9.055 1 96.5 662 ASP A N 1
ATOM 5122 C CA . ASP A 1 662 ? -1.81 -28.031 -9.383 1 96.5 662 ASP A CA 1
ATOM 5123 C C . ASP A 1 662 ? -2.182 -27.125 -10.562 1 96.5 662 ASP A C 1
ATOM 5125 O O . ASP A 1 662 ? -1.461 -27.078 -11.562 1 96.5 662 ASP A O 1
ATOM 5129 N N . LEU A 1 663 ? -3.338 -26.484 -10.422 1 97.94 663 LEU A N 1
ATOM 5130 C CA . LEU A 1 663 ? -3.85 -25.484 -11.344 1 97.94 663 LEU A CA 1
ATOM 5131 C C . LEU A 1 663 ? -4.117 -26.078 -12.719 1 97.94 663 LEU A C 1
ATOM 5133 O O . LEU A 1 663 ? -3.844 -25.453 -13.742 1 97.94 663 LEU A O 1
ATOM 5137 N N . GLY A 1 664 ? -4.559 -27.328 -12.805 1 98.06 664 GLY A N 1
ATOM 5138 C CA . GLY A 1 664 ? -5.02 -27.969 -14.031 1 98.06 664 GLY A CA 1
ATOM 5139 C C . GLY A 1 664 ? -4.027 -28.953 -14.602 1 98.06 664 GLY A C 1
ATOM 5140 O O . GLY A 1 664 ? -4.301 -29.594 -15.617 1 98.06 664 GLY A O 1
ATOM 5141 N N . GLN A 1 665 ? -2.889 -29.156 -13.961 1 98.12 665 GLN A N 1
ATOM 5142 C CA . GLN A 1 665 ? -1.844 -30.016 -14.523 1 98.12 665 GLN A CA 1
ATOM 5143 C C . GLN A 1 665 ? -2.258 -31.484 -14.492 1 98.12 665 GLN A C 1
ATOM 5145 O O . GLN A 1 665 ? -2.18 -32.156 -15.516 1 98.12 665 GLN A O 1
ATOM 5150 N N . MET A 1 666 ? -2.678 -31.969 -13.289 1 97.69 666 MET A N 1
ATOM 5151 C CA . MET A 1 666 ? -3.121 -33.344 -13.195 1 97.69 666 MET A CA 1
ATOM 5152 C C . MET A 1 666 ? -4.336 -33.594 -14.086 1 97.69 666 MET A C 1
ATOM 5154 O O . MET A 1 666 ? -4.418 -34.625 -14.75 1 97.69 666 MET A O 1
ATOM 5158 N N . SER A 1 667 ? -5.195 -32.656 -14.086 1 98.62 667 SER A N 1
ATOM 5159 C CA . SER A 1 667 ? -6.387 -32.719 -14.922 1 98.62 667 SER A CA 1
ATOM 5160 C C . SER A 1 667 ? -6.016 -32.75 -16.406 1 98.62 667 SER A C 1
ATOM 5162 O O . SER A 1 667 ? -6.59 -33.531 -17.172 1 98.62 667 SER A O 1
ATOM 5164 N N . SER A 1 668 ? -5.09 -32 -16.812 1 98.81 668 SER A N 1
ATOM 5165 C CA . SER A 1 668 ? -4.652 -31.984 -18.203 1 98.81 668 SER A CA 1
ATOM 5166 C C . SER A 1 668 ? -4.016 -33.312 -18.594 1 98.81 668 SER A C 1
ATOM 5168 O O . SER A 1 668 ? -4.145 -33.75 -19.734 1 98.81 668 SER A O 1
ATOM 5170 N N . TRP A 1 669 ? -3.301 -33.906 -17.641 1 98.75 669 TRP A N 1
ATOM 5171 C CA . TRP A 1 669 ? -2.768 -35.25 -17.891 1 98.75 669 TRP A CA 1
ATOM 5172 C C . TRP A 1 669 ? -3.883 -36.219 -18.266 1 98.75 669 TRP A C 1
ATOM 5174 O O . TRP A 1 669 ? -3.76 -36.969 -19.234 1 98.75 669 TRP A O 1
ATOM 5184 N N . LEU A 1 670 ? -4.965 -36.188 -17.547 1 98.81 670 LEU A N 1
ATOM 5185 C CA . LEU A 1 670 ? -6.086 -37.094 -17.812 1 98.81 670 LEU A CA 1
ATOM 5186 C C . LEU A 1 670 ? -6.691 -36.781 -19.188 1 98.81 670 LEU A C 1
ATOM 5188 O O . LEU A 1 670 ? -7.043 -37.719 -19.906 1 98.81 670 LEU A O 1
ATOM 5192 N N . VAL A 1 671 ? -6.828 -35.5 -19.531 1 98.88 671 VAL A N 1
ATOM 5193 C CA . VAL A 1 671 ? -7.406 -35.156 -20.812 1 98.88 671 VAL A CA 1
ATOM 5194 C C . VAL A 1 671 ? -6.562 -35.75 -21.938 1 98.88 671 VAL A C 1
ATOM 5196 O O . VAL A 1 671 ? -7.086 -36.469 -22.812 1 98.88 671 VAL A O 1
ATOM 5199 N N . PHE A 1 672 ? -5.27 -35.594 -21.906 1 98.81 672 PHE A N 1
ATOM 5200 C CA . PHE A 1 672 ? -4.375 -36.125 -22.922 1 98.81 672 PHE A CA 1
ATOM 5201 C C . PHE A 1 672 ? -4.453 -37.625 -22.969 1 98.81 672 PHE A C 1
ATOM 5203 O O . PHE A 1 672 ? -4.637 -38.219 -24.031 1 98.81 672 PHE A O 1
ATOM 5210 N N . THR A 1 673 ? -4.312 -38.25 -21.828 1 98.69 673 THR A N 1
ATOM 5211 C CA . THR A 1 673 ? -4.281 -39.688 -21.75 1 98.69 673 THR A CA 1
ATOM 5212 C C . THR A 1 673 ? -5.605 -40.281 -22.219 1 98.69 673 THR A C 1
ATOM 5214 O O . THR A 1 673 ? -5.621 -41.344 -22.875 1 98.69 673 THR A O 1
ATOM 5217 N N . ALA A 1 674 ? -6.684 -39.625 -21.891 1 98.62 674 ALA A N 1
ATOM 5218 C CA . ALA A 1 674 ? -7.992 -40.062 -22.344 1 98.62 674 ALA A CA 1
ATOM 5219 C C . ALA A 1 674 ? -8.078 -40.062 -23.875 1 98.62 674 ALA A C 1
ATOM 5221 O O . ALA A 1 674 ? -8.727 -40.938 -24.469 1 98.62 674 ALA A O 1
ATOM 5222 N N . LEU A 1 675 ? -7.469 -39.125 -24.469 1 98.44 675 LEU A N 1
ATOM 5223 C CA . LEU A 1 675 ? -7.453 -39 -25.922 1 98.44 675 LEU A CA 1
ATOM 5224 C C . LEU A 1 675 ? -6.547 -40.062 -26.547 1 98.44 675 LEU A C 1
ATOM 5226 O O . LEU A 1 675 ? -6.637 -40.344 -27.75 1 98.44 675 LEU A O 1
ATOM 5230 N N . GLY A 1 676 ? -5.609 -40.562 -25.812 1 98.56 676 GLY A N 1
ATOM 5231 C CA . GLY A 1 676 ? -4.785 -41.656 -26.281 1 98.56 676 GLY A CA 1
ATOM 5232 C C . GLY A 1 676 ? -3.354 -41.25 -26.562 1 98.56 676 GLY A C 1
ATOM 5233 O O . GLY A 1 676 ? -2.564 -42.062 -27.062 1 98.56 676 GLY A O 1
ATOM 5234 N N . PHE A 1 677 ? -2.98 -40.062 -26.359 1 98.56 677 PHE A N 1
ATOM 5235 C CA . PHE A 1 677 ? -1.616 -39.594 -26.578 1 98.56 677 PHE A CA 1
ATOM 5236 C C . PHE A 1 677 ? -1.227 -38.531 -25.531 1 98.56 677 PHE A C 1
ATOM 5238 O O . PHE A 1 677 ? -2.09 -38 -24.859 1 98.56 677 PHE A O 1
ATOM 5245 N N . TYR A 1 678 ? 0.039 -38.312 -25.328 1 98.5 678 TYR A N 1
ATOM 5246 C CA . TYR A 1 678 ? 0.551 -37.438 -24.281 1 98.5 678 TYR A CA 1
ATOM 5247 C C . TYR A 1 678 ? 1.834 -36.75 -24.703 1 98.5 678 TYR A C 1
ATOM 5249 O O . TYR A 1 678 ? 2.682 -37.344 -25.375 1 98.5 678 TYR A O 1
ATOM 5257 N N . PRO A 1 679 ? 1.972 -35.438 -24.297 1 98 679 PRO A N 1
ATOM 5258 C CA . PRO A 1 679 ? 3.191 -34.688 -24.625 1 98 679 PRO A CA 1
ATOM 5259 C C . PRO A 1 679 ? 4.328 -34.969 -23.641 1 98 679 PRO A C 1
ATOM 5261 O O . PRO A 1 679 ? 4.621 -34.125 -22.781 1 98 679 PRO A O 1
ATOM 5264 N N . VAL A 1 680 ? 5.051 -36 -23.844 1 97.62 680 VAL A N 1
ATOM 5265 C CA . VAL A 1 680 ? 6.078 -36.469 -22.906 1 97.62 680 VAL A CA 1
ATOM 5266 C C . VAL A 1 680 ? 7.168 -35.406 -22.781 1 97.62 680 VAL A C 1
ATOM 5268 O O . VAL A 1 680 ? 7.707 -35.188 -21.688 1 97.62 680 VAL A O 1
ATOM 5271 N N . ALA A 1 681 ? 7.539 -34.75 -23.875 1 97 681 ALA A N 1
ATOM 5272 C CA . ALA A 1 681 ? 8.578 -33.719 -23.891 1 97 681 ALA A CA 1
ATOM 5273 C C . ALA A 1 681 ? 8.094 -32.469 -24.609 1 97 681 ALA A C 1
ATOM 5275 O O . ALA A 1 681 ? 8.445 -32.219 -25.766 1 97 681 ALA A O 1
ATOM 5276 N N . PRO A 1 682 ? 7.324 -31.609 -23.906 1 97.31 682 PRO A N 1
ATOM 5277 C CA . PRO A 1 682 ? 6.984 -30.328 -24.531 1 97.31 682 PRO A CA 1
ATOM 5278 C C . PRO A 1 682 ? 8.195 -29.641 -25.156 1 97.31 682 PRO A C 1
ATOM 5280 O O . PRO A 1 682 ? 9.258 -29.578 -24.547 1 97.31 682 PRO A O 1
ATOM 5283 N N . GLY A 1 683 ? 8.062 -29.188 -26.344 1 96.56 683 GLY A N 1
ATOM 5284 C CA . GLY A 1 683 ? 9.172 -28.672 -27.125 1 96.56 683 GLY A CA 1
ATOM 5285 C C . GLY A 1 683 ? 9.609 -29.609 -28.234 1 96.56 683 GLY A C 1
ATOM 5286 O O . GLY A 1 683 ? 10.305 -29.188 -29.172 1 96.56 683 GLY A O 1
ATOM 5287 N N . SER A 1 684 ? 9.156 -30.875 -28.203 1 96.5 684 SER A N 1
ATOM 5288 C CA . SER A 1 684 ? 9.555 -31.859 -29.203 1 96.5 684 SER A CA 1
ATOM 5289 C C . SER A 1 684 ? 8.594 -31.875 -30.375 1 96.5 684 SER A C 1
ATOM 5291 O O . SER A 1 684 ? 8.922 -32.406 -31.438 1 96.5 684 SER A O 1
ATOM 5293 N N . ASN A 1 685 ? 7.363 -31.391 -30.156 1 97.06 685 ASN A N 1
ATOM 5294 C CA . ASN A 1 685 ? 6.281 -31.406 -31.141 1 97.06 685 ASN A CA 1
ATOM 5295 C C . ASN A 1 685 ? 5.746 -32.812 -31.375 1 97.06 685 ASN A C 1
ATOM 5297 O O . ASN A 1 685 ? 5.086 -33.062 -32.375 1 97.06 685 ASN A O 1
ATOM 5301 N N . GLU A 1 686 ? 6.039 -33.719 -30.422 1 97.06 686 GLU A N 1
ATOM 5302 C CA . GLU A 1 686 ? 5.535 -35.094 -30.516 1 97.06 686 GLU A CA 1
ATOM 5303 C C . GLU A 1 686 ? 4.605 -35.406 -29.344 1 97.06 686 GLU A C 1
ATOM 5305 O O . GLU A 1 686 ? 4.762 -34.844 -28.25 1 97.06 686 GLU A O 1
ATOM 5310 N N . TYR A 1 687 ? 3.664 -36.219 -29.656 1 98.19 687 TYR A N 1
ATOM 5311 C CA . TYR A 1 687 ? 2.785 -36.812 -28.656 1 98.19 687 TYR A CA 1
ATOM 5312 C C . TYR A 1 687 ? 2.91 -38.344 -28.672 1 98.19 687 TYR A C 1
ATOM 5314 O O . TYR A 1 687 ? 2.666 -38.969 -29.703 1 98.19 687 TYR A O 1
ATOM 5322 N N . VAL A 1 688 ? 3.246 -38.875 -27.547 1 98.31 688 VAL A N 1
ATOM 5323 C CA . VAL A 1 688 ? 3.449 -40.312 -27.469 1 98.31 688 VAL A CA 1
ATOM 5324 C C . VAL A 1 688 ? 2.104 -41.031 -27.297 1 98.31 688 VAL A C 1
ATOM 5326 O O . VAL A 1 688 ? 1.304 -40.656 -26.438 1 98.31 688 VAL A O 1
ATOM 5329 N N . ILE A 1 689 ? 1.899 -42.031 -28.156 1 98.62 689 ILE A N 1
ATOM 5330 C CA . ILE A 1 689 ? 0.63 -42.75 -28.141 1 98.62 689 ILE A CA 1
ATOM 5331 C C . ILE A 1 689 ? 0.624 -43.75 -26.984 1 98.62 689 ILE A C 1
ATOM 5333 O O . ILE A 1 689 ? 1.558 -44.562 -26.844 1 98.62 689 ILE A O 1
ATOM 5337 N N . GLY A 1 690 ? -0.309 -43.688 -26.156 1 98.5 690 GLY A N 1
ATOM 5338 C CA . GLY A 1 690 ? -0.617 -44.719 -25.172 1 98.5 690 GLY A CA 1
ATOM 5339 C C . GLY A 1 690 ? -1.755 -45.625 -25.578 1 98.5 690 GLY A C 1
ATOM 5340 O O . GLY A 1 690 ? -1.584 -46.5 -26.438 1 98.5 690 GLY A O 1
ATOM 5341 N N . ARG A 1 691 ? -2.893 -45.406 -25.031 1 98.38 691 ARG A N 1
ATOM 5342 C CA . ARG A 1 691 ? -4.191 -46 -25.375 1 98.38 691 ARG A CA 1
ATOM 5343 C C . ARG A 1 691 ? -5.316 -45 -25.078 1 98.38 691 ARG A C 1
ATOM 5345 O O . ARG A 1 691 ? -5.16 -44.094 -24.266 1 98.38 691 ARG A O 1
ATOM 5352 N N . PRO A 1 692 ? -6.395 -45.125 -25.797 1 98.44 692 PRO A N 1
ATOM 5353 C CA . PRO A 1 692 ? -7.535 -44.281 -25.469 1 98.44 692 PRO A CA 1
ATOM 5354 C C . PRO A 1 692 ? -8.328 -44.75 -24.266 1 98.44 692 PRO A C 1
ATOM 5356 O O . PRO A 1 692 ? -8.219 -45.938 -23.891 1 98.44 692 PRO A O 1
ATOM 5359 N N . PHE A 1 693 ? -9.078 -43.906 -23.688 1 98.5 693 PHE A N 1
ATOM 5360 C CA . PHE A 1 693 ? -9.961 -44.25 -22.578 1 98.5 693 PHE A CA 1
ATOM 5361 C C . PHE A 1 693 ? -11.398 -43.844 -22.875 1 98.5 693 PHE A C 1
ATOM 5363 O O . PHE A 1 693 ? -12.266 -43.906 -22 1 98.5 693 PHE A O 1
ATOM 5370 N N . VAL A 1 694 ? -11.664 -43.281 -24.047 1 98.19 694 VAL A N 1
ATOM 5371 C CA . VAL A 1 694 ? -12.992 -42.906 -24.516 1 98.19 694 VAL A CA 1
ATOM 5372 C C . VAL A 1 694 ? -13.273 -43.562 -25.859 1 98.19 694 VAL A C 1
ATOM 5374 O O . VAL A 1 694 ? -12.344 -43.875 -26.609 1 98.19 694 VAL A O 1
ATOM 5377 N N . GLU A 1 695 ? -14.516 -43.688 -26.172 1 97.94 695 GLU A N 1
ATOM 5378 C CA . GLU A 1 695 ? -14.875 -44.344 -27.422 1 97.94 695 GLU A CA 1
ATOM 5379 C C . GLU A 1 695 ? -14.664 -43.438 -28.609 1 97.94 695 GLU A C 1
ATOM 5381 O O . GLU A 1 695 ? -14.258 -43.875 -29.688 1 97.94 695 GLU A O 1
ATOM 5386 N N . ARG A 1 696 ? -14.961 -42.219 -28.375 1 98.19 696 ARG A N 1
ATOM 5387 C CA . ARG A 1 696 ? -14.781 -41.219 -29.391 1 98.19 696 ARG A CA 1
ATOM 5388 C C . ARG A 1 696 ? -14.492 -39.844 -28.766 1 98.19 696 ARG A C 1
ATOM 5390 O O . ARG A 1 696 ? -15.109 -39.469 -27.75 1 98.19 696 ARG A O 1
ATOM 5397 N N . ALA A 1 697 ? -13.562 -39.156 -29.328 1 98.31 697 ALA A N 1
ATOM 5398 C CA . ALA A 1 697 ? -13.305 -37.781 -28.969 1 98.31 697 ALA A CA 1
ATOM 5399 C C . ALA A 1 697 ? -12.961 -36.938 -30.188 1 98.31 697 ALA A C 1
ATOM 5401 O O . ALA A 1 697 ? -12.188 -37.375 -31.047 1 98.31 697 ALA A O 1
ATOM 5402 N N . ALA A 1 698 ? -13.586 -35.812 -30.359 1 98.31 698 ALA A N 1
ATOM 5403 C CA . ALA A 1 698 ? -13.258 -34.875 -31.422 1 98.31 698 ALA A CA 1
ATOM 5404 C C . ALA A 1 698 ? -12.711 -33.562 -30.859 1 98.31 698 ALA A C 1
ATOM 5406 O O . ALA A 1 698 ? -13.375 -32.906 -30.047 1 98.31 698 ALA A O 1
ATOM 5407 N N . LEU A 1 699 ? -11.484 -33.219 -31.203 1 98.38 699 LEU A N 1
ATOM 5408 C CA . LEU A 1 699 ? -10.906 -31.922 -30.875 1 98.38 699 LEU A CA 1
ATOM 5409 C C . LEU A 1 699 ? -11.297 -30.875 -31.922 1 98.38 699 LEU A C 1
ATOM 5411 O O . LEU A 1 699 ? -11 -31.047 -33.125 1 98.38 699 LEU A O 1
ATOM 5415 N N . ASN A 1 700 ? -12.039 -29.891 -31.562 1 98.12 700 ASN A N 1
ATOM 5416 C CA . ASN A 1 700 ? -12.258 -28.703 -32.406 1 98.12 700 ASN A CA 1
ATOM 5417 C C . ASN A 1 700 ? -11.086 -27.734 -32.312 1 98.12 700 ASN A C 1
ATOM 5419 O O . ASN A 1 700 ? -11.07 -26.859 -31.438 1 98.12 700 ASN A O 1
ATOM 5423 N N . LEU A 1 701 ? -10.18 -27.844 -33.188 1 97.75 701 LEU A N 1
ATOM 5424 C CA . LEU A 1 701 ? -8.898 -27.141 -33.125 1 97.75 701 LEU A CA 1
ATOM 5425 C C . LEU A 1 701 ? -9.078 -25.656 -33.375 1 97.75 701 LEU A C 1
ATOM 5427 O O . LEU A 1 701 ? -10 -25.25 -34.094 1 97.75 701 LEU A O 1
ATOM 5431 N N . PRO A 1 702 ? -8.219 -24.797 -32.812 1 94.12 702 PRO A N 1
ATOM 5432 C CA . PRO A 1 702 ? -8.352 -23.344 -32.938 1 94.12 702 PRO A CA 1
ATOM 5433 C C . PRO A 1 702 ? -8.25 -22.859 -34.375 1 94.12 702 PRO A C 1
ATOM 5435 O O . PRO A 1 702 ? -8.75 -21.781 -34.688 1 94.12 702 PRO A O 1
ATOM 5438 N N . ASN A 1 703 ? -7.617 -23.609 -35.25 1 95.38 703 ASN A N 1
ATOM 5439 C CA . ASN A 1 703 ? -7.48 -23.203 -36.656 1 95.38 703 ASN A CA 1
ATOM 5440 C C . ASN A 1 703 ? -8.711 -23.578 -37.469 1 95.38 703 ASN A C 1
ATOM 5442 O O . ASN A 1 703 ? -8.719 -23.422 -38.688 1 95.38 703 ASN A O 1
ATOM 5446 N N . GLY A 1 704 ? -9.742 -24.125 -36.812 1 96.56 704 GLY A N 1
ATOM 5447 C CA . GLY A 1 704 ? -11.008 -24.406 -37.469 1 96.56 704 GLY A CA 1
ATOM 5448 C C . GLY A 1 704 ? -11.133 -25.859 -37.906 1 96.56 704 GLY A C 1
ATOM 5449 O O . GLY A 1 704 ? -12.219 -26.312 -38.281 1 96.56 704 GLY A O 1
ATOM 5450 N N . LYS A 1 705 ? -10.07 -26.641 -37.844 1 97.94 705 LYS A N 1
ATOM 5451 C CA . LYS A 1 705 ? -10.102 -28.047 -38.219 1 97.94 705 LYS A CA 1
ATOM 5452 C C . LYS A 1 705 ? -10.531 -28.922 -37.031 1 97.94 705 LYS A C 1
ATOM 5454 O O . LYS A 1 705 ? -10.648 -28.453 -35.906 1 97.94 705 LYS A O 1
ATOM 5459 N N . ARG A 1 706 ? -10.797 -30.156 -37.375 1 98.12 706 ARG A N 1
ATOM 5460 C CA . ARG A 1 706 ? -11.227 -31.125 -36.375 1 98.12 706 ARG A CA 1
ATOM 5461 C C . ARG A 1 706 ? -10.359 -32.375 -36.406 1 98.12 706 ARG A C 1
ATOM 5463 O O . ARG A 1 706 ? -10.062 -32.906 -37.5 1 98.12 706 ARG A O 1
ATOM 5470 N N . PHE A 1 707 ? -9.898 -32.781 -35.375 1 98.5 707 PHE A N 1
ATOM 5471 C CA . PHE A 1 707 ? -9.156 -34.031 -35.219 1 98.5 707 PHE A CA 1
ATOM 5472 C C . PHE A 1 707 ? -9.93 -35.031 -34.344 1 98.5 707 PHE A C 1
ATOM 5474 O O . PHE A 1 707 ? -10.172 -34.781 -33.188 1 98.5 707 PHE A O 1
ATOM 5481 N N . THR A 1 708 ? -10.258 -36.188 -34.844 1 98.69 708 THR A N 1
ATOM 5482 C CA . THR A 1 708 ? -11.133 -37.156 -34.156 1 98.69 708 THR A CA 1
ATOM 5483 C C . THR A 1 708 ? -10.367 -38.406 -33.781 1 98.69 708 THR A C 1
ATOM 5485 O O . THR A 1 708 ? -9.617 -38.969 -34.562 1 98.69 708 THR A O 1
ATOM 5488 N N . VAL A 1 709 ? -10.531 -38.875 -32.594 1 98.75 709 VAL A N 1
ATOM 5489 C CA . VAL A 1 709 ? -9.992 -40.125 -32.062 1 98.75 709 VAL A CA 1
ATOM 5490 C C . VAL A 1 709 ? -11.125 -41.125 -31.844 1 98.75 709 VAL A C 1
ATOM 5492 O O . VAL A 1 709 ? -12.148 -40.781 -31.234 1 98.75 709 VAL A O 1
ATOM 5495 N N . THR A 1 710 ? -10.992 -42.281 -32.344 1 98.69 710 THR A N 1
ATOM 5496 C CA . THR A 1 710 ? -11.984 -43.312 -32.125 1 98.69 710 THR A CA 1
ATOM 5497 C C . THR A 1 710 ? -11.305 -44.594 -31.625 1 98.69 710 THR A C 1
ATOM 5499 O O . THR A 1 710 ? -10.156 -44.875 -31.969 1 98.69 710 THR A O 1
ATOM 5502 N N . ALA A 1 711 ? -11.992 -45.344 -30.828 1 98.62 711 ALA A N 1
ATOM 5503 C CA . ALA A 1 711 ? -11.5 -46.625 -30.297 1 98.62 711 ALA A CA 1
ATOM 5504 C C . ALA A 1 711 ? -12.516 -47.75 -30.531 1 98.62 711 ALA A C 1
ATOM 5506 O O . ALA A 1 711 ? -13.609 -47.719 -29.953 1 98.62 711 ALA A O 1
ATOM 5507 N N . GLU A 1 712 ? -12.195 -48.656 -31.359 1 98.19 712 GLU A N 1
ATOM 5508 C CA . GLU A 1 712 ? -13.023 -49.812 -31.625 1 98.19 712 GLU A CA 1
ATOM 5509 C C . GLU A 1 712 ? -12.711 -50.938 -30.641 1 98.19 712 GLU A C 1
ATOM 5511 O O . GLU A 1 712 ? -11.547 -51.312 -30.453 1 98.19 712 GLU A O 1
ATOM 5516 N N . GLY A 1 713 ? -13.75 -51.5 -30.016 1 97.69 713 GLY A N 1
ATOM 5517 C CA . GLY A 1 713 ? -13.586 -52.625 -29.109 1 97.69 713 GLY A CA 1
ATOM 5518 C C . GLY A 1 713 ? -13.094 -52.219 -27.734 1 97.69 713 GLY A C 1
ATOM 5519 O O . GLY A 1 713 ? -12.648 -53.062 -26.953 1 97.69 713 GLY A O 1
ATOM 5520 N N . LEU A 1 714 ? -13.078 -50.969 -27.422 1 97.81 714 LEU A N 1
ATOM 5521 C CA . LEU A 1 714 ? -12.656 -50.5 -26.109 1 97.81 714 LEU A CA 1
ATOM 5522 C C . LEU A 1 714 ? -13.531 -51.094 -25 1 97.81 714 LEU A C 1
ATOM 5524 O O . LEU A 1 714 ? -14.758 -50.969 -25.047 1 97.81 714 LEU A O 1
ATOM 5528 N N . SER A 1 715 ? -12.938 -51.75 -24.094 1 96.25 715 SER A N 1
ATOM 5529 C CA . SER A 1 715 ? -13.609 -52.344 -22.938 1 96.25 715 SER A CA 1
ATOM 5530 C C . SER A 1 715 ? -12.625 -52.688 -21.828 1 96.25 715 SER A C 1
ATOM 5532 O O . SER A 1 715 ? -11.414 -52.562 -22 1 96.25 715 SER A O 1
ATOM 5534 N N . ASP A 1 716 ? -13.125 -53.125 -20.703 1 94.69 716 ASP A N 1
ATOM 5535 C CA . ASP A 1 716 ? -12.273 -53.531 -19.594 1 94.69 716 ASP A CA 1
ATOM 5536 C C . ASP A 1 716 ? -11.43 -54.75 -19.938 1 94.69 716 ASP A C 1
ATOM 5538 O O . ASP A 1 716 ? -10.336 -54.906 -19.406 1 94.69 716 ASP A O 1
ATOM 5542 N N . ALA A 1 717 ? -11.891 -55.5 -20.844 1 96.12 717 ALA A N 1
ATOM 5543 C CA . ALA A 1 717 ? -11.18 -56.719 -21.281 1 96.12 717 ALA A CA 1
ATOM 5544 C C . ALA A 1 717 ? -10.141 -56.375 -22.344 1 96.12 717 ALA A C 1
ATOM 5546 O O . ALA A 1 717 ? -9.094 -57.031 -22.422 1 96.12 717 ALA A O 1
ATOM 5547 N N . ASN A 1 718 ? -10.484 -55.469 -23.188 1 97.75 718 ASN A N 1
ATOM 5548 C CA . ASN A 1 718 ? -9.602 -55.062 -24.281 1 97.75 718 ASN A CA 1
ATOM 5549 C C . ASN A 1 718 ? -8.719 -53.875 -23.891 1 97.75 718 ASN A C 1
ATOM 5551 O O . ASN A 1 718 ? -8.953 -52.75 -24.328 1 97.75 718 ASN A O 1
ATOM 5555 N N . VAL A 1 719 ? -7.695 -54.156 -23.203 1 97.19 719 VAL A N 1
ATOM 5556 C CA . VAL A 1 719 ? -6.84 -53.156 -22.578 1 97.19 719 VAL A CA 1
ATOM 5557 C C . VAL A 1 719 ? -5.773 -52.719 -23.562 1 97.19 719 VAL A C 1
ATOM 5559 O O . VAL A 1 719 ? -5.246 -51.594 -23.453 1 97.19 719 VAL A O 1
ATOM 5562 N N . TYR A 1 720 ? -5.527 -53.5 -24.609 1 98.62 720 TYR A N 1
ATOM 5563 C CA . TYR A 1 720 ? -4.336 -53.25 -25.406 1 98.62 720 TYR A CA 1
ATOM 5564 C C . TYR A 1 720 ? -4.715 -52.781 -26.812 1 98.62 720 TYR A C 1
ATOM 5566 O O . TYR A 1 720 ? -5.766 -53.156 -27.344 1 98.62 720 TYR A O 1
ATOM 5574 N N . VAL A 1 721 ? -3.877 -51.969 -27.344 1 98.38 721 VAL A N 1
ATOM 5575 C CA . VAL A 1 721 ? -3.996 -51.531 -28.734 1 98.38 721 VAL A CA 1
ATOM 5576 C C . VAL A 1 721 ? -3.584 -52.656 -29.672 1 98.38 721 VAL A C 1
ATOM 5578 O O . VAL A 1 721 ? -2.482 -53.188 -29.562 1 98.38 721 VAL A O 1
ATOM 5581 N N . GLY A 1 722 ? -4.449 -52.969 -30.562 1 98.06 722 GLY A N 1
ATOM 5582 C CA . GLY A 1 722 ? -4.121 -53.906 -31.625 1 98.06 722 GLY A CA 1
ATOM 5583 C C . GLY A 1 722 ? -3.531 -53.25 -32.844 1 98.06 722 GLY A C 1
ATOM 5584 O O . GLY A 1 722 ? -2.457 -53.625 -33.312 1 98.06 722 GLY A O 1
ATOM 5585 N N . LYS A 1 723 ? -4.223 -52.312 -33.375 1 97.25 723 LYS A N 1
ATOM 5586 C CA . LYS A 1 723 ? -3.791 -51.5 -34.5 1 97.25 723 LYS A CA 1
ATOM 5587 C C . LYS A 1 723 ? -4.188 -50.031 -34.344 1 97.25 723 LYS A C 1
ATOM 5589 O O . LYS A 1 723 ? -5.148 -49.719 -33.625 1 97.25 723 LYS A O 1
ATOM 5594 N N . VAL A 1 724 ? -3.395 -49.156 -34.969 1 98.62 724 VAL A N 1
ATOM 5595 C CA . VAL A 1 724 ? -3.686 -47.719 -35 1 98.62 724 VAL A CA 1
ATOM 5596 C C . VAL A 1 724 ? -3.662 -47.25 -36.469 1 98.62 724 VAL A C 1
ATOM 5598 O O . VAL A 1 724 ? -2.824 -47.688 -37.25 1 98.62 724 VAL A O 1
ATOM 5601 N N . SER A 1 725 ? -4.574 -46.469 -36.875 1 98.5 725 SER A N 1
ATOM 5602 C CA . SER A 1 725 ? -4.543 -45.812 -38.188 1 98.5 725 SER A CA 1
ATOM 5603 C C . SER A 1 725 ? -4.707 -44.312 -38.062 1 98.5 725 SER A C 1
ATOM 5605 O O . SER A 1 725 ? -5.441 -43.844 -37.188 1 98.5 725 SER A O 1
ATOM 5607 N N . LEU A 1 726 ? -3.994 -43.625 -38.812 1 98.56 726 LEU A N 1
ATOM 5608 C CA . LEU A 1 726 ? -4.102 -42.156 -38.969 1 98.56 726 LEU A CA 1
ATOM 5609 C C . LEU A 1 726 ? -4.645 -41.812 -40.344 1 98.56 726 LEU A C 1
ATOM 5611 O O . LEU A 1 726 ? -4.031 -42.125 -41.344 1 98.56 726 LEU A O 1
ATOM 5615 N N . ASN A 1 727 ? -5.855 -41.25 -40.344 1 98.12 727 ASN A N 1
ATOM 5616 C CA . ASN A 1 727 ? -6.535 -40.906 -41.594 1 98.12 727 ASN A CA 1
ATOM 5617 C C . ASN A 1 727 ? -6.719 -42.156 -42.469 1 98.12 727 ASN A C 1
ATOM 5619 O O . ASN A 1 727 ? -6.465 -42.094 -43.656 1 98.12 727 ASN A O 1
ATOM 5623 N N . GLY A 1 728 ? -6.977 -43.188 -41.875 1 97.62 728 GLY A N 1
ATOM 5624 C CA . GLY A 1 728 ? -7.289 -44.406 -42.594 1 97.62 728 GLY A CA 1
ATOM 5625 C C . GLY A 1 728 ? -6.059 -45.219 -42.938 1 97.62 728 GLY A C 1
ATOM 5626 O O . GLY A 1 728 ? -6.176 -46.375 -43.406 1 97.62 728 GLY A O 1
ATOM 5627 N N . ARG A 1 729 ? -4.914 -44.656 -42.719 1 98.31 729 ARG A N 1
ATOM 5628 C CA . ARG A 1 729 ? -3.676 -45.375 -43.031 1 98.31 729 ARG A CA 1
ATOM 5629 C C . ARG A 1 729 ? -3.057 -45.938 -41.75 1 98.31 729 ARG A C 1
ATOM 5631 O O . ARG A 1 729 ? -3.051 -45.281 -40.719 1 98.31 729 ARG A O 1
ATOM 5638 N N . PRO A 1 730 ? -2.604 -47.188 -41.938 1 97.94 730 PRO A N 1
ATOM 5639 C CA . PRO A 1 730 ? -1.969 -47.781 -40.75 1 97.94 730 PRO A CA 1
ATOM 5640 C C . PRO A 1 730 ? -0.839 -46.906 -40.188 1 97.94 730 PRO A C 1
ATOM 5642 O O . PRO A 1 730 ? -0.008 -46.406 -40.969 1 97.94 730 PRO A O 1
ATOM 5645 N N . LEU A 1 731 ? -0.859 -46.688 -38.938 1 98.25 731 LEU A N 1
ATOM 5646 C CA . LEU A 1 731 ? 0.199 -45.969 -38.25 1 98.25 731 LEU A CA 1
ATOM 5647 C C . LEU A 1 731 ? 1.1 -46.906 -37.469 1 98.25 731 LEU A C 1
ATOM 5649 O O . LEU A 1 731 ? 0.722 -47.438 -36.406 1 98.25 731 LEU A O 1
ATOM 5653 N N . GLU A 1 732 ? 2.309 -47.094 -37.875 1 96.19 732 GLU A N 1
ATOM 5654 C CA . GLU A 1 732 ? 3.188 -48.125 -37.344 1 96.19 732 GLU A CA 1
ATOM 5655 C C . GLU A 1 732 ? 4.16 -47.562 -36.312 1 96.19 732 GLU A C 1
ATOM 5657 O O . GLU A 1 732 ? 4.93 -48.281 -35.719 1 96.19 732 GLU A O 1
ATOM 5662 N N . ARG A 1 733 ? 4.09 -46.281 -36.156 1 96.69 733 ARG A N 1
ATOM 5663 C CA . ARG A 1 733 ? 4.918 -45.625 -35.156 1 96.69 733 ARG A CA 1
ATOM 5664 C C . ARG A 1 733 ? 4.094 -45.25 -33.906 1 96.69 733 ARG A C 1
ATOM 5666 O O . ARG A 1 733 ? 2.879 -45.062 -34 1 96.69 733 ARG A O 1
ATOM 5673 N N . GLY A 1 734 ? 4.785 -45.125 -32.75 1 97.5 734 GLY A N 1
ATOM 5674 C CA . GLY A 1 734 ? 4.125 -44.938 -31.469 1 97.5 734 GLY A CA 1
ATOM 5675 C C . GLY A 1 734 ? 3.957 -43.469 -31.078 1 97.5 734 GLY A C 1
ATOM 5676 O O . GLY A 1 734 ? 3.865 -43.156 -29.891 1 97.5 734 GLY A O 1
ATOM 5677 N N . PHE A 1 735 ? 3.98 -42.531 -32.062 1 97.69 735 PHE A N 1
ATOM 5678 C CA . PHE A 1 735 ? 3.848 -41.094 -31.719 1 97.69 735 PHE A CA 1
ATOM 5679 C C . PHE A 1 735 ? 3.137 -40.344 -32.844 1 97.69 735 PHE A C 1
ATOM 5681 O O . PHE A 1 735 ? 3.045 -40.844 -33.969 1 97.69 735 PHE A O 1
ATOM 5688 N N . LEU A 1 736 ? 2.523 -39.219 -32.438 1 98 736 LEU A N 1
ATOM 5689 C CA . LEU A 1 736 ? 1.95 -38.25 -33.375 1 98 736 LEU A CA 1
ATOM 5690 C C . LEU A 1 736 ? 2.771 -36.969 -33.375 1 98 736 LEU A C 1
ATOM 5692 O O . LEU A 1 736 ? 3.41 -36.625 -32.375 1 98 736 LEU A O 1
ATOM 5696 N N . ARG A 1 737 ? 2.781 -36.312 -34.438 1 97.25 737 ARG A N 1
ATOM 5697 C CA . ARG A 1 737 ? 3.383 -35 -34.531 1 97.25 737 ARG A CA 1
ATOM 5698 C C . ARG A 1 737 ? 2.326 -33.906 -34.406 1 97.25 737 ARG A C 1
ATOM 5700 O O . ARG A 1 737 ? 1.184 -34.094 -34.812 1 97.25 737 ARG A O 1
ATOM 5707 N N . HIS A 1 738 ? 2.719 -32.844 -33.812 1 97.62 738 HIS A N 1
ATOM 5708 C CA . HIS A 1 738 ? 1.804 -31.734 -33.562 1 97.62 738 HIS A CA 1
ATOM 5709 C C . HIS A 1 738 ? 1.139 -31.281 -34.875 1 97.62 738 HIS A C 1
ATOM 5711 O O . HIS A 1 738 ? -0.066 -31.016 -34.906 1 97.62 738 HIS A O 1
ATOM 5717 N N . GLU A 1 739 ? 1.9 -31.234 -35.938 1 97.19 739 GLU A N 1
ATOM 5718 C CA . GLU A 1 739 ? 1.384 -30.797 -37.25 1 97.19 739 GLU A CA 1
ATOM 5719 C C . GLU A 1 739 ? 0.316 -31.75 -37.75 1 97.19 739 GLU A C 1
ATOM 5721 O O . GLU A 1 739 ? -0.605 -31.344 -38.469 1 97.19 739 GLU A O 1
ATOM 5726 N N . GLU A 1 740 ? 0.489 -33 -37.406 1 97.94 740 GLU A N 1
ATOM 5727 C CA . GLU A 1 740 ? -0.5 -33.969 -37.812 1 97.94 740 GLU A CA 1
ATOM 5728 C C . GLU A 1 740 ? -1.836 -33.75 -37.094 1 97.94 740 GLU A C 1
ATOM 5730 O O . GLU A 1 740 ? -2.896 -33.938 -37.688 1 97.94 740 GLU A O 1
ATOM 5735 N N . LEU A 1 741 ? -1.8 -33.406 -35.875 1 98.12 741 LEU A N 1
ATOM 5736 C CA . LEU A 1 741 ? -3.021 -33.031 -35.188 1 98.12 741 LEU A CA 1
ATOM 5737 C C . LEU A 1 741 ? -3.67 -31.797 -35.781 1 98.12 741 LEU A C 1
ATOM 5739 O O . LEU A 1 741 ? -4.871 -31.797 -36.062 1 98.12 741 LEU A O 1
ATOM 5743 N N . LEU A 1 742 ? -2.885 -30.766 -36.062 1 97.31 742 LEU A N 1
ATOM 5744 C CA . LEU A 1 742 ? -3.396 -29.484 -36.531 1 97.31 742 LEU A CA 1
ATOM 5745 C C . LEU A 1 742 ? -3.965 -29.609 -37.938 1 97.31 742 LEU A C 1
ATOM 5747 O O . LEU A 1 742 ? -4.785 -28.781 -38.344 1 97.31 742 LEU A O 1
ATOM 5751 N N . ALA A 1 743 ? -3.488 -30.594 -38.625 1 97.5 743 ALA A N 1
ATOM 5752 C CA . ALA A 1 743 ? -3.982 -30.828 -39.969 1 97.5 743 ALA A CA 1
ATOM 5753 C C . ALA A 1 743 ? -5.402 -31.391 -39.969 1 97.5 743 ALA A C 1
ATOM 5755 O O . ALA A 1 743 ? -6.086 -31.406 -41 1 97.5 743 ALA A O 1
ATOM 5756 N N . GLY A 1 744 ? -5.91 -31.719 -38.75 1 97.75 744 GLY A N 1
ATOM 5757 C CA . GLY A 1 744 ? -7.188 -32.406 -38.656 1 97.75 744 GLY A CA 1
ATOM 5758 C C . GLY A 1 744 ? -7.109 -33.875 -39.094 1 97.75 744 GLY A C 1
ATOM 5759 O O . GLY A 1 744 ? -6.039 -34.344 -39.5 1 97.75 744 GLY A O 1
ATOM 5760 N N . GLY A 1 745 ? -8.219 -34.531 -39.062 1 98.12 745 GLY A N 1
ATOM 5761 C CA . GLY A 1 745 ? -8.25 -35.906 -39.438 1 98.12 745 GLY A CA 1
ATOM 5762 C C . GLY A 1 745 ? -8.703 -36.844 -38.312 1 98.12 745 GLY A C 1
ATOM 5763 O O . GLY A 1 745 ? -9.531 -36.469 -37.5 1 98.12 745 GLY A O 1
ATOM 5764 N N . SER A 1 746 ? -8.188 -38.062 -38.469 1 98.38 746 SER A N 1
ATOM 5765 C CA . SER A 1 746 ? -8.695 -39.031 -37.5 1 98.38 746 SER A CA 1
ATOM 5766 C C . SER A 1 746 ? -7.609 -40.031 -37.094 1 98.38 746 SER A C 1
ATOM 5768 O O . SER A 1 746 ? -6.777 -40.438 -37.906 1 98.38 746 SER A O 1
ATOM 5770 N N . LEU A 1 747 ? -7.586 -40.281 -35.906 1 98.75 747 LEU A N 1
ATOM 5771 C CA . LEU A 1 747 ? -6.801 -41.344 -35.281 1 98.75 747 LEU A CA 1
ATOM 5772 C C . LEU A 1 747 ? -7.703 -42.469 -34.781 1 98.75 747 LEU A C 1
ATOM 5774 O O . LEU A 1 747 ? -8.602 -42.219 -33.969 1 98.75 747 LEU A O 1
ATOM 5778 N N . HIS A 1 748 ? -7.535 -43.656 -35.344 1 98.69 748 HIS A N 1
ATOM 5779 C CA . HIS A 1 748 ? -8.406 -44.781 -35 1 98.69 748 HIS A CA 1
ATOM 5780 C C . HIS A 1 748 ? -7.637 -45.906 -34.312 1 98.69 748 HIS A C 1
ATOM 5782 O O . HIS A 1 748 ? -6.598 -46.344 -34.812 1 98.69 748 HIS A O 1
ATOM 5788 N N . PHE A 1 749 ? -8.125 -46.344 -33.188 1 98.81 749 PHE A N 1
ATOM 5789 C CA . PHE A 1 749 ? -7.559 -47.469 -32.438 1 98.81 749 PHE A CA 1
ATOM 5790 C C . PHE A 1 749 ? -8.438 -48.719 -32.562 1 98.81 749 PHE A C 1
ATOM 5792 O O . PHE A 1 749 ? -9.664 -48.625 -32.469 1 98.81 749 PHE A O 1
ATOM 5799 N N . SER A 1 750 ? -7.863 -49.781 -32.812 1 98.62 750 SER A N 1
ATOM 5800 C CA . SER A 1 750 ? -8.492 -51.094 -32.594 1 98.62 750 SER A CA 1
ATOM 5801 C C . SER A 1 750 ? -7.941 -51.781 -31.344 1 98.62 750 SER A C 1
ATOM 5803 O O . SER A 1 750 ? -6.754 -52.094 -31.266 1 98.62 750 SER A O 1
ATOM 5805 N N . MET A 1 751 ? -8.844 -52.031 -30.422 1 98.69 751 MET A N 1
ATOM 5806 C CA . MET A 1 751 ? -8.414 -52.531 -29.125 1 98.69 751 MET A CA 1
ATOM 5807 C C . MET A 1 751 ? -8.57 -54.062 -29.062 1 98.69 751 MET A C 1
ATOM 5809 O O . MET A 1 751 ? -9.43 -54.625 -29.734 1 98.69 751 MET A O 1
ATOM 5813 N N . GLN A 1 752 ? -7.785 -54.688 -28.234 1 98.56 752 GLN A N 1
ATOM 5814 C CA . GLN A 1 752 ? -7.855 -56.125 -28.078 1 98.56 752 GLN A CA 1
ATOM 5815 C C . GLN A 1 752 ? -7.414 -56.562 -26.672 1 98.56 752 GLN A C 1
ATOM 5817 O O . GLN A 1 752 ? -6.875 -55.75 -25.922 1 98.56 752 GLN A O 1
ATOM 5822 N N . ALA A 1 753 ? -7.605 -57.781 -26.266 1 98.25 753 ALA A N 1
ATOM 5823 C CA . ALA A 1 753 ? -7.395 -58.281 -24.922 1 98.25 753 ALA A CA 1
ATOM 5824 C C . ALA A 1 753 ? -5.93 -58.625 -24.672 1 98.25 753 ALA A C 1
ATOM 5826 O O . ALA A 1 753 ? -5.414 -58.438 -23.562 1 98.25 753 ALA A O 1
ATOM 5827 N N . LYS A 1 754 ? -5.258 -59.125 -25.688 1 98.12 754 LYS A N 1
ATOM 5828 C CA . LYS A 1 754 ? -3.861 -59.531 -25.547 1 98.12 754 LYS A CA 1
ATOM 5829 C C . LYS A 1 754 ? -2.922 -58.469 -26.094 1 98.12 754 LYS A C 1
ATOM 5831 O O . LYS A 1 754 ? -3.246 -57.812 -27.078 1 98.12 754 LYS A O 1
ATOM 5836 N N . PRO A 1 755 ? -1.821 -58.375 -25.516 1 98.12 7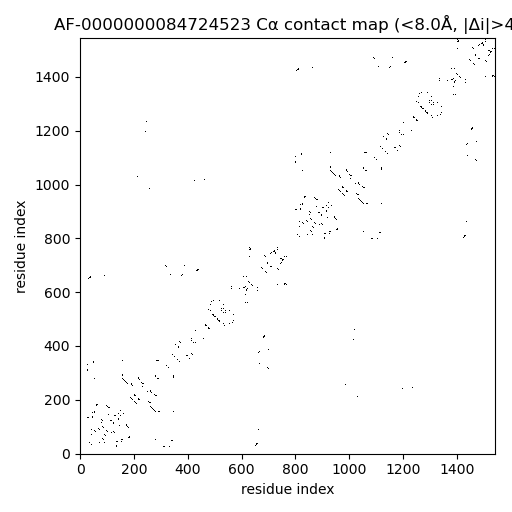55 PRO A N 1
ATOM 5837 C CA . PRO A 1 755 ? -0.869 -57.344 -25.984 1 98.12 755 PRO A CA 1
ATOM 5838 C C . PRO A 1 755 ? -0.406 -57.594 -27.422 1 98.12 755 PRO A C 1
ATOM 5840 O O . PRO A 1 755 ? -0.191 -58.75 -27.812 1 98.12 755 PRO A O 1
ATOM 5843 N N . ASN A 1 756 ? -0.396 -56.562 -28.203 1 98.12 756 ASN A N 1
ATOM 5844 C CA . ASN A 1 756 ? 0.351 -56.594 -29.453 1 98.12 756 ASN A CA 1
ATOM 5845 C C . ASN A 1 756 ? 1.826 -56.281 -29.234 1 98.12 756 ASN A C 1
ATOM 5847 O O . ASN A 1 756 ? 2.199 -55.094 -29.109 1 98.12 756 ASN A O 1
ATOM 5851 N N . THR A 1 757 ? 2.682 -57.25 -29.266 1 97.44 757 THR A N 1
ATOM 5852 C CA . THR A 1 757 ? 4.078 -57.062 -28.891 1 97.44 757 THR A CA 1
ATOM 5853 C C . THR A 1 757 ? 4.926 -56.719 -30.109 1 97.44 757 THR A C 1
ATOM 5855 O O . THR A 1 757 ? 6.156 -56.719 -30.031 1 97.44 757 THR A O 1
ATOM 5858 N N . SER A 1 758 ? 4.305 -56.438 -31.203 1 96.5 758 SER A N 1
ATOM 5859 C CA . SER A 1 758 ? 5.055 -56.094 -32.406 1 96.5 758 SER A CA 1
ATOM 5860 C C . SER A 1 758 ? 4.793 -54.656 -32.844 1 96.5 758 SER A C 1
ATOM 5862 O O . SER A 1 758 ? 5.602 -54.062 -33.562 1 96.5 758 SER A O 1
ATOM 5864 N N . TRP A 1 759 ? 3.697 -54.062 -32.438 1 96.69 759 TRP A N 1
ATOM 5865 C CA . TRP A 1 759 ? 3.324 -52.719 -32.844 1 96.69 759 TRP A CA 1
ATOM 5866 C C . TRP A 1 759 ? 4.23 -51.688 -32.219 1 96.69 759 TRP A C 1
ATOM 5868 O O . TRP A 1 759 ? 4.418 -51.656 -31 1 96.69 759 TRP A O 1
ATOM 5878 N N . ALA A 1 760 ? 4.852 -50.75 -33 1 96.62 760 ALA A N 1
ATOM 5879 C CA . ALA A 1 760 ? 5.621 -49.562 -32.594 1 96.62 760 ALA A CA 1
ATOM 5880 C C . ALA A 1 760 ? 6.812 -49.969 -31.734 1 96.62 760 ALA A C 1
ATOM 5882 O O . ALA A 1 760 ? 7.176 -49.25 -30.797 1 96.62 760 ALA A O 1
ATOM 5883 N N . THR A 1 761 ? 7.41 -51.125 -31.906 1 95.88 761 THR A N 1
ATOM 5884 C CA . THR A 1 761 ? 8.484 -51.625 -31.062 1 95.88 761 THR A CA 1
ATOM 5885 C C . THR A 1 761 ? 9.844 -51.438 -31.719 1 95.88 761 THR A C 1
ATOM 5887 O O . THR A 1 761 ? 10.867 -51.344 -31.047 1 95.88 761 THR A O 1
ATOM 5890 N N . LYS A 1 762 ? 9.82 -51.344 -33.062 1 94.19 762 LYS A N 1
ATOM 5891 C CA . LYS A 1 762 ? 11.078 -51.156 -33.75 1 94.19 762 LYS A CA 1
ATOM 5892 C C . LYS A 1 762 ? 11.648 -49.75 -33.469 1 94.19 762 LYS A C 1
ATOM 5894 O O . LYS A 1 762 ? 10.898 -48.781 -33.344 1 94.19 762 LYS A O 1
ATOM 5899 N N . PRO A 1 763 ? 12.906 -49.688 -33.438 1 91.62 763 PRO A N 1
ATOM 5900 C CA . PRO A 1 763 ? 13.547 -48.406 -33.062 1 91.62 763 PRO A CA 1
ATOM 5901 C C . PRO A 1 763 ? 13.047 -47.219 -33.875 1 91.62 763 PRO A C 1
ATOM 5903 O O . PRO A 1 763 ? 12.828 -46.156 -33.312 1 91.62 763 PRO A O 1
ATOM 5906 N N . GLN A 1 764 ? 12.836 -47.375 -35.094 1 91.5 764 GLN A N 1
ATOM 5907 C CA . GLN A 1 764 ? 12.422 -46.25 -35.969 1 91.5 764 GLN A CA 1
ATOM 5908 C C . GLN A 1 764 ? 10.977 -45.875 -35.688 1 91.5 764 GLN A C 1
ATOM 5910 O O . GLN A 1 764 ? 10.547 -44.781 -36.094 1 91.5 764 GLN A O 1
ATOM 5915 N N . ALA A 1 765 ? 10.211 -46.781 -35.062 1 95.06 765 ALA A N 1
ATOM 5916 C CA . ALA A 1 765 ? 8.789 -46.531 -34.812 1 95.06 765 ALA A CA 1
ATOM 5917 C C . ALA A 1 765 ? 8.578 -45.969 -33.406 1 95.06 765 ALA A C 1
ATOM 5919 O O . ALA A 1 765 ? 7.461 -45.625 -33.031 1 95.06 765 ALA A O 1
ATOM 5920 N N . ARG A 1 766 ? 9.648 -45.906 -32.656 1 94.81 766 ARG A N 1
ATOM 5921 C CA . ARG A 1 766 ? 9.578 -45.375 -31.297 1 94.81 766 ARG A CA 1
ATOM 5922 C C . ARG A 1 766 ? 9.664 -43.875 -31.281 1 94.81 766 ARG A C 1
ATOM 5924 O O . ARG A 1 766 ? 10.133 -43.25 -32.25 1 94.81 766 ARG A O 1
ATOM 5931 N N . PRO A 1 767 ? 9.016 -43.188 -30.375 1 90.38 767 PRO A N 1
ATOM 5932 C CA . PRO A 1 767 ? 9.125 -41.719 -30.297 1 90.38 767 PRO A CA 1
ATOM 5933 C C . PRO A 1 767 ? 10.57 -41.25 -30.219 1 90.38 767 PRO A C 1
ATOM 5935 O O . PRO A 1 767 ? 11.484 -42.031 -30 1 90.38 767 PRO A O 1
ATOM 5938 N N . MET A 1 768 ? 10.633 -39.75 -30.516 1 70.25 768 MET A N 1
ATOM 5939 C CA . MET A 1 768 ? 11.93 -39.094 -30.672 1 70.25 768 MET A CA 1
ATOM 5940 C C . MET A 1 768 ? 12.797 -39.312 -29.438 1 70.25 768 MET A C 1
ATOM 5942 O O . MET A 1 768 ? 12.367 -39 -28.328 1 70.25 768 MET A O 1
ATOM 5946 N N . ASN A 1 769 ? 13.695 -40.219 -29.594 1 61.81 769 ASN A N 1
ATOM 5947 C CA . ASN A 1 769 ? 14.727 -40.531 -28.609 1 61.81 769 ASN A CA 1
ATOM 5948 C C . ASN A 1 769 ? 15.859 -39.5 -28.656 1 61.81 769 ASN A C 1
ATOM 5950 O O . ASN A 1 769 ? 15.961 -38.719 -29.609 1 61.81 769 ASN A O 1
ATOM 5954 N N . LYS A 1 770 ? 17.031 -39.219 -28.719 1 55.56 770 LYS A N 1
ATOM 5955 C CA . LYS A 1 770 ? 18.094 -38.219 -28.844 1 55.56 770 LYS A CA 1
ATOM 5956 C C . LYS A 1 770 ? 18.219 -37.719 -30.281 1 55.56 770 LYS A C 1
ATOM 5958 O O . LYS A 1 770 ? 18.422 -38.5 -31.203 1 55.56 770 LYS A O 1
ATOM 5963 N N . ALA A 1 771 ? 17.547 -37.094 -30.938 1 41.22 771 ALA A N 1
ATOM 5964 C CA . ALA A 1 771 ? 18.219 -37.031 -32.219 1 41.22 771 ALA A CA 1
ATOM 5965 C C . ALA A 1 771 ? 19.609 -36.406 -32.094 1 41.22 771 ALA A C 1
ATOM 5967 O O . ALA A 1 771 ? 20.562 -36.875 -32.719 1 41.22 771 ALA A O 1
ATOM 5968 N N . PRO A 1 772 ? 19.984 -35.25 -31.453 1 38.81 772 PRO A N 1
ATOM 5969 C CA . PRO A 1 772 ? 20.953 -34.656 -32.344 1 38.81 772 PRO A CA 1
ATOM 5970 C C . PRO A 1 772 ? 22.141 -35.562 -32.656 1 38.81 772 PRO A C 1
ATOM 5972 O O . PRO A 1 772 ? 22.469 -36.438 -31.828 1 38.81 772 PRO A O 1
ATOM 5975 N N . MET B 1 1 ? 73.438 86 1.244 1 20.17 1 MET B N 1
ATOM 5976 C CA . MET B 1 1 ? 73.062 85.125 2.367 1 20.17 1 MET B CA 1
ATOM 5977 C C . MET B 1 1 ? 71.562 85 2.492 1 20.17 1 MET B C 1
ATOM 5979 O O . MET B 1 1 ? 71.062 84.375 3.404 1 20.17 1 MET B O 1
ATOM 5983 N N . ARG B 1 2 ? 70.875 86.125 1.979 1 23.67 2 ARG B N 1
ATOM 5984 C CA . ARG B 1 2 ? 69.5 86.5 2.357 1 23.67 2 ARG B CA 1
ATOM 5985 C C . ARG B 1 2 ? 68.5 85.375 2.072 1 23.67 2 ARG B C 1
ATOM 5987 O O . ARG B 1 2 ? 68.312 85 0.917 1 23.67 2 ARG B O 1
ATOM 5994 N N . LEU B 1 3 ? 68.5 84.312 2.957 1 23.94 3 LEU B N 1
ATOM 5995 C CA . LEU B 1 3 ? 68 82.938 2.918 1 23.94 3 LEU B CA 1
ATOM 5996 C C . LEU B 1 3 ? 66.438 82.938 2.945 1 23.94 3 LEU B C 1
ATOM 5998 O O . LEU B 1 3 ? 65.812 83.312 3.941 1 23.94 3 LEU B O 1
ATOM 6002 N N . GLY B 1 4 ? 65.812 83.625 1.94 1 29.61 4 GLY B N 1
ATOM 6003 C CA . GLY B 1 4 ? 64.375 83.75 1.871 1 29.61 4 GLY B CA 1
ATOM 6004 C C . GLY B 1 4 ? 63.594 82.438 2.023 1 29.61 4 GLY B C 1
ATOM 6005 O O . GLY B 1 4 ? 63.906 81.5 1.347 1 29.61 4 GLY B O 1
ATOM 6006 N N . MET B 1 5 ? 63.125 82.188 3.283 1 28.02 5 MET B N 1
ATOM 6007 C CA . MET B 1 5 ? 62.5 81 3.881 1 28.02 5 MET B CA 1
ATOM 6008 C C . MET B 1 5 ? 61.188 80.688 3.176 1 28.02 5 MET B C 1
ATOM 6010 O O . MET B 1 5 ? 60.281 81.5 3.123 1 28.02 5 MET B O 1
ATOM 6014 N N . PHE B 1 6 ? 61.25 80 1.951 1 31.22 6 PHE B N 1
ATOM 6015 C CA . PHE B 1 6 ? 60.094 79.562 1.184 1 31.22 6 PHE B CA 1
ATOM 6016 C C . PHE B 1 6 ? 59.219 78.625 2.016 1 31.22 6 PHE B C 1
ATOM 6018 O O . PHE B 1 6 ? 59.719 77.625 2.543 1 31.22 6 PHE B O 1
ATOM 6025 N N . CYS B 1 7 ? 58.281 79.25 2.869 1 27.78 7 CYS B N 1
ATOM 6026 C CA . CYS B 1 7 ? 57.312 78.5 3.713 1 27.78 7 CYS B CA 1
ATOM 6027 C C . CYS B 1 7 ? 56.438 77.625 2.877 1 27.78 7 CYS B C 1
ATOM 6029 O O . CYS B 1 7 ? 55.719 78.125 1.973 1 27.78 7 CYS B O 1
ATOM 6031 N N . ALA B 1 8 ? 56.875 76.375 2.545 1 30.05 8 ALA B N 1
ATOM 6032 C CA . ALA B 1 8 ? 56.125 75.312 1.861 1 30.05 8 ALA B CA 1
ATOM 6033 C C . ALA B 1 8 ? 54.844 74.938 2.617 1 30.05 8 ALA B C 1
ATOM 6035 O O . ALA B 1 8 ? 54.875 74.562 3.787 1 30.05 8 ALA B O 1
ATOM 6036 N N . VAL B 1 9 ? 53.812 75.75 2.398 1 31.47 9 VAL B N 1
ATOM 6037 C CA . VAL B 1 9 ? 52.5 75.438 2.916 1 31.47 9 VAL B CA 1
ATOM 6038 C C . VAL B 1 9 ? 52.094 74 2.508 1 31.47 9 VAL B C 1
ATOM 6040 O O . VAL B 1 9 ? 52.031 73.688 1.317 1 31.47 9 VAL B O 1
ATOM 6043 N N . GLY B 1 10 ? 52.594 72.938 3.24 1 27.34 10 GLY B N 1
ATOM 6044 C CA . GLY B 1 10 ? 52.219 71.562 3.049 1 27.34 10 GLY B CA 1
ATOM 6045 C C . GLY B 1 10 ? 50.719 71.312 3.24 1 27.34 10 GLY B C 1
ATOM 6046 O O . GLY B 1 10 ? 50.156 71.625 4.293 1 27.34 10 GLY B O 1
ATOM 6047 N N . ALA B 1 11 ? 49.875 71.5 2.143 1 33.22 11 ALA B N 1
ATOM 6048 C CA . ALA B 1 11 ? 48.469 71.188 2.156 1 33.22 11 ALA B CA 1
ATOM 6049 C C . ALA B 1 11 ? 48.25 69.75 2.543 1 33.22 11 ALA B C 1
ATOM 6051 O O . ALA B 1 11 ? 48.781 68.812 1.896 1 33.22 11 ALA B O 1
ATOM 6052 N N . LEU B 1 12 ? 48.062 69.438 3.873 1 30.16 12 LEU B N 1
ATOM 6053 C CA . LEU B 1 12 ? 47.625 68.125 4.387 1 30.16 12 LEU B CA 1
ATOM 6054 C C . LEU B 1 12 ? 46.344 67.688 3.719 1 30.16 12 LEU B C 1
ATOM 6056 O O . LEU B 1 12 ? 45.312 68.312 3.855 1 30.16 12 LEU B O 1
ATOM 6060 N N . LEU B 1 13 ? 46.5 67.125 2.416 1 34.78 13 LEU B N 1
ATOM 6061 C CA . LEU B 1 13 ? 45.344 66.438 1.85 1 34.78 13 LEU B CA 1
ATOM 6062 C C . LEU B 1 13 ? 44.875 65.312 2.785 1 34.78 13 LEU B C 1
ATOM 6064 O O . LEU B 1 13 ? 45.625 64.375 3.027 1 34.78 13 LEU B O 1
ATOM 6068 N N . GLY B 1 14 ? 44.094 65.688 3.832 1 31.09 14 GLY B N 1
ATOM 6069 C CA . GLY B 1 14 ? 43.438 64.688 4.645 1 31.09 14 GLY B CA 1
ATOM 6070 C C . GLY B 1 14 ? 42.594 63.688 3.83 1 31.09 14 GLY B C 1
ATOM 6071 O O . GLY B 1 14 ? 41.719 64.125 3.066 1 31.09 14 GLY B O 1
ATOM 6072 N N . ALA B 1 15 ? 43.188 62.531 3.377 1 38.44 15 ALA B N 1
ATOM 6073 C CA . ALA B 1 15 ? 42.5 61.344 2.83 1 38.44 15 ALA B CA 1
ATOM 6074 C C . ALA B 1 15 ? 41.344 60.938 3.732 1 38.44 15 ALA B C 1
ATOM 6076 O O . ALA B 1 15 ? 41.562 60.562 4.887 1 38.44 15 ALA B O 1
ATOM 6077 N N . MET B 1 16 ? 40.188 61.438 3.447 1 32.34 16 MET B N 1
ATOM 6078 C CA . MET B 1 16 ? 38.969 60.875 4.039 1 32.34 16 MET B CA 1
ATOM 6079 C C . MET B 1 16 ? 38.812 59.406 3.689 1 32.34 16 MET B C 1
ATOM 6081 O O . MET B 1 16 ? 38.75 59.062 2.514 1 32.34 16 MET B O 1
ATOM 6085 N N . SER B 1 17 ? 39.562 58.594 4.418 1 36.41 17 SER B N 1
ATOM 6086 C CA . SER B 1 17 ? 39.281 57.188 4.344 1 36.41 17 SER B CA 1
ATOM 6087 C C . SER B 1 17 ? 37.812 56.875 4.57 1 36.41 17 SER B C 1
ATOM 6089 O O . SER B 1 17 ? 37.281 57.125 5.66 1 36.41 17 SER B O 1
ATOM 6091 N N . GLY B 1 18 ? 37.062 57.031 3.531 1 31.88 18 GLY B N 1
ATOM 6092 C CA . GLY B 1 18 ? 35.688 56.531 3.633 1 31.88 18 GLY B CA 1
ATOM 6093 C C . GLY B 1 18 ? 35.625 55.062 4.016 1 31.88 18 GLY B C 1
ATOM 6094 O O . GLY B 1 18 ? 36.156 54.219 3.295 1 31.88 18 GLY B O 1
ATOM 6095 N N . GLU B 1 19 ? 35.719 54.812 5.266 1 33.62 19 GLU B N 1
ATOM 6096 C CA . GLU B 1 19 ? 35.406 53.438 5.676 1 33.62 19 GLU B CA 1
ATOM 6097 C C . GLU B 1 19 ? 34.156 52.938 4.969 1 33.62 19 GLU B C 1
ATOM 6099 O O . GLU B 1 19 ? 33.094 53.562 5.043 1 33.62 19 GLU B O 1
ATOM 6104 N N . ALA B 1 20 ? 34.375 52.125 3.941 1 41.97 20 ALA B N 1
ATOM 6105 C CA . ALA B 1 20 ? 33.281 51.406 3.305 1 41.97 20 ALA B CA 1
ATOM 6106 C C . ALA B 1 20 ? 32.406 50.719 4.344 1 41.97 20 ALA B C 1
ATOM 6108 O O . ALA B 1 20 ? 32.875 49.781 5.031 1 41.97 20 ALA B O 1
ATOM 6109 N N . ARG B 1 21 ? 31.438 51.375 4.938 1 38.91 21 ARG B N 1
ATOM 6110 C CA . ARG B 1 21 ? 30.484 50.688 5.793 1 38.91 21 ARG B CA 1
ATOM 6111 C C . ARG B 1 21 ? 30.141 49.312 5.223 1 38.91 21 ARG B C 1
ATOM 6113 O O . ARG B 1 21 ? 29.75 49.188 4.059 1 38.91 21 ARG B O 1
ATOM 6120 N N . ALA B 1 22 ? 30.422 48.281 5.875 1 46.03 22 ALA B N 1
ATOM 6121 C CA . ALA B 1 22 ? 30.094 46.906 5.516 1 46.03 22 ALA B CA 1
ATOM 6122 C C . ALA B 1 22 ? 28.609 46.781 5.152 1 46.03 22 ALA B C 1
ATOM 6124 O O . ALA B 1 22 ? 27.734 47.219 5.902 1 46.03 22 ALA B O 1
ATOM 6125 N N . ALA B 1 23 ? 28.203 46.531 4.012 1 53.31 23 ALA B N 1
ATOM 6126 C CA . ALA B 1 23 ? 26.859 46.344 3.49 1 53.31 23 ALA B CA 1
ATOM 6127 C C . ALA B 1 23 ? 26.016 45.469 4.406 1 53.31 23 ALA B C 1
ATOM 6129 O O . ALA B 1 23 ? 26.484 44.438 4.879 1 53.31 23 ALA B O 1
ATOM 6130 N N . ALA B 1 24 ? 24.906 46 4.98 1 63.34 24 ALA B N 1
ATOM 6131 C CA . ALA B 1 24 ? 23.984 45.219 5.793 1 63.34 24 ALA B CA 1
ATOM 6132 C C . ALA B 1 24 ? 23.766 43.812 5.188 1 63.34 24 ALA B C 1
ATOM 6134 O O . ALA B 1 24 ? 23.656 43.688 3.965 1 63.34 24 ALA B O 1
ATOM 6135 N N . PRO B 1 25 ? 23.922 42.688 6.059 1 80.25 25 PRO B N 1
ATOM 6136 C CA . PRO B 1 25 ? 23.656 41.344 5.551 1 80.25 25 PRO B CA 1
ATOM 6137 C C . PRO B 1 25 ? 22.328 41.219 4.793 1 80.25 25 PRO B C 1
ATOM 6139 O O . PRO B 1 25 ? 21.391 41.969 5.105 1 80.25 25 PRO B O 1
ATOM 6142 N N . SER B 1 26 ? 22.391 40.5 3.686 1 92.12 26 SER B N 1
ATOM 6143 C CA . SER B 1 26 ? 21.172 40.219 2.928 1 92.12 26 SER B CA 1
ATOM 6144 C C . SER B 1 26 ? 20.125 39.531 3.789 1 92.12 26 SER B C 1
ATOM 6146 O O . SER B 1 26 ? 20.438 39.062 4.887 1 92.12 26 SER B O 1
ATOM 6148 N N . ALA B 1 27 ? 18.844 39.594 3.43 1 97.12 27 ALA B N 1
ATOM 6149 C CA . ALA B 1 27 ? 17.781 38.844 4.105 1 97.12 27 ALA B CA 1
ATOM 6150 C C . ALA B 1 27 ? 18.156 37.375 4.27 1 97.12 27 ALA B C 1
ATOM 6152 O O . ALA B 1 27 ? 17.922 36.781 5.324 1 97.12 27 ALA B O 1
ATOM 6153 N N . TYR B 1 28 ? 18.75 36.844 3.258 1 97.88 28 TYR B N 1
ATOM 6154 C CA . TYR B 1 28 ? 19.188 35.438 3.264 1 97.88 28 TYR B CA 1
ATOM 6155 C C . TYR B 1 28 ? 20.219 35.219 4.363 1 97.88 28 TYR B C 1
ATOM 6157 O O . TYR B 1 28 ? 20.109 34.25 5.125 1 97.88 28 TYR B O 1
ATOM 6165 N N . ASP B 1 29 ? 21.156 36.094 4.492 1 97.19 29 ASP B N 1
ATOM 6166 C CA . ASP B 1 29 ? 22.25 35.906 5.441 1 97.19 29 ASP B CA 1
ATOM 6167 C C . ASP B 1 29 ? 21.781 36.156 6.875 1 97.19 29 ASP B C 1
ATOM 6169 O O . ASP B 1 29 ? 22.438 35.719 7.832 1 97.19 29 ASP B O 1
ATOM 6173 N N . ALA B 1 30 ? 20.656 36.844 6.984 1 97.94 30 ALA B N 1
ATOM 6174 C CA . ALA B 1 30 ? 20.156 37.188 8.312 1 97.94 30 ALA B CA 1
ATOM 6175 C C . ALA B 1 30 ? 19.391 36.031 8.938 1 97.94 30 ALA B C 1
ATOM 6177 O O . ALA B 1 30 ? 19.156 36 10.148 1 97.94 30 ALA B O 1
ATOM 6178 N N . VAL B 1 31 ? 18.984 35.062 8.156 1 98.75 31 VAL B N 1
ATOM 6179 C CA . VAL B 1 31 ? 18.203 33.938 8.656 1 98.75 31 VAL B CA 1
ATOM 6180 C C . VAL B 1 31 ? 19.125 33 9.445 1 98.75 31 VAL B C 1
ATOM 6182 O O . VAL B 1 31 ? 20.234 32.688 9.023 1 98.75 31 VAL B O 1
ATOM 6185 N N . ASP B 1 32 ? 18.672 32.531 10.57 1 98.69 32 ASP B N 1
ATOM 6186 C CA . ASP B 1 32 ? 19.328 31.516 11.383 1 98.69 32 ASP B CA 1
ATOM 6187 C C . ASP B 1 32 ? 18.422 30.297 11.562 1 98.69 32 ASP B C 1
ATOM 6189 O O . ASP B 1 32 ? 17.609 30.25 12.492 1 98.69 32 ASP B O 1
ATOM 6193 N N . PRO B 1 33 ? 18.641 29.281 10.797 1 98.69 33 PRO B N 1
ATOM 6194 C CA . PRO B 1 33 ? 17.766 28.109 10.844 1 98.69 33 PRO B CA 1
ATOM 6195 C C . PRO B 1 33 ? 17.828 27.375 12.18 1 98.69 33 PRO B C 1
ATOM 6197 O O . PRO B 1 33 ? 17.016 26.5 12.445 1 98.69 33 PRO B O 1
ATOM 6200 N N . PHE B 1 34 ? 18.703 27.703 13.062 1 98.69 34 PHE B N 1
ATOM 6201 C CA . PHE B 1 34 ? 18.812 27.016 14.344 1 98.69 34 PHE B CA 1
ATOM 6202 C C . PHE B 1 34 ? 17.797 27.562 15.344 1 98.69 34 PHE B C 1
ATOM 6204 O O . PHE B 1 34 ? 17.562 26.953 16.391 1 98.69 34 PHE B O 1
ATOM 6211 N N . ILE B 1 35 ? 17.281 28.766 15.047 1 98.62 35 ILE B N 1
ATOM 6212 C CA . ILE B 1 35 ? 16.266 29.281 15.953 1 98.62 35 ILE B CA 1
ATOM 6213 C C . ILE B 1 35 ? 15.078 28.328 15.992 1 98.62 35 ILE B C 1
ATOM 6215 O O . ILE B 1 35 ? 14.484 28.016 14.953 1 98.62 35 ILE B O 1
ATOM 6219 N N . GLY B 1 36 ? 14.703 27.875 17.188 1 98 36 GLY B N 1
ATOM 6220 C CA . GLY B 1 36 ? 13.586 26.953 17.375 1 98 36 GLY B CA 1
ATOM 6221 C C . GLY B 1 36 ? 14.016 25.5 17.469 1 98 36 GLY B C 1
ATOM 6222 O O . GLY B 1 36 ? 13.195 24.625 17.75 1 98 36 GLY B O 1
ATOM 6223 N N . THR B 1 37 ? 15.266 25.156 17.281 1 98.19 37 THR B N 1
ATOM 6224 C CA . THR B 1 37 ? 15.734 23.781 17.297 1 98.19 37 THR B CA 1
ATOM 6225 C C . THR B 1 37 ? 16.078 23.328 18.703 1 98.19 37 THR B C 1
ATOM 6227 O O . THR B 1 37 ? 16.391 22.156 18.938 1 98.19 37 THR B O 1
ATOM 6230 N N . GLY B 1 38 ? 16.078 24.266 19.562 1 95.5 38 GLY B N 1
ATOM 6231 C CA . GLY B 1 38 ? 16.172 24.016 21 1 95.5 38 GLY B CA 1
ATOM 6232 C C . GLY B 1 38 ? 14.953 24.453 21.766 1 95.5 38 GLY B C 1
ATOM 6233 O O . GLY B 1 38 ? 14.086 25.141 21.234 1 95.5 38 GLY B O 1
ATOM 6234 N N . GLY B 1 39 ? 14.75 23.969 22.891 1 92.62 39 GLY B N 1
ATOM 6235 C CA . GLY B 1 39 ? 13.547 24.297 23.625 1 92.62 39 GLY B CA 1
ATOM 6236 C C . GLY B 1 39 ? 12.297 23.672 23.047 1 92.62 39 GLY B C 1
ATOM 6237 O O . GLY B 1 39 ? 12.258 22.453 22.812 1 92.62 39 GLY B O 1
ATOM 6238 N N . LYS B 1 40 ? 11.281 24.594 22.828 1 93.94 40 LYS B N 1
ATOM 6239 C CA . LYS B 1 40 ? 9.977 24.047 22.453 1 93.94 40 LYS B CA 1
ATOM 6240 C C . LYS B 1 40 ? 9.594 24.453 21.031 1 93.94 40 LYS B C 1
ATOM 6242 O O . LYS B 1 40 ? 8.469 24.234 20.594 1 93.94 40 LYS B O 1
ATOM 6247 N N . GLY B 1 41 ? 10.484 24.984 20.234 1 95.88 41 GLY B N 1
ATOM 6248 C CA . GLY B 1 41 ? 10.172 25.5 18.906 1 95.88 41 GLY B CA 1
ATOM 6249 C C . GLY B 1 41 ? 9.867 24.406 17.891 1 95.88 41 GLY B C 1
ATOM 6250 O O . GLY B 1 41 ? 9.023 24.578 17.016 1 95.88 41 GLY B O 1
ATOM 6251 N N . HIS B 1 42 ? 10.586 23.234 17.984 1 97.31 42 HIS B N 1
ATOM 6252 C CA . HIS B 1 42 ? 10.406 22.016 17.188 1 97.31 42 HIS B CA 1
ATOM 6253 C C . HIS B 1 42 ? 10.594 22.281 15.703 1 97.31 42 HIS B C 1
ATOM 6255 O O . HIS B 1 42 ? 9.805 21.812 14.883 1 97.31 42 HIS B O 1
ATOM 6261 N N . THR B 1 43 ? 11.516 23.094 15.367 1 98.31 43 THR B N 1
ATOM 6262 C CA . THR B 1 43 ? 11.906 23.266 13.977 1 98.31 43 THR B CA 1
ATOM 6263 C C . THR B 1 43 ? 13.148 22.438 13.648 1 98.31 43 THR B C 1
ATOM 6265 O O . THR B 1 43 ? 13.719 21.797 14.531 1 98.31 43 THR B O 1
ATOM 6268 N N . PHE B 1 44 ? 13.484 22.328 12.43 1 98.56 44 PHE B N 1
ATOM 6269 C CA . PHE B 1 44 ? 14.68 21.609 12.016 1 98.56 44 PHE B CA 1
ATOM 6270 C C . PHE B 1 44 ? 15.641 22.516 11.266 1 98.56 44 PHE B C 1
ATOM 6272 O O . PHE B 1 44 ? 15.211 23.453 10.586 1 98.56 44 PHE B O 1
ATOM 6279 N N . PRO B 1 45 ? 16.906 22.328 11.359 1 98.75 45 PRO B N 1
ATOM 6280 C CA . PRO B 1 45 ? 17.891 23.219 10.75 1 98.75 45 PRO B CA 1
ATOM 6281 C C . PRO B 1 45 ? 18.25 22.797 9.32 1 98.75 45 PRO B C 1
ATOM 6283 O O . PRO B 1 45 ? 19.031 23.5 8.648 1 98.75 45 PRO B O 1
ATOM 6286 N N . GLY B 1 46 ? 17.703 21.688 8.82 1 98.56 46 GLY B N 1
ATOM 6287 C CA . GLY B 1 46 ? 18.141 21.062 7.586 1 98.56 46 GLY B CA 1
ATOM 6288 C C . GLY B 1 46 ? 17.781 21.875 6.352 1 98.56 46 GLY B C 1
ATOM 6289 O O . GLY B 1 46 ? 17.297 23 6.457 1 98.56 46 GLY B O 1
ATOM 6290 N N . ALA B 1 47 ? 18.109 21.312 5.211 1 98.81 47 ALA B N 1
ATOM 6291 C CA . ALA B 1 47 ? 17.953 21.969 3.914 1 98.81 47 ALA B CA 1
ATOM 6292 C C . ALA B 1 47 ? 16.547 21.75 3.357 1 98.81 47 ALA B C 1
ATOM 6294 O O . ALA B 1 47 ? 16.078 20.609 3.289 1 98.81 47 ALA B O 1
ATOM 6295 N N . VAL B 1 48 ? 15.938 22.75 2.945 1 98.81 48 VAL B N 1
ATOM 6296 C CA . VAL B 1 48 ? 14.609 22.734 2.326 1 98.81 48 VAL B CA 1
ATOM 6297 C C . VAL B 1 48 ? 14.445 23.938 1.414 1 98.81 48 VAL B C 1
ATOM 6299 O O . VAL B 1 48 ? 15 25.016 1.684 1 98.81 48 VAL B O 1
ATOM 6302 N N . ALA B 1 49 ? 13.82 23.812 0.298 1 98.75 49 ALA B N 1
ATOM 6303 C CA . ALA B 1 49 ? 13.414 24.938 -0.547 1 98.75 49 ALA B CA 1
ATOM 6304 C C . ALA B 1 49 ? 12.109 25.547 -0.046 1 98.75 49 ALA B C 1
ATOM 6306 O O . ALA B 1 49 ? 11.43 24.969 0.811 1 98.75 49 ALA B O 1
ATOM 6307 N N . PRO B 1 50 ? 11.828 26.844 -0.478 1 98.75 50 PRO B N 1
ATOM 6308 C CA . PRO B 1 50 ? 10.508 27.359 -0.115 1 98.75 50 PRO B CA 1
ATOM 6309 C C . PRO B 1 50 ? 9.375 26.406 -0.5 1 98.75 50 PRO B C 1
ATOM 6311 O O . PRO B 1 50 ? 9.219 26.078 -1.678 1 98.75 50 PRO B O 1
ATOM 6314 N N . PHE B 1 51 ? 8.656 25.891 0.477 1 98.75 51 PHE B N 1
ATOM 6315 C CA . PHE B 1 51 ? 7.531 24.969 0.325 1 98.75 51 PHE B CA 1
ATOM 6316 C C . PHE B 1 51 ? 7.988 23.656 -0.291 1 98.75 51 PHE B C 1
ATOM 6318 O O . PHE B 1 51 ? 7.234 23.016 -1.029 1 98.75 51 PHE B O 1
ATOM 6325 N N . GLY B 1 52 ? 9.156 23.25 -0.002 1 98.56 52 GLY B N 1
ATOM 6326 C CA . GLY B 1 52 ? 9.766 22.094 -0.643 1 98.56 52 GLY B CA 1
ATOM 6327 C C . GLY B 1 52 ? 9.18 20.781 -0.17 1 98.56 52 GLY B C 1
ATOM 6328 O O . GLY B 1 52 ? 8.852 20.625 1.008 1 98.56 52 GLY B O 1
ATOM 6329 N N . MET B 1 53 ? 9.164 19.812 -1.096 1 98.31 53 MET B N 1
ATOM 6330 C CA . MET B 1 53 ? 8.703 18.453 -0.828 1 98.31 53 MET B CA 1
ATOM 6331 C C . MET B 1 53 ? 9.742 17.672 -0.026 1 98.31 53 MET B C 1
ATOM 6333 O O . MET B 1 53 ? 9.391 16.953 0.909 1 98.31 53 MET B O 1
ATOM 6337 N N . VAL B 1 54 ? 10.992 17.859 -0.388 1 98.06 54 VAL B N 1
ATOM 6338 C CA . VAL B 1 54 ? 12.109 17.188 0.265 1 98.06 54 VAL B CA 1
ATOM 6339 C C . VAL B 1 54 ? 12.703 18.094 1.344 1 98.06 54 VAL B C 1
ATOM 6341 O O . VAL B 1 54 ? 12.914 19.281 1.113 1 98.06 54 VAL B O 1
ATOM 6344 N N . GLN B 1 55 ? 12.906 17.547 2.482 1 98.31 55 GLN B N 1
ATOM 6345 C CA . GLN B 1 55 ? 13.469 18.25 3.631 1 98.31 55 GLN B CA 1
ATOM 6346 C C . GLN B 1 55 ? 14.594 17.438 4.273 1 98.31 55 GLN B C 1
ATOM 6348 O O . GLN B 1 55 ? 14.344 16.625 5.168 1 98.31 55 GLN B O 1
ATOM 6353 N N . LEU B 1 56 ? 15.805 17.672 3.881 1 98.88 56 LEU B N 1
ATOM 6354 C CA . LEU B 1 56 ? 16.953 16.906 4.355 1 98.88 56 LEU B CA 1
ATOM 6355 C C . LEU B 1 56 ? 17.516 17.516 5.645 1 98.88 56 LEU B C 1
ATOM 6357 O O . LEU B 1 56 ? 17.969 18.656 5.656 1 98.88 56 LEU B O 1
ATOM 6361 N N . SER B 1 57 ? 17.469 16.766 6.711 1 98.88 57 SER B N 1
ATOM 6362 C CA . SER B 1 57 ? 17.875 17.312 8.008 1 98.88 57 SER B CA 1
ATOM 6363 C C . SER B 1 57 ? 18.469 16.219 8.891 1 98.88 57 SER B C 1
ATOM 6365 O O . SER B 1 57 ? 18.172 15.039 8.719 1 98.88 57 SER B O 1
ATOM 6367 N N . PRO B 1 58 ? 19.344 16.594 9.797 1 98.69 58 PRO B N 1
ATOM 6368 C CA . PRO B 1 58 ? 19.875 15.625 10.758 1 98.69 58 PRO B CA 1
ATOM 6369 C C . PRO B 1 58 ? 18.812 15.156 11.758 1 98.69 58 PRO B C 1
ATOM 6371 O O . PRO B 1 58 ? 17.969 15.945 12.18 1 98.69 58 PRO B O 1
ATOM 6374 N N . ASP B 1 59 ? 18.844 13.906 12.055 1 98.5 59 ASP B N 1
ATOM 6375 C CA . ASP B 1 59 ? 18.141 13.32 13.18 1 98.5 59 ASP B CA 1
ATOM 6376 C C . ASP B 1 59 ? 19.094 13.047 14.344 1 98.5 59 ASP B C 1
ATOM 6378 O O . ASP B 1 59 ? 20.094 12.352 14.188 1 98.5 59 ASP B O 1
ATOM 6382 N N . THR B 1 60 ? 18.719 13.578 15.453 1 97.94 60 THR B N 1
ATOM 6383 C CA . THR B 1 60 ? 19.656 13.422 16.562 1 97.94 60 THR B CA 1
ATOM 6384 C C . THR B 1 60 ? 19.234 12.258 17.453 1 97.94 60 THR B C 1
ATOM 6386 O O . THR B 1 60 ? 20.078 11.641 18.109 1 97.94 60 THR B O 1
ATOM 6389 N N . ASP B 1 61 ? 17.922 12.008 17.516 1 96.44 61 ASP B N 1
ATOM 6390 C CA . ASP B 1 61 ? 17.422 10.875 18.297 1 96.44 61 ASP B CA 1
ATOM 6391 C C . ASP B 1 61 ? 16.016 10.492 17.875 1 96.44 61 ASP B C 1
ATOM 6393 O O . ASP B 1 61 ? 15.289 11.305 17.297 1 96.44 61 ASP B O 1
ATOM 6397 N N . VAL B 1 62 ? 15.68 9.273 18 1 95.19 62 VAL B N 1
ATOM 6398 C CA . VAL B 1 62 ? 14.328 8.75 17.828 1 95.19 62 VAL B CA 1
ATOM 6399 C C . VAL B 1 62 ? 13.867 8.086 19.125 1 95.19 62 VAL B C 1
ATOM 6401 O O . VAL B 1 62 ? 14.445 7.09 19.562 1 95.19 62 VAL B O 1
ATOM 6404 N N . ARG B 1 63 ? 12.836 8.625 19.703 1 93.75 63 ARG B N 1
ATOM 6405 C CA . ARG B 1 63 ? 12.312 8.133 20.969 1 93.75 63 ARG B CA 1
ATOM 6406 C C . ARG B 1 63 ? 10.969 7.441 20.781 1 93.75 63 ARG B C 1
ATOM 6408 O O . ARG B 1 63 ? 10.305 7.629 19.75 1 93.75 63 ARG B O 1
ATOM 6415 N N . PRO B 1 64 ? 10.555 6.617 21.828 1 92.31 64 PRO B N 1
ATOM 6416 C CA . PRO B 1 64 ? 9.18 6.121 21.797 1 92.31 64 PRO B CA 1
ATOM 6417 C C . PRO B 1 64 ? 8.148 7.246 21.719 1 92.31 64 PRO B C 1
ATOM 6419 O O . PRO B 1 64 ? 8.375 8.336 22.25 1 92.31 64 PRO B O 1
ATOM 6422 N N . PHE B 1 65 ? 7.023 6.984 21.094 1 89.69 65 PHE B N 1
ATOM 6423 C CA . PHE B 1 65 ? 6.066 8.023 20.734 1 89.69 65 PHE B CA 1
ATOM 6424 C C . PHE B 1 65 ? 5.648 8.828 21.953 1 89.69 65 PHE B C 1
ATOM 6426 O O . PHE B 1 65 ? 5.484 10.047 21.891 1 89.69 65 PHE B O 1
ATOM 6433 N N . LYS B 1 66 ? 5.645 8.289 23.188 1 86.81 66 LYS B N 1
ATOM 6434 C CA . LYS B 1 66 ? 5.234 8.992 24.391 1 86.81 66 LYS B CA 1
ATOM 6435 C C . LYS B 1 66 ? 6.32 9.961 24.875 1 86.81 66 LYS B C 1
ATOM 6437 O O . LYS B 1 66 ? 6.039 10.898 25.625 1 86.81 66 LYS B O 1
ATOM 6442 N N . GLN B 1 67 ? 7.512 9.742 24.375 1 92.19 67 GLN B N 1
ATOM 6443 C CA . GLN B 1 67 ? 8.656 10.531 24.828 1 92.19 67 GLN B CA 1
ATOM 6444 C C . GLN B 1 67 ? 9.203 11.414 23.719 1 92.19 67 GLN B C 1
ATOM 6446 O O . GLN B 1 67 ? 10.25 12.039 23.859 1 92.19 67 GLN B O 1
ATOM 6451 N N . SER B 1 68 ? 8.453 11.578 22.688 1 93.75 68 SER B N 1
ATOM 6452 C CA . SER B 1 68 ? 9.031 12.102 21.453 1 93.75 68 SER B CA 1
ATOM 6453 C C . SER B 1 68 ? 8.75 13.594 21.312 1 93.75 68 SER B C 1
ATOM 6455 O O . SER B 1 68 ? 9.203 14.227 20.359 1 93.75 68 SER B O 1
ATOM 6457 N N . TYR B 1 69 ? 8.117 14.203 22.266 1 94.19 69 TYR B N 1
ATOM 6458 C CA . TYR B 1 69 ? 7.652 15.578 22.109 1 94.19 69 TYR B CA 1
ATOM 6459 C C . TYR B 1 69 ? 8.82 16.516 21.797 1 94.19 69 TYR B C 1
ATOM 6461 O O . TYR B 1 69 ? 8.758 17.297 20.844 1 94.19 69 TYR B O 1
ATOM 6469 N N . ASP B 1 70 ? 9.906 16.328 22.5 1 94.44 70 ASP B N 1
ATOM 6470 C CA . ASP B 1 70 ? 11.047 17.234 22.344 1 94.44 70 ASP B CA 1
ATOM 6471 C C . ASP B 1 70 ? 11.773 16.984 21.031 1 94.44 70 ASP B C 1
ATOM 6473 O O . ASP B 1 70 ? 12.555 17.812 20.562 1 94.44 70 ASP B O 1
ATOM 6477 N N . TRP B 1 71 ? 11.523 15.852 20.359 1 96.5 71 TRP B N 1
ATOM 6478 C CA . TRP B 1 71 ? 12.195 15.477 19.125 1 96.5 71 TRP B CA 1
ATOM 6479 C C . TRP B 1 71 ? 11.219 15.477 17.953 1 96.5 71 TRP B C 1
ATOM 6481 O O . TRP B 1 71 ? 11.422 14.766 16.953 1 96.5 71 TRP B O 1
ATOM 6491 N N . ALA B 1 72 ? 10.188 16.266 18.094 1 96.81 72 ALA B N 1
ATOM 6492 C CA . ALA B 1 72 ? 9.102 16.219 17.109 1 96.81 72 ALA B CA 1
ATOM 6493 C C . ALA B 1 72 ? 9.602 16.578 15.719 1 96.81 72 ALA B C 1
ATOM 6495 O O . ALA B 1 72 ? 9.039 16.125 14.719 1 96.81 72 ALA B O 1
ATOM 6496 N N . ALA B 1 73 ? 10.711 17.344 15.625 1 97.75 73 ALA B N 1
ATOM 6497 C CA . ALA B 1 73 ? 11.25 17.734 14.328 1 97.75 73 ALA B CA 1
ATOM 6498 C C . ALA B 1 73 ? 12.453 16.875 13.945 1 97.75 73 ALA B C 1
ATOM 6500 O O . ALA B 1 73 ? 13.086 17.109 12.914 1 97.75 73 ALA B O 1
ATOM 6501 N N . GLY B 1 74 ? 12.82 15.93 14.797 1 97.62 74 GLY B N 1
ATOM 6502 C CA . GLY B 1 74 ? 13.898 14.984 14.547 1 97.62 74 GLY B CA 1
ATOM 6503 C C . GLY B 1 74 ? 15.25 15.484 15.031 1 97.62 74 GLY B C 1
ATOM 6504 O O . GLY B 1 74 ? 16.219 14.727 15.062 1 97.62 74 GLY B O 1
ATOM 6505 N N . TYR B 1 75 ? 15.352 16.719 15.445 1 98.06 75 TYR B N 1
ATOM 6506 C CA . TYR B 1 75 ? 16.609 17.359 15.836 1 98.06 75 TYR B CA 1
ATOM 6507 C C . TYR B 1 75 ? 16.438 18.156 17.125 1 98.06 75 TYR B C 1
ATOM 6509 O O . TYR B 1 75 ? 15.438 18.859 17.297 1 98.06 75 TYR B O 1
ATOM 6517 N N . ARG B 1 76 ? 17.422 18.047 17.969 1 97.56 76 ARG B N 1
ATOM 6518 C CA . ARG B 1 76 ? 17.578 18.906 19.141 1 97.56 76 ARG B CA 1
ATOM 6519 C C . ARG B 1 76 ? 19 19.484 19.219 1 97.56 76 ARG B C 1
ATOM 6521 O O . ARG B 1 76 ? 19.969 18.734 19.188 1 97.56 76 ARG B O 1
ATOM 6528 N N . HIS B 1 77 ? 19.078 20.75 19.391 1 97.94 77 HIS B N 1
ATOM 6529 C CA . HIS B 1 77 ? 20.375 21.438 19.328 1 97.94 77 HIS B CA 1
ATOM 6530 C C . HIS B 1 77 ? 21.297 20.984 20.453 1 97.94 77 HIS B C 1
ATOM 6532 O O . HIS B 1 77 ? 22.516 20.938 20.281 1 97.94 77 HIS B O 1
ATOM 6538 N N . ASP B 1 78 ? 20.719 20.516 21.594 1 96.31 78 ASP B N 1
ATOM 6539 C CA . ASP B 1 78 ? 21.531 20.172 22.75 1 96.31 78 ASP B CA 1
ATOM 6540 C C . ASP B 1 78 ? 21.969 18.703 22.688 1 96.31 78 ASP B C 1
ATOM 6542 O O . ASP B 1 78 ? 22.719 18.234 23.562 1 96.31 78 ASP B O 1
ATOM 6546 N N . ASP B 1 79 ? 21.5 17.953 21.75 1 96.88 79 ASP B N 1
ATOM 6547 C CA . ASP B 1 79 ? 21.906 16.562 21.641 1 96.88 79 ASP B CA 1
ATOM 6548 C C . ASP B 1 79 ? 23.375 16.438 21.25 1 96.88 79 ASP B C 1
ATOM 6550 O O . ASP B 1 79 ? 23.875 17.219 20.438 1 96.88 79 ASP B O 1
ATOM 6554 N N . PRO B 1 80 ? 24.016 15.414 21.703 1 96.56 80 PRO B N 1
ATOM 6555 C CA . PRO B 1 80 ? 25.469 15.312 21.453 1 96.56 80 PRO B CA 1
ATOM 6556 C C . PRO B 1 80 ? 25.797 14.477 20.219 1 96.56 80 PRO B C 1
ATOM 6558 O O . PRO B 1 80 ? 26.953 14.422 19.797 1 96.56 80 PRO B O 1
ATOM 6561 N N . THR B 1 81 ? 24.797 13.766 19.703 1 97.75 81 THR B N 1
ATOM 6562 C CA . THR B 1 81 ? 25.062 12.867 18.594 1 97.75 81 THR B CA 1
ATOM 6563 C C . THR B 1 81 ? 24.031 13.055 17.484 1 97.75 81 THR B C 1
ATOM 6565 O O . THR B 1 81 ? 22.984 13.641 17.703 1 97.75 81 THR B O 1
ATOM 6568 N N . ILE B 1 82 ? 24.391 12.633 16.297 1 98.19 82 ILE B N 1
ATOM 6569 C CA . ILE B 1 82 ? 23.516 12.578 15.133 1 98.19 82 ILE B CA 1
ATOM 6570 C C . ILE B 1 82 ? 23.391 11.141 14.641 1 98.19 82 ILE B C 1
ATOM 6572 O O . ILE B 1 82 ? 24.406 10.438 14.508 1 98.19 82 ILE B O 1
ATOM 6576 N N . LEU B 1 83 ? 22.172 10.68 14.453 1 98.31 83 LEU B N 1
ATOM 6577 C CA . LEU B 1 83 ? 21.906 9.367 13.883 1 98.31 83 LEU B CA 1
ATOM 6578 C C . LEU B 1 83 ? 22.25 9.344 12.391 1 98.31 83 LEU B C 1
ATOM 6580 O O . LEU B 1 83 ? 22.797 8.367 11.891 1 98.31 83 LEU B O 1
ATOM 6584 N N . GLY B 1 84 ? 21.922 10.281 11.719 1 98.56 84 GLY B N 1
ATOM 6585 C CA . GLY B 1 84 ? 22 10.445 10.273 1 98.56 84 GLY B CA 1
ATOM 6586 C C . GLY B 1 84 ? 21.109 11.555 9.75 1 98.56 84 GLY B C 1
ATOM 6587 O O . GLY B 1 84 ? 20.859 12.539 10.453 1 98.56 84 GLY B O 1
ATOM 6588 N N . PHE B 1 85 ? 20.781 11.453 8.477 1 98.88 85 PHE B N 1
ATOM 6589 C CA . PHE B 1 85 ? 20 12.492 7.809 1 98.88 85 PHE B CA 1
ATOM 6590 C C . PHE B 1 85 ? 18.797 11.891 7.094 1 98.88 85 PHE B C 1
ATOM 6592 O O . PHE B 1 85 ? 18.953 11.125 6.148 1 98.88 85 PHE B O 1
ATOM 6599 N N . SER B 1 86 ? 17.594 12.227 7.594 1 98.75 86 SER B N 1
ATOM 6600 C CA . SER B 1 86 ? 16.391 11.742 6.93 1 98.75 86 SER B CA 1
ATOM 6601 C C . SER B 1 86 ? 15.812 12.789 5.992 1 98.75 86 SER B C 1
ATOM 6603 O O . SER B 1 86 ? 16.344 13.898 5.895 1 98.75 86 SER B O 1
ATOM 6605 N N . HIS B 1 87 ? 14.758 12.43 5.277 1 98.75 87 HIS B N 1
ATOM 6606 C CA . HIS B 1 87 ? 14.406 13.211 4.098 1 98.75 87 HIS B CA 1
ATOM 6607 C C . HIS B 1 87 ? 13.102 13.977 4.312 1 98.75 87 HIS B C 1
ATOM 6609 O O . HIS B 1 87 ? 12.68 14.758 3.453 1 98.75 87 HIS B O 1
ATOM 6615 N N . THR B 1 88 ? 12.422 13.797 5.426 1 98.44 88 THR B N 1
ATOM 6616 C CA . THR B 1 88 ? 11.164 14.492 5.684 1 98.44 88 THR B CA 1
ATOM 6617 C C . THR B 1 88 ? 11.078 14.938 7.141 1 98.44 88 THR B C 1
ATOM 6619 O O . THR B 1 88 ? 11.5 14.203 8.039 1 98.44 88 THR B O 1
ATOM 6622 N N . HIS B 1 89 ? 10.523 16.172 7.359 1 98.38 89 HIS B N 1
ATOM 6623 C CA . HIS B 1 89 ? 10.398 16.719 8.703 1 98.38 89 HIS B CA 1
ATOM 6624 C C . HIS B 1 89 ? 9.242 17.719 8.773 1 98.38 89 HIS B C 1
ATOM 6626 O O . HIS B 1 89 ? 8.992 18.453 7.816 1 98.38 89 HIS B O 1
ATOM 6632 N N . PHE B 1 90 ? 8.648 17.734 9.914 1 97.94 90 PHE B N 1
ATOM 6633 C CA . PHE B 1 90 ? 7.777 18.859 10.211 1 97.94 90 PHE B CA 1
ATOM 6634 C C . PHE B 1 90 ? 8.578 20 10.82 1 97.94 90 PHE B C 1
ATOM 6636 O O . PHE B 1 90 ? 9.523 19.781 11.578 1 97.94 90 PHE B O 1
ATOM 6643 N N . SER B 1 91 ? 8.172 21.188 10.492 1 97.94 91 SER B N 1
ATOM 6644 C CA . SER B 1 91 ? 8.734 22.359 11.156 1 97.94 91 SER B CA 1
ATOM 6645 C C . SER B 1 91 ? 7.73 23 12.109 1 97.94 91 SER B C 1
ATOM 6647 O O . SER B 1 91 ? 6.766 23.641 11.672 1 97.94 91 SER B O 1
ATOM 6649 N N . GLY B 1 92 ? 7.941 22.828 13.398 1 97.06 92 GLY B N 1
ATOM 6650 C CA . GLY B 1 92 ? 7.176 23.578 14.383 1 97.06 92 GLY B CA 1
ATOM 6651 C C . GLY B 1 92 ? 6.086 22.75 15.047 1 97.06 92 GLY B C 1
ATOM 6652 O O . GLY B 1 92 ? 5.445 23.219 15.992 1 97.06 92 GLY B O 1
ATOM 6653 N N . ALA B 1 93 ? 5.832 21.5 14.602 1 95.44 93 ALA B N 1
ATOM 6654 C CA . ALA B 1 93 ? 4.727 20.719 15.172 1 95.44 93 ALA B CA 1
ATOM 6655 C C . ALA B 1 93 ? 5.125 20.094 16.5 1 95.44 93 ALA B C 1
ATOM 6657 O O . ALA B 1 93 ? 6.277 19.688 16.688 1 95.44 93 ALA B O 1
ATOM 6658 N N . GLY B 1 94 ? 4.156 19.984 17.422 1 92.94 94 GLY B N 1
ATOM 6659 C CA . GLY B 1 94 ? 4.395 19.297 18.672 1 92.94 94 GLY B CA 1
ATOM 6660 C C . GLY B 1 94 ? 4.117 17.797 18.609 1 92.94 94 GLY B C 1
ATOM 6661 O O . GLY B 1 94 ? 4.566 17.047 19.469 1 92.94 94 GLY B O 1
ATOM 6662 N N . HIS B 1 95 ? 3.332 17.359 17.703 1 94 95 HIS B N 1
ATOM 6663 C CA . HIS B 1 95 ? 3.15 15.953 17.312 1 94 95 HIS B CA 1
ATOM 6664 C C . HIS B 1 95 ? 3.848 15.656 15.992 1 94 95 HIS B C 1
ATOM 6666 O O . HIS B 1 95 ? 4.18 16.578 15.234 1 94 95 HIS B O 1
ATOM 6672 N N . SER B 1 96 ? 4.133 14.227 15.953 1 95.19 96 SER B N 1
ATOM 6673 C CA . SER B 1 96 ? 4.988 14.086 14.773 1 95.19 96 SER B CA 1
ATOM 6674 C C . SER B 1 96 ? 4.84 12.711 14.141 1 95.19 96 SER B C 1
ATOM 6676 O O . SER B 1 96 ? 4.082 11.875 14.633 1 95.19 96 SER B O 1
ATOM 6678 N N . ASP B 1 97 ? 5.363 12.594 13.086 1 96.5 97 ASP B N 1
ATOM 6679 C CA . ASP B 1 97 ? 5.609 11.477 12.18 1 96.5 97 ASP B CA 1
ATOM 6680 C C . ASP B 1 97 ? 6.875 11.695 11.359 1 96.5 97 ASP B C 1
ATOM 6682 O O . ASP B 1 97 ? 7.84 12.289 11.844 1 96.5 97 ASP B O 1
ATOM 6686 N N . LEU B 1 98 ? 6.984 11.203 10.18 1 97.38 98 LEU B N 1
ATOM 6687 C CA . LEU B 1 98 ? 8.039 11.461 9.203 1 97.38 98 LEU B CA 1
ATOM 6688 C C . LEU B 1 98 ? 9.391 10.977 9.727 1 97.38 98 LEU B C 1
ATOM 6690 O O . LEU B 1 98 ? 9.484 9.883 10.289 1 97.38 98 LEU B O 1
ATOM 6694 N N . GLY B 1 99 ? 10.516 11.68 9.359 1 97.75 99 GLY B N 1
ATOM 6695 C CA . GLY B 1 99 ? 11.82 11.078 9.57 1 97.75 99 GLY B CA 1
ATOM 6696 C C . GLY B 1 99 ? 12.094 9.898 8.656 1 97.75 99 GLY B C 1
ATOM 6697 O O . GLY B 1 99 ? 12.633 8.883 9.094 1 97.75 99 GLY B O 1
ATOM 6698 N N . ASP B 1 100 ? 11.695 10.039 7.465 1 97.94 100 ASP B N 1
ATOM 6699 C CA . ASP B 1 100 ? 11.719 8.93 6.516 1 97.94 100 ASP B CA 1
ATOM 6700 C C . ASP B 1 100 ? 13.078 8.828 5.824 1 97.94 100 ASP B C 1
ATOM 6702 O O . ASP B 1 100 ? 13.695 9.852 5.504 1 97.94 100 ASP B O 1
ATOM 6706 N N . VAL B 1 101 ? 13.516 7.562 5.512 1 98.5 101 VAL B N 1
ATOM 6707 C CA . VAL B 1 101 ? 14.688 7.27 4.684 1 98.5 101 VAL B CA 1
ATOM 6708 C C . VAL B 1 101 ? 15.938 7.855 5.332 1 98.5 101 VAL B C 1
ATOM 6710 O O . VAL B 1 101 ? 16.547 8.789 4.797 1 98.5 101 VAL B O 1
ATOM 6713 N N . LEU B 1 102 ? 16.359 7.293 6.398 1 98.81 102 LEU B N 1
ATOM 6714 C CA . LEU B 1 102 ? 17.547 7.746 7.129 1 98.81 102 LEU B CA 1
ATOM 6715 C C . LEU B 1 102 ? 18.828 7.258 6.453 1 98.81 102 LEU B C 1
ATOM 6717 O O . LEU B 1 102 ? 19.031 6.051 6.297 1 98.81 102 LEU B O 1
ATOM 6721 N N . LEU B 1 103 ? 19.625 8.125 6.008 1 98.88 103 LEU B N 1
ATOM 6722 C CA . LEU B 1 103 ? 20.953 7.809 5.473 1 98.88 103 LEU B CA 1
ATOM 6723 C C . LEU B 1 103 ? 22.047 8.203 6.461 1 98.88 103 LEU B C 1
ATOM 6725 O O . LEU B 1 103 ? 22 9.289 7.035 1 98.88 103 LEU B O 1
ATOM 6729 N N . THR B 1 104 ? 22.969 7.344 6.668 1 98.62 104 THR B N 1
ATOM 6730 C CA . THR B 1 104 ? 24.109 7.582 7.547 1 98.62 104 THR B CA 1
ATOM 6731 C C . THR B 1 104 ? 25.422 7.211 6.855 1 98.62 104 THR B C 1
ATOM 6733 O O . THR B 1 104 ? 25.672 6.031 6.594 1 98.62 104 THR B O 1
ATOM 6736 N N . PRO B 1 105 ? 26.281 8.203 6.562 1 98.62 105 PRO B N 1
ATOM 6737 C CA . PRO B 1 105 ? 27.594 7.867 5.996 1 98.62 105 PRO B CA 1
ATOM 6738 C C . PRO B 1 105 ? 28.547 7.258 7.023 1 98.62 105 PRO B C 1
ATOM 6740 O O . PRO B 1 105 ? 28.5 7.625 8.203 1 98.62 105 PRO B O 1
ATOM 6743 N N . PHE B 1 106 ? 29.359 6.359 6.602 1 97.38 106 PHE B N 1
ATOM 6744 C CA . PHE B 1 106 ? 30.328 5.742 7.5 1 97.38 106 PHE B CA 1
ATOM 6745 C C . PHE B 1 106 ? 31.641 5.492 6.781 1 97.38 106 PHE B C 1
ATOM 6747 O O . PHE B 1 106 ? 31.688 5.445 5.547 1 97.38 106 PHE B O 1
ATOM 6754 N N . SER B 1 107 ? 32.75 5.449 7.527 1 95.69 107 SER B N 1
ATOM 6755 C CA . SER B 1 107 ? 34.062 5.086 7.059 1 95.69 107 SER B CA 1
ATOM 6756 C C . SER B 1 107 ? 34.531 3.779 7.691 1 95.69 107 SER B C 1
ATOM 6758 O O . SER B 1 107 ? 34.469 3.609 8.906 1 95.69 107 SER B O 1
ATOM 6760 N N . GLY B 1 108 ? 35.062 2.879 6.895 1 94.25 108 GLY B N 1
ATOM 6761 C CA . GLY B 1 108 ? 35.5 1.588 7.395 1 94.25 108 GLY B CA 1
ATOM 6762 C C . GLY B 1 108 ? 34.375 0.597 7.578 1 94.25 108 GLY B C 1
ATOM 6763 O O . GLY B 1 108 ? 33.5 0.447 6.699 1 94.25 108 GLY B O 1
ATOM 6764 N N . ALA B 1 109 ? 34.406 -0.074 8.719 1 93.19 109 ALA B N 1
ATOM 6765 C CA . ALA B 1 109 ? 33.406 -1.114 8.969 1 93.19 109 ALA B CA 1
ATOM 6766 C C . ALA B 1 109 ? 32.062 -0.506 9.352 1 93.19 109 ALA B C 1
ATOM 6768 O O . ALA B 1 109 ? 32.031 0.472 10.102 1 93.19 109 ALA B O 1
ATOM 6769 N N . VAL B 1 110 ? 31.016 -1.066 8.852 1 95.12 110 VAL B N 1
ATOM 6770 C CA . VAL B 1 110 ? 29.672 -0.561 9.117 1 95.12 110 VAL B CA 1
ATOM 6771 C C . VAL B 1 110 ? 29.172 -1.102 10.461 1 95.12 110 VAL B C 1
ATOM 6773 O O . VAL B 1 110 ? 29.453 -2.248 10.812 1 95.12 110 VAL B O 1
ATOM 6776 N N . LYS B 1 111 ? 28.547 -0.308 11.203 1 97 111 LYS B N 1
ATOM 6777 C CA . LYS B 1 111 ? 27.703 -0.693 12.336 1 97 111 LYS B CA 1
ATOM 6778 C C . LYS B 1 111 ? 26.219 -0.575 11.977 1 97 111 LYS B C 1
ATOM 6780 O O . LYS B 1 111 ? 25.781 0.45 11.453 1 97 111 LYS B O 1
ATOM 6785 N N . LEU B 1 112 ? 25.438 -1.581 12.289 1 97.62 112 LEU B N 1
ATOM 6786 C CA . LEU B 1 112 ? 24.062 -1.611 11.797 1 97.62 112 LEU B CA 1
ATOM 6787 C C . LEU B 1 112 ? 23.109 -1.012 12.828 1 97.62 112 LEU B C 1
ATOM 6789 O O . LEU B 1 112 ? 21.984 -0.623 12.484 1 97.62 112 LEU B O 1
ATOM 6793 N N . ASP B 1 113 ? 23.5 -0.957 14.109 1 98 113 ASP B N 1
ATOM 6794 C CA . ASP B 1 113 ? 22.625 -0.42 15.156 1 98 113 ASP B CA 1
ATOM 6795 C C . ASP B 1 113 ? 23 1.023 15.484 1 98 113 ASP B C 1
ATOM 6797 O O . ASP B 1 113 ? 24.172 1.393 15.445 1 98 113 ASP B O 1
ATOM 6801 N N . PRO B 1 114 ? 22.031 1.847 15.836 1 97.5 114 PRO B N 1
ATOM 6802 C CA . PRO B 1 114 ? 22.312 3.252 16.125 1 97.5 114 PRO B CA 1
ATOM 6803 C C . PRO B 1 114 ? 23.219 3.426 17.344 1 97.5 114 PRO B C 1
ATOM 6805 O O . PRO B 1 114 ? 24.016 4.363 17.406 1 97.5 114 PRO B O 1
ATOM 6808 N N . GLY B 1 115 ? 23.109 2.527 18.297 1 97.12 115 GLY B N 1
ATOM 6809 C CA . GLY B 1 115 ? 23.812 2.686 19.562 1 97.12 115 GLY B CA 1
ATOM 6810 C C . GLY B 1 115 ? 23.141 3.67 20.5 1 97.12 115 GLY B C 1
ATOM 6811 O O . GLY B 1 115 ? 21.969 4.008 20.312 1 97.12 115 GLY B O 1
ATOM 6812 N N . GLU B 1 116 ? 23.875 4.043 21.547 1 95.88 116 GLU B N 1
ATOM 6813 C CA . GLU B 1 116 ? 23.375 4.938 22.578 1 95.88 116 GLU B CA 1
ATOM 6814 C C . GLU B 1 116 ? 24.125 6.262 22.578 1 95.88 116 GLU B C 1
ATOM 6816 O O . GLU B 1 116 ? 25.344 6.289 22.391 1 95.88 116 GLU B O 1
ATOM 6821 N N . ALA B 1 117 ? 23.359 7.328 22.734 1 94.06 117 ALA B N 1
ATOM 6822 C CA . ALA B 1 117 ? 23.953 8.656 22.672 1 94.06 117 ALA B CA 1
ATOM 6823 C C . ALA B 1 117 ? 25 8.836 23.766 1 94.06 117 ALA B C 1
ATOM 6825 O O . ALA B 1 117 ? 26 9.539 23.578 1 94.06 117 ALA B O 1
ATOM 6826 N N . ASP B 1 118 ? 24.844 8.188 24.922 1 94.56 118 ASP B N 1
ATOM 6827 C CA . ASP B 1 118 ? 25.75 8.359 26.062 1 94.56 118 ASP B CA 1
ATOM 6828 C C . ASP B 1 118 ? 26.891 7.336 26.016 1 94.56 118 ASP B C 1
ATOM 6830 O O . ASP B 1 118 ? 27.688 7.246 26.953 1 94.56 118 ASP B O 1
ATOM 6834 N N . LYS B 1 119 ? 26.922 6.52 25.016 1 95.94 119 LYS B N 1
ATOM 6835 C CA . LYS B 1 119 ? 28 5.559 24.797 1 95.94 119 LYS B CA 1
ATOM 6836 C C . LYS B 1 119 ? 28.594 5.715 23.391 1 95.94 119 LYS B C 1
ATOM 6838 O O . LYS B 1 119 ? 28.375 4.875 22.516 1 95.94 119 LYS B O 1
ATOM 6843 N N . PRO B 1 120 ? 29.469 6.754 23.297 1 89 120 PRO B N 1
ATOM 6844 C CA . PRO B 1 120 ? 30.062 7.023 21.984 1 89 120 PRO B CA 1
ATOM 6845 C C . PRO B 1 120 ? 30.672 5.777 21.344 1 89 120 PRO B C 1
ATOM 6847 O O . PRO B 1 120 ? 31.328 4.988 22.031 1 89 120 PRO B O 1
ATOM 6850 N N . GLY B 1 121 ? 30.328 5.566 20.125 1 91.19 121 GLY B N 1
ATOM 6851 C CA . GLY B 1 121 ? 30.922 4.484 19.359 1 91.19 121 GLY B CA 1
ATOM 6852 C C . GLY B 1 121 ? 30.125 3.195 19.438 1 91.19 121 GLY B C 1
ATOM 6853 O O . GLY B 1 121 ? 30.438 2.227 18.734 1 91.19 121 GLY B O 1
ATOM 6854 N N . SER B 1 122 ? 29.094 3.152 20.188 1 96.44 122 SER B N 1
ATOM 6855 C CA . SER B 1 122 ? 28.312 1.937 20.406 1 96.44 122 SER B CA 1
ATOM 6856 C C . SER B 1 122 ? 27.469 1.598 19.172 1 96.44 122 SER B C 1
ATOM 6858 O O . SER B 1 122 ? 26.953 0.484 19.062 1 96.44 122 SER B O 1
ATOM 6860 N N . GLY B 1 123 ? 27.359 2.381 18.281 1 97.75 123 GLY B N 1
ATOM 6861 C CA . GLY B 1 123 ? 26.594 2.197 17.047 1 97.75 123 GLY B CA 1
ATOM 6862 C C . GLY B 1 123 ? 26.984 3.17 15.953 1 97.75 123 GLY B C 1
ATOM 6863 O O . GLY B 1 123 ? 28.094 3.709 15.961 1 97.75 123 GLY B O 1
ATOM 6864 N N . TYR B 1 124 ? 26.078 3.277 14.969 1 98.19 124 TYR B N 1
ATOM 6865 C CA . TYR B 1 124 ? 26.438 4.082 13.805 1 98.19 124 TYR B CA 1
ATOM 6866 C C . TYR B 1 124 ? 26.25 5.57 14.094 1 98.19 124 TYR B C 1
ATOM 6868 O O . TYR B 1 124 ? 26.719 6.418 13.328 1 98.19 124 TYR B O 1
ATOM 6876 N N . ARG B 1 125 ? 25.5 5.902 15.172 1 97.94 125 ARG B N 1
ATOM 6877 C CA . ARG B 1 125 ? 25.391 7.32 15.5 1 97.94 125 ARG B CA 1
ATOM 6878 C C . ARG B 1 125 ? 26.781 7.934 15.727 1 97.94 125 ARG B C 1
ATOM 6880 O O . ARG B 1 125 ? 27.719 7.23 16.094 1 97.94 125 ARG B O 1
ATOM 6887 N N . SER B 1 126 ? 26.875 9.234 15.484 1 97.81 126 SER B N 1
ATOM 6888 C CA . SER B 1 126 ? 28.172 9.906 15.562 1 97.81 126 SER B CA 1
ATOM 6889 C C . SER B 1 126 ? 28.094 11.156 16.438 1 97.81 126 SER B C 1
ATOM 6891 O O . SER B 1 126 ? 27.141 11.922 16.344 1 97.81 126 SER B O 1
ATOM 6893 N N . ARG B 1 127 ? 29.203 11.367 17.344 1 97.5 127 ARG B N 1
ATOM 6894 C CA . ARG B 1 127 ? 29.375 12.656 18 1 97.5 127 ARG B CA 1
ATOM 6895 C C . ARG B 1 127 ? 29.625 13.758 16.984 1 97.5 127 ARG B C 1
ATOM 6897 O O . ARG B 1 127 ? 30.125 13.492 15.883 1 97.5 127 ARG B O 1
ATOM 6904 N N . PHE B 1 128 ? 29.203 14.977 17.297 1 97.44 128 PHE B N 1
ATOM 6905 C CA . PHE B 1 128 ? 29.5 16.156 16.5 1 97.44 128 PHE B CA 1
ATOM 6906 C C . PHE B 1 128 ? 29.672 17.391 17.391 1 97.44 128 PHE B C 1
ATOM 6908 O O . PHE B 1 128 ? 29.484 17.297 18.609 1 97.44 128 PHE B O 1
ATOM 6915 N N . SER B 1 129 ? 30.172 18.469 16.812 1 95.75 129 SER B N 1
ATOM 6916 C CA . SER B 1 129 ? 30.266 19.766 17.484 1 95.75 129 SER B CA 1
ATOM 6917 C C . SER B 1 129 ? 29.594 20.859 16.656 1 95.75 129 SER B C 1
ATOM 6919 O O . SER B 1 129 ? 29.547 20.781 15.422 1 95.75 129 SER B O 1
ATOM 6921 N N . HIS B 1 130 ? 29.125 21.828 17.328 1 96.88 130 HIS B N 1
ATOM 6922 C CA . HIS B 1 130 ? 28.453 22.938 16.641 1 96.88 130 HIS B CA 1
ATOM 6923 C C . HIS B 1 130 ? 29.469 23.828 15.922 1 96.88 130 HIS B C 1
ATOM 6925 O O . HIS B 1 130 ? 29.094 24.656 15.086 1 96.88 130 HIS B O 1
ATOM 6931 N N . GLU B 1 131 ? 30.75 23.734 16.219 1 92.5 131 GLU B N 1
ATOM 6932 C CA . GLU B 1 131 ? 31.766 24.516 15.523 1 92.5 131 GLU B CA 1
ATOM 6933 C C . GLU B 1 131 ? 31.797 24.188 14.031 1 92.5 131 GLU B C 1
ATOM 6935 O O . GLU B 1 131 ? 32.031 25.078 13.203 1 92.5 131 GLU B O 1
ATOM 6940 N N . GLY B 1 132 ? 31.562 23.047 13.656 1 88.19 132 GLY B N 1
ATOM 6941 C CA . GLY B 1 132 ? 31.547 22.656 12.258 1 88.19 132 GLY B CA 1
ATOM 6942 C C . GLY B 1 132 ? 30.141 22.516 11.688 1 88.19 132 GLY B C 1
ATOM 6943 O O . GLY B 1 132 ? 29.969 22.156 10.523 1 88.19 132 GLY B O 1
ATOM 6944 N N . GLU B 1 133 ? 29.156 22.844 12.484 1 98.06 133 GLU B N 1
ATOM 6945 C CA . GLU B 1 133 ? 27.766 22.766 12.031 1 98.06 133 GLU B CA 1
ATOM 6946 C C . GLU B 1 133 ? 27.312 24.094 11.445 1 98.06 133 GLU B C 1
ATOM 6948 O O . GLU B 1 133 ? 27.531 25.156 12.039 1 98.06 133 GLU B O 1
ATOM 6953 N N . VAL B 1 134 ? 26.797 24.078 10.227 1 98.38 134 VAL B N 1
ATOM 6954 C CA . VAL B 1 134 ? 26.312 25.281 9.531 1 98.38 134 VAL B CA 1
ATOM 6955 C C . VAL B 1 134 ? 24.906 25.031 9.008 1 98.38 134 VAL B C 1
ATOM 6957 O O . VAL B 1 134 ? 24.609 23.969 8.477 1 98.38 134 VAL B O 1
ATOM 6960 N N . ALA B 1 135 ? 24.078 25.969 9.25 1 98.69 135 ALA B N 1
ATOM 6961 C CA . ALA B 1 135 ? 22.734 25.938 8.664 1 98.69 135 ALA B CA 1
ATOM 6962 C C . ALA B 1 135 ? 22.406 27.281 8.016 1 98.69 135 ALA B C 1
ATOM 6964 O O . ALA B 1 135 ? 22.609 28.344 8.617 1 98.69 135 ALA B O 1
ATOM 6965 N N . ARG B 1 136 ? 22 27.297 6.793 1 98.38 136 ARG B N 1
ATOM 6966 C CA . ARG B 1 136 ? 21.453 28.391 6.004 1 98.38 136 ARG B CA 1
ATOM 6967 C C . ARG B 1 136 ? 20.188 27.953 5.262 1 98.38 136 ARG B C 1
ATOM 6969 O O . ARG B 1 136 ? 19.969 26.75 5.07 1 98.38 136 ARG B O 1
ATOM 6976 N N . PRO B 1 137 ? 19.359 28.906 4.891 1 98.75 137 PRO B N 1
ATOM 6977 C CA . PRO B 1 137 ? 18.219 28.469 4.074 1 98.75 137 PRO B CA 1
ATOM 6978 C C . PRO B 1 137 ? 18.656 27.656 2.859 1 98.75 137 PRO B C 1
ATOM 6980 O O . PRO B 1 137 ? 19.359 28.156 1.991 1 98.75 137 PRO B O 1
ATOM 6983 N N . GLY B 1 138 ? 18.25 26.375 2.824 1 98.75 138 GLY B N 1
ATOM 6984 C CA . GLY B 1 138 ? 18.531 25.516 1.691 1 98.75 138 GLY B CA 1
ATOM 6985 C C . GLY B 1 138 ? 19.859 24.766 1.823 1 98.75 138 GLY B C 1
ATOM 6986 O O . GLY B 1 138 ? 20.266 24.047 0.91 1 98.75 138 GLY B O 1
ATOM 6987 N N . TYR B 1 139 ? 20.516 24.922 2.924 1 98.81 139 TYR B N 1
ATOM 6988 C CA . TYR B 1 139 ? 21.828 24.312 3.068 1 98.81 139 TYR B CA 1
ATOM 6989 C C . TYR B 1 139 ? 22.094 23.938 4.52 1 98.81 139 TYR B C 1
ATOM 6991 O O . TYR B 1 139 ? 21.75 24.688 5.434 1 98.81 139 TYR B O 1
ATOM 6999 N N . TYR B 1 140 ? 22.688 22.797 4.762 1 98.88 140 TYR B N 1
ATOM 7000 C CA . TYR B 1 140 ? 23.141 22.312 6.07 1 98.88 140 TYR B CA 1
ATOM 7001 C C . TYR B 1 140 ? 24.453 21.547 5.957 1 98.88 140 TYR B C 1
ATOM 7003 O O . TYR B 1 140 ? 24.672 20.828 4.98 1 98.88 140 TYR B O 1
ATOM 7011 N N . ALA B 1 141 ? 25.297 21.703 6.953 1 98.88 141 ALA B N 1
ATOM 7012 C CA . ALA B 1 141 ? 26.562 20.969 6.957 1 98.88 141 ALA B CA 1
ATOM 7013 C C . ALA B 1 141 ? 27 20.656 8.383 1 98.88 141 ALA B C 1
ATOM 7015 O O . ALA B 1 141 ? 26.812 21.469 9.297 1 98.88 141 ALA B O 1
ATOM 7016 N N . VAL B 1 142 ? 27.609 19.562 8.523 1 98.75 142 VAL B N 1
ATOM 7017 C CA . VAL B 1 142 ? 28.156 19.156 9.812 1 98.75 142 VAL B CA 1
ATOM 7018 C C . VAL B 1 142 ? 29.266 18.141 9.609 1 98.75 142 VAL B C 1
ATOM 7020 O O . VAL B 1 142 ? 29.328 17.469 8.578 1 98.75 142 VAL B O 1
ATOM 7023 N N . THR B 1 143 ? 30.188 18.125 10.5 1 98 143 THR B N 1
ATOM 7024 C CA . THR B 1 143 ? 31.203 17.078 10.516 1 98 143 THR B CA 1
ATOM 7025 C C . THR B 1 143 ? 30.875 16.016 11.555 1 98 143 THR B C 1
ATOM 7027 O O . THR B 1 143 ? 30.719 16.328 12.742 1 98 143 THR B O 1
ATOM 7030 N N . LEU B 1 144 ? 30.703 14.82 11.086 1 97.5 144 LEU B N 1
ATOM 7031 C CA . LEU B 1 144 ? 30.516 13.672 11.969 1 97.5 144 LEU B CA 1
ATOM 7032 C C . LEU B 1 144 ? 31.859 13.172 12.5 1 97.5 144 LEU B C 1
ATOM 7034 O O . LEU B 1 144 ? 32.656 12.586 11.758 1 97.5 144 LEU B O 1
ATOM 7038 N N . SER B 1 145 ? 32 13.328 13.797 1 96.25 145 SER B N 1
ATOM 7039 C CA . SER B 1 145 ? 33.312 13.156 14.398 1 96.25 145 SER B CA 1
ATOM 7040 C C . SER B 1 145 ? 33.719 11.688 14.422 1 96.25 145 SER B C 1
ATOM 7042 O O . SER B 1 145 ? 34.906 11.367 14.234 1 96.25 145 SER B O 1
ATOM 7044 N N . ASP B 1 146 ? 32.781 10.789 14.688 1 95 146 ASP B N 1
ATOM 7045 C CA . ASP B 1 146 ? 33.125 9.383 14.852 1 95 146 ASP B CA 1
ATOM 7046 C C . ASP B 1 146 ? 33.375 8.719 13.5 1 95 146 ASP B C 1
ATOM 7048 O O . ASP B 1 146 ? 34.344 7.938 13.359 1 95 146 ASP B O 1
ATOM 7052 N N . SER B 1 147 ? 32.625 9.07 12.531 1 94.25 147 SER B N 1
ATOM 7053 C CA . SER B 1 147 ? 32.812 8.5 11.203 1 94.25 147 SER B CA 1
ATOM 7054 C C . SER B 1 147 ? 33.781 9.328 10.391 1 94.25 147 SER B C 1
ATOM 7056 O O . SER B 1 147 ? 34.25 8.875 9.344 1 94.25 147 SER B O 1
ATOM 7058 N N . ARG B 1 148 ? 34.125 10.5 10.812 1 94.12 148 ARG B N 1
ATOM 7059 C CA . ARG B 1 148 ? 35.062 11.414 10.164 1 94.12 148 ARG B CA 1
ATOM 7060 C C . ARG B 1 148 ? 34.562 11.766 8.758 1 94.12 148 ARG B C 1
ATOM 7062 O O . ARG B 1 148 ? 35.312 11.633 7.785 1 94.12 148 ARG B O 1
ATOM 7069 N N . VAL B 1 149 ? 33.406 12.18 8.68 1 97.25 149 VAL B N 1
ATOM 7070 C CA . VAL B 1 149 ? 32.781 12.555 7.418 1 97.25 149 VAL B CA 1
ATOM 7071 C C . VAL B 1 149 ? 32.188 13.969 7.52 1 97.25 149 VAL B C 1
ATOM 7073 O O . VAL B 1 149 ? 31.453 14.281 8.445 1 97.25 149 VAL B O 1
ATOM 7076 N N . ARG B 1 150 ? 32.594 14.852 6.648 1 98 150 ARG B N 1
ATOM 7077 C CA . ARG B 1 150 ? 31.891 16.109 6.469 1 98 150 ARG B CA 1
ATOM 7078 C C . ARG B 1 150 ? 30.641 15.922 5.617 1 98 150 ARG B C 1
ATOM 7080 O O . ARG B 1 150 ? 30.734 15.586 4.434 1 98 150 ARG B O 1
ATOM 7087 N N . ALA B 1 151 ? 29.516 16.047 6.191 1 98.75 151 ALA B N 1
ATOM 7088 C CA . ALA B 1 151 ? 28.234 15.922 5.488 1 98.75 151 ALA B CA 1
ATOM 7089 C C . ALA B 1 151 ? 27.656 17.297 5.145 1 98.75 151 ALA B C 1
ATOM 7091 O O . ALA B 1 151 ? 27.578 18.172 6 1 98.75 151 ALA B O 1
ATOM 7092 N N . GLU B 1 152 ? 27.297 17.5 3.916 1 98.88 152 GLU B N 1
ATOM 7093 C CA . GLU B 1 152 ? 26.594 18.688 3.428 1 98.88 152 GLU B CA 1
ATOM 7094 C C . GLU B 1 152 ? 25.297 18.297 2.723 1 98.88 152 GLU B C 1
ATOM 7096 O O . GLU B 1 152 ? 25.234 17.312 2.002 1 98.88 152 GLU B O 1
ATOM 7101 N N . LEU B 1 153 ? 24.281 19.016 2.994 1 98.94 153 LEU B N 1
ATOM 7102 C CA . LEU B 1 153 ? 22.953 18.75 2.424 1 98.94 153 LEU B CA 1
ATOM 7103 C C . LEU B 1 153 ? 22.422 19.984 1.726 1 98.94 153 LEU B C 1
ATOM 7105 O O . LEU B 1 153 ? 22.609 21.109 2.199 1 98.94 153 LEU B O 1
ATOM 7109 N N . THR B 1 154 ? 21.75 19.859 0.616 1 98.81 154 THR B N 1
ATOM 7110 C CA . THR B 1 154 ? 20.922 20.875 -0.023 1 98.81 154 THR B CA 1
ATOM 7111 C C . THR B 1 154 ? 19.656 20.25 -0.622 1 98.81 154 THR B C 1
ATOM 7113 O O . THR B 1 154 ? 19.531 19.016 -0.646 1 98.81 154 THR B O 1
ATOM 7116 N N . ALA B 1 155 ? 18.688 21.047 -0.875 1 98.12 155 ALA B N 1
ATOM 7117 C CA . ALA B 1 155 ? 17.406 20.516 -1.353 1 98.12 155 ALA B CA 1
ATOM 7118 C C . ALA B 1 155 ? 16.719 21.5 -2.299 1 98.12 155 ALA B C 1
ATOM 7120 O O . ALA B 1 155 ? 16.75 22.719 -2.072 1 98.12 155 ALA B O 1
ATOM 7121 N N . GLY B 1 156 ? 16.25 20.984 -3.434 1 97.69 156 GLY B N 1
ATOM 7122 C CA . GLY B 1 156 ? 15.312 21.719 -4.266 1 97.69 156 GLY B CA 1
ATOM 7123 C C . GLY B 1 156 ? 13.859 21.469 -3.891 1 97.69 156 GLY B C 1
ATOM 7124 O O . GLY B 1 156 ? 13.555 21.219 -2.723 1 97.69 156 GLY B O 1
ATOM 7125 N N . LEU B 1 157 ? 12.992 21.656 -4.895 1 97.94 157 LEU B N 1
ATOM 7126 C CA . LEU B 1 157 ? 11.562 21.469 -4.641 1 97.94 157 LEU B CA 1
ATOM 7127 C C . LEU B 1 157 ? 11.242 20 -4.395 1 97.94 157 LEU B C 1
ATOM 7129 O O . LEU B 1 157 ? 10.516 19.672 -3.455 1 97.94 157 LEU B O 1
ATOM 7133 N N . ARG B 1 158 ? 11.75 19.094 -5.285 1 98.25 158 ARG B N 1
ATOM 7134 C CA . ARG B 1 158 ? 11.406 17.688 -5.219 1 98.25 158 ARG B CA 1
ATOM 7135 C C . ARG B 1 158 ? 12.656 16.828 -5.102 1 98.25 158 ARG B C 1
ATOM 7137 O O . ARG B 1 158 ? 12.57 15.602 -4.934 1 98.25 158 ARG B O 1
ATOM 7144 N N . THR B 1 159 ? 13.805 17.391 -5.242 1 97.56 159 THR B N 1
ATOM 7145 C CA . THR B 1 159 ? 15.078 16.688 -5.227 1 97.56 159 THR B CA 1
ATOM 7146 C C . THR B 1 159 ? 15.992 17.234 -4.137 1 97.56 159 THR B C 1
ATOM 7148 O O . THR B 1 159 ? 15.945 18.422 -3.826 1 97.56 159 THR B O 1
ATOM 7151 N N . GLY B 1 160 ? 16.734 16.359 -3.459 1 98.38 160 GLY B N 1
ATOM 7152 C CA . GLY B 1 160 ? 17.781 16.734 -2.535 1 98.38 160 GLY B CA 1
ATOM 7153 C C . GLY B 1 160 ? 19.125 16.094 -2.85 1 98.38 160 GLY B C 1
ATOM 7154 O O . GLY B 1 160 ? 19.188 15.133 -3.619 1 98.38 160 GLY B O 1
ATOM 7155 N N . MET B 1 161 ? 20.203 16.672 -2.354 1 98.75 161 MET B N 1
ATOM 7156 C CA . MET B 1 161 ? 21.531 16.078 -2.5 1 98.75 161 MET B CA 1
ATOM 7157 C C . MET B 1 161 ? 22.281 16.109 -1.178 1 98.75 161 MET B C 1
ATOM 7159 O O . MET B 1 161 ? 22.203 17.078 -0.434 1 98.75 161 MET B O 1
ATOM 7163 N N . HIS B 1 162 ? 22.844 15 -0.892 1 98.88 162 HIS B N 1
ATOM 7164 C CA . HIS B 1 162 ? 23.906 14.914 0.108 1 98.88 162 HIS B CA 1
ATOM 7165 C C . HIS B 1 162 ? 25.281 14.977 -0.542 1 98.88 162 HIS B C 1
ATOM 7167 O O . HIS B 1 162 ? 25.484 14.438 -1.632 1 98.88 162 HIS B O 1
ATOM 7173 N N . ARG B 1 163 ? 26.188 15.664 0.054 1 98.88 163 ARG B N 1
ATOM 7174 C CA . ARG B 1 163 ? 27.609 15.578 -0.281 1 98.88 163 ARG B CA 1
ATOM 7175 C C . ARG B 1 163 ? 28.438 15.156 0.93 1 98.88 163 ARG B C 1
ATOM 7177 O O . ARG B 1 163 ? 28.453 15.852 1.945 1 98.88 163 ARG B O 1
ATOM 7184 N N . TYR B 1 164 ? 29.047 13.992 0.846 1 98.75 164 TYR B N 1
ATOM 7185 C CA . TYR B 1 164 ? 29.875 13.438 1.912 1 98.75 164 TYR B CA 1
ATOM 7186 C C . TYR B 1 164 ? 31.344 13.484 1.54 1 98.75 164 TYR B C 1
ATOM 7188 O O . TYR B 1 164 ? 31.75 12.922 0.52 1 98.75 164 TYR B O 1
ATOM 7196 N N . THR B 1 165 ? 32.125 14.18 2.334 1 98.06 165 THR B N 1
ATOM 7197 C CA . THR B 1 165 ? 33.562 14.188 2.193 1 98.06 165 THR B CA 1
ATOM 7198 C C . THR B 1 165 ? 34.219 13.367 3.305 1 98.06 165 THR B C 1
ATOM 7200 O O . THR B 1 165 ? 34.156 13.758 4.477 1 98.06 165 THR B O 1
ATOM 7203 N N . PHE B 1 166 ? 34.844 12.305 2.883 1 97.31 166 PHE B N 1
ATOM 7204 C CA . PHE B 1 166 ? 35.438 11.383 3.836 1 97.31 166 PHE B CA 1
ATOM 7205 C C . PHE B 1 166 ? 36.875 11.773 4.129 1 97.31 166 PHE B C 1
ATOM 7207 O O . PHE B 1 166 ? 37.656 12.055 3.209 1 97.31 166 PHE B O 1
ATOM 7214 N N . GLU B 1 167 ? 37.156 11.836 5.398 1 93.56 167 GLU B N 1
ATOM 7215 C CA . GLU B 1 167 ? 38.562 12.086 5.781 1 93.56 167 GLU B CA 1
ATOM 7216 C C . GLU B 1 167 ? 39.375 10.812 5.715 1 93.56 167 GLU B C 1
ATOM 7218 O O . GLU B 1 167 ? 38.969 9.766 6.211 1 93.56 167 GLU B O 1
ATOM 7223 N N . GLY B 1 168 ? 40.469 10.875 5.121 1 88.44 168 GLY B N 1
ATOM 7224 C CA . GLY B 1 168 ? 41.375 9.734 5.043 1 88.44 168 GLY B CA 1
ATOM 7225 C C . GLY B 1 168 ? 41.062 8.797 3.889 1 88.44 168 GLY B C 1
ATOM 7226 O O . GLY B 1 168 ? 40.438 9.211 2.908 1 88.44 168 GLY B O 1
ATOM 7227 N N . LYS B 1 169 ? 41.562 7.543 3.975 1 88 169 LYS B N 1
ATOM 7228 C CA . LYS B 1 169 ? 41.5 6.629 2.842 1 88 169 LYS B CA 1
ATOM 7229 C C . LYS B 1 169 ? 40.656 5.391 3.195 1 88 169 LYS B C 1
ATOM 7231 O O . LYS B 1 169 ? 40.594 4.445 2.408 1 88 169 LYS B O 1
ATOM 7236 N N . ALA B 1 170 ? 40.062 5.41 4.359 1 91.75 170 ALA B N 1
ATOM 7237 C CA . ALA B 1 170 ? 39.219 4.266 4.715 1 91.75 170 ALA B CA 1
ATOM 7238 C C . ALA B 1 170 ? 38.062 4.113 3.732 1 91.75 170 ALA B C 1
ATOM 7240 O O . ALA B 1 170 ? 37.562 5.102 3.188 1 91.75 170 ALA B O 1
ATOM 7241 N N . PRO B 1 171 ? 37.656 2.869 3.484 1 95.06 171 PRO B N 1
ATOM 7242 C CA . PRO B 1 171 ? 36.531 2.678 2.574 1 95.06 171 PRO B CA 1
ATOM 7243 C C . PRO B 1 171 ? 35.281 3.441 3.014 1 95.06 171 PRO B C 1
ATOM 7245 O O . PRO B 1 171 ? 34.969 3.471 4.203 1 95.06 171 PRO B O 1
ATOM 7248 N N . ALA B 1 172 ? 34.688 4.059 2.047 1 97.62 172 ALA B N 1
ATOM 7249 C CA . ALA B 1 172 ? 33.531 4.887 2.289 1 97.62 172 ALA B CA 1
ATOM 7250 C C . ALA B 1 172 ? 32.25 4.086 2.096 1 97.62 172 ALA B C 1
ATOM 7252 O O . ALA B 1 172 ? 32.188 3.178 1.263 1 97.62 172 ALA B O 1
ATOM 7253 N N . GLY B 1 173 ? 31.234 4.398 2.877 1 98.25 173 GLY B N 1
ATOM 7254 C CA . GLY B 1 173 ? 29.938 3.777 2.689 1 98.25 173 GLY B CA 1
ATOM 7255 C C . GLY B 1 173 ? 28.781 4.629 3.197 1 98.25 173 GLY B C 1
ATOM 7256 O O . GLY B 1 173 ? 29.016 5.68 3.799 1 98.25 173 GLY B O 1
ATOM 7257 N N . VAL B 1 174 ? 27.547 4.238 2.852 1 98.81 174 VAL B N 1
ATOM 7258 C CA . VAL B 1 174 ? 26.297 4.844 3.311 1 98.81 174 VAL B CA 1
ATOM 7259 C C . VAL B 1 174 ? 25.344 3.754 3.809 1 98.81 174 VAL B C 1
ATOM 7261 O O . VAL B 1 174 ? 25.125 2.752 3.125 1 98.81 174 VAL B O 1
ATOM 7264 N N . LEU B 1 175 ? 24.828 3.893 5.004 1 98.75 175 LEU B N 1
ATOM 7265 C CA . LEU B 1 175 ? 23.812 3.02 5.582 1 98.75 175 LEU B CA 1
ATOM 7266 C C . LEU B 1 175 ? 22.422 3.621 5.41 1 98.75 175 LEU B C 1
ATOM 7268 O O . LEU B 1 175 ? 22.219 4.801 5.699 1 98.75 175 LEU B O 1
ATOM 7272 N N . LEU B 1 176 ? 21.484 2.932 4.797 1 98.75 176 LEU B N 1
ATOM 7273 C CA . LEU B 1 176 ? 20.062 3.225 4.805 1 98.75 176 LEU B CA 1
ATOM 7274 C C . LEU B 1 176 ? 19.359 2.453 5.914 1 98.75 176 LEU B C 1
ATOM 7276 O O . LEU B 1 176 ? 19.438 1.225 5.969 1 98.75 176 LEU B O 1
ATOM 7280 N N . ASP B 1 177 ? 18.719 3.09 6.848 1 98.56 177 ASP B N 1
ATOM 7281 C CA . ASP B 1 177 ? 17.984 2.451 7.934 1 98.56 177 ASP B CA 1
ATOM 7282 C C . ASP B 1 177 ? 16.5 2.811 7.875 1 98.56 177 ASP B C 1
ATOM 7284 O O . ASP B 1 177 ? 16.125 3.959 8.117 1 98.56 177 ASP B O 1
ATOM 7288 N N . LEU B 1 178 ? 15.625 1.836 7.574 1 98.31 178 LEU B N 1
ATOM 7289 C CA . LEU B 1 178 ? 14.188 2.037 7.445 1 98.31 178 LEU B CA 1
ATOM 7290 C C . LEU B 1 178 ? 13.445 1.49 8.664 1 98.31 178 LEU B C 1
ATOM 7292 O O . LEU B 1 178 ? 12.219 1.387 8.656 1 98.31 178 LEU B O 1
ATOM 7296 N N . ARG B 1 179 ? 14.125 1.162 9.805 1 96.88 179 ARG B N 1
ATOM 7297 C CA . ARG B 1 179 ? 13.547 0.433 10.93 1 96.88 179 ARG B CA 1
ATOM 7298 C C . ARG B 1 179 ? 12.734 1.365 11.828 1 96.88 179 ARG B C 1
ATOM 7300 O O . ARG B 1 179 ? 11.82 0.926 12.523 1 96.88 179 ARG B O 1
ATOM 7307 N N . SER B 1 180 ? 13.133 2.703 11.75 1 95.75 180 SER B N 1
ATOM 7308 C CA . SER B 1 180 ? 12.508 3.633 12.688 1 95.75 180 SER B CA 1
ATOM 7309 C C . SER B 1 180 ? 12.195 4.965 12.016 1 95.75 180 SER B C 1
ATOM 7311 O O . SER B 1 180 ? 12.711 5.258 10.938 1 95.75 180 SER B O 1
ATOM 7313 N N . SER B 1 181 ? 11.266 5.73 12.609 1 95.81 181 SER B N 1
ATOM 7314 C CA . SER B 1 181 ? 10.977 7.117 12.25 1 95.81 181 SER B CA 1
ATOM 7315 C C . SER B 1 181 ? 10.555 7.926 13.469 1 95.81 181 SER B C 1
ATOM 7317 O O . SER B 1 181 ? 10.43 7.387 14.57 1 95.81 181 SER B O 1
ATOM 7319 N N . ILE B 1 182 ? 10.367 9.195 13.258 1 97.12 182 ILE B N 1
ATOM 7320 C CA . ILE B 1 182 ? 9.992 10.07 14.359 1 97.12 182 ILE B CA 1
ATOM 7321 C C . ILE B 1 182 ? 8.672 9.617 14.961 1 97.12 182 ILE B C 1
ATOM 7323 O O . ILE B 1 182 ? 7.742 9.25 14.234 1 97.12 182 ILE B O 1
ATOM 7327 N N . TYR B 1 183 ? 8.539 9.609 16.344 1 96.38 183 TYR B N 1
ATOM 7328 C CA . TYR B 1 183 ? 7.398 9.062 17.062 1 96.38 183 TYR B CA 1
ATOM 7329 C C . TYR B 1 183 ? 7.277 7.562 16.844 1 96.38 183 TYR B C 1
ATOM 7331 O O . TYR B 1 183 ? 6.203 7.062 16.5 1 96.38 183 TYR B O 1
ATOM 7339 N N . ASN B 1 184 ? 8.359 6.918 17.156 1 96.94 184 ASN B N 1
ATOM 7340 C CA . ASN B 1 184 ? 8.484 5.508 16.812 1 96.94 184 ASN B CA 1
ATOM 7341 C C . ASN B 1 184 ? 7.891 4.609 17.891 1 96.94 184 ASN B C 1
ATOM 7343 O O . ASN B 1 184 ? 7.801 5.008 19.047 1 96.94 184 ASN B O 1
ATOM 7347 N N . TYR B 1 185 ? 7.473 3.404 17.578 1 96.25 185 TYR B N 1
ATOM 7348 C CA . TYR B 1 185 ? 7.082 2.303 18.453 1 96.25 185 TYR B CA 1
ATOM 7349 C C . TYR B 1 185 ? 7.172 0.969 17.719 1 96.25 185 TYR B C 1
ATOM 7351 O O . TYR B 1 185 ? 7.176 0.93 16.484 1 96.25 185 TYR B O 1
ATOM 7359 N N . PRO B 1 186 ? 7.371 -0.078 18.469 1 92 186 PRO B N 1
ATOM 7360 C CA . PRO B 1 186 ? 7.414 -1.378 17.797 1 92 186 PRO B CA 1
ATOM 7361 C C . PRO B 1 186 ? 6.191 -1.629 16.906 1 92 186 PRO B C 1
ATOM 7363 O O . PRO B 1 186 ? 5.055 -1.507 17.375 1 92 186 PRO B O 1
ATOM 7366 N N . GLY B 1 187 ? 6.438 -1.952 15.711 1 91.19 187 GLY B N 1
ATOM 7367 C CA . GLY B 1 187 ? 5.348 -2.297 14.805 1 91.19 187 GLY B CA 1
ATOM 7368 C C . GLY B 1 187 ? 4.82 -1.107 14.031 1 91.19 187 GLY B C 1
ATOM 7369 O O . GLY B 1 187 ? 3.893 -1.246 13.227 1 91.19 187 GLY B O 1
ATOM 7370 N N . LYS B 1 188 ? 5.383 0.104 14.188 1 96 188 LYS B N 1
ATOM 7371 C CA . LYS B 1 188 ? 4.934 1.271 13.43 1 96 188 LYS B CA 1
ATOM 7372 C C . LYS B 1 188 ? 5.078 1.045 11.93 1 96 188 LYS B C 1
ATOM 7374 O O . LYS B 1 188 ? 4.203 1.431 11.148 1 96 188 LYS B O 1
ATOM 7379 N N . VAL B 1 189 ? 6.273 0.479 11.523 1 97.06 189 VAL B N 1
ATOM 7380 C CA . VAL B 1 189 ? 6.461 0.122 10.125 1 97.06 189 VAL B CA 1
ATOM 7381 C C . VAL B 1 189 ? 5.609 -1.098 9.781 1 97.06 189 VAL B C 1
ATOM 7383 O O . VAL B 1 189 ? 5.812 -2.182 10.336 1 97.06 189 VAL B O 1
ATOM 7386 N N . LEU B 1 190 ? 4.66 -0.906 8.883 1 97.19 190 LEU B N 1
ATOM 7387 C CA . LEU B 1 190 ? 3.762 -1.977 8.461 1 97.19 190 LEU B CA 1
ATOM 7388 C C . LEU B 1 190 ? 4.422 -2.863 7.414 1 97.19 190 LEU B C 1
ATOM 7390 O O . LEU B 1 190 ? 4.293 -4.09 7.457 1 97.19 190 LEU B O 1
ATOM 7394 N N . TRP B 1 191 ? 5.121 -2.277 6.488 1 97.56 191 TRP B N 1
ATOM 7395 C CA . TRP B 1 191 ? 5.785 -2.979 5.395 1 97.56 191 TRP B CA 1
ATOM 7396 C C . TRP B 1 191 ? 6.758 -2.053 4.668 1 97.56 191 TRP B C 1
ATOM 7398 O O . TRP B 1 191 ? 6.527 -0.845 4.582 1 97.56 191 TRP B O 1
ATOM 7408 N N . SER B 1 192 ? 7.863 -2.559 4.188 1 98.31 192 SER B N 1
ATOM 7409 C CA . SER B 1 192 ? 8.836 -1.772 3.436 1 98.31 192 SER B CA 1
ATOM 7410 C C . SER B 1 192 ? 9.516 -2.613 2.359 1 98.31 192 SER B C 1
ATOM 7412 O O . SER B 1 192 ? 9.375 -3.838 2.342 1 98.31 192 SER B O 1
ATOM 7414 N N . ARG B 1 193 ? 10.18 -1.968 1.422 1 98.06 193 ARG B N 1
ATOM 7415 C CA . ARG B 1 193 ? 10.93 -2.574 0.322 1 98.06 193 ARG B CA 1
ATOM 7416 C C . ARG B 1 193 ? 12.172 -1.763 -0.008 1 98.06 193 ARG B C 1
ATOM 7418 O O . ARG B 1 193 ? 12.156 -0.532 0.056 1 98.06 193 ARG B O 1
ATOM 7425 N N . VAL B 1 194 ? 13.266 -2.395 -0.309 1 98.31 194 VAL B N 1
ATOM 7426 C CA . VAL B 1 194 ? 14.477 -1.779 -0.848 1 98.31 194 VAL B CA 1
ATOM 7427 C C . VAL B 1 194 ? 14.945 -2.555 -2.076 1 98.31 194 VAL B C 1
ATOM 7429 O O . VAL B 1 194 ? 15.016 -3.785 -2.051 1 98.31 194 VAL B O 1
ATOM 7432 N N . ARG B 1 195 ? 15.242 -1.883 -3.125 1 97.5 195 ARG B N 1
ATOM 7433 C CA . ARG B 1 195 ? 15.727 -2.457 -4.375 1 97.5 195 ARG B C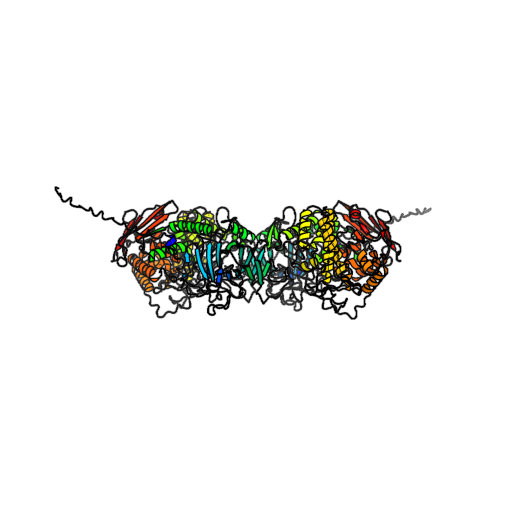A 1
ATOM 7434 C C . ARG B 1 195 ? 17 -1.76 -4.836 1 97.5 195 ARG B C 1
ATOM 7436 O O . ARG B 1 195 ? 17.125 -0.54 -4.715 1 97.5 195 ARG B O 1
ATOM 7443 N N . VAL B 1 196 ? 17.891 -2.492 -5.348 1 97.38 196 VAL B N 1
ATOM 7444 C CA . VAL B 1 196 ? 19.094 -1.945 -5.965 1 97.38 196 VAL B CA 1
ATOM 7445 C C . VAL B 1 196 ? 19.156 -2.344 -7.438 1 97.38 196 VAL B C 1
ATOM 7447 O O . VAL B 1 196 ? 19.297 -3.525 -7.762 1 97.38 196 VAL B O 1
ATOM 7450 N N . ALA B 1 197 ? 19.031 -1.437 -8.297 1 95.81 197 ALA B N 1
ATOM 7451 C CA . ALA B 1 197 ? 19.125 -1.693 -9.734 1 95.81 197 ALA B CA 1
ATOM 7452 C C . ALA B 1 197 ? 20.562 -1.975 -10.148 1 95.81 197 ALA B C 1
ATOM 7454 O O . ALA B 1 197 ? 21.5 -1.723 -9.383 1 95.81 197 ALA B O 1
ATOM 7455 N N . ARG B 1 198 ? 20.781 -2.402 -11.344 1 91.19 198 ARG B N 1
ATOM 7456 C CA . ARG B 1 198 ? 22.094 -2.783 -11.852 1 91.19 198 ARG B CA 1
ATOM 7457 C C . ARG B 1 198 ? 23.031 -1.582 -11.898 1 91.19 198 ARG B C 1
ATOM 7459 O O . ARG B 1 198 ? 24.234 -1.726 -11.703 1 91.19 198 ARG B O 1
ATOM 7466 N N . ASP B 1 199 ? 22.469 -0.425 -12.117 1 94.44 199 ASP B N 1
ATOM 7467 C CA . ASP B 1 199 ? 23.297 0.763 -12.234 1 94.44 199 ASP B CA 1
ATOM 7468 C C . ASP B 1 199 ? 23.578 1.383 -10.859 1 94.44 199 ASP B C 1
ATOM 7470 O O . ASP B 1 199 ? 24.141 2.469 -10.766 1 94.44 199 ASP B O 1
ATOM 7474 N N . GLY B 1 200 ? 23.109 0.729 -9.867 1 96.19 200 GLY B N 1
ATOM 7475 C CA . GLY B 1 200 ? 23.375 1.169 -8.508 1 96.19 200 GLY B CA 1
ATOM 7476 C C . GLY B 1 200 ? 22.281 2.061 -7.941 1 96.19 200 GLY B C 1
ATOM 7477 O O . GLY B 1 200 ? 22.312 2.422 -6.762 1 96.19 200 GLY B O 1
ATOM 7478 N N . THR B 1 201 ? 21.281 2.41 -8.711 1 97.62 201 THR B N 1
ATOM 7479 C CA . THR B 1 201 ? 20.156 3.207 -8.219 1 97.62 201 THR B CA 1
ATOM 7480 C C . THR B 1 201 ? 19.359 2.43 -7.184 1 97.62 201 THR B C 1
ATOM 7482 O O . THR B 1 201 ? 19.047 1.252 -7.387 1 97.62 201 THR B O 1
ATOM 7485 N N . VAL B 1 202 ? 19.078 3.049 -6.086 1 98.62 202 VAL B N 1
ATOM 7486 C CA . VAL B 1 202 ? 18.297 2.436 -5.016 1 98.62 202 VAL B CA 1
ATOM 7487 C C . VAL B 1 202 ? 16.891 3.02 -4.996 1 98.62 202 VAL B C 1
ATOM 7489 O O . VAL B 1 202 ? 16.719 4.238 -5.012 1 98.62 202 VAL B O 1
ATOM 7492 N N . THR B 1 203 ? 15.867 2.25 -5.027 1 98.62 203 THR B N 1
ATOM 7493 C CA . THR B 1 203 ? 14.484 2.666 -4.828 1 98.62 203 THR B CA 1
ATOM 7494 C C . THR B 1 203 ? 13.836 1.868 -3.701 1 98.62 203 THR B C 1
ATOM 7496 O O . THR B 1 203 ? 14.383 0.859 -3.252 1 98.62 203 THR B O 1
ATOM 7499 N N . GLY B 1 204 ? 12.75 2.377 -3.252 1 98.12 204 GLY B N 1
ATOM 7500 C CA . GLY B 1 204 ? 12.055 1.645 -2.209 1 98.12 204 GLY B CA 1
ATOM 7501 C C . GLY B 1 204 ? 10.758 2.312 -1.775 1 98.12 204 GLY B C 1
ATOM 7502 O O . GLY B 1 204 ? 10.258 3.209 -2.455 1 98.12 204 GLY B O 1
ATOM 7503 N N . TYR B 1 205 ? 10.273 1.68 -0.683 1 95.31 205 TYR B N 1
ATOM 7504 C CA . TYR B 1 205 ? 8.93 1.97 -0.183 1 95.31 205 TYR B CA 1
ATOM 7505 C C . TYR B 1 205 ? 8.836 1.69 1.312 1 95.31 205 TYR B C 1
ATOM 7507 O O . TYR B 1 205 ? 9.523 0.803 1.829 1 95.31 205 TYR B O 1
ATOM 7515 N N . ARG B 1 206 ? 8.047 2.561 2.027 1 97.5 206 ARG B N 1
ATOM 7516 C CA . ARG B 1 206 ? 7.684 2.24 3.402 1 97.5 206 ARG B CA 1
ATOM 7517 C C . ARG B 1 206 ? 6.254 2.682 3.709 1 97.5 206 ARG B C 1
ATOM 7519 O O . ARG B 1 206 ? 5.84 3.773 3.316 1 97.5 206 ARG B O 1
ATOM 7526 N N . GLU B 1 207 ? 5.461 1.812 4.34 1 97.62 207 GLU B N 1
ATOM 7527 C CA . GLU B 1 207 ? 4.133 2.104 4.867 1 97.62 207 GLU B CA 1
ATOM 7528 C C . GLU B 1 207 ? 4.121 2.055 6.395 1 97.62 207 GLU B C 1
ATOM 7530 O O . GLU B 1 207 ? 4.68 1.135 6.996 1 97.62 207 GLU B O 1
ATOM 7535 N N . THR B 1 208 ? 3.518 3.109 7.016 1 97.62 208 THR B N 1
ATOM 7536 C CA . THR B 1 208 ? 3.566 3.182 8.469 1 97.62 208 THR B CA 1
ATOM 7537 C C . THR B 1 208 ? 2.182 3.461 9.047 1 97.62 208 THR B C 1
ATOM 7539 O O . THR B 1 208 ? 1.337 4.062 8.383 1 97.62 208 THR B O 1
ATOM 7542 N N . ARG B 1 209 ? 1.941 3 10.289 1 96.38 209 ARG B N 1
ATOM 7543 C CA . ARG B 1 209 ? 0.819 3.439 11.109 1 96.38 209 ARG B CA 1
ATOM 7544 C C . ARG B 1 209 ? 1.249 4.531 12.086 1 96.38 209 ARG B C 1
ATOM 7546 O O . ARG B 1 209 ? 1.472 4.258 13.273 1 96.38 209 ARG B O 1
ATOM 7553 N N . GLY B 1 210 ? 1.388 5.746 11.578 1 96.12 210 GLY B N 1
ATOM 7554 C CA . GLY B 1 210 ? 1.767 6.895 12.391 1 96.12 210 GLY B CA 1
ATOM 7555 C C . GLY B 1 210 ? 0.625 7.867 12.617 1 96.12 210 GLY B C 1
ATOM 7556 O O . GLY B 1 210 ? -0.518 7.453 12.82 1 96.12 210 GLY B O 1
ATOM 7557 N N . TRP B 1 211 ? 1.084 9.211 12.68 1 96.31 211 TRP B N 1
ATOM 7558 C CA . TRP B 1 211 ? 0.102 10.273 12.859 1 96.31 211 TRP B CA 1
ATOM 7559 C C . TRP B 1 211 ? -0.972 10.219 11.781 1 96.31 211 TRP B C 1
ATOM 7561 O O . TRP B 1 211 ? -2.158 10.398 12.062 1 96.31 211 TRP B O 1
ATOM 7571 N N . ALA B 1 212 ? -0.592 9.969 10.578 1 95.62 212 ALA B N 1
ATOM 7572 C CA . ALA B 1 212 ? -1.497 9.586 9.492 1 95.62 212 ALA B CA 1
ATOM 7573 C C . ALA B 1 212 ? -1.444 8.086 9.234 1 95.62 212 ALA B C 1
ATOM 7575 O O . ALA B 1 212 ? -0.482 7.582 8.648 1 95.62 212 ALA B O 1
ATOM 7576 N N . PRO B 1 213 ? -2.441 7.344 9.633 1 94.81 213 PRO B N 1
ATOM 7577 C CA . PRO B 1 213 ? -2.369 5.883 9.539 1 94.81 213 PRO B CA 1
ATOM 7578 C C . PRO B 1 213 ? -2.352 5.383 8.094 1 94.81 213 PRO B C 1
ATOM 7580 O O . PRO B 1 213 ? -3.125 5.863 7.262 1 94.81 213 PRO B O 1
ATOM 7583 N N . GLY B 1 214 ? -1.5 4.387 7.852 1 95.94 214 GLY B N 1
ATOM 7584 C CA . GLY B 1 214 ? -1.394 3.783 6.531 1 95.94 214 GLY B CA 1
ATOM 7585 C C . GLY B 1 214 ? -0.652 4.652 5.535 1 95.94 214 GLY B C 1
ATOM 7586 O O . GLY B 1 214 ? -0.821 4.5 4.324 1 95.94 214 GLY B O 1
ATOM 7587 N N . ARG B 1 215 ? 0.14 5.594 6.016 1 97.38 215 ARG B N 1
ATOM 7588 C CA . ARG B 1 215 ? 0.869 6.508 5.145 1 97.38 215 ARG B CA 1
ATOM 7589 C C . ARG B 1 215 ? 1.931 5.766 4.336 1 97.38 215 ARG B C 1
ATOM 7591 O O . ARG B 1 215 ? 2.668 4.945 4.883 1 97.38 215 ARG B O 1
ATOM 7598 N N . LYS B 1 216 ? 2.016 6.066 3.08 1 97.19 216 LYS B N 1
ATOM 7599 C CA . LYS B 1 216 ? 2.988 5.477 2.168 1 97.19 216 LYS B CA 1
ATOM 7600 C C . LYS B 1 216 ? 3.996 6.52 1.689 1 97.19 216 LYS B C 1
ATOM 7602 O O . LYS B 1 216 ? 3.629 7.66 1.403 1 97.19 216 LYS B O 1
ATOM 7607 N N . LEU B 1 217 ? 5.242 6.129 1.641 1 98.31 217 LEU B N 1
ATOM 7608 C CA . LEU B 1 217 ? 6.297 6.965 1.08 1 98.31 217 LEU B CA 1
ATOM 7609 C C . LEU B 1 217 ? 7.242 6.141 0.212 1 98.31 217 LEU B C 1
ATOM 7611 O O . LEU B 1 217 ? 7.754 5.109 0.651 1 98.31 217 LEU B O 1
ATOM 7615 N N . PHE B 1 218 ? 7.422 6.543 -1.014 1 98.69 218 PHE B N 1
ATOM 7616 C CA . PHE B 1 218 ? 8.367 5.949 -1.953 1 98.69 218 PHE B CA 1
ATOM 7617 C C . PHE B 1 218 ? 9.609 6.82 -2.1 1 98.69 218 PHE B C 1
ATOM 7619 O O . PHE B 1 218 ? 9.531 8.047 -1.951 1 98.69 218 PHE B O 1
ATOM 7626 N N . PHE B 1 219 ? 10.758 6.227 -2.396 1 98.81 219 PHE B N 1
ATOM 7627 C CA . PHE B 1 219 ? 11.977 7.012 -2.504 1 98.81 219 PHE B CA 1
ATOM 7628 C C . PHE B 1 219 ? 12.867 6.477 -3.623 1 98.81 219 PHE B C 1
ATOM 7630 O O . PHE B 1 219 ? 12.711 5.332 -4.051 1 98.81 219 PHE B O 1
ATOM 7637 N N . ALA B 1 220 ? 13.719 7.277 -4.129 1 98.69 220 ALA B N 1
ATOM 7638 C CA . ALA B 1 220 ? 14.773 6.969 -5.09 1 98.69 220 ALA B CA 1
ATOM 7639 C C . ALA B 1 220 ? 16.094 7.617 -4.684 1 98.69 220 ALA B C 1
ATOM 7641 O O . ALA B 1 220 ? 16.109 8.766 -4.227 1 98.69 220 ALA B O 1
ATOM 7642 N N . ILE B 1 221 ? 17.172 6.91 -4.766 1 98.81 221 ILE B N 1
ATOM 7643 C CA . ILE B 1 221 ? 18.516 7.359 -4.414 1 98.81 221 ILE B CA 1
ATOM 7644 C C . ILE B 1 221 ? 19.484 6.984 -5.531 1 98.81 221 ILE B C 1
ATOM 7646 O O . ILE B 1 221 ? 19.484 5.844 -6.004 1 98.81 221 ILE B O 1
ATOM 7650 N N . ARG B 1 222 ? 20.281 7.895 -5.973 1 98.44 222 ARG B N 1
ATOM 7651 C CA . ARG B 1 222 ? 21.359 7.645 -6.93 1 98.44 222 ARG B CA 1
ATOM 7652 C C . ARG B 1 222 ? 22.672 8.203 -6.426 1 98.44 222 ARG B C 1
ATOM 7654 O O . ARG B 1 222 ? 22.719 9.289 -5.844 1 98.44 222 ARG B O 1
ATOM 7661 N N . PHE B 1 223 ? 23.766 7.543 -6.648 1 98.56 223 PHE B N 1
ATOM 7662 C CA . PHE B 1 223 ? 25.109 7.934 -6.215 1 98.56 223 PHE B CA 1
ATOM 7663 C C . PHE B 1 223 ? 25.953 8.383 -7.402 1 98.56 223 PHE B C 1
ATOM 7665 O O . PHE B 1 223 ? 25.844 7.82 -8.492 1 98.56 223 PHE B O 1
ATOM 7672 N N . ASN B 1 224 ? 26.844 9.422 -7.195 1 97.75 224 ASN B N 1
ATOM 7673 C CA . ASN B 1 224 ? 27.703 9.891 -8.289 1 97.75 224 ASN B CA 1
ATOM 7674 C C . ASN B 1 224 ? 28.891 8.961 -8.516 1 97.75 224 ASN B C 1
ATOM 7676 O O . ASN B 1 224 ? 29.656 9.141 -9.461 1 97.75 224 ASN B O 1
ATOM 7680 N N . LYS B 1 225 ? 29.125 8.008 -7.555 1 97.38 225 LYS B N 1
ATOM 7681 C CA . LYS B 1 225 ? 30.172 6.996 -7.637 1 97.38 225 LYS B CA 1
ATOM 7682 C C . LYS B 1 225 ? 29.578 5.598 -7.758 1 97.38 225 LYS B C 1
ATOM 7684 O O . LYS B 1 225 ? 28.516 5.32 -7.207 1 97.38 225 LYS B O 1
ATOM 7689 N N . PRO B 1 226 ? 30.219 4.73 -8.508 1 96.25 226 PRO B N 1
ATOM 7690 C CA . PRO B 1 226 ? 29.688 3.367 -8.602 1 96.25 226 PRO B CA 1
ATOM 7691 C C . PRO B 1 226 ? 29.797 2.596 -7.293 1 96.25 226 PRO B C 1
ATOM 7693 O O . PRO B 1 226 ? 30.766 2.779 -6.543 1 96.25 226 PRO B O 1
ATOM 7696 N N . LEU B 1 227 ? 28.922 1.759 -7.055 1 96.81 227 LEU B N 1
ATOM 7697 C CA . LEU B 1 227 ? 28.969 0.853 -5.914 1 96.81 227 LEU B CA 1
ATOM 7698 C C . LEU B 1 227 ? 30.062 -0.196 -6.102 1 96.81 227 LEU B C 1
ATOM 7700 O O . LEU B 1 227 ? 30.219 -0.739 -7.195 1 96.81 227 LEU B O 1
ATOM 7704 N N . VAL B 1 228 ? 30.797 -0.404 -5.016 1 96.12 228 VAL B N 1
ATOM 7705 C CA . VAL B 1 228 ? 31.688 -1.55 -4.969 1 96.12 228 VAL B CA 1
ATOM 7706 C C . VAL B 1 228 ? 30.938 -2.783 -4.484 1 96.12 228 VAL B C 1
ATOM 7708 O O . VAL B 1 228 ? 31.172 -3.896 -4.957 1 96.12 228 VAL B O 1
ATOM 7711 N N . SER B 1 229 ? 30.062 -2.604 -3.576 1 95.69 229 SER B N 1
ATOM 7712 C CA . SER B 1 229 ? 29.219 -3.666 -3.049 1 95.69 229 SER B CA 1
ATOM 7713 C C . SER B 1 229 ? 27.984 -3.096 -2.346 1 95.69 229 SER B C 1
ATOM 7715 O O . SER B 1 229 ? 27.953 -1.905 -2.025 1 95.69 229 SER B O 1
ATOM 7717 N N . HIS B 1 230 ? 27 -3.852 -2.203 1 97.19 230 HIS B N 1
ATOM 7718 C CA . HIS B 1 230 ? 25.844 -3.539 -1.369 1 97.19 230 HIS B CA 1
ATOM 7719 C C . HIS B 1 230 ? 25.391 -4.762 -0.577 1 97.19 230 HIS B C 1
ATOM 7721 O O . HIS B 1 230 ? 25.734 -5.891 -0.915 1 97.19 230 HIS B O 1
ATOM 7727 N N . ALA B 1 231 ? 24.703 -4.543 0.5 1 97.75 231 ALA B N 1
ATOM 7728 C CA . ALA B 1 231 ? 24.094 -5.59 1.318 1 97.75 231 ALA B CA 1
ATOM 7729 C C . ALA B 1 231 ? 22.734 -5.156 1.836 1 97.75 231 ALA B C 1
ATOM 7731 O O . ALA B 1 231 ? 22.578 -4.039 2.338 1 97.75 231 ALA B O 1
ATOM 7732 N N . LEU B 1 232 ? 21.703 -5.91 1.653 1 97.88 232 LEU B N 1
ATOM 7733 C CA . LEU B 1 232 ? 20.359 -5.664 2.18 1 97.88 232 LEU B CA 1
ATOM 7734 C C . LEU B 1 232 ? 20.062 -6.598 3.344 1 97.88 232 LEU B C 1
ATOM 7736 O O . LEU B 1 232 ? 20.25 -7.812 3.236 1 97.88 232 LEU B O 1
ATOM 7740 N N . HIS B 1 233 ? 19.609 -6.012 4.438 1 97.31 233 HIS B N 1
ATOM 7741 C CA . HIS B 1 233 ? 19.312 -6.766 5.652 1 97.31 233 HIS B CA 1
ATOM 7742 C C . HIS B 1 233 ? 17.859 -6.582 6.082 1 97.31 233 HIS B C 1
ATOM 7744 O O . HIS B 1 233 ? 17.312 -5.488 5.961 1 97.31 233 HIS B O 1
ATOM 7750 N N . ASP B 1 234 ? 17.219 -7.625 6.527 1 96.06 234 ASP B N 1
ATOM 7751 C CA . ASP B 1 234 ? 15.977 -7.57 7.297 1 96.06 234 ASP B CA 1
ATOM 7752 C C . ASP B 1 234 ? 16.219 -7.906 8.766 1 96.06 234 ASP B C 1
ATOM 7754 O O . ASP B 1 234 ? 16.516 -9.055 9.109 1 96.06 234 ASP B O 1
ATOM 7758 N N . ARG B 1 235 ? 16.062 -6.922 9.555 1 96 235 ARG B N 1
ATOM 7759 C CA . ARG B 1 235 ? 16.391 -7.051 10.977 1 96 235 ARG B CA 1
ATOM 7760 C C . ARG B 1 235 ? 15.172 -7.508 11.781 1 96 235 ARG B C 1
ATOM 7762 O O . ARG B 1 235 ? 15.203 -7.504 13.008 1 96 235 ARG B O 1
ATOM 7769 N N . ASP B 1 236 ? 14.07 -7.867 11.102 1 93.81 236 ASP B N 1
ATOM 7770 C CA . ASP B 1 236 ? 12.875 -8.359 11.781 1 93.81 236 ASP B CA 1
ATOM 7771 C C . ASP B 1 236 ? 13.102 -9.758 12.352 1 93.81 236 ASP B C 1
ATOM 7773 O O . ASP B 1 236 ? 13.359 -10.703 11.609 1 93.81 236 ASP B O 1
ATOM 7777 N N . GLU B 1 237 ? 12.93 -9.977 13.625 1 89.19 237 GLU B N 1
ATOM 7778 C CA . GLU B 1 237 ? 13.172 -11.258 14.273 1 89.19 237 GLU B CA 1
ATOM 7779 C C . GLU B 1 237 ? 11.859 -12 14.523 1 89.19 237 GLU B C 1
ATOM 7781 O O . GLU B 1 237 ? 11.867 -13.148 14.984 1 89.19 237 GLU B O 1
ATOM 7786 N N . ALA B 1 238 ? 10.742 -11.438 14.242 1 87.5 238 ALA B N 1
ATOM 7787 C CA . ALA B 1 238 ? 9.445 -12 14.578 1 87.5 238 ALA B CA 1
ATOM 7788 C C . ALA B 1 238 ? 8.664 -12.367 13.32 1 87.5 238 ALA B C 1
ATOM 7790 O O . ALA B 1 238 ? 7.477 -12.039 13.203 1 87.5 238 ALA B O 1
ATOM 7791 N N . ILE B 1 239 ? 9.344 -13.062 12.406 1 93.19 239 ILE B N 1
ATOM 7792 C CA . ILE B 1 239 ? 8.648 -13.438 11.18 1 93.19 239 ILE B CA 1
ATOM 7793 C C . ILE B 1 239 ? 7.988 -14.805 11.352 1 93.19 239 ILE B C 1
ATOM 7795 O O . ILE B 1 239 ? 8.672 -15.82 11.461 1 93.19 239 ILE B O 1
ATOM 7799 N N . VAL B 1 240 ? 6.691 -14.852 11.344 1 93.12 240 VAL B N 1
ATOM 7800 C CA . VAL B 1 240 ? 5.93 -16.078 11.562 1 93.12 240 VAL B CA 1
ATOM 7801 C C . VAL B 1 240 ? 5.957 -16.938 10.297 1 93.12 240 VAL B C 1
ATOM 7803 O O . VAL B 1 240 ? 6.188 -18.141 10.367 1 93.12 240 VAL B O 1
ATOM 7806 N N . TYR B 1 241 ? 5.734 -16.391 9.195 1 94.44 241 TYR B N 1
ATOM 7807 C CA . TYR B 1 241 ? 5.738 -17.062 7.895 1 94.44 241 TYR B CA 1
ATOM 7808 C C . TYR B 1 241 ? 6.793 -16.453 6.977 1 94.44 241 TYR B C 1
ATOM 7810 O O . TYR B 1 241 ? 6.656 -15.312 6.527 1 94.44 241 TYR B O 1
ATOM 7818 N N . LYS B 1 242 ? 7.789 -17.172 6.609 1 92.31 242 LYS B N 1
ATOM 7819 C CA . LYS B 1 242 ? 8.945 -16.641 5.879 1 92.31 242 LYS B CA 1
ATOM 7820 C C . LYS B 1 242 ? 8.773 -16.844 4.375 1 92.31 242 LYS B C 1
ATOM 7822 O O . LYS B 1 242 ? 9.484 -16.219 3.58 1 92.31 242 LYS B O 1
ATOM 7827 N N . GLY B 1 243 ? 7.801 -17.703 3.949 1 91.56 243 GLY B N 1
ATOM 7828 C CA . GLY B 1 243 ? 7.641 -18 2.533 1 91.56 243 GLY B CA 1
ATOM 7829 C C . GLY B 1 243 ? 8.82 -18.75 1.94 1 91.56 243 GLY B C 1
ATOM 7830 O O . GLY B 1 243 ? 9.414 -19.609 2.602 1 91.56 243 GLY B O 1
ATOM 7831 N N . PHE B 1 244 ? 9.094 -18.547 0.631 1 93.75 244 PHE B N 1
ATOM 7832 C CA . PHE B 1 244 ? 10.164 -19.234 -0.094 1 93.75 244 PHE B CA 1
ATOM 7833 C C . PHE B 1 244 ? 11.312 -18.281 -0.386 1 93.75 244 PHE B C 1
ATOM 7835 O O . PHE B 1 244 ? 11.117 -17.062 -0.444 1 93.75 244 PHE B O 1
ATOM 7842 N N . ARG B 1 245 ? 12.445 -18.828 -0.573 1 91.62 245 ARG B N 1
ATOM 7843 C CA . ARG B 1 245 ? 13.664 -18.031 -0.707 1 91.62 245 ARG B CA 1
ATOM 7844 C C . ARG B 1 245 ? 13.727 -17.359 -2.074 1 91.62 245 ARG B C 1
ATOM 7846 O O . ARG B 1 245 ? 13.578 -18.016 -3.104 1 91.62 245 ARG B O 1
ATOM 7853 N N . GLN B 1 246 ? 14.016 -16.078 -2.113 1 92.56 246 GLN B N 1
ATOM 7854 C CA . GLN B 1 246 ? 14.242 -15.328 -3.342 1 92.56 246 GLN B CA 1
ATOM 7855 C C . GLN B 1 246 ? 15.672 -15.484 -3.834 1 92.56 246 GLN B C 1
ATOM 7857 O O . GLN B 1 246 ? 16.531 -16 -3.113 1 92.56 246 GLN B O 1
ATOM 7862 N N . PRO B 1 247 ? 15.961 -15.047 -5.059 1 94.5 247 PRO B N 1
ATOM 7863 C CA . PRO B 1 247 ? 17.328 -15.133 -5.57 1 94.5 247 PRO B CA 1
ATOM 7864 C C . PRO B 1 247 ? 18.344 -14.406 -4.68 1 94.5 247 PRO B C 1
ATOM 7866 O O . PRO B 1 247 ? 18.047 -13.328 -4.152 1 94.5 247 PRO B O 1
ATOM 7869 N N . GLY B 1 248 ? 19.453 -15.062 -4.57 1 89.75 248 GLY B N 1
ATOM 7870 C CA . GLY B 1 248 ? 20.5 -14.562 -3.699 1 89.75 248 GLY B CA 1
ATOM 7871 C C . GLY B 1 248 ? 20.719 -15.414 -2.461 1 89.75 248 GLY B C 1
ATOM 7872 O O . GLY B 1 248 ? 19.766 -16.031 -1.96 1 89.75 248 GLY B O 1
ATOM 7873 N N . ARG B 1 249 ? 21.969 -15.547 -1.967 1 84.88 249 ARG B N 1
ATOM 7874 C CA . ARG B 1 249 ? 22.266 -16.391 -0.818 1 84.88 249 ARG B CA 1
ATOM 7875 C C . ARG B 1 249 ? 22.75 -15.562 0.366 1 84.88 249 ARG B C 1
ATOM 7877 O O . ARG B 1 249 ? 22.797 -16.047 1.496 1 84.88 249 ARG B O 1
ATOM 7884 N N . SER B 1 250 ? 23.078 -14.391 0.038 1 89.31 250 SER B N 1
ATOM 7885 C CA . SER B 1 250 ? 23.594 -13.508 1.071 1 89.31 250 SER B CA 1
ATOM 7886 C C . SER B 1 250 ? 23.031 -12.094 0.918 1 89.31 250 SER B C 1
ATOM 7888 O O . SER B 1 250 ? 22.5 -11.742 -0.134 1 89.31 250 SER B O 1
ATOM 7890 N N . PRO B 1 251 ? 23.109 -11.32 1.984 1 91 251 PRO B N 1
ATOM 7891 C CA . PRO B 1 251 ? 22.688 -9.922 1.881 1 91 251 PRO B CA 1
ATOM 7892 C C . PRO B 1 251 ? 23.344 -9.195 0.712 1 91 251 PRO B C 1
ATOM 7894 O O . PRO B 1 251 ? 22.781 -8.219 0.196 1 91 251 PRO B O 1
ATOM 7897 N N . ALA B 1 252 ? 24.438 -9.688 0.216 1 90.5 252 ALA B N 1
ATOM 7898 C CA . ALA B 1 252 ? 25.25 -8.992 -0.781 1 90.5 252 ALA B CA 1
ATOM 7899 C C . ALA B 1 252 ? 24.766 -9.305 -2.195 1 90.5 252 ALA B C 1
ATOM 7901 O O . ALA B 1 252 ? 25.141 -8.617 -3.15 1 90.5 252 ALA B O 1
ATOM 7902 N N . ASP B 1 253 ? 23.938 -10.305 -2.367 1 88.5 253 ASP B N 1
ATOM 7903 C CA . ASP B 1 253 ? 23.578 -10.703 -3.727 1 88.5 253 ASP B CA 1
ATOM 7904 C C . ASP B 1 253 ? 22.094 -10.539 -3.975 1 88.5 253 ASP B C 1
ATOM 7906 O O . ASP B 1 253 ? 21.547 -11.102 -4.93 1 88.5 253 ASP B O 1
ATOM 7910 N N . ARG B 1 254 ? 21.469 -9.812 -3.115 1 91 254 ARG B N 1
ATOM 7911 C CA . ARG B 1 254 ? 20.031 -9.578 -3.289 1 91 254 ARG B CA 1
ATOM 7912 C C . ARG B 1 254 ? 19.781 -8.289 -4.066 1 91 254 ARG B C 1
ATOM 7914 O O . ARG B 1 254 ? 20.391 -7.258 -3.791 1 91 254 ARG B O 1
ATOM 7921 N N . ALA B 1 255 ? 18.844 -8.367 -5.016 1 93.06 255 ALA B N 1
ATOM 7922 C CA . ALA B 1 255 ? 18.438 -7.184 -5.77 1 93.06 255 ALA B CA 1
ATOM 7923 C C . ALA B 1 255 ? 17.297 -6.457 -5.086 1 93.06 255 ALA B C 1
ATOM 7925 O O . ALA B 1 255 ? 17.094 -5.258 -5.293 1 93.06 255 ALA B O 1
ATOM 7926 N N . GLN B 1 256 ? 16.562 -7.141 -4.297 1 95.69 256 GLN B N 1
ATOM 7927 C CA . GLN B 1 256 ? 15.422 -6.59 -3.582 1 95.69 256 GLN B CA 1
ATOM 7928 C C . GLN B 1 256 ? 15.203 -7.312 -2.254 1 95.69 256 GLN B C 1
ATOM 7930 O O . GLN B 1 256 ? 15.492 -8.5 -2.133 1 95.69 256 GLN B O 1
ATOM 7935 N N . LEU B 1 257 ? 14.727 -6.598 -1.303 1 96.56 257 LEU B N 1
ATOM 7936 C CA . LEU B 1 257 ? 14.289 -7.16 -0.031 1 96.56 257 LEU B CA 1
ATOM 7937 C C . LEU B 1 257 ? 13.039 -6.445 0.474 1 96.56 257 LEU B C 1
ATOM 7939 O O . LEU B 1 257 ? 12.906 -5.227 0.322 1 96.56 257 LEU B O 1
ATOM 7943 N N . GLU B 1 258 ? 12.055 -7.152 0.986 1 96.38 258 GLU B N 1
ATOM 7944 C CA . GLU B 1 258 ? 10.852 -6.605 1.618 1 96.38 258 GLU B CA 1
ATOM 7945 C C . GLU B 1 258 ? 10.719 -7.094 3.059 1 96.38 258 GLU B C 1
ATOM 7947 O O . GLU B 1 258 ? 11.164 -8.195 3.393 1 96.38 258 GLU B O 1
ATOM 7952 N N . GLY B 1 259 ? 10.172 -6.289 3.883 1 96.88 259 GLY B N 1
ATOM 7953 C CA . GLY B 1 259 ? 9.984 -6.617 5.289 1 96.88 259 GLY B CA 1
ATOM 7954 C C . GLY B 1 259 ? 9.656 -5.406 6.141 1 96.88 259 GLY B C 1
ATOM 7955 O O . GLY B 1 259 ? 9.273 -4.355 5.621 1 96.88 259 GLY B O 1
ATOM 7956 N N . ARG B 1 260 ? 9.781 -5.535 7.449 1 96.75 260 ARG B N 1
ATOM 7957 C CA . ARG B 1 260 ? 9.344 -4.48 8.359 1 96.75 260 ARG B CA 1
ATOM 7958 C C . ARG B 1 260 ? 10.531 -3.758 8.969 1 96.75 260 ARG B C 1
ATOM 7960 O O . ARG B 1 260 ? 10.383 -2.684 9.555 1 96.75 260 ARG B O 1
ATOM 7967 N N . ALA B 1 261 ? 11.719 -4.348 8.844 1 97.62 261 ALA B N 1
ATOM 7968 C CA . ALA B 1 261 ? 12.898 -3.785 9.492 1 97.62 261 ALA B CA 1
ATOM 7969 C C . ALA B 1 261 ? 14.117 -3.846 8.578 1 97.62 261 ALA B C 1
ATOM 7971 O O . ALA B 1 261 ? 15.109 -4.504 8.898 1 97.62 261 ALA B O 1
ATOM 7972 N N . LEU B 1 262 ? 14.078 -3.076 7.527 1 98.25 262 LEU B N 1
ATOM 7973 C CA . LEU B 1 262 ? 15.078 -3.221 6.473 1 98.25 262 LEU B CA 1
ATOM 7974 C C . LEU B 1 262 ? 16.219 -2.227 6.664 1 98.25 262 LEU B C 1
ATOM 7976 O O . LEU B 1 262 ? 16 -1.103 7.117 1 98.25 262 LEU B O 1
ATOM 7980 N N . GLU B 1 263 ? 17.375 -2.656 6.316 1 98.44 263 GLU B N 1
ATOM 7981 C CA . GLU B 1 263 ? 18.562 -1.823 6.203 1 98.44 263 GLU B CA 1
ATOM 7982 C C . GLU B 1 263 ? 19.312 -2.119 4.91 1 98.44 263 GLU B C 1
ATOM 7984 O O . GLU B 1 263 ? 19.312 -3.252 4.426 1 98.44 263 GLU B O 1
ATOM 7989 N N . GLY B 1 264 ? 19.875 -1.144 4.312 1 98.5 264 GLY B N 1
ATOM 7990 C CA . GLY B 1 264 ? 20.766 -1.277 3.172 1 98.5 264 GLY B CA 1
ATOM 7991 C C . GLY B 1 264 ? 22.141 -0.673 3.412 1 98.5 264 GLY B C 1
ATOM 7992 O O . GLY B 1 264 ? 22.25 0.414 3.98 1 98.5 264 GLY B O 1
ATOM 7993 N N . VAL B 1 265 ? 23.172 -1.404 3.113 1 98.56 265 VAL B N 1
ATOM 7994 C CA . VAL B 1 265 ? 24.547 -0.929 3.189 1 98.56 265 VAL B CA 1
ATOM 7995 C C . VAL B 1 265 ? 25.125 -0.77 1.782 1 98.56 265 VAL B C 1
ATOM 7997 O O . VAL B 1 265 ? 25.109 -1.715 0.99 1 98.56 265 VAL B O 1
ATOM 8000 N N . PHE B 1 266 ? 25.609 0.333 1.445 1 98.62 266 PHE B N 1
ATOM 8001 C CA . PHE B 1 266 ? 26.188 0.635 0.144 1 98.62 266 PHE B CA 1
ATOM 8002 C C . PHE B 1 266 ? 27.641 1.066 0.292 1 98.62 266 PHE B C 1
ATOM 8004 O O . PHE B 1 266 ? 27.938 2.07 0.945 1 98.62 266 PHE B O 1
ATOM 8011 N N . GLU B 1 267 ? 28.562 0.379 -0.306 1 97.88 267 GLU B N 1
ATOM 8012 C CA . GLU B 1 267 ? 29.984 0.622 -0.143 1 97.88 267 GLU B CA 1
ATOM 8013 C C . GLU B 1 267 ? 30.609 1.118 -1.442 1 97.88 267 GLU B C 1
ATOM 8015 O O . GLU B 1 267 ? 30.25 0.667 -2.529 1 97.88 267 GLU B O 1
ATOM 8020 N N . PHE B 1 268 ? 31.609 1.987 -1.327 1 97.69 268 PHE B N 1
ATOM 8021 C CA . PHE B 1 268 ? 32.188 2.654 -2.486 1 97.69 268 PHE B CA 1
ATOM 8022 C C . PHE B 1 268 ? 33.688 2.48 -2.512 1 97.69 268 PHE B C 1
ATOM 8024 O O . PHE B 1 268 ? 34.375 2.902 -3.461 1 97.69 268 PHE B O 1
ATOM 8031 N N . GLY B 1 269 ? 34.312 1.802 -1.579 1 96.25 269 GLY B N 1
ATOM 8032 C CA . GLY B 1 269 ? 35.75 1.688 -1.495 1 96.25 269 GLY B CA 1
ATOM 8033 C C . GLY B 1 269 ? 36.438 3.002 -1.167 1 96.25 269 GLY B C 1
ATOM 8034 O O . GLY B 1 269 ? 35.844 3.852 -0.48 1 96.25 269 GLY B O 1
ATOM 8035 N N . ALA B 1 270 ? 37.719 3.094 -1.519 1 94.44 270 ALA B N 1
ATOM 8036 C CA . ALA B 1 270 ? 38.438 4.352 -1.351 1 94.44 270 ALA B CA 1
ATOM 8037 C C . ALA B 1 270 ? 37.969 5.383 -2.383 1 94.44 270 ALA B C 1
ATOM 8039 O O . ALA B 1 270 ? 37.875 5.074 -3.572 1 94.44 270 ALA B O 1
ATOM 8040 N N . LEU B 1 271 ? 37.656 6.5 -1.988 1 94.69 271 LEU B N 1
ATOM 8041 C CA . LEU B 1 271 ? 37.125 7.516 -2.885 1 94.69 271 LEU B CA 1
ATOM 8042 C C . LEU B 1 271 ? 38.125 8.625 -3.129 1 94.69 271 LEU B C 1
ATOM 8044 O O . LEU B 1 271 ? 38.875 9.023 -2.215 1 94.69 271 LEU B O 1
ATOM 8048 N N . ASP B 1 272 ? 38.125 8.992 -4.453 1 89.88 272 ASP B N 1
ATOM 8049 C CA . ASP B 1 272 ? 38.844 10.211 -4.824 1 89.88 272 ASP B CA 1
ATOM 8050 C C . ASP B 1 272 ? 37.875 11.398 -4.93 1 89.88 272 ASP B C 1
ATOM 8052 O O . ASP B 1 272 ? 37.312 11.656 -5.996 1 89.88 272 ASP B O 1
ATOM 8056 N N . GLY B 1 273 ? 37.625 12.086 -3.779 1 93.5 273 GLY B N 1
ATOM 8057 C CA . GLY B 1 273 ? 36.688 13.203 -3.746 1 93.5 273 GLY B CA 1
ATOM 8058 C C . GLY B 1 273 ? 35.406 12.883 -3.008 1 93.5 273 GLY B C 1
ATOM 8059 O O . GLY B 1 273 ? 35.25 11.789 -2.463 1 93.5 273 GLY B O 1
ATOM 8060 N N . PRO B 1 274 ? 34.469 13.758 -3.088 1 97.38 274 PRO B N 1
ATOM 8061 C CA . PRO B 1 274 ? 33.25 13.562 -2.289 1 97.38 274 PRO B CA 1
ATOM 8062 C C . PRO B 1 274 ? 32.281 12.594 -2.939 1 97.38 274 PRO B C 1
ATOM 8064 O O . PRO B 1 274 ? 32.281 12.422 -4.16 1 97.38 274 PRO B O 1
ATOM 8067 N N . LEU B 1 275 ? 31.531 11.891 -2.145 1 98.44 275 LEU B N 1
ATOM 8068 C CA . LEU B 1 275 ? 30.359 11.133 -2.576 1 98.44 275 LEU B CA 1
ATOM 8069 C C . LEU B 1 275 ? 29.125 12.016 -2.572 1 98.44 275 LEU B C 1
ATOM 8071 O O . LEU B 1 275 ? 28.766 12.586 -1.54 1 98.44 275 LEU B O 1
ATOM 8075 N N . ILE B 1 276 ? 28.484 12.203 -3.742 1 98.69 276 ILE B N 1
ATOM 8076 C CA . ILE B 1 276 ? 27.219 12.922 -3.822 1 98.69 276 ILE B CA 1
ATOM 8077 C C . ILE B 1 276 ? 26.062 11.93 -3.93 1 98.69 276 ILE B C 1
ATOM 8079 O O . ILE B 1 276 ? 26.094 11.023 -4.766 1 98.69 276 ILE B O 1
ATOM 8083 N N . VAL B 1 277 ? 25.156 12.016 -3.08 1 98.75 277 VAL B N 1
ATOM 8084 C CA . VAL B 1 277 ? 23.938 11.195 -3.066 1 98.75 277 VAL B CA 1
ATOM 8085 C C . VAL B 1 277 ? 22.75 12.055 -3.471 1 98.75 277 VAL B C 1
ATOM 8087 O O . VAL B 1 277 ? 22.375 12.992 -2.768 1 98.75 277 VAL B O 1
ATOM 8090 N N . LYS B 1 278 ? 22.125 11.789 -4.605 1 98.69 278 LYS B N 1
ATOM 8091 C CA . LYS B 1 278 ? 20.906 12.453 -5.059 1 98.69 278 LYS B CA 1
ATOM 8092 C C . LYS B 1 278 ? 19.656 11.68 -4.629 1 98.69 278 LYS B C 1
ATOM 8094 O O . LYS B 1 278 ? 19.594 10.461 -4.793 1 98.69 278 LYS B O 1
ATOM 8099 N N . VAL B 1 279 ? 18.688 12.352 -4.062 1 98.69 279 VAL B N 1
ATOM 8100 C CA . VAL B 1 279 ? 17.547 11.664 -3.455 1 98.69 279 VAL B CA 1
ATOM 8101 C C . VAL B 1 279 ? 16.25 12.352 -3.877 1 98.69 279 VAL B C 1
ATOM 8103 O O . VAL B 1 279 ? 16.234 13.547 -4.18 1 98.69 279 VAL B O 1
ATOM 8106 N N . ALA B 1 280 ? 15.148 11.656 -3.943 1 98.69 280 ALA B N 1
ATOM 8107 C CA . ALA B 1 280 ? 13.789 12.156 -4.156 1 98.69 280 ALA B CA 1
ATOM 8108 C C . ALA B 1 280 ? 12.758 11.234 -3.498 1 98.69 280 ALA B C 1
ATOM 8110 O O . ALA B 1 280 ? 13.062 10.086 -3.176 1 98.69 280 ALA B O 1
ATOM 8111 N N . ILE B 1 281 ? 11.586 11.719 -3.266 1 98.62 281 ILE B N 1
ATOM 8112 C CA . ILE B 1 281 ? 10.5 10.961 -2.656 1 98.62 281 ILE B CA 1
ATOM 8113 C C . ILE B 1 281 ? 9.219 11.148 -3.473 1 98.62 281 ILE B C 1
ATOM 8115 O O . ILE B 1 281 ? 9.133 12.047 -4.309 1 98.62 281 ILE B O 1
ATOM 8119 N N . SER B 1 282 ? 8.266 10.305 -3.252 1 98.62 282 SER B N 1
ATOM 8120 C CA . SER B 1 282 ? 6.938 10.359 -3.861 1 98.62 282 SER B CA 1
ATOM 8121 C C . SER B 1 282 ? 5.898 9.664 -2.988 1 98.62 282 SER B C 1
ATOM 8123 O O . SER B 1 282 ? 6.223 8.711 -2.27 1 98.62 282 SER B O 1
ATOM 8125 N N . ALA B 1 283 ? 4.707 10.156 -3.037 1 97.06 283 ALA B N 1
ATOM 8126 C CA . ALA B 1 283 ? 3.611 9.445 -2.387 1 97.06 283 ALA B CA 1
ATOM 8127 C C . ALA B 1 283 ? 2.85 8.578 -3.385 1 97.06 283 ALA B C 1
ATOM 8129 O O . ALA B 1 283 ? 1.905 7.875 -3.016 1 97.06 283 ALA B O 1
ATOM 8130 N N . VAL B 1 284 ? 3.26 8.508 -4.609 1 98.06 284 VAL B N 1
ATOM 8131 C CA . VAL B 1 284 ? 2.516 7.859 -5.684 1 98.06 284 VAL B CA 1
ATOM 8132 C C . VAL B 1 284 ? 3.113 6.48 -5.965 1 98.06 284 VAL B C 1
ATOM 8134 O O . VAL B 1 284 ? 2.408 5.473 -5.914 1 98.06 284 VAL B O 1
ATOM 8137 N N . SER B 1 285 ? 4.426 6.438 -6.266 1 97.94 285 SER B N 1
ATOM 8138 C CA . SER B 1 285 ? 5.074 5.176 -6.609 1 97.94 285 SER B CA 1
ATOM 8139 C C . SER B 1 285 ? 6.59 5.32 -6.637 1 97.94 285 SER B C 1
ATOM 8141 O O . SER B 1 285 ? 7.113 6.43 -6.508 1 97.94 285 SER B O 1
ATOM 8143 N N . GLU B 1 286 ? 7.34 4.164 -6.742 1 98.12 286 GLU B N 1
ATOM 8144 C CA . GLU B 1 286 ? 8.781 4.191 -6.941 1 98.12 286 GLU B CA 1
ATOM 8145 C C . GLU B 1 286 ? 9.148 4.824 -8.281 1 98.12 286 GLU B C 1
ATOM 8147 O O . GLU B 1 286 ? 10.133 5.551 -8.383 1 98.12 286 GLU B O 1
ATOM 8152 N N . ASP B 1 287 ? 8.344 4.551 -9.336 1 97.19 287 ASP B N 1
ATOM 8153 C CA . ASP B 1 287 ? 8.555 5.168 -10.641 1 97.19 287 ASP B CA 1
ATOM 8154 C C . ASP B 1 287 ? 8.438 6.688 -10.555 1 97.19 287 ASP B C 1
ATOM 8156 O O . ASP B 1 287 ? 9.219 7.41 -11.188 1 97.19 287 ASP B O 1
ATOM 8160 N N . ASN B 1 288 ? 7.484 7.137 -9.781 1 98.38 288 ASN B N 1
ATOM 8161 C CA . ASN B 1 288 ? 7.316 8.578 -9.594 1 98.38 288 ASN B CA 1
ATOM 8162 C C . ASN B 1 288 ? 8.469 9.172 -8.797 1 98.38 288 ASN B C 1
ATOM 8164 O O . ASN B 1 288 ? 8.867 10.32 -9.031 1 98.38 288 ASN B O 1
ATOM 8168 N N . ALA B 1 289 ? 8.977 8.477 -7.816 1 98.62 289 ALA B N 1
ATOM 8169 C CA . ALA B 1 289 ? 10.164 8.945 -7.105 1 98.62 289 ALA B CA 1
ATOM 8170 C C . ALA B 1 289 ? 11.344 9.133 -8.055 1 98.62 289 ALA B C 1
ATOM 8172 O O . ALA B 1 289 ? 12.094 10.102 -7.941 1 98.62 289 ALA B O 1
ATOM 8173 N N . LEU B 1 290 ? 11.508 8.195 -9 1 97.69 290 LEU B N 1
ATOM 8174 C CA . LEU B 1 290 ? 12.555 8.32 -10.008 1 97.69 290 LEU B CA 1
ATOM 8175 C C . LEU B 1 290 ? 12.312 9.523 -10.906 1 97.69 290 LEU B C 1
ATOM 8177 O O . LEU B 1 290 ? 13.25 10.242 -11.266 1 97.69 290 LEU B O 1
ATOM 8181 N N . LEU B 1 291 ? 11.031 9.734 -11.297 1 97.62 291 LEU B N 1
ATOM 8182 C CA . LEU B 1 291 ? 10.672 10.906 -12.086 1 97.62 291 LEU B CA 1
ATOM 8183 C C . LEU B 1 291 ? 11.055 12.188 -11.352 1 97.62 291 LEU B C 1
ATOM 8185 O O . LEU B 1 291 ? 11.617 13.109 -11.953 1 97.62 291 LEU B O 1
ATOM 8189 N N . ASN B 1 292 ? 10.758 12.266 -10.078 1 98.31 292 ASN B N 1
ATOM 8190 C CA . ASN B 1 292 ? 11.117 13.422 -9.266 1 98.31 292 ASN B CA 1
ATOM 8191 C C . ASN B 1 292 ? 12.625 13.594 -9.156 1 98.31 292 ASN B C 1
ATOM 8193 O O . ASN B 1 292 ? 13.133 14.719 -9.148 1 98.31 292 ASN B O 1
ATOM 8197 N N . LEU B 1 293 ? 13.297 12.492 -9.062 1 98 293 LEU B N 1
ATOM 8198 C CA . LEU B 1 293 ? 14.75 12.508 -8.945 1 98 293 LEU B CA 1
ATOM 8199 C C . LEU B 1 293 ? 15.375 13.211 -10.148 1 98 293 LEU B C 1
ATOM 8201 O O . LEU B 1 293 ? 16.406 13.883 -10.008 1 98 293 LEU B O 1
ATOM 8205 N N . ASP B 1 294 ? 14.75 13.172 -11.273 1 95.19 294 ASP B N 1
ATOM 8206 C CA . ASP B 1 294 ? 15.32 13.695 -12.516 1 95.19 294 ASP B CA 1
ATOM 8207 C C . ASP B 1 294 ? 14.648 15.016 -12.906 1 95.19 294 ASP B C 1
ATOM 8209 O O . ASP B 1 294 ? 14.945 15.57 -13.961 1 95.19 294 ASP B O 1
ATOM 8213 N N . SER B 1 295 ? 13.812 15.492 -12.141 1 94.75 295 SER B N 1
ATOM 8214 C CA . SER B 1 295 ? 12.93 16.578 -12.555 1 94.75 295 SER B CA 1
ATOM 8215 C C . SER B 1 295 ? 13.633 17.922 -12.477 1 94.75 295 SER B C 1
ATOM 8217 O O . SER B 1 295 ? 13.32 18.844 -13.234 1 94.75 295 SER B O 1
ATOM 8219 N N . GLU B 1 296 ? 14.578 18.172 -11.539 1 89.44 296 GLU B N 1
ATOM 8220 C CA . GLU B 1 296 ? 15.133 19.5 -11.305 1 89.44 296 GLU B CA 1
ATOM 8221 C C . GLU B 1 296 ? 16.562 19.609 -11.828 1 89.44 296 GLU B C 1
ATOM 8223 O O . GLU B 1 296 ? 16.984 20.672 -12.305 1 89.44 296 GLU B O 1
ATOM 8228 N N . GLN B 1 297 ? 17.328 18.547 -11.586 1 83.69 297 GLN B N 1
ATOM 8229 C CA . GLN B 1 297 ? 18.703 18.531 -12.07 1 83.69 297 GLN B CA 1
ATOM 8230 C C . GLN B 1 297 ? 19.078 17.172 -12.633 1 83.69 297 GLN B C 1
ATOM 8232 O O . GLN B 1 297 ? 18.719 16.141 -12.055 1 83.69 297 GLN B O 1
ATOM 8237 N N . ALA B 1 298 ? 19.609 17.141 -13.789 1 80.62 298 ALA B N 1
ATOM 8238 C CA . ALA B 1 298 ? 19.984 15.867 -14.398 1 80.62 298 ALA B CA 1
ATOM 8239 C C . ALA B 1 298 ? 21.25 15.312 -13.75 1 80.62 298 ALA B C 1
ATOM 8241 O O . ALA B 1 298 ? 21.406 14.094 -13.633 1 80.62 298 ALA B O 1
ATOM 8242 N N . GLY B 1 299 ? 22.141 16.062 -13.242 1 91.88 299 GLY B N 1
ATOM 8243 C CA . GLY B 1 299 ? 23.406 15.555 -12.75 1 91.88 299 GLY B CA 1
ATOM 8244 C C . GLY B 1 299 ? 23.578 15.719 -11.25 1 91.88 299 GLY B C 1
ATOM 8245 O O . GLY B 1 299 ? 22.594 15.648 -10.5 1 91.88 299 GLY B O 1
ATOM 8246 N N . PHE B 1 300 ? 24.797 15.602 -10.852 1 97.25 300 PHE B N 1
ATOM 8247 C CA . PHE B 1 300 ? 25.141 15.617 -9.438 1 97.25 300 PHE B CA 1
ATOM 8248 C C . PHE B 1 300 ? 25.828 16.922 -9.062 1 97.25 300 PHE B C 1
ATOM 8250 O O . PHE B 1 300 ? 26.797 16.938 -8.305 1 97.25 300 PHE B O 1
ATOM 8257 N N . ASP B 1 301 ? 25.375 17.984 -9.719 1 97.69 301 ASP B N 1
ATOM 8258 C CA . ASP B 1 301 ? 25.984 19.281 -9.43 1 97.69 301 ASP B CA 1
ATOM 8259 C C . ASP B 1 301 ? 25.406 19.875 -8.141 1 97.69 301 ASP B C 1
ATOM 8261 O O . ASP B 1 301 ? 24.5 20.688 -8.18 1 97.69 301 ASP B O 1
ATOM 8265 N N . PHE B 1 302 ? 26.062 19.562 -7.027 1 98.06 302 PHE B N 1
ATOM 8266 C CA . PHE B 1 302 ? 25.641 19.984 -5.699 1 98.06 302 PHE B CA 1
ATOM 8267 C C . PHE B 1 302 ? 25.578 21.5 -5.613 1 98.06 302 PHE B C 1
ATOM 8269 O O . PHE B 1 302 ? 24.609 22.062 -5.098 1 98.06 302 PHE B O 1
ATOM 8276 N N . GLU B 1 303 ? 26.547 22.203 -6.105 1 98.12 303 GLU B N 1
ATOM 8277 C CA . GLU B 1 303 ? 26.609 23.656 -6.012 1 98.12 303 GLU B CA 1
ATOM 8278 C C . GLU B 1 303 ? 25.516 24.328 -6.852 1 98.12 303 GLU B C 1
ATOM 8280 O O . GLU B 1 303 ? 25 25.375 -6.477 1 98.12 303 GLU B O 1
ATOM 8285 N N . ALA B 1 304 ? 25.25 23.688 -7.977 1 97.69 304 ALA B N 1
ATOM 8286 C CA . ALA B 1 304 ? 24.188 24.234 -8.812 1 97.69 304 ALA B CA 1
ATOM 8287 C C . ALA B 1 304 ? 22.828 24.172 -8.102 1 97.69 304 ALA B C 1
ATOM 8289 O O . ALA B 1 304 ? 22.062 25.141 -8.133 1 97.69 304 ALA B O 1
ATOM 8290 N N . LEU B 1 305 ? 22.547 23.031 -7.5 1 97.94 305 LEU B N 1
ATOM 8291 C CA . LEU B 1 305 ? 21.297 22.906 -6.762 1 97.94 305 LEU B CA 1
ATOM 8292 C C . LEU B 1 305 ? 21.266 23.859 -5.57 1 97.94 305 LEU B C 1
ATOM 8294 O O . LEU B 1 305 ? 20.266 24.516 -5.316 1 97.94 305 LEU B O 1
ATOM 8298 N N . ARG B 1 306 ? 22.375 23.938 -4.836 1 98.19 306 ARG B N 1
ATOM 8299 C CA . ARG B 1 306 ? 22.484 24.859 -3.705 1 98.19 306 ARG B CA 1
ATOM 8300 C C . ARG B 1 306 ? 22.266 26.297 -4.145 1 98.19 306 ARG B C 1
ATOM 8302 O O . ARG B 1 306 ? 21.547 27.047 -3.479 1 98.19 306 ARG B O 1
ATOM 8309 N N . GLY B 1 307 ? 22.891 26.656 -5.254 1 97.94 307 GLY B N 1
ATOM 8310 C CA . GLY B 1 307 ? 22.719 28 -5.785 1 97.94 307 GLY B CA 1
ATOM 8311 C C . GLY B 1 307 ? 21.297 28.312 -6.184 1 97.94 307 GLY B C 1
ATOM 8312 O O . GLY B 1 307 ? 20.797 29.406 -5.914 1 97.94 307 GLY B O 1
ATOM 8313 N N . ALA B 1 308 ? 20.656 27.344 -6.844 1 97.88 308 ALA B N 1
ATOM 8314 C CA . ALA B 1 308 ? 19.266 27.531 -7.254 1 97.88 308 ALA B CA 1
ATOM 8315 C C . ALA B 1 308 ? 18.359 27.688 -6.043 1 97.88 308 ALA B C 1
ATOM 8317 O O . ALA B 1 308 ? 17.422 28.5 -6.062 1 97.88 308 ALA B O 1
ATOM 8318 N N . THR B 1 309 ? 18.609 26.906 -5.047 1 98.31 309 THR B N 1
ATOM 8319 C CA . THR B 1 309 ? 17.797 27 -3.836 1 98.31 309 THR B CA 1
ATOM 8320 C C . THR B 1 309 ? 18.047 28.297 -3.098 1 98.31 309 THR B C 1
ATOM 8322 O O . THR B 1 309 ? 17.125 28.922 -2.566 1 98.31 309 THR B O 1
ATOM 8325 N N . ARG B 1 310 ? 19.328 28.719 -3.029 1 98.56 310 ARG B N 1
ATOM 8326 C CA . ARG B 1 310 ? 19.641 30.016 -2.453 1 98.56 310 ARG B CA 1
ATOM 8327 C C . ARG B 1 310 ? 18.891 31.141 -3.174 1 98.56 310 ARG B C 1
ATOM 8329 O O . ARG B 1 310 ? 18.312 32 -2.533 1 98.56 310 ARG B O 1
ATOM 8336 N N . ALA B 1 311 ? 18.906 31.062 -4.469 1 98.5 311 ALA B N 1
ATOM 8337 C CA . ALA B 1 311 ? 18.203 32.062 -5.258 1 98.5 311 ALA B CA 1
ATOM 8338 C C . ALA B 1 311 ? 16.703 32.062 -4.957 1 98.5 311 ALA B C 1
ATOM 8340 O O . ALA B 1 311 ? 16.094 33.125 -4.871 1 98.5 311 ALA B O 1
ATOM 8341 N N . ALA B 1 312 ? 16.141 30.922 -4.828 1 98.44 312 ALA B N 1
ATOM 8342 C CA . ALA B 1 312 ? 14.727 30.812 -4.508 1 98.44 312 ALA B CA 1
ATOM 8343 C C . ALA B 1 312 ? 14.422 31.438 -3.145 1 98.44 312 ALA B C 1
ATOM 8345 O O . ALA B 1 312 ? 13.414 32.125 -2.975 1 98.44 312 ALA B O 1
ATOM 8346 N N . TRP B 1 313 ? 15.281 31.188 -2.189 1 98.81 313 TRP B N 1
ATOM 8347 C CA . TRP B 1 313 ? 15.094 31.75 -0.854 1 98.81 313 TRP B CA 1
ATOM 8348 C C . TRP B 1 313 ? 15.305 33.25 -0.863 1 98.81 313 TRP B C 1
ATOM 8350 O O . TRP B 1 313 ? 14.594 34 -0.18 1 98.81 313 TRP B O 1
ATOM 8360 N N . GLU B 1 314 ? 16.328 33.719 -1.608 1 98.5 314 GLU B N 1
ATOM 8361 C CA . GLU B 1 314 ? 16.547 35.156 -1.731 1 98.5 314 GLU B CA 1
ATOM 8362 C C . GLU B 1 314 ? 15.305 35.844 -2.305 1 98.5 314 GLU B C 1
ATOM 8364 O O . GLU B 1 314 ? 14.898 36.906 -1.823 1 98.5 314 GLU B O 1
ATOM 8369 N N . GLN B 1 315 ? 14.773 35.25 -3.268 1 97.75 315 GLN B N 1
ATOM 8370 C CA . GLN B 1 315 ? 13.547 35.781 -3.842 1 97.75 315 GLN B CA 1
ATOM 8371 C C . GLN B 1 315 ? 12.414 35.781 -2.818 1 97.75 315 GLN B C 1
ATOM 8373 O O . GLN B 1 315 ? 11.719 36.781 -2.648 1 97.75 315 GLN B O 1
ATOM 8378 N N . ALA B 1 316 ? 12.203 34.688 -2.143 1 98.25 316 ALA B N 1
ATOM 8379 C CA . ALA B 1 316 ? 11.102 34.562 -1.192 1 98.25 316 ALA B CA 1
ATOM 8380 C C . ALA B 1 316 ? 11.273 35.531 -0.015 1 98.25 316 ALA B C 1
ATOM 8382 O O . ALA B 1 316 ? 10.32 36.188 0.393 1 98.25 316 ALA B O 1
ATOM 8383 N N . LEU B 1 317 ? 12.469 35.562 0.514 1 98.56 317 LEU B N 1
ATOM 8384 C CA . LEU B 1 317 ? 12.75 36.406 1.676 1 98.56 317 LEU B CA 1
ATOM 8385 C C . LEU B 1 317 ? 12.766 37.875 1.291 1 98.56 317 LEU B C 1
ATOM 8387 O O . LEU B 1 317 ? 12.578 38.75 2.143 1 98.56 317 LEU B O 1
ATOM 8391 N N . GLY B 1 318 ? 13.008 38.125 0.018 1 97.44 318 GLY B N 1
ATOM 8392 C CA . GLY B 1 318 ? 13.023 39.5 -0.492 1 97.44 318 GLY B CA 1
ATOM 8393 C C . GLY B 1 318 ? 11.648 40.156 -0.503 1 97.44 318 GLY B C 1
ATOM 8394 O O . GLY B 1 318 ? 11.523 41.344 -0.739 1 97.44 318 GLY B O 1
ATOM 8395 N N . ALA B 1 319 ? 10.648 39.406 -0.178 1 97.81 319 ALA B N 1
ATOM 8396 C CA . ALA B 1 319 ? 9.297 39.969 -0.057 1 97.81 319 ALA B CA 1
ATOM 8397 C C . ALA B 1 319 ? 9.234 41.031 1.024 1 97.81 319 ALA B C 1
ATOM 8399 O O . ALA B 1 319 ? 8.367 41.906 0.99 1 97.81 319 ALA B O 1
ATOM 8400 N N . VAL B 1 320 ? 10.164 40.969 2 1 98.12 320 VAL B N 1
ATOM 8401 C CA . VAL B 1 320 ? 10.25 41.969 3.074 1 98.12 320 VAL B CA 1
ATOM 8402 C C . VAL B 1 320 ? 11.68 42.5 3.176 1 98.12 320 VAL B C 1
ATOM 8404 O O . VAL B 1 320 ? 12.633 41.719 3.225 1 98.12 320 VAL B O 1
ATOM 8407 N N . GLU B 1 321 ? 11.836 43.719 3.16 1 97.81 321 GLU B N 1
ATOM 8408 C CA . GLU B 1 321 ? 13.109 44.375 3.451 1 97.81 321 GLU B CA 1
ATOM 8409 C C . GLU B 1 321 ? 13.078 45.062 4.82 1 97.81 321 GLU B C 1
ATOM 8411 O O . GLU B 1 321 ? 12.148 45.781 5.141 1 97.81 321 GLU B O 1
ATOM 8416 N N . LEU B 1 322 ? 14.062 44.812 5.652 1 96.19 322 LEU B N 1
ATOM 8417 C CA . LEU B 1 322 ? 14.016 45.25 7.051 1 96.19 322 LEU B CA 1
ATOM 8418 C C . LEU B 1 322 ? 15.266 46.031 7.426 1 96.19 322 LEU B C 1
ATOM 8420 O O . LEU B 1 322 ? 16.375 45.688 7 1 96.19 322 LEU B O 1
ATOM 8424 N N . ASP B 1 323 ? 15.102 47.094 8.102 1 96 323 ASP B N 1
ATOM 8425 C CA . ASP B 1 323 ? 16.156 47.781 8.859 1 96 323 ASP B CA 1
ATOM 8426 C C . ASP B 1 323 ? 15.883 47.688 10.359 1 96 323 ASP B C 1
ATOM 8428 O O . ASP B 1 323 ? 14.883 48.219 10.852 1 96 323 ASP B O 1
ATOM 8432 N N . ALA B 1 324 ? 16.641 46.969 11.055 1 96.62 324 ALA B N 1
ATOM 8433 C CA . ALA B 1 324 ? 16.531 46.781 12.5 1 96.62 324 ALA B CA 1
ATOM 8434 C C . ALA B 1 324 ? 17.875 46.344 13.094 1 96.62 324 ALA B C 1
ATOM 8436 O O . ALA B 1 324 ? 18.781 45.969 12.367 1 96.62 324 ALA B O 1
ATOM 8437 N N . PRO B 1 325 ? 18.016 46.5 14.453 1 95.06 325 PRO B N 1
ATOM 8438 C CA . PRO B 1 325 ? 19.203 45.938 15.07 1 95.06 325 PRO B CA 1
ATOM 8439 C C . PRO B 1 325 ? 19.344 44.438 14.781 1 95.06 325 PRO B C 1
ATOM 8441 O O . PRO B 1 325 ? 18.328 43.75 14.609 1 95.06 325 PRO B O 1
ATOM 8444 N N . ALA B 1 326 ? 20.531 43.969 14.836 1 96.12 326 ALA B N 1
ATOM 8445 C CA . ALA B 1 326 ? 20.906 42.656 14.344 1 96.12 326 ALA B CA 1
ATOM 8446 C C . ALA B 1 326 ? 20.062 41.562 15 1 96.12 326 ALA B C 1
ATOM 8448 O O . ALA B 1 326 ? 19.562 40.656 14.32 1 96.12 326 ALA B O 1
ATOM 8449 N N . PRO B 1 327 ? 19.828 41.531 16.359 1 97.19 327 PRO B N 1
ATOM 8450 C CA . PRO B 1 327 ? 19.047 40.469 16.969 1 97.19 327 PRO B CA 1
ATOM 8451 C C . PRO B 1 327 ? 17.609 40.438 16.438 1 97.19 327 PRO B C 1
ATOM 8453 O O . PRO B 1 327 ? 17.094 39.344 16.125 1 97.19 327 PRO B O 1
ATOM 8456 N N . MET B 1 328 ? 17 41.594 16.344 1 97.62 328 MET B N 1
ATOM 8457 C CA . MET B 1 328 ? 15.633 41.656 15.852 1 97.62 328 MET B CA 1
ATOM 8458 C C . MET B 1 328 ? 15.578 41.281 14.367 1 97.62 328 MET B C 1
ATOM 8460 O O . MET B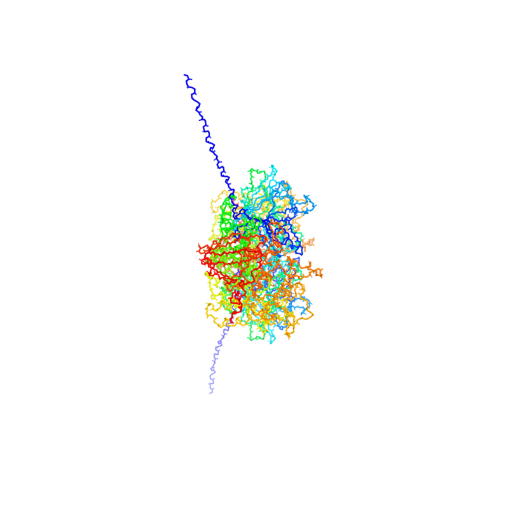 1 328 ? 14.664 40.594 13.93 1 97.62 328 MET B O 1
ATOM 8464 N N . ARG B 1 329 ? 16.531 41.812 13.625 1 97.69 329 ARG B N 1
ATOM 8465 C CA . ARG B 1 329 ? 16.625 41.5 12.203 1 97.69 329 ARG B CA 1
ATOM 8466 C C . ARG B 1 329 ? 16.719 40 11.969 1 97.69 329 ARG B C 1
ATOM 8468 O O . ARG B 1 329 ? 15.984 39.438 11.148 1 97.69 329 ARG B O 1
ATOM 8475 N N . THR B 1 330 ? 17.531 39.281 12.695 1 98.44 330 THR B N 1
ATOM 8476 C CA . THR B 1 330 ? 17.703 37.844 12.594 1 98.44 330 THR B CA 1
ATOM 8477 C C . THR B 1 330 ? 16.406 37.125 12.953 1 98.44 330 THR B C 1
ATOM 8479 O O . THR B 1 330 ? 15.984 36.188 12.25 1 98.44 330 THR B O 1
ATOM 8482 N N . SER B 1 331 ? 15.781 37.562 14.016 1 98.56 331 SER B N 1
ATOM 8483 C CA . SER B 1 331 ? 14.555 36.938 14.477 1 98.56 331 SER B CA 1
ATOM 8484 C C . SER B 1 331 ? 13.438 37.062 13.445 1 98.56 331 SER B C 1
ATOM 8486 O O . SER B 1 331 ? 12.742 36.094 13.141 1 98.56 331 SER B O 1
ATOM 8488 N N . VAL B 1 332 ? 13.289 38.219 12.867 1 98.62 332 VAL B N 1
ATOM 8489 C CA . VAL B 1 332 ? 12.164 38.469 11.977 1 98.62 332 VAL B CA 1
ATOM 8490 C C . VAL B 1 332 ? 12.398 37.75 10.641 1 98.62 332 VAL B C 1
ATOM 8492 O O . VAL B 1 332 ? 11.477 37.156 10.078 1 98.62 332 VAL B O 1
ATOM 8495 N N . TYR B 1 333 ? 13.609 37.781 10.109 1 98.75 333 TYR B N 1
ATOM 8496 C CA . TYR B 1 333 ? 13.883 37.062 8.859 1 98.75 333 TYR B CA 1
ATOM 8497 C C . TYR B 1 333 ? 13.766 35.562 9.047 1 98.75 333 TYR B C 1
ATOM 8499 O O . TYR B 1 333 ? 13.305 34.844 8.148 1 98.75 333 TYR B O 1
ATOM 8507 N N . THR B 1 334 ? 14.227 35.094 10.195 1 98.81 334 THR B N 1
ATOM 8508 C CA . THR B 1 334 ? 14.062 33.656 10.469 1 98.81 334 THR B CA 1
ATOM 8509 C C . THR B 1 334 ? 12.586 33.281 10.578 1 98.81 334 THR B C 1
ATOM 8511 O O . THR B 1 334 ? 12.172 32.219 10.125 1 98.81 334 THR B O 1
ATOM 8514 N N . ALA B 1 335 ? 11.836 34.156 11.219 1 98.88 335 ALA B N 1
ATOM 8515 C CA . ALA B 1 335 ? 10.391 33.969 11.297 1 98.88 335 ALA B CA 1
ATOM 8516 C C . ALA B 1 335 ? 9.773 33.875 9.898 1 98.88 335 ALA B C 1
ATOM 8518 O O . ALA B 1 335 ? 8.922 33.031 9.633 1 98.88 335 ALA B O 1
ATOM 8519 N N . LEU B 1 336 ? 10.18 34.781 9.023 1 98.88 336 LEU B N 1
ATOM 8520 C CA . LEU B 1 336 ? 9.695 34.75 7.648 1 98.88 336 LEU B CA 1
ATOM 8521 C C . LEU B 1 336 ? 10.086 33.438 6.973 1 98.88 336 LEU B C 1
ATOM 8523 O O . LEU B 1 336 ? 9.266 32.844 6.285 1 98.88 336 LEU B O 1
ATOM 8527 N N . TYR B 1 337 ? 11.312 33.031 7.172 1 98.69 337 TYR B N 1
ATOM 8528 C CA . TYR B 1 337 ? 11.812 31.766 6.664 1 98.69 337 TYR B CA 1
ATOM 8529 C C . TYR B 1 337 ? 10.93 30.609 7.129 1 98.69 337 TYR B C 1
ATOM 8531 O O . TYR B 1 337 ? 10.477 29.797 6.32 1 98.69 337 TYR B O 1
ATOM 8539 N N . HIS B 1 338 ? 10.594 30.531 8.43 1 98.81 338 HIS B N 1
ATOM 8540 C CA . HIS B 1 338 ? 9.75 29.484 8.992 1 98.81 338 HIS B CA 1
ATOM 8541 C C . HIS B 1 338 ? 8.375 29.469 8.344 1 98.81 338 HIS B C 1
ATOM 8543 O O . HIS B 1 338 ? 7.781 28.406 8.141 1 98.81 338 HIS B O 1
ATOM 8549 N N . SER B 1 339 ? 7.848 30.578 8.008 1 98.75 339 SER B N 1
ATOM 8550 C CA . SER B 1 339 ? 6.484 30.719 7.504 1 98.75 339 SER B CA 1
ATOM 8551 C C . SER B 1 339 ? 6.387 30.281 6.051 1 98.75 339 SER B C 1
ATOM 8553 O O . SER B 1 339 ? 5.289 30.203 5.492 1 98.75 339 SER B O 1
ATOM 8555 N N . LEU B 1 340 ? 7.539 29.969 5.398 1 98.81 340 LEU B N 1
ATOM 8556 C CA . LEU B 1 340 ? 7.555 29.688 3.971 1 98.81 340 LEU B CA 1
ATOM 8557 C C . LEU B 1 340 ? 7.977 28.25 3.711 1 98.81 340 LEU B C 1
ATOM 8559 O O . LEU B 1 340 ? 8.375 27.906 2.596 1 98.81 340 LEU B O 1
ATOM 8563 N N . ILE B 1 341 ? 7.875 27.359 4.727 1 98.75 341 ILE B N 1
ATOM 8564 C CA . ILE B 1 341 ? 8.281 25.969 4.605 1 98.75 341 ILE B CA 1
ATOM 8565 C C . ILE B 1 341 ? 7.059 25.094 4.316 1 98.75 341 ILE B C 1
ATOM 8567 O O . ILE B 1 341 ? 7.121 24.188 3.488 1 98.75 341 ILE B O 1
ATOM 8571 N N . ALA B 1 342 ? 5.945 25.422 4.953 1 98.38 342 ALA B N 1
ATOM 8572 C CA . ALA B 1 342 ? 4.688 24.688 4.781 1 98.38 342 ALA B CA 1
ATOM 8573 C C . ALA B 1 342 ? 3.535 25.656 4.512 1 98.38 342 ALA B C 1
ATOM 8575 O O . ALA B 1 342 ? 3.564 26.812 4.949 1 98.38 342 ALA B O 1
ATOM 8576 N N . PRO B 1 343 ? 2.521 25.141 3.785 1 98.44 343 PRO B N 1
ATOM 8577 C CA . PRO B 1 343 ? 2.312 23.781 3.26 1 98.44 343 PRO B CA 1
ATOM 8578 C C . PRO B 1 343 ? 3.221 23.469 2.074 1 98.44 343 PRO B C 1
ATOM 8580 O O . PRO B 1 343 ? 3.385 24.297 1.178 1 98.44 343 PRO B O 1
ATOM 8583 N N . SER B 1 344 ? 3.699 22.281 2.039 1 98.44 344 SER B N 1
ATOM 8584 C CA . SER B 1 344 ? 4.699 21.922 1.04 1 98.44 344 SER B CA 1
ATOM 8585 C C . SER B 1 344 ? 4.043 21.422 -0.246 1 98.44 344 SER B C 1
ATOM 8587 O O . SER B 1 344 ? 2.918 20.922 -0.222 1 98.44 344 SER B O 1
ATOM 8589 N N . VAL B 1 345 ? 4.742 21.625 -1.302 1 98.44 345 VAL B N 1
ATOM 8590 C CA . VAL B 1 345 ? 4.363 20.969 -2.547 1 98.44 345 VAL B CA 1
ATOM 8591 C C . VAL B 1 345 ? 4.309 19.453 -2.338 1 98.44 345 VAL B C 1
ATOM 8593 O O . VAL B 1 345 ? 5.211 18.875 -1.727 1 98.44 345 VAL B O 1
ATOM 8596 N N . PHE B 1 346 ? 3.211 18.828 -2.893 1 98.31 346 PHE B N 1
ATOM 8597 C CA . PHE B 1 346 ? 3.033 17.406 -2.662 1 98.31 346 PHE B CA 1
ATOM 8598 C C . PHE B 1 346 ? 2.605 16.703 -3.941 1 98.31 346 PHE B C 1
ATOM 8600 O O . PHE B 1 346 ? 2.277 15.508 -3.922 1 98.31 346 PHE B O 1
ATOM 8607 N N . ALA B 1 347 ? 2.643 17.375 -5.031 1 98.38 347 ALA B N 1
ATOM 8608 C CA . ALA B 1 347 ? 2.482 16.766 -6.352 1 98.38 347 ALA B CA 1
ATOM 8609 C C . ALA B 1 347 ? 3.834 16.391 -6.949 1 98.38 347 ALA B C 1
ATOM 8611 O O . ALA B 1 347 ? 4.809 17.141 -6.82 1 98.38 347 ALA B O 1
ATOM 8612 N N . ASP B 1 348 ? 3.885 15.242 -7.57 1 98.31 348 ASP B N 1
ATOM 8613 C CA . ASP B 1 348 ? 5.086 14.852 -8.305 1 98.31 348 ASP B CA 1
ATOM 8614 C C . ASP B 1 348 ? 5.273 15.711 -9.547 1 98.31 348 ASP B C 1
ATOM 8616 O O . ASP B 1 348 ? 4.414 16.531 -9.875 1 98.31 348 ASP B O 1
ATOM 8620 N N . ALA B 1 349 ? 6.406 15.547 -10.164 1 97.75 349 ALA B N 1
ATOM 8621 C CA . ALA B 1 349 ? 6.785 16.375 -11.305 1 97.75 349 ALA B CA 1
ATOM 8622 C C . ALA B 1 349 ? 5.746 16.297 -12.422 1 97.75 349 ALA B C 1
ATOM 8624 O O . ALA B 1 349 ? 5.57 17.234 -13.188 1 97.75 349 ALA B O 1
ATOM 8625 N N . ASP B 1 350 ? 4.992 15.164 -12.492 1 97.62 350 ASP B N 1
ATOM 8626 C CA . ASP B 1 350 ? 3.992 14.992 -13.547 1 97.62 350 ASP B CA 1
ATOM 8627 C C . ASP B 1 350 ? 2.613 15.445 -13.07 1 97.62 350 ASP B C 1
ATOM 8629 O O . ASP B 1 350 ? 1.617 15.25 -13.773 1 97.62 350 ASP B O 1
ATOM 8633 N N . GLY B 1 351 ? 2.471 16.016 -11.883 1 98.25 351 GLY B N 1
ATOM 8634 C CA . GLY B 1 351 ? 1.228 16.578 -11.375 1 98.25 351 GLY B CA 1
ATOM 8635 C C . GLY B 1 351 ? 0.417 15.586 -10.555 1 98.25 351 GLY B C 1
ATOM 8636 O O . GLY B 1 351 ? -0.577 15.961 -9.93 1 98.25 351 GLY B O 1
ATOM 8637 N N . ARG B 1 352 ? 0.806 14.32 -10.516 1 98.25 352 ARG B N 1
ATOM 8638 C CA . ARG B 1 352 ? 0.063 13.312 -9.766 1 98.25 352 ARG B CA 1
ATOM 8639 C C . ARG B 1 352 ? 0.337 13.43 -8.273 1 98.25 352 ARG B C 1
ATOM 8641 O O . ARG B 1 352 ? 1.438 13.812 -7.863 1 98.25 352 ARG B O 1
ATOM 8648 N N . TYR B 1 353 ? -0.617 13.102 -7.41 1 98.5 353 TYR B N 1
ATOM 8649 C CA . TYR B 1 353 ? -0.517 13.117 -5.957 1 98.5 353 TYR B CA 1
ATOM 8650 C C . TYR B 1 353 ? -1.462 12.094 -5.34 1 98.5 353 TYR B C 1
ATOM 8652 O O . TYR B 1 353 ? -2.396 11.625 -5.992 1 98.5 353 TYR B O 1
ATOM 8660 N N . ARG B 1 354 ? -1.218 11.641 -4.168 1 98 354 ARG B N 1
ATOM 8661 C CA . ARG B 1 354 ? -2.123 10.789 -3.408 1 98 354 ARG B CA 1
ATOM 8662 C C . ARG B 1 354 ? -3.061 11.617 -2.539 1 98 354 ARG B C 1
ATOM 8664 O O . ARG B 1 354 ? -2.613 12.484 -1.784 1 98 354 ARG B O 1
ATOM 8671 N N . GLY B 1 355 ? -4.363 11.391 -2.654 1 97.62 355 GLY B N 1
ATOM 8672 C CA . GLY B 1 355 ? -5.348 12.164 -1.912 1 97.62 355 GLY B CA 1
ATOM 8673 C C . GLY B 1 355 ? -5.73 11.523 -0.59 1 97.62 355 GLY B C 1
ATOM 8674 O O . GLY B 1 355 ? -5.188 10.484 -0.217 1 97.62 355 GLY B O 1
ATOM 8675 N N . PRO B 1 356 ? -6.645 12.188 0.121 1 97.12 356 PRO B N 1
ATOM 8676 C CA . PRO B 1 356 ? -7.059 11.68 1.431 1 97.12 356 PRO B CA 1
ATOM 8677 C C . PRO B 1 356 ? -7.805 10.352 1.338 1 97.12 356 PRO B C 1
ATOM 8679 O O . PRO B 1 356 ? -8.023 9.688 2.355 1 97.12 356 PRO B O 1
ATOM 8682 N N . ASP B 1 357 ? -8.195 9.945 0.187 1 96.62 357 ASP B N 1
ATOM 8683 C CA . ASP B 1 357 ? -8.836 8.656 -0.042 1 96.62 357 ASP B CA 1
ATOM 8684 C C . ASP B 1 357 ? -7.793 7.574 -0.342 1 96.62 357 ASP B C 1
ATOM 8686 O O . ASP B 1 357 ? -8.148 6.441 -0.672 1 96.62 357 ASP B O 1
ATOM 8690 N N . ASP B 1 358 ? -6.512 7.906 -0.321 1 95.62 358 ASP B N 1
ATOM 8691 C CA . ASP B 1 358 ? -5.375 7.031 -0.597 1 95.62 358 ASP B CA 1
ATOM 8692 C C . ASP B 1 358 ? -5.352 6.609 -2.064 1 95.62 358 ASP B C 1
ATOM 8694 O O . ASP B 1 358 ? -4.734 5.602 -2.416 1 95.62 358 ASP B O 1
ATOM 8698 N N . GLN B 1 359 ? -6.094 7.254 -2.934 1 96.62 359 GLN B N 1
ATOM 8699 C CA . GLN B 1 359 ? -6.023 7.039 -4.375 1 96.62 359 GLN B CA 1
ATOM 8700 C C . GLN B 1 359 ? -5.105 8.062 -5.039 1 96.62 359 GLN B C 1
ATOM 8702 O O . GLN B 1 359 ? -4.809 9.109 -4.457 1 96.62 359 GLN B O 1
ATOM 8707 N N . VAL B 1 360 ? -4.574 7.758 -6.188 1 97.56 360 VAL B N 1
ATOM 8708 C CA . VAL B 1 360 ? -3.713 8.664 -6.945 1 97.56 360 VAL B CA 1
ATOM 8709 C C . VAL B 1 360 ? -4.566 9.555 -7.848 1 97.56 360 VAL B C 1
ATOM 8711 O O . VAL B 1 360 ? -5.402 9.055 -8.602 1 97.56 360 VAL B O 1
ATOM 8714 N N . HIS B 1 361 ? -4.41 10.828 -7.699 1 98.12 361 HIS B N 1
ATOM 8715 C CA . HIS B 1 361 ? -5.102 11.836 -8.5 1 98.12 361 HIS B CA 1
ATOM 8716 C C . HIS B 1 361 ? -4.109 12.688 -9.289 1 98.12 361 HIS B C 1
ATOM 8718 O O . HIS B 1 361 ? -2.896 12.562 -9.102 1 98.12 361 HIS B O 1
ATOM 8724 N N . GLU B 1 362 ? -4.594 13.5 -10.18 1 97.62 362 GLU B N 1
ATOM 8725 C CA . GLU B 1 362 ? -3.775 14.43 -10.961 1 97.62 362 GLU B CA 1
ATOM 8726 C C . GLU B 1 362 ? -4.258 15.867 -10.789 1 97.62 362 GLU B C 1
ATOM 8728 O O . GLU B 1 362 ? -5.449 16.141 -10.922 1 97.62 362 GLU B O 1
ATOM 8733 N N . ALA B 1 363 ? -3.326 16.75 -10.406 1 97.25 363 ALA B N 1
ATOM 8734 C CA . ALA B 1 363 ? -3.648 18.172 -10.297 1 97.25 363 ALA B CA 1
ATOM 8735 C C . ALA B 1 363 ? -3.693 18.828 -11.68 1 97.25 363 ALA B C 1
ATOM 8737 O O . ALA B 1 363 ? -2.691 18.859 -12.398 1 97.25 363 ALA B O 1
ATOM 8738 N N . GLU B 1 364 ? -4.82 19.344 -12.102 1 94.12 364 GLU B N 1
ATOM 8739 C CA . GLU B 1 364 ? -4.977 20.031 -13.383 1 94.12 364 GLU B CA 1
ATOM 8740 C C . GLU B 1 364 ? -5.004 21.547 -13.195 1 94.12 364 GLU B C 1
ATOM 8742 O O . GLU B 1 364 ? -6.004 22.109 -12.734 1 94.12 364 GLU B O 1
ATOM 8747 N N . GLY B 1 365 ? -4.047 22.125 -13.656 1 96.19 365 GLY B N 1
ATOM 8748 C CA . GLY B 1 365 ? -4.039 23.578 -13.656 1 96.19 365 GLY B CA 1
ATOM 8749 C C . GLY B 1 365 ? -3.543 24.172 -12.352 1 96.19 365 GLY B C 1
ATOM 8750 O O . GLY B 1 365 ? -3.551 25.391 -12.18 1 96.19 365 GLY B O 1
ATOM 8751 N N . PHE B 1 366 ? -3.158 23.422 -11.367 1 98.12 366 PHE B N 1
ATOM 8752 C CA . PHE B 1 366 ? -2.607 23.922 -10.109 1 98.12 366 PHE B CA 1
ATOM 8753 C C . PHE B 1 366 ? -1.584 22.938 -9.555 1 98.12 366 PHE B C 1
ATOM 8755 O O . PHE B 1 366 ? -1.418 21.828 -10.078 1 98.12 366 PHE B O 1
ATOM 8762 N N . THR B 1 367 ? -0.8 23.312 -8.594 1 98.25 367 THR B N 1
ATOM 8763 C CA . THR B 1 367 ? 0.131 22.469 -7.859 1 98.25 367 THR B CA 1
ATOM 8764 C C . THR B 1 367 ? -0.461 22.047 -6.516 1 98.25 367 THR B C 1
ATOM 8766 O O . THR B 1 367 ? -0.842 22.891 -5.707 1 98.25 367 THR B O 1
ATOM 8769 N N . PHE B 1 368 ? -0.566 20.781 -6.324 1 98.69 368 PHE B N 1
ATOM 8770 C CA . PHE B 1 368 ? -1.15 20.281 -5.09 1 98.69 368 PHE B CA 1
ATOM 8771 C C . PHE B 1 368 ? -0.182 20.438 -3.924 1 98.69 368 PHE B C 1
ATOM 8773 O O . PHE B 1 368 ? 0.973 20.016 -4.008 1 98.69 368 PHE B O 1
ATOM 8780 N N . HIS B 1 369 ? -0.638 21.078 -2.836 1 98.75 369 HIS B N 1
ATOM 8781 C CA . HIS B 1 369 ? 0.073 21.203 -1.569 1 98.75 369 HIS B CA 1
ATOM 8782 C C . HIS B 1 369 ? -0.571 20.344 -0.491 1 98.75 369 HIS B C 1
ATOM 8784 O O . HIS B 1 369 ? -1.767 20.047 -0.557 1 98.75 369 HIS B O 1
ATOM 8790 N N . SER B 1 370 ? 0.235 19.922 0.451 1 98.31 370 SER B N 1
ATOM 8791 C CA . SER B 1 370 ? -0.241 19.266 1.658 1 98.31 370 SER B CA 1
ATOM 8792 C C . SER B 1 370 ? 0.511 19.75 2.893 1 98.31 370 SER B C 1
ATOM 8794 O O . SER B 1 370 ? 1.311 20.688 2.811 1 98.31 370 SER B O 1
ATOM 8796 N N . THR B 1 371 ? 0.188 19.188 4.047 1 97.88 371 THR B N 1
ATOM 8797 C CA . THR B 1 371 ? 0.739 19.547 5.352 1 97.88 371 THR B CA 1
ATOM 8798 C C . THR B 1 371 ? 0.158 20.859 5.844 1 97.88 371 THR B C 1
ATOM 8800 O O . THR B 1 371 ? 0.898 21.812 6.109 1 97.88 371 THR B O 1
ATOM 8803 N N . PHE B 1 372 ? -1.14 20.812 5.926 1 98.31 372 PHE B N 1
ATOM 8804 C CA . PHE B 1 372 ? -1.916 21.953 6.367 1 98.31 372 PHE B CA 1
ATOM 8805 C C . PHE B 1 372 ? -2.221 21.859 7.859 1 98.31 372 PHE B C 1
ATOM 8807 O O . PHE B 1 372 ? -3.084 21.094 8.273 1 98.31 372 PHE B O 1
ATOM 8814 N N . SER B 1 373 ? -1.538 22.641 8.656 1 97.62 373 SER B N 1
ATOM 8815 C CA . SER B 1 373 ? -1.876 22.797 10.07 1 97.62 373 SER B CA 1
ATOM 8816 C C . SER B 1 373 ? -2.928 23.875 10.273 1 97.62 373 SER B C 1
ATOM 8818 O O . SER B 1 373 ? -2.658 24.906 10.898 1 97.62 373 SER B O 1
ATOM 8820 N N . LEU B 1 374 ? -4.074 23.609 9.906 1 98.5 374 LEU B N 1
ATOM 8821 C CA . LEU B 1 374 ? -5.066 24.641 9.625 1 98.5 374 LEU B CA 1
ATOM 8822 C C . LEU B 1 374 ? -5.566 25.281 10.906 1 98.5 374 LEU B C 1
ATOM 8824 O O . LEU B 1 374 ? -5.875 26.484 10.93 1 98.5 374 LEU B O 1
ATOM 8828 N N . TRP B 1 375 ? -5.695 24.5 12.047 1 97.81 375 TRP B N 1
ATOM 8829 C CA . TRP B 1 375 ? -6.125 25.078 13.312 1 97.81 375 TRP B CA 1
ATOM 8830 C C . TRP B 1 375 ? -5.188 26.188 13.75 1 97.81 375 TRP B C 1
ATOM 8832 O O . TRP B 1 375 ? -5.621 27.188 14.328 1 97.81 375 TRP B O 1
ATOM 8842 N N . ASP B 1 376 ? -4.012 26.062 13.359 1 97.69 376 ASP B N 1
ATOM 8843 C CA . ASP B 1 376 ? -2.99 27.016 13.773 1 97.69 376 ASP B CA 1
ATOM 8844 C C . ASP B 1 376 ? -2.834 28.141 12.742 1 97.69 376 ASP B C 1
ATOM 8846 O O . ASP B 1 376 ? -2.871 29.328 13.094 1 97.69 376 ASP B O 1
ATOM 8850 N N . THR B 1 377 ? -2.693 27.781 11.492 1 98.38 377 THR B N 1
ATOM 8851 C CA . THR B 1 377 ? -2.072 28.641 10.492 1 98.38 377 THR B CA 1
ATOM 8852 C C . THR B 1 377 ? -3.098 29.609 9.898 1 98.38 377 THR B C 1
ATOM 8854 O O . THR B 1 377 ? -2.734 30.578 9.242 1 98.38 377 THR B O 1
ATOM 8857 N N . PHE B 1 378 ? -4.375 29.406 10.125 1 98.44 378 PHE B N 1
ATOM 8858 C CA . PHE B 1 378 ? -5.359 30.344 9.594 1 98.44 378 PHE B CA 1
ATOM 8859 C C . PHE B 1 378 ? -5.207 31.719 10.25 1 98.44 378 PHE B C 1
ATOM 8861 O O . PHE B 1 378 ? -5.613 32.719 9.68 1 98.44 378 PHE B O 1
ATOM 8868 N N . ARG B 1 379 ? -4.559 31.797 11.398 1 98.25 379 ARG B N 1
ATOM 8869 C CA . ARG B 1 379 ? -4.535 32.969 12.266 1 98.25 379 ARG B CA 1
ATOM 8870 C C . ARG B 1 379 ? -3.576 34.031 11.734 1 98.25 379 ARG B C 1
ATOM 8872 O O . ARG B 1 379 ? -3.902 35.219 11.727 1 98.25 379 ARG B O 1
ATOM 8879 N N . ALA B 1 380 ? -2.385 33.562 11.352 1 98.56 380 ALA B N 1
ATOM 8880 C CA . ALA B 1 380 ? -1.401 34.562 10.945 1 98.56 380 ALA B CA 1
ATOM 8881 C C . ALA B 1 380 ? -0.658 34.125 9.688 1 98.56 380 ALA B C 1
ATOM 8883 O O . ALA B 1 380 ? -0.385 34.938 8.805 1 98.56 380 ALA B O 1
ATOM 8884 N N . GLU B 1 381 ? -0.339 32.812 9.562 1 98.69 381 GLU B N 1
ATOM 8885 C CA . GLU B 1 381 ? 0.508 32.375 8.461 1 98.69 381 GLU B CA 1
ATOM 8886 C C . GLU B 1 381 ? -0.187 32.562 7.117 1 98.69 381 GLU B C 1
ATOM 8888 O O . GLU B 1 381 ? 0.365 33.188 6.211 1 98.69 381 GLU B O 1
ATOM 8893 N N . HIS B 1 382 ? -1.381 32.062 6.992 1 98.81 382 HIS B N 1
ATOM 8894 C CA . HIS B 1 382 ? -2.078 32.188 5.719 1 98.81 382 HIS B CA 1
ATOM 8895 C C . HIS B 1 382 ? -2.352 33.625 5.375 1 98.81 382 HIS B C 1
ATOM 8897 O O . HIS B 1 382 ? -2.164 34.062 4.23 1 98.81 382 HIS B O 1
ATOM 8903 N N . PRO B 1 383 ? -2.74 34.5 6.344 1 98.69 383 PRO B N 1
ATOM 8904 C CA . PRO B 1 383 ? -2.854 35.938 6.043 1 98.69 383 PRO B CA 1
ATOM 8905 C C . PRO B 1 383 ? -1.536 36.531 5.57 1 98.69 383 PRO B C 1
ATOM 8907 O O . PRO B 1 383 ? -1.531 37.375 4.672 1 98.69 383 PRO B O 1
ATOM 8910 N N . LEU B 1 384 ? -0.477 36.094 6.223 1 98.88 384 LEU B N 1
ATOM 8911 C CA . LEU B 1 384 ? 0.828 36.594 5.816 1 98.88 384 LEU B CA 1
ATOM 8912 C C . LEU B 1 384 ? 1.146 36.188 4.379 1 98.88 384 LEU B C 1
ATOM 8914 O O . LEU B 1 384 ? 1.666 37 3.605 1 98.88 384 LEU B O 1
ATOM 8918 N N . LEU B 1 385 ? 0.856 34.969 4.012 1 98.81 385 LEU B N 1
ATOM 8919 C CA . LEU B 1 385 ? 1.136 34.469 2.676 1 98.81 385 LEU B CA 1
ATOM 8920 C C . LEU B 1 385 ? 0.4 35.281 1.615 1 98.81 385 LEU B C 1
ATOM 8922 O O . LEU B 1 385 ? 0.895 35.438 0.497 1 98.81 385 LEU B O 1
ATOM 8926 N N . LEU B 1 386 ? -0.76 35.906 1.925 1 98.44 386 LEU B N 1
ATOM 8927 C CA . LEU B 1 386 ? -1.517 36.719 0.994 1 98.44 386 LEU B CA 1
ATOM 8928 C C . LEU B 1 386 ? -0.762 38 0.675 1 98.44 386 LEU B C 1
ATOM 8930 O O . LEU B 1 386 ? -1.028 38.656 -0.342 1 98.44 386 LEU B O 1
ATOM 8934 N N . LEU B 1 387 ? 0.174 38.375 1.568 1 98.38 387 LEU B N 1
ATOM 8935 C CA . LEU B 1 387 ? 0.912 39.625 1.392 1 98.38 387 LEU B CA 1
ATOM 8936 C C . LEU B 1 387 ? 2.291 39.375 0.798 1 98.38 387 LEU B C 1
ATOM 8938 O O . LEU B 1 387 ? 2.852 40.219 0.112 1 98.38 387 LEU B O 1
ATOM 8942 N N . VAL B 1 388 ? 2.848 38.125 1.023 1 98.38 388 VAL B N 1
ATOM 8943 C CA . VAL B 1 388 ? 4.266 37.969 0.723 1 98.38 388 VAL B CA 1
ATOM 8944 C C . VAL B 1 388 ? 4.453 36.938 -0.381 1 98.38 388 VAL B C 1
ATOM 8946 O O . VAL B 1 388 ? 5.562 36.75 -0.888 1 98.38 388 VAL B O 1
ATOM 8949 N N . GLN B 1 389 ? 3.447 36.219 -0.769 1 98.12 389 GLN B N 1
ATOM 8950 C CA . GLN B 1 389 ? 3.553 35.188 -1.82 1 98.12 389 GLN B CA 1
ATOM 8951 C C . GLN B 1 389 ? 2.695 35.562 -3.027 1 98.12 389 GLN B C 1
ATOM 8953 O O . GLN B 1 389 ? 1.674 36.25 -2.885 1 98.12 389 GLN B O 1
ATOM 8958 N N . PRO B 1 390 ? 3.055 35.062 -4.234 1 97.38 390 PRO B N 1
ATOM 8959 C CA . PRO B 1 390 ? 2.248 35.344 -5.43 1 97.38 390 PRO B CA 1
ATOM 8960 C C . PRO B 1 390 ? 0.823 34.812 -5.305 1 97.38 390 PRO B C 1
ATOM 8962 O O . PRO B 1 390 ? 0.59 33.812 -4.617 1 97.38 390 PRO B O 1
ATOM 8965 N N . GLU B 1 391 ? -0.074 35.469 -5.965 1 97.62 391 GLU B N 1
ATOM 8966 C CA . GLU B 1 391 ? -1.475 35.062 -5.977 1 97.62 391 GLU B CA 1
ATOM 8967 C C . GLU B 1 391 ? -1.613 33.562 -6.32 1 97.62 391 GLU B C 1
ATOM 8969 O O . GLU B 1 391 ? -2.422 32.875 -5.715 1 97.62 391 GLU B O 1
ATOM 8974 N N . LYS B 1 392 ? -0.813 33.094 -7.23 1 97.94 392 LYS B N 1
ATOM 8975 C CA . LYS B 1 392 ? -0.906 31.719 -7.703 1 97.94 392 LYS B CA 1
ATOM 8976 C C . LYS B 1 392 ? -0.642 30.719 -6.57 1 97.94 392 LYS B C 1
ATOM 8978 O O . LYS B 1 392 ? -1.285 29.672 -6.492 1 97.94 392 LYS B O 1
ATOM 8983 N N . ARG B 1 393 ? 0.353 30.969 -5.773 1 98.19 393 ARG B N 1
ATOM 8984 C CA . ARG B 1 393 ? 0.657 30.094 -4.648 1 98.19 393 ARG B CA 1
ATOM 8985 C C . ARG B 1 393 ? -0.544 29.969 -3.719 1 98.19 393 ARG B C 1
ATOM 8987 O O . ARG B 1 393 ? -0.879 28.859 -3.285 1 98.19 393 ARG B O 1
ATOM 8994 N N . ASN B 1 394 ? -1.146 31.047 -3.402 1 98.56 394 ASN B N 1
ATOM 8995 C CA . ASN B 1 394 ? -2.318 31.031 -2.531 1 98.56 394 ASN B CA 1
ATOM 8996 C C . ASN B 1 394 ? -3.498 30.328 -3.186 1 98.56 394 ASN B C 1
ATOM 8998 O O . ASN B 1 394 ? -4.215 29.562 -2.527 1 98.56 394 ASN B O 1
ATOM 9002 N N . SER B 1 395 ? -3.689 30.594 -4.504 1 98.56 395 SER B N 1
ATOM 9003 C CA . SER B 1 395 ? -4.754 29.906 -5.227 1 98.56 395 SER B CA 1
ATOM 9004 C C . SER B 1 395 ? -4.512 28.391 -5.266 1 98.56 395 SER B C 1
ATOM 9006 O O . SER B 1 395 ? -5.453 27.609 -5.148 1 98.56 395 SER B O 1
ATOM 9008 N N . ASP B 1 396 ? -3.256 27.969 -5.473 1 98.75 396 ASP B N 1
ATOM 9009 C CA . ASP B 1 396 ? -2.9 26.562 -5.457 1 98.75 396 ASP B CA 1
ATOM 9010 C C . ASP B 1 396 ? -3.256 25.922 -4.117 1 98.75 396 ASP B C 1
ATOM 9012 O O . ASP B 1 396 ? -3.742 24.781 -4.074 1 98.75 396 ASP B O 1
ATOM 9016 N N . MET B 1 397 ? -2.959 26.594 -3.068 1 98.81 397 MET B N 1
ATOM 9017 C CA . MET B 1 397 ? -3.262 26.078 -1.74 1 98.81 397 MET B CA 1
ATOM 9018 C C . MET B 1 397 ? -4.766 25.906 -1.553 1 98.81 397 MET B C 1
ATOM 9020 O O . MET B 1 397 ? -5.219 24.875 -1.033 1 98.81 397 MET B O 1
ATOM 9024 N N . VAL B 1 398 ? -5.57 26.891 -2.016 1 98.88 398 VAL B N 1
ATOM 9025 C CA . VAL B 1 398 ? -7.02 26.781 -1.913 1 98.88 398 VAL B CA 1
ATOM 9026 C C . VAL B 1 398 ? -7.508 25.625 -2.789 1 98.88 398 VAL B C 1
ATOM 9028 O O . VAL B 1 398 ? -8.344 24.828 -2.363 1 98.88 398 VAL B O 1
ATOM 9031 N N . ASN B 1 399 ? -6.996 25.547 -4.008 1 98.88 399 ASN B N 1
ATOM 9032 C CA . ASN B 1 399 ? -7.363 24.438 -4.883 1 98.88 399 ASN B CA 1
ATOM 9033 C C . ASN B 1 399 ? -6.996 23.094 -4.266 1 98.88 399 ASN B C 1
ATOM 9035 O O . ASN B 1 399 ? -7.699 22.109 -4.469 1 98.88 399 ASN B O 1
ATOM 9039 N N . SER B 1 400 ? -5.906 23.016 -3.582 1 98.88 400 SER B N 1
ATOM 9040 C CA . SER B 1 400 ? -5.504 21.797 -2.896 1 98.88 400 SER B CA 1
ATOM 9041 C C . SER B 1 400 ? -6.512 21.406 -1.82 1 98.88 400 SER B C 1
ATOM 9043 O O . SER B 1 400 ? -6.84 20.219 -1.662 1 98.88 400 SER B O 1
ATOM 9045 N N . LEU B 1 401 ? -6.973 22.391 -1.062 1 98.88 401 LEU B N 1
ATOM 9046 C CA . LEU B 1 401 ? -7.992 22.141 -0.048 1 98.88 401 LEU B CA 1
ATOM 9047 C C . LEU B 1 401 ? -9.281 21.641 -0.685 1 98.88 401 LEU B C 1
ATOM 9049 O O . LEU B 1 401 ? -9.891 20.688 -0.187 1 98.88 401 LEU B O 1
ATOM 9053 N N . LEU B 1 402 ? -9.672 22.25 -1.799 1 98.81 402 LEU B N 1
ATOM 9054 C CA . LEU B 1 402 ? -10.898 21.859 -2.488 1 98.81 402 LEU B CA 1
ATOM 9055 C C . LEU B 1 402 ? -10.766 20.469 -3.096 1 98.81 402 LEU B C 1
ATOM 9057 O O . LEU B 1 402 ? -11.703 19.672 -3.035 1 98.81 402 LEU B O 1
ATOM 9061 N N . ALA B 1 403 ? -9.625 20.203 -3.682 1 98.69 403 ALA B N 1
ATOM 9062 C CA . ALA B 1 403 ? -9.375 18.859 -4.215 1 98.69 403 ALA B CA 1
ATOM 9063 C C . ALA B 1 403 ? -9.445 17.812 -3.111 1 98.69 403 ALA B C 1
ATOM 9065 O O . ALA B 1 403 ? -10.039 16.75 -3.301 1 98.69 403 ALA B O 1
ATOM 9066 N N . SER B 1 404 ? -8.875 18.125 -1.98 1 98.62 404 SER B N 1
ATOM 9067 C CA . SER B 1 404 ? -8.906 17.203 -0.847 1 98.62 404 SER B CA 1
ATOM 9068 C C . SER B 1 404 ? -10.336 16.953 -0.381 1 98.62 404 SER B C 1
ATOM 9070 O O . SER B 1 404 ? -10.68 15.828 -0.016 1 98.62 404 SER B O 1
ATOM 9072 N N . GLN B 1 405 ? -11.109 18.016 -0.389 1 98.56 405 GLN B N 1
ATOM 9073 C CA . GLN B 1 405 ? -12.508 17.859 -0.019 1 98.56 405 GLN B CA 1
ATOM 9074 C C . GLN B 1 405 ? -13.234 16.938 -1.003 1 98.56 405 GLN B C 1
ATOM 9076 O O . GLN B 1 405 ? -13.992 16.062 -0.595 1 98.56 405 GLN B O 1
ATOM 9081 N N . ARG B 1 406 ? -13 17.109 -2.27 1 97.75 406 ARG B N 1
ATOM 9082 C CA . ARG B 1 406 ? -13.648 16.328 -3.307 1 97.75 406 ARG B CA 1
ATOM 9083 C C . ARG B 1 406 ? -13.281 14.852 -3.186 1 97.75 406 ARG B C 1
ATOM 9085 O O . ARG B 1 406 ? -14.117 13.977 -3.414 1 97.75 406 ARG B O 1
ATOM 9092 N N . HIS B 1 407 ? -12.07 14.602 -2.781 1 97 407 HIS B N 1
ATOM 9093 C CA . HIS B 1 407 ? -11.57 13.227 -2.725 1 97 407 HIS B CA 1
ATOM 9094 C C . HIS B 1 407 ? -11.875 12.586 -1.379 1 97 407 HIS B C 1
ATOM 9096 O O . HIS B 1 407 ? -11.812 11.359 -1.243 1 97 407 HIS B O 1
ATOM 9102 N N . SER B 1 408 ? -12.211 13.312 -0.358 1 96.81 408 SER B N 1
ATOM 9103 C CA . SER B 1 408 ? -12.375 12.805 1.003 1 96.81 408 SER B CA 1
ATOM 9104 C C . SER B 1 408 ? -13.555 11.844 1.099 1 96.81 408 SER B C 1
ATOM 9106 O O . SER B 1 408 ? -14.648 12.141 0.614 1 96.81 408 SER B O 1
ATOM 9108 N N . PRO B 1 409 ? -13.336 10.703 1.799 1 94.75 409 PRO B N 1
ATOM 9109 C CA . PRO B 1 409 ? -14.461 9.797 2.037 1 94.75 409 PRO B CA 1
ATOM 9110 C C . PRO B 1 409 ? -15.578 10.445 2.855 1 94.75 409 PRO B C 1
ATOM 9112 O O . PRO B 1 409 ? -16.703 9.953 2.861 1 94.75 409 PRO B O 1
ATOM 9115 N N . TYR B 1 410 ? -15.312 11.547 3.5 1 95.62 410 TYR B N 1
ATOM 9116 C CA . TYR B 1 410 ? -16.281 12.242 4.344 1 95.62 410 TYR B CA 1
ATOM 9117 C C . TYR B 1 410 ? -16.859 13.453 3.625 1 95.62 410 TYR B C 1
ATOM 9119 O O . TYR B 1 410 ? -17.875 14.008 4.055 1 95.62 410 TYR B O 1
ATOM 9127 N N . GLY B 1 411 ? -16.203 13.852 2.578 1 96.5 411 GLY B N 1
ATOM 9128 C CA . GLY B 1 411 ? -16.688 14.953 1.762 1 96.5 411 GLY B CA 1
ATOM 9129 C C . GLY B 1 411 ? -16.5 16.297 2.426 1 96.5 411 GLY B C 1
ATOM 9130 O O . GLY B 1 411 ? -17.25 17.234 2.146 1 96.5 411 GLY B O 1
ATOM 9131 N N . ILE B 1 412 ? -15.578 16.391 3.338 1 97.94 412 ILE B N 1
ATOM 9132 C CA . ILE B 1 412 ? -15.398 17.672 4.023 1 97.94 412 ILE B CA 1
ATOM 9133 C C . ILE B 1 412 ? -13.961 18.141 3.838 1 97.94 412 ILE B C 1
ATOM 9135 O O . ILE B 1 412 ? -13.094 17.391 3.381 1 97.94 412 ILE B O 1
ATOM 9139 N N . LEU B 1 413 ? -13.688 19.391 4.129 1 98.81 413 LEU B N 1
ATOM 9140 C CA . LEU B 1 413 ? -12.375 20.016 4 1 98.81 413 LEU B CA 1
ATOM 9141 C C . LEU B 1 413 ? -11.414 19.484 5.062 1 98.81 413 LEU B C 1
ATOM 9143 O O . LEU B 1 413 ? -11.844 19.047 6.133 1 98.81 413 LEU B O 1
ATOM 9147 N N . PRO B 1 414 ? -10.133 19.562 4.793 1 98.25 414 PRO B N 1
ATOM 9148 C CA . PRO B 1 414 ? -9.141 19.062 5.746 1 98.25 414 PRO B CA 1
ATOM 9149 C C . PRO B 1 414 ? -9.188 19.781 7.086 1 98.25 414 PRO B C 1
ATOM 9151 O O . PRO B 1 414 ? -9.531 20.969 7.137 1 98.25 414 PRO B O 1
ATOM 9154 N N . VAL B 1 415 ? -8.805 19 8.117 1 98.06 415 VAL B N 1
ATOM 9155 C CA . VAL B 1 415 ? -8.695 19.547 9.469 1 98.06 415 VAL B CA 1
ATOM 9156 C C . VAL B 1 415 ? -7.227 19.75 9.828 1 98.06 415 VAL B C 1
ATOM 9158 O O . VAL B 1 415 ? -6.801 20.859 10.133 1 98.06 415 VAL B O 1
ATOM 9161 N N . TRP B 1 416 ? -6.465 18.703 9.719 1 97.81 416 TRP B N 1
ATOM 9162 C CA . TRP B 1 416 ? -5.012 18.672 9.828 1 97.81 416 TRP B CA 1
ATOM 9163 C C . TRP B 1 416 ? -4.414 17.625 8.891 1 97.81 416 TRP B C 1
ATOM 9165 O O . TRP B 1 416 ? -4.211 16.484 9.273 1 97.81 416 TRP B O 1
ATOM 9175 N N . GLN B 1 417 ? -4.066 18 7.742 1 97.12 417 GLN B N 1
ATOM 9176 C CA . GLN B 1 417 ? -3.691 17.078 6.672 1 97.12 417 GLN B CA 1
ATOM 9177 C C . GLN B 1 417 ? -2.188 17.125 6.41 1 97.12 417 GLN B C 1
ATOM 9179 O O . GLN B 1 417 ? -1.589 18.203 6.371 1 97.12 417 GLN B O 1
ATOM 9184 N N . PHE B 1 418 ? -1.552 15.961 6.246 1 96.38 418 PHE B N 1
ATOM 9185 C CA . PHE B 1 418 ? -0.204 15.93 5.688 1 96.38 418 PHE B CA 1
ATOM 9186 C C . PHE B 1 418 ? -0.022 14.734 4.766 1 96.38 418 PHE B C 1
ATOM 9188 O O . PHE B 1 418 ? -0.63 13.68 4.98 1 96.38 418 PHE B O 1
ATOM 9195 N N . HIS B 1 419 ? 0.712 14.969 3.805 1 96.94 419 HIS B N 1
ATOM 9196 C CA . HIS B 1 419 ? 0.99 13.984 2.764 1 96.94 419 HIS B CA 1
ATOM 9197 C C . HIS B 1 419 ? -0.3 13.391 2.213 1 96.94 419 HIS B C 1
ATOM 9199 O O . HIS B 1 419 ? -0.411 12.164 2.068 1 96.94 419 HIS B O 1
ATOM 9205 N N . GLY B 1 420 ? -1.269 14.234 2.043 1 96.75 420 GLY B N 1
ATOM 9206 C CA . GLY B 1 420 ? -2.539 13.906 1.419 1 96.75 420 GLY B CA 1
ATOM 9207 C C . GLY B 1 420 ? -3.516 13.242 2.373 1 96.75 420 GLY B C 1
ATOM 9208 O O . GLY B 1 420 ? -4.711 13.156 2.084 1 96.75 420 GLY B O 1
ATOM 9209 N N . LEU B 1 421 ? -3.109 12.891 3.549 1 97.12 421 LEU B N 1
ATOM 9210 C CA . LEU B 1 421 ? -3.941 12.141 4.477 1 97.12 421 LEU B CA 1
ATOM 9211 C C . LEU B 1 421 ? -4.406 13.023 5.633 1 97.12 421 LEU B C 1
ATOM 9213 O O . LEU B 1 421 ? -3.725 13.984 5.996 1 97.12 421 LEU B O 1
ATOM 9217 N N . GLU B 1 422 ? -5.543 12.633 6.18 1 96.88 422 GLU B N 1
ATOM 9218 C CA . GLU B 1 422 ? -6.09 13.359 7.32 1 96.88 422 GLU B CA 1
ATOM 9219 C C . GLU B 1 422 ? -5.609 12.766 8.641 1 96.88 422 GLU B C 1
ATOM 9221 O O . GLU B 1 422 ? -5.539 11.539 8.781 1 96.88 422 GLU B O 1
ATOM 9226 N N . THR B 1 423 ? -5.277 13.594 9.586 1 96.88 423 THR B N 1
ATOM 9227 C CA . THR B 1 423 ? -4.891 13.125 10.914 1 96.88 423 THR B CA 1
ATOM 9228 C C . THR B 1 423 ? -6.031 13.312 11.906 1 96.88 423 THR B C 1
ATOM 9230 O O . THR B 1 423 ? -6.039 12.695 12.977 1 96.88 423 THR B O 1
ATOM 9233 N N . TRP B 1 424 ? -6.926 14.289 11.633 1 96.12 424 TRP B N 1
ATOM 9234 C CA . TRP B 1 424 ? -8.078 14.664 12.445 1 96.12 424 TRP B CA 1
ATOM 9235 C C . TRP B 1 424 ? -7.629 15.305 13.758 1 96.12 424 TRP B C 1
ATOM 9237 O O . TRP B 1 424 ? -8.398 15.375 14.719 1 96.12 424 TRP B O 1
ATOM 9247 N N . THR B 1 425 ? -6.355 15.703 13.703 1 95.56 425 THR B N 1
ATOM 9248 C CA . THR B 1 425 ? -5.812 16.391 14.867 1 95.56 425 THR B CA 1
ATOM 9249 C C . THR B 1 425 ? -6.391 17.797 15 1 95.56 425 THR B C 1
ATOM 9251 O O . THR B 1 425 ? -6.594 18.484 13.992 1 95.56 425 THR B O 1
ATOM 9254 N N . MET B 1 426 ? -6.652 18.172 16.297 1 95.44 426 MET B N 1
ATOM 9255 C CA . MET B 1 426 ? -7.164 19.484 16.672 1 95.44 426 MET B CA 1
ATOM 9256 C C . MET B 1 426 ? -8.656 19.609 16.359 1 95.44 426 MET B C 1
ATOM 9258 O O . MET B 1 426 ? -9.359 18.594 16.312 1 95.44 426 MET B O 1
ATOM 9262 N N . ILE B 1 427 ? -9.219 20.844 16.391 1 95.81 427 ILE B N 1
ATOM 9263 C CA . ILE B 1 427 ? -10.656 21.047 16.312 1 95.81 427 ILE B CA 1
ATOM 9264 C C . ILE B 1 427 ? -10.977 22.016 15.188 1 95.81 427 ILE B C 1
ATOM 9266 O O . ILE B 1 427 ? -10.07 22.562 14.539 1 95.81 427 ILE B O 1
ATOM 9270 N N . GLY B 1 428 ? -12.266 22.188 14.883 1 96.31 428 GLY B N 1
ATOM 9271 C CA . GLY B 1 428 ? -12.734 23.203 13.938 1 96.31 428 GLY B CA 1
ATOM 9272 C C . GLY B 1 428 ? -12.617 22.766 12.492 1 96.31 428 GLY B C 1
ATOM 9273 O O . GLY B 1 428 ? -12.188 21.641 12.211 1 96.31 428 GLY B O 1
ATOM 9274 N N . TYR B 1 429 ? -13.141 23.484 11.617 1 97.81 429 TYR B N 1
ATOM 9275 C CA . TYR B 1 429 ? -12.953 23.344 10.18 1 97.81 429 TYR B CA 1
ATOM 9276 C C . TYR B 1 429 ? -12.312 24.594 9.586 1 97.81 429 TYR B C 1
ATOM 9278 O O . TYR B 1 429 ? -12.852 25.188 8.656 1 97.81 429 TYR B O 1
ATOM 9286 N N . HIS B 1 430 ? -11.133 24.797 10.016 1 98.69 430 HIS B N 1
ATOM 9287 C CA . HIS B 1 430 ? -10.43 26.062 9.859 1 98.69 430 HIS B CA 1
ATOM 9288 C C . HIS B 1 430 ? -9.883 26.219 8.445 1 98.69 430 HIS B C 1
ATOM 9290 O O . HIS B 1 430 ? -9.305 27.25 8.109 1 98.69 430 HIS B O 1
ATOM 9296 N N . ALA B 1 431 ? -10.086 25.219 7.543 1 98.81 431 ALA B N 1
ATOM 9297 C CA . ALA B 1 431 ? -9.867 25.484 6.121 1 98.81 431 ALA B CA 1
ATOM 9298 C C . ALA B 1 431 ? -10.766 26.609 5.625 1 98.81 431 ALA B C 1
ATOM 9300 O O . ALA B 1 431 ? -10.406 27.344 4.699 1 98.81 431 ALA B O 1
ATOM 9301 N N . VAL B 1 432 ? -11.859 26.812 6.293 1 98.69 432 VAL B N 1
ATOM 9302 C CA . VAL B 1 432 ? -12.914 27.734 5.898 1 98.69 432 VAL B CA 1
ATOM 9303 C C . VAL B 1 432 ? -12.398 29.172 6.016 1 98.69 432 VAL B C 1
ATOM 9305 O O . VAL B 1 432 ? -12.508 29.953 5.062 1 98.69 432 VAL B O 1
ATOM 9308 N N . PRO B 1 433 ? -11.828 29.578 7.129 1 98.62 433 PRO B N 1
ATOM 9309 C CA . PRO B 1 433 ? -11.305 30.953 7.168 1 98.62 433 PRO B CA 1
ATOM 9310 C C . PRO B 1 433 ? -10.148 31.172 6.195 1 98.62 433 PRO B C 1
ATOM 9312 O O . PRO B 1 433 ? -9.969 32.281 5.691 1 98.62 433 PRO B O 1
ATOM 9315 N N . VAL B 1 434 ? -9.352 30.109 5.891 1 98.88 434 VAL B N 1
ATOM 9316 C CA . VAL B 1 434 ? -8.266 30.234 4.918 1 98.88 434 VAL B CA 1
ATOM 9317 C C . VAL B 1 434 ? -8.844 30.562 3.545 1 98.88 434 VAL B C 1
ATOM 9319 O O . VAL B 1 434 ? -8.375 31.484 2.873 1 98.88 434 VAL B O 1
ATOM 9322 N N . ILE B 1 435 ? -9.883 29.875 3.141 1 98.94 435 ILE B N 1
ATOM 9323 C CA . ILE B 1 435 ? -10.516 30.062 1.839 1 98.94 435 ILE B CA 1
ATOM 9324 C C . ILE B 1 435 ? -11.219 31.422 1.79 1 98.94 435 ILE B C 1
ATOM 9326 O O . ILE B 1 435 ? -11.047 32.188 0.835 1 98.94 435 ILE B O 1
ATOM 9330 N N . ALA B 1 436 ? -11.984 31.75 2.822 1 98.88 436 ALA B N 1
ATOM 9331 C CA . ALA B 1 436 ? -12.758 33 2.854 1 98.88 436 ALA B CA 1
ATOM 9332 C C . ALA B 1 436 ? -11.836 34.188 2.844 1 98.88 436 ALA B C 1
ATOM 9334 O O . ALA B 1 436 ? -12.07 35.156 2.113 1 98.88 436 ALA B O 1
ATOM 9335 N N . ASP B 1 437 ? -10.82 34.156 3.703 1 98.69 437 ASP B N 1
ATOM 9336 C CA . ASP B 1 437 ? -9.883 35.281 3.775 1 98.69 437 ASP B CA 1
ATOM 9337 C C . ASP B 1 437 ? -9.211 35.5 2.426 1 98.69 437 ASP B C 1
ATOM 9339 O O . ASP B 1 437 ? -9.047 36.656 2.008 1 98.69 437 ASP B O 1
ATOM 9343 N N . ALA B 1 438 ? -8.812 34.438 1.743 1 98.81 438 ALA B N 1
ATOM 9344 C CA . ALA B 1 438 ? -8.203 34.531 0.422 1 98.81 438 ALA B CA 1
ATOM 9345 C C . ALA B 1 438 ? -9.156 35.188 -0.57 1 98.81 438 ALA B C 1
ATOM 9347 O O . ALA B 1 438 ? -8.773 36.125 -1.275 1 98.81 438 ALA B O 1
ATOM 9348 N N . TRP B 1 439 ? -10.375 34.75 -0.57 1 98.75 439 TRP B N 1
ATOM 9349 C CA . TRP B 1 439 ? -11.352 35.281 -1.519 1 98.75 439 TRP B CA 1
ATOM 9350 C C . TRP B 1 439 ? -11.656 36.75 -1.233 1 98.75 439 TRP B C 1
ATOM 9352 O O . TRP B 1 439 ? -11.688 37.562 -2.15 1 98.75 439 TRP B O 1
ATOM 9362 N N . LEU B 1 440 ? -11.938 37.094 0.005 1 98.44 440 LEU B N 1
ATOM 9363 C CA . LEU B 1 440 ? -12.312 38.438 0.406 1 98.44 440 LEU B CA 1
ATOM 9364 C C . LEU B 1 440 ? -11.18 39.406 0.154 1 98.44 440 LEU B C 1
ATOM 9366 O O . LEU B 1 440 ? -11.422 40.594 -0.084 1 98.44 440 LEU B O 1
ATOM 9370 N N . LYS B 1 441 ? -9.984 38.938 0.156 1 98.31 441 LYS B N 1
ATOM 9371 C CA . LYS B 1 441 ? -8.82 39.781 -0.052 1 98.31 441 LYS B CA 1
ATOM 9372 C C . LYS B 1 441 ? -8.359 39.75 -1.507 1 98.31 441 LYS B C 1
ATOM 9374 O O . LYS B 1 441 ? -7.238 40.156 -1.822 1 98.31 441 LYS B O 1
ATOM 9379 N N . GLY B 1 442 ? -9.148 39.125 -2.355 1 97.56 442 GLY B N 1
ATOM 9380 C CA . GLY B 1 442 ? -8.992 39.344 -3.785 1 97.56 442 GLY B CA 1
ATOM 9381 C C . GLY B 1 442 ? -8.297 38.219 -4.492 1 97.56 442 GLY B C 1
ATOM 9382 O O . GLY B 1 442 ? -8.062 38.281 -5.703 1 97.56 442 GLY B O 1
ATOM 9383 N N . ILE B 1 443 ? -7.93 37.125 -3.795 1 98.19 443 ILE B N 1
ATOM 9384 C CA . ILE B 1 443 ? -7.34 35.969 -4.449 1 98.19 443 ILE B CA 1
ATOM 9385 C C . ILE B 1 443 ? -8.391 35.281 -5.32 1 98.19 443 ILE B C 1
ATOM 9387 O O . ILE B 1 443 ? -9.523 35.062 -4.891 1 98.19 443 ILE B O 1
ATOM 9391 N N . ARG B 1 444 ? -8.031 35.031 -6.551 1 98.06 444 ARG B N 1
ATOM 9392 C CA . ARG B 1 444 ? -8.867 34.312 -7.504 1 98.06 444 ARG B CA 1
ATOM 9393 C C . ARG B 1 444 ? -8.172 33.062 -8.008 1 98.06 444 ARG B C 1
ATOM 9395 O O . ARG B 1 444 ? -7.199 32.594 -7.41 1 98.06 444 ARG B O 1
ATOM 9402 N N . GLY B 1 445 ? -8.578 32.406 -8.977 1 98.06 445 GLY B N 1
ATOM 9403 C CA . GLY B 1 445 ? -7.934 31.219 -9.5 1 98.06 445 GLY B CA 1
ATOM 9404 C C . GLY B 1 445 ? -8.508 29.938 -8.93 1 98.06 445 GLY B C 1
ATOM 9405 O O . GLY B 1 445 ? -7.898 28.875 -9.055 1 98.06 445 GLY B O 1
ATOM 9406 N N . PHE B 1 446 ? -9.57 29.984 -8.273 1 98.25 446 PHE B N 1
ATOM 9407 C CA . PHE B 1 446 ? -10.312 28.812 -7.832 1 98.25 446 PHE B CA 1
ATOM 9408 C C . PHE B 1 446 ? -11.812 29.047 -7.945 1 98.25 446 PHE B C 1
ATOM 9410 O O . PHE B 1 446 ? -12.258 30.188 -8.094 1 98.25 446 PHE B O 1
ATOM 9417 N N . ASP B 1 447 ? -12.586 28.031 -7.973 1 98.44 447 ASP B N 1
ATOM 9418 C CA . ASP B 1 447 ? -14.039 28.094 -8.086 1 98.44 447 ASP B CA 1
ATOM 9419 C C . ASP B 1 447 ? -14.672 28.516 -6.758 1 98.44 447 ASP B C 1
ATOM 9421 O O . ASP B 1 447 ? -14.898 27.672 -5.883 1 98.44 447 ASP B O 1
ATOM 9425 N N . ALA B 1 448 ? -15.062 29.797 -6.684 1 98.75 448 ALA B N 1
ATOM 9426 C CA . ALA B 1 448 ? -15.539 30.359 -5.426 1 98.75 448 ALA B CA 1
ATOM 9427 C C . ALA B 1 448 ? -16.859 29.719 -5 1 98.75 448 ALA B C 1
ATOM 9429 O O . ALA B 1 448 ? -17.125 29.547 -3.807 1 98.75 448 ALA B O 1
ATOM 9430 N N . ASN B 1 449 ? -17.703 29.391 -5.945 1 98.75 449 ASN B N 1
ATOM 9431 C CA . ASN B 1 449 ? -18.969 28.75 -5.602 1 98.75 449 ASN B CA 1
ATOM 9432 C C . ASN B 1 449 ? -18.734 27.328 -5.07 1 98.75 449 ASN B C 1
ATOM 9434 O O . ASN B 1 449 ? -19.375 26.922 -4.09 1 98.75 449 ASN B O 1
ATOM 9438 N N . ALA B 1 450 ? -17.875 26.609 -5.742 1 98.69 450 ALA B N 1
ATOM 9439 C CA . ALA B 1 450 ? -17.516 25.281 -5.242 1 98.69 450 ALA B CA 1
ATOM 9440 C C . ALA B 1 450 ? -16.891 25.375 -3.857 1 98.69 450 ALA B C 1
ATOM 9442 O O . ALA B 1 450 ? -17.109 24.5 -3.016 1 98.69 450 ALA B O 1
ATOM 9443 N N . ALA B 1 451 ? -16.078 26.391 -3.693 1 98.88 451 ALA B N 1
ATOM 9444 C CA . ALA B 1 451 ? -15.453 26.594 -2.391 1 98.88 451 ALA B CA 1
ATOM 9445 C C . ALA B 1 451 ? -16.5 26.828 -1.31 1 98.88 451 ALA B C 1
ATOM 9447 O O . ALA B 1 451 ? -16.438 26.25 -0.228 1 98.88 451 ALA B O 1
ATOM 9448 N N . LEU B 1 452 ? -17.484 27.688 -1.622 1 98.94 452 LEU B N 1
ATOM 9449 C CA . LEU B 1 452 ? -18.547 27.953 -0.657 1 98.94 452 LEU B CA 1
ATOM 9450 C C . LEU B 1 452 ? -19.328 26.672 -0.339 1 98.94 452 LEU B C 1
ATOM 9452 O O . LEU B 1 452 ? -19.656 26.422 0.821 1 98.94 452 LEU B O 1
ATOM 9456 N N . ASP B 1 453 ? -19.609 25.906 -1.378 1 98.81 453 ASP B N 1
ATOM 9457 C CA . ASP B 1 453 ? -20.297 24.641 -1.169 1 98.81 453 ASP B CA 1
ATOM 9458 C C . ASP B 1 453 ? -19.5 23.734 -0.239 1 98.81 453 ASP B C 1
ATOM 9460 O O . ASP B 1 453 ? -20.062 23.094 0.658 1 98.81 453 ASP B O 1
ATOM 9464 N N . ALA B 1 454 ? -18.203 23.609 -0.479 1 98.88 454 ALA B N 1
ATOM 9465 C CA . ALA B 1 454 ? -17.328 22.797 0.357 1 98.88 454 ALA B CA 1
ATOM 9466 C C . ALA B 1 454 ? -17.328 23.297 1.798 1 98.88 454 ALA B C 1
ATOM 9468 O O . ALA B 1 454 ? -17.297 22.5 2.74 1 98.88 454 ALA B O 1
ATOM 9469 N N . MET B 1 455 ? -17.266 24.594 1.971 1 98.94 455 MET B N 1
ATOM 9470 C CA . MET B 1 455 ? -17.281 25.203 3.293 1 98.94 455 MET B CA 1
ATOM 9471 C C . MET B 1 455 ? -18.578 24.859 4.031 1 98.94 455 MET B C 1
ATOM 9473 O O . MET B 1 455 ? -18.531 24.438 5.191 1 98.94 455 MET B O 1
ATOM 9477 N N . VAL B 1 456 ? -19.672 25 3.299 1 98.88 456 VAL B N 1
ATOM 9478 C CA . VAL B 1 456 ? -20.969 24.719 3.893 1 98.88 456 VAL B CA 1
ATOM 9479 C C . VAL B 1 456 ? -21.062 23.25 4.266 1 98.88 456 VAL B C 1
ATOM 9481 O O . VAL B 1 456 ? -21.531 22.906 5.359 1 98.88 456 VAL B O 1
ATOM 9484 N N . GLN B 1 457 ? -20.625 22.422 3.396 1 98.31 457 GLN B N 1
ATOM 9485 C CA . GLN B 1 457 ? -20.656 21 3.664 1 98.31 457 GLN B CA 1
ATOM 9486 C C . GLN B 1 457 ? -19.812 20.641 4.895 1 98.31 457 GLN B C 1
ATOM 9488 O O . GLN B 1 457 ? -20.219 19.812 5.715 1 98.31 457 GLN B O 1
ATOM 9493 N N . SER B 1 458 ? -18.703 21.203 5.035 1 98.56 458 SER B N 1
ATOM 9494 C CA . SER B 1 458 ? -17.797 20.922 6.156 1 98.56 458 SER B CA 1
ATOM 9495 C C . SER B 1 458 ? -18.391 21.438 7.469 1 98.56 458 SER B C 1
ATOM 9497 O O . SER B 1 458 ? -18.188 20.828 8.523 1 98.56 458 SER B O 1
ATOM 9499 N N . ALA B 1 459 ? -19.156 22.5 7.398 1 98.69 459 ALA B N 1
ATOM 9500 C CA . ALA B 1 459 ? -19.703 23.141 8.586 1 98.69 459 ALA B CA 1
ATOM 9501 C C . ALA B 1 459 ? -21.016 22.469 9.016 1 98.69 459 ALA B C 1
ATOM 9503 O O . ALA B 1 459 ? -21.516 22.734 10.102 1 98.69 459 ALA B O 1
ATOM 9504 N N . THR B 1 460 ? -21.516 21.578 8.141 1 98.06 460 THR B N 1
ATOM 9505 C CA . THR B 1 460 ? -22.812 21 8.43 1 98.06 460 THR B CA 1
ATOM 9506 C C . THR B 1 460 ? -22.734 19.469 8.484 1 98.06 460 THR B C 1
ATOM 9508 O O . THR B 1 460 ? -23.766 18.797 8.555 1 98.06 460 THR B O 1
ATOM 9511 N N . TYR B 1 461 ? -21.578 18.922 8.406 1 96.5 461 TYR B N 1
ATOM 9512 C CA . TYR B 1 461 ? -21.406 17.469 8.461 1 96.5 461 TYR B CA 1
ATOM 9513 C C . TYR B 1 461 ? -21.547 16.969 9.891 1 96.5 461 TYR B C 1
ATOM 9515 O O . TYR B 1 461 ? -20.562 16.891 10.633 1 96.5 461 TYR B O 1
ATOM 9523 N N . ALA B 1 462 ? -22.594 16.438 10.273 1 95.31 462 ALA B N 1
ATOM 9524 C CA . ALA B 1 462 ? -23.062 16.156 11.625 1 95.31 462 ALA B CA 1
ATOM 9525 C C . ALA B 1 462 ? -22.109 15.203 12.344 1 95.31 462 ALA B C 1
ATOM 9527 O O . ALA B 1 462 ? -21.844 15.352 13.539 1 95.31 462 ALA B O 1
ATOM 9528 N N . PRO B 1 463 ? -21.516 14.273 11.633 1 94.5 463 PRO B N 1
ATOM 9529 C CA . PRO B 1 463 ? -20.688 13.297 12.344 1 94.5 463 PRO B CA 1
ATOM 9530 C C . PRO B 1 463 ? -19.359 13.875 12.812 1 94.5 463 PRO B C 1
ATOM 9532 O O . PRO B 1 463 ? -18.641 13.227 13.57 1 94.5 463 PRO B O 1
ATOM 9535 N N . TYR B 1 464 ? -19.094 15.039 12.438 1 96 464 TYR B N 1
ATOM 9536 C CA . TYR B 1 464 ? -17.781 15.602 12.766 1 96 464 TYR B CA 1
ATOM 9537 C C . TYR B 1 464 ? -17.859 16.438 14.031 1 96 464 TYR B C 1
ATOM 9539 O O . TYR B 1 464 ? -18.609 17.422 14.094 1 96 464 TYR B O 1
ATOM 9547 N N . GLY B 1 465 ? -17.109 16.141 15.031 1 94.94 465 GLY B N 1
ATOM 9548 C CA . GLY B 1 465 ? -16.672 16.953 16.156 1 94.94 465 GLY B CA 1
ATOM 9549 C C . GLY B 1 465 ? -17.828 17.594 16.906 1 94.94 465 GLY B C 1
ATOM 9550 O O . GLY B 1 465 ? -17.75 18.766 17.297 1 94.94 465 GLY B O 1
ATOM 9551 N N . GLY B 1 466 ? -19.016 16.984 16.969 1 95.81 466 GLY B N 1
ATOM 9552 C CA . GLY B 1 466 ? -20.141 17.531 17.719 1 95.81 466 GLY B CA 1
ATOM 9553 C C . GLY B 1 466 ? -21 18.484 16.891 1 95.81 466 GLY B C 1
ATOM 9554 O O . GLY B 1 466 ? -21.938 19.078 17.406 1 95.81 466 GLY B O 1
ATOM 9555 N N . LEU B 1 467 ? -20.75 18.594 15.633 1 97.19 467 LEU B N 1
ATOM 9556 C CA . LEU B 1 467 ? -21.438 19.562 14.773 1 97.19 467 LEU B CA 1
ATOM 9557 C C . LEU B 1 467 ? -22.938 19.281 14.75 1 97.19 467 LEU B C 1
ATOM 9559 O O . LEU B 1 467 ? -23.75 20.203 14.586 1 97.19 467 LEU B O 1
ATOM 9563 N N . GLY B 1 468 ? -23.297 17.984 14.875 1 96.44 468 GLY B N 1
ATOM 9564 C CA . GLY B 1 468 ? -24.719 17.688 14.984 1 96.44 468 GLY B CA 1
ATOM 9565 C C . GLY B 1 468 ? -25.391 18.422 16.125 1 96.44 468 GLY B C 1
ATOM 9566 O O . GLY B 1 468 ? -26.422 19.078 15.945 1 96.44 468 GLY B O 1
ATOM 9567 N N . ASP B 1 469 ? -24.844 18.312 17.312 1 97.44 469 ASP B N 1
ATOM 9568 C CA . ASP B 1 469 ? -25.359 18.984 18.484 1 97.44 469 ASP B CA 1
ATOM 9569 C C . ASP B 1 469 ? -25.234 20.5 18.359 1 97.44 469 ASP B C 1
ATOM 9571 O O . ASP B 1 469 ? -26.141 21.234 18.734 1 97.44 469 ASP B O 1
ATOM 9575 N N . TYR B 1 470 ? -24.156 20.984 17.828 1 98.25 470 TYR B N 1
ATOM 9576 C CA . TYR B 1 470 ? -23.938 22.406 17.609 1 98.25 470 TYR B CA 1
ATOM 9577 C C . TYR B 1 470 ? -25.047 23 16.766 1 98.25 470 TYR B C 1
ATOM 9579 O O . TYR B 1 470 ? -25.516 24.109 17.031 1 98.25 470 TYR B O 1
ATOM 9587 N N . THR B 1 471 ? -25.406 22.281 15.75 1 97.06 471 THR B N 1
ATOM 9588 C CA . THR B 1 471 ? -26.453 22.734 14.844 1 97.06 471 THR B CA 1
ATOM 9589 C C . THR B 1 471 ? -27.797 22.781 15.555 1 97.06 471 THR B C 1
ATOM 9591 O O . THR B 1 471 ? -28.578 23.719 15.367 1 97.06 471 THR B O 1
ATOM 9594 N N . SER B 1 472 ? -28.047 21.828 16.438 1 97.12 472 SER B N 1
ATOM 9595 C CA . SER B 1 472 ? -29.359 21.719 17.078 1 97.12 472 SER B CA 1
ATOM 9596 C C . SER B 1 472 ? -29.453 22.578 18.328 1 97.12 472 SER B C 1
ATOM 9598 O O . SER B 1 472 ? -30.484 23.188 18.594 1 97.12 472 SER B O 1
ATOM 9600 N N . LEU B 1 473 ? -28.344 22.672 19.109 1 98.25 473 LEU B N 1
ATOM 9601 C CA . LEU B 1 473 ? -28.391 23.297 20.422 1 98.25 473 LEU B CA 1
ATOM 9602 C C . LEU B 1 473 ? -27.797 24.703 20.375 1 98.25 473 LEU B C 1
ATOM 9604 O O . LEU B 1 473 ? -28.016 25.5 21.297 1 98.25 473 LEU B O 1
ATOM 9608 N N . GLY B 1 474 ? -27.016 24.922 19.344 1 98.44 474 GLY B N 1
ATOM 9609 C CA . GLY B 1 474 ? -26.312 26.188 19.266 1 98.44 474 GLY B CA 1
ATOM 9610 C C . GLY B 1 474 ? -24.969 26.172 19.984 1 98.44 474 GLY B C 1
ATOM 9611 O O . GLY B 1 474 ? -24.312 27.203 20.094 1 98.44 474 GLY B O 1
ATOM 9612 N N . TYR B 1 475 ? -24.625 25.047 20.594 1 98.62 475 TYR B N 1
ATOM 9613 C CA . TYR B 1 475 ? -23.328 24.812 21.219 1 98.62 475 TYR B CA 1
ATOM 9614 C C . TYR B 1 475 ? -23 23.328 21.266 1 98.62 475 TYR B C 1
ATOM 9616 O O . TYR B 1 475 ? -23.891 22.484 21.047 1 98.62 475 TYR B O 1
ATOM 9624 N N . VAL B 1 476 ? -21.719 22.938 21.438 1 98.38 476 VAL B N 1
ATOM 9625 C CA . VAL B 1 476 ? -21.266 21.562 21.609 1 98.38 476 VAL B CA 1
ATOM 9626 C C . VAL B 1 476 ? -21.375 21.156 23.078 1 98.38 476 VAL B C 1
ATOM 9628 O O . VAL B 1 476 ? -20.828 21.844 23.953 1 98.38 476 VAL B O 1
ATOM 9631 N N . PRO B 1 477 ? -22.062 20.156 23.422 1 98.06 477 PRO B N 1
ATOM 9632 C CA . PRO B 1 477 ? -22.188 19.75 24.812 1 98.06 477 PRO B CA 1
ATOM 9633 C C . PRO B 1 477 ? -21.016 18.891 25.297 1 98.06 477 PRO B C 1
ATOM 9635 O O . PRO B 1 477 ? -20.656 17.906 24.625 1 98.06 477 PRO B O 1
ATOM 9638 N N . ILE B 1 478 ? -20.484 19.188 26.484 1 97.25 478 ILE B N 1
ATOM 9639 C CA . ILE B 1 478 ? -19.25 18.609 26.984 1 97.25 478 ILE B CA 1
ATOM 9640 C C . ILE B 1 478 ? -19.469 17.156 27.359 1 97.25 478 ILE B C 1
ATOM 9642 O O . ILE B 1 478 ? -18.516 16.359 27.344 1 97.25 478 ILE B O 1
ATOM 9646 N N . ASP B 1 479 ? -20.688 16.75 27.719 1 96.38 479 ASP B N 1
ATOM 9647 C CA . ASP B 1 479 ? -20.969 15.375 28.109 1 96.38 479 ASP B CA 1
ATOM 9648 C C . ASP B 1 479 ? -21.078 14.469 26.891 1 96.38 479 ASP B C 1
ATOM 9650 O O . ASP B 1 479 ? -21.172 13.242 27.031 1 96.38 479 ASP B O 1
ATOM 9654 N N . ARG B 1 480 ? -21 15.086 25.641 1 95.38 480 ARG B N 1
ATOM 9655 C CA . ARG B 1 480 ? -21.109 14.297 24.422 1 95.38 480 ARG B CA 1
ATOM 9656 C C . ARG B 1 480 ? -19.859 14.461 23.547 1 95.38 480 ARG B C 1
ATOM 9658 O O . ARG B 1 480 ? -19.562 13.609 22.703 1 95.38 480 ARG B O 1
ATOM 9665 N N . GLU B 1 481 ? -19.203 15.469 23.703 1 95 481 GLU B N 1
ATOM 9666 C CA . GLU B 1 481 ? -18.031 15.828 22.891 1 95 481 GLU B CA 1
ATOM 9667 C C . GLU B 1 481 ? -17.031 16.609 23.719 1 95 481 GLU B C 1
ATOM 9669 O O . GLU B 1 481 ? -17.359 17.656 24.297 1 95 481 GLU B O 1
ATOM 9674 N N . PRO B 1 482 ? -15.812 16.047 23.781 1 94.69 482 PRO B N 1
ATOM 9675 C CA . PRO B 1 482 ? -14.805 16.797 24.531 1 94.69 482 PRO B CA 1
ATOM 9676 C C . PRO B 1 482 ? -14.445 18.141 23.875 1 94.69 482 PRO B C 1
ATOM 9678 O O . PRO B 1 482 ? -14.812 18.375 22.734 1 94.69 482 PRO B O 1
ATOM 9681 N N . GLU B 1 483 ? -13.75 19.031 24.656 1 96.31 483 GLU B N 1
ATOM 9682 C CA . GLU B 1 483 ? -13.281 20.344 24.203 1 96.31 483 GLU B CA 1
ATOM 9683 C C . GLU B 1 483 ? -14.445 21.188 23.688 1 96.31 483 GLU B C 1
ATOM 9685 O O . GLU B 1 483 ? -14.297 21.906 22.703 1 96.31 483 GLU B O 1
ATOM 9690 N N . ALA B 1 484 ? -15.547 21.078 24.375 1 97 484 ALA B N 1
ATOM 9691 C CA . ALA B 1 484 ? -16.828 21.609 23.906 1 97 484 ALA B CA 1
ATOM 9692 C C . ALA B 1 484 ? -16.828 23.125 23.875 1 97 484 ALA B C 1
ATOM 9694 O O . ALA B 1 484 ? -17.359 23.734 22.938 1 97 484 ALA B O 1
ATOM 9695 N N . ALA B 1 485 ? -16.266 23.766 24.844 1 97.44 485 ALA B N 1
ATOM 9696 C CA . ALA B 1 485 ? -16.25 25.234 24.891 1 97.44 485 ALA B CA 1
ATOM 9697 C C . ALA B 1 485 ? -15.438 25.797 23.734 1 97.44 485 ALA B C 1
ATOM 9699 O O . ALA B 1 485 ? -15.891 26.719 23.031 1 97.44 485 ALA B O 1
ATOM 9700 N N . SER B 1 486 ? -14.219 25.281 23.594 1 97.12 486 SER B N 1
ATOM 9701 C CA . SER B 1 486 ? -13.367 25.75 22.516 1 97.12 486 SER B CA 1
ATOM 9702 C C . SER B 1 486 ? -13.992 25.469 21.156 1 97.12 486 SER B C 1
ATOM 9704 O O . SER B 1 486 ? -13.969 26.312 20.25 1 97.12 486 SER B O 1
ATOM 9706 N N . LYS B 1 487 ? -14.578 24.281 20.969 1 97.88 487 LYS B N 1
ATOM 9707 C CA . LYS B 1 487 ? -15.219 23.938 19.688 1 97.88 487 LYS B CA 1
ATOM 9708 C C . LYS B 1 487 ? -16.359 24.906 19.375 1 97.88 487 LYS B C 1
ATOM 9710 O O . LYS B 1 487 ? -16.484 25.359 18.234 1 97.88 487 LYS B O 1
ATOM 9715 N N . THR B 1 488 ? -17.125 25.281 20.344 1 98.56 488 THR B N 1
ATOM 9716 C CA . THR B 1 488 ? -18.266 26.156 20.109 1 98.56 488 THR B CA 1
ATOM 9717 C C . THR B 1 488 ? -17.812 27.516 19.609 1 98.56 488 THR B C 1
ATOM 9719 O O . THR B 1 488 ? -18.328 28.016 18.594 1 98.56 488 THR B O 1
ATOM 9722 N N . VAL B 1 489 ? -16.859 28.094 20.25 1 98.25 489 VAL B N 1
ATOM 9723 C CA . VAL B 1 489 ? -16.484 29.453 19.891 1 98.25 489 VAL B CA 1
ATOM 9724 C C . VAL B 1 489 ? -15.695 29.422 18.578 1 98.25 489 VAL B C 1
ATOM 9726 O O . VAL B 1 489 ? -15.789 30.359 17.781 1 98.25 489 VAL B O 1
ATOM 9729 N N . GLU B 1 490 ? -14.93 28.422 18.312 1 98.31 490 GLU B N 1
ATOM 9730 C CA . GLU B 1 490 ? -14.18 28.359 17.062 1 98.31 490 GLU B CA 1
ATOM 9731 C C . GLU B 1 490 ? -15.102 28.047 15.891 1 98.31 490 GLU B C 1
ATOM 9733 O O . GLU B 1 490 ? -14.906 28.578 14.789 1 98.31 490 GLU B O 1
ATOM 9738 N N . TYR B 1 491 ? -16.141 27.156 16.094 1 98.75 491 TYR B N 1
ATOM 9739 C CA . TYR B 1 491 ? -17.156 26.969 15.07 1 98.75 491 TYR B CA 1
ATOM 9740 C C . TYR B 1 491 ? -17.859 28.266 14.734 1 98.75 491 TYR B C 1
ATOM 9742 O O . TYR B 1 491 ? -18.125 28.562 13.57 1 98.75 491 TYR B O 1
ATOM 9750 N N . ALA B 1 492 ? -18.156 29.031 15.766 1 98.5 492 ALA B N 1
ATOM 9751 C CA . ALA B 1 492 ? -18.844 30.297 15.555 1 98.5 492 ALA B CA 1
ATOM 9752 C C . ALA B 1 492 ? -18 31.234 14.68 1 98.5 492 ALA B C 1
ATOM 9754 O O . ALA B 1 492 ? -18.531 31.891 13.781 1 98.5 492 ALA B O 1
ATOM 9755 N N . TYR B 1 493 ? -16.797 31.312 14.945 1 98 493 TYR B N 1
ATOM 9756 C CA . TYR B 1 493 ? -15.898 32.125 14.125 1 98 493 TYR B CA 1
ATOM 9757 C C . TYR B 1 493 ? -15.859 31.609 12.695 1 98 493 TYR B C 1
ATOM 9759 O O . TYR B 1 493 ? -15.953 32.375 11.742 1 98 493 TYR B O 1
ATOM 9767 N N . ASP B 1 494 ? -15.633 30.281 12.508 1 98.69 494 ASP B N 1
ATOM 9768 C CA . ASP B 1 494 ? -15.641 29.688 11.172 1 98.69 494 ASP B CA 1
ATOM 9769 C C . ASP B 1 494 ? -16.922 30.031 10.422 1 98.69 494 ASP B C 1
ATOM 9771 O O . ASP B 1 494 ? -16.891 30.359 9.242 1 98.69 494 ASP B O 1
ATOM 9775 N N . ASP B 1 495 ? -18.031 29.938 11.156 1 98.75 495 ASP B N 1
ATOM 9776 C CA . ASP B 1 495 ? -19.328 30.25 10.57 1 98.75 495 ASP B CA 1
ATOM 9777 C C . ASP B 1 495 ? -19.375 31.703 10.078 1 98.75 495 ASP B C 1
ATOM 9779 O O . ASP B 1 495 ? -19.953 31.984 9.031 1 98.75 495 ASP B O 1
ATOM 9783 N N . TRP B 1 496 ? -18.828 32.531 10.828 1 98.25 496 TRP B N 1
ATOM 9784 C CA . TRP B 1 496 ? -18.781 33.938 10.438 1 98.25 496 TRP B CA 1
ATOM 9785 C C . TRP B 1 496 ? -18.047 34.125 9.117 1 98.25 496 TRP B C 1
ATOM 9787 O O . TRP B 1 496 ? -18.469 34.906 8.266 1 98.25 496 TRP B O 1
ATOM 9797 N N . THR B 1 497 ? -16.953 33.469 8.953 1 98.5 497 THR B N 1
ATOM 9798 C CA . THR B 1 497 ? -16.188 33.625 7.711 1 98.5 497 THR B CA 1
ATOM 9799 C C . THR B 1 497 ? -16.984 33.062 6.527 1 98.5 497 THR B C 1
ATOM 9801 O O . THR B 1 497 ? -16.891 33.594 5.414 1 98.5 497 THR B O 1
ATOM 9804 N N . ILE B 1 498 ? -17.734 31.953 6.754 1 98.81 498 ILE B N 1
ATOM 9805 C CA . ILE B 1 498 ? -18.641 31.453 5.719 1 98.81 498 ILE B CA 1
ATOM 9806 C C . ILE B 1 498 ? -19.656 32.531 5.355 1 98.81 498 ILE B C 1
ATOM 9808 O O . ILE B 1 498 ? -19.922 32.781 4.176 1 98.81 498 ILE B O 1
ATOM 9812 N N . ALA B 1 499 ? -20.25 33.156 6.348 1 98.69 499 ALA B N 1
ATOM 9813 C CA . ALA B 1 499 ? -21.25 34.219 6.125 1 98.69 499 ALA B CA 1
ATOM 9814 C C . ALA B 1 499 ? -20.672 35.344 5.277 1 98.69 499 ALA B C 1
ATOM 9816 O O . ALA B 1 499 ? -21.328 35.812 4.355 1 98.69 499 ALA B O 1
ATOM 9817 N N . ARG B 1 500 ? -19.484 35.781 5.625 1 98.06 500 ARG B N 1
ATOM 9818 C CA . ARG B 1 500 ? -18.844 36.875 4.906 1 98.06 500 ARG B CA 1
ATOM 9819 C C . ARG B 1 500 ? -18.641 36.531 3.436 1 98.06 500 ARG B C 1
ATOM 9821 O O . ARG B 1 500 ? -18.938 37.312 2.551 1 98.06 500 ARG B O 1
ATOM 9828 N N . MET B 1 501 ? -18.109 35.312 3.188 1 98.69 501 MET B N 1
ATOM 9829 C CA . MET B 1 501 ? -17.859 34.906 1.805 1 98.69 501 MET B CA 1
ATOM 9830 C C . MET B 1 501 ? -19.172 34.719 1.056 1 98.69 501 MET B C 1
ATOM 9832 O O . MET B 1 501 ? -19.297 35.094 -0.112 1 98.69 501 MET B O 1
ATOM 9836 N N . ALA B 1 502 ? -20.156 34.094 1.734 1 98.88 502 ALA B N 1
ATOM 9837 C CA . ALA B 1 502 ? -21.469 33.938 1.123 1 98.88 502 ALA B CA 1
ATOM 9838 C C . ALA B 1 502 ? -22.062 35.281 0.703 1 98.88 502 ALA B C 1
ATOM 9840 O O . ALA B 1 502 ? -22.609 35.406 -0.397 1 98.88 502 ALA B O 1
ATOM 9841 N N . ARG B 1 503 ? -22 36.281 1.54 1 98.44 503 ARG B N 1
ATOM 9842 C CA . ARG B 1 503 ? -22.5 37.625 1.216 1 98.44 503 ARG B CA 1
ATOM 9843 C C . ARG B 1 503 ? -21.75 38.219 0.028 1 98.44 503 ARG B C 1
ATOM 9845 O O . ARG B 1 503 ? -22.359 38.812 -0.857 1 98.44 503 ARG B O 1
ATOM 9852 N N . ALA B 1 504 ? -20.484 38.062 0.033 1 98.38 504 ALA B N 1
ATOM 9853 C CA . ALA B 1 504 ? -19.672 38.562 -1.062 1 98.38 504 ALA B CA 1
ATOM 9854 C C . ALA B 1 504 ? -20.047 37.906 -2.387 1 98.38 504 ALA B C 1
ATOM 9856 O O . ALA B 1 504 ? -19.906 38.5 -3.451 1 98.38 504 ALA B O 1
ATOM 9857 N N . LEU B 1 505 ? -20.547 36.688 -2.344 1 98.62 505 LEU B N 1
ATOM 9858 C CA . LEU B 1 505 ? -20.906 35.938 -3.543 1 98.62 505 LEU B CA 1
ATOM 9859 C C . LEU B 1 505 ? -22.391 36.094 -3.865 1 98.62 505 LEU B C 1
ATOM 9861 O O . LEU B 1 505 ? -22.891 35.469 -4.797 1 98.62 505 LEU B O 1
ATOM 9865 N N . GLY B 1 506 ? -23.094 36.875 -3.086 1 98.44 506 GLY B N 1
ATOM 9866 C CA . GLY B 1 506 ? -24.5 37.125 -3.33 1 98.44 506 GLY B CA 1
ATOM 9867 C C . GLY B 1 506 ? -25.422 36.031 -2.844 1 98.44 506 GLY B C 1
ATOM 9868 O O . GLY B 1 506 ? -26.578 35.938 -3.26 1 98.44 506 GLY B O 1
ATOM 9869 N N . LYS B 1 507 ? -24.906 35.156 -2.014 1 98.69 507 LYS B N 1
ATOM 9870 C CA . LYS B 1 507 ? -25.703 34.094 -1.443 1 98.69 507 LYS B CA 1
ATOM 9871 C C . LYS B 1 507 ? -26.281 34.5 -0.087 1 98.69 507 LYS B C 1
ATOM 9873 O O . LYS B 1 507 ? -25.906 33.938 0.943 1 98.69 507 LYS B O 1
ATOM 9878 N N . GLU B 1 508 ? -27.297 35.281 -0.037 1 98.38 508 GLU B N 1
ATOM 9879 C CA . GLU B 1 508 ? -27.797 35.969 1.151 1 98.38 508 GLU B CA 1
ATOM 9880 C C . GLU B 1 508 ? -28.391 34.969 2.148 1 98.38 508 GLU B C 1
ATOM 9882 O O . GLU B 1 508 ? -28.281 35.156 3.361 1 98.38 508 GLU B O 1
ATOM 9887 N N . ASP B 1 509 ? -29.047 33.938 1.645 1 98.5 509 ASP B N 1
ATOM 9888 C CA . ASP B 1 509 ? -29.656 32.969 2.549 1 98.5 509 ASP B CA 1
ATOM 9889 C C . ASP B 1 509 ? -28.594 32.219 3.344 1 98.5 509 ASP B C 1
ATOM 9891 O O . ASP B 1 509 ? -28.734 32 4.551 1 98.5 509 ASP B O 1
ATOM 9895 N N . ILE B 1 510 ? -27.609 31.797 2.621 1 98.75 510 ILE B N 1
ATOM 9896 C CA . ILE B 1 510 ? -26.484 31.141 3.293 1 98.75 510 ILE B CA 1
ATOM 9897 C C . ILE B 1 510 ? -25.828 32.125 4.273 1 98.75 510 ILE B C 1
ATOM 9899 O O . ILE B 1 510 ? -25.531 31.75 5.41 1 98.75 510 ILE B O 1
ATOM 9903 N N . ALA B 1 511 ? -25.578 33.344 3.9 1 98.75 511 ALA B N 1
ATOM 9904 C CA . ALA B 1 511 ? -24.953 34.375 4.746 1 98.75 511 ALA B CA 1
ATOM 9905 C C . ALA B 1 511 ? -25.75 34.562 6.039 1 98.75 511 ALA B C 1
ATOM 9907 O O . ALA B 1 511 ? -25.172 34.625 7.125 1 98.75 511 ALA B O 1
ATOM 9908 N N . ARG B 1 512 ? -27.062 34.656 5.898 1 98.38 512 ARG B N 1
ATOM 9909 C CA . ARG B 1 512 ? -27.922 34.875 7.066 1 98.38 512 ARG B CA 1
ATOM 9910 C C . ARG B 1 512 ? -27.844 33.688 8.031 1 98.38 512 ARG B C 1
ATOM 9912 O O . ARG B 1 512 ? -27.734 33.875 9.242 1 98.38 512 ARG B O 1
ATOM 9919 N N . THR B 1 513 ? -27.922 32.531 7.426 1 98.44 513 THR B N 1
ATOM 9920 C CA . THR B 1 513 ? -27.844 31.312 8.242 1 98.44 513 THR B CA 1
ATOM 9921 C C . THR B 1 513 ? -26.547 31.266 9.047 1 98.44 513 THR B C 1
ATOM 9923 O O . THR B 1 513 ? -26.578 31.047 10.258 1 98.44 513 THR B O 1
ATOM 9926 N N . PHE B 1 514 ? -25.5 31.484 8.43 1 98.75 514 PHE B N 1
ATOM 9927 C CA . PHE B 1 514 ? -24.203 31.328 9.086 1 98.75 514 PHE B CA 1
ATOM 9928 C C . PHE B 1 514 ? -23.875 32.531 9.938 1 98.75 514 PHE B C 1
ATOM 9930 O O . PHE B 1 514 ? -23.109 32.438 10.906 1 98.75 514 PHE B O 1
ATOM 9937 N N . GLU B 1 515 ? -24.391 33.719 9.633 1 97.75 515 GLU B N 1
ATOM 9938 C CA . GLU B 1 515 ? -24.281 34.844 10.531 1 97.75 515 GLU B CA 1
ATOM 9939 C C . GLU B 1 515 ? -24.969 34.594 11.867 1 97.75 515 GLU B C 1
ATOM 9941 O O . GLU B 1 515 ? -24.469 35 12.922 1 97.75 515 GLU B O 1
ATOM 9946 N N . ALA B 1 516 ? -26.125 33.969 11.758 1 98 516 ALA B N 1
ATOM 9947 C CA . ALA B 1 516 ? -26.812 33.594 12.984 1 98 516 ALA B CA 1
ATOM 9948 C C . ALA B 1 516 ? -25.969 32.625 13.82 1 98 516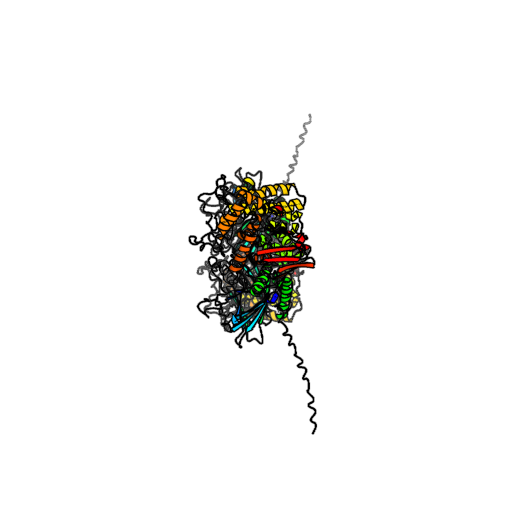 ALA B C 1
ATOM 9950 O O . ALA B 1 516 ? -25.859 32.812 15.039 1 98 516 ALA B O 1
ATOM 9951 N N . ARG B 1 517 ? -25.375 31.672 13.203 1 98.5 517 ARG B N 1
ATOM 9952 C CA . ARG B 1 517 ? -24.547 30.688 13.875 1 98.5 517 ARG B CA 1
ATOM 9953 C C . ARG B 1 517 ? -23.297 31.344 14.453 1 98.5 517 ARG B C 1
ATOM 9955 O O . ARG B 1 517 ? -22.781 30.891 15.484 1 98.5 517 ARG B O 1
ATOM 9962 N N . ALA B 1 518 ? -22.766 32.375 13.797 1 98.06 518 ALA B N 1
ATOM 9963 C CA . ALA B 1 518 ? -21.609 33.094 14.297 1 98.06 518 ALA B CA 1
ATOM 9964 C C . ALA B 1 518 ? -21.891 33.688 15.688 1 98.06 518 ALA B C 1
ATOM 9966 O O . ALA B 1 518 ? -20.953 33.906 16.453 1 98.06 518 ALA B O 1
ATOM 9967 N N . GLY B 1 519 ? -23.125 33.875 16 1 97.5 519 GLY B N 1
ATOM 9968 C CA . GLY B 1 519 ? -23.531 34.406 17.281 1 97.5 519 GLY B CA 1
ATOM 9969 C C . GLY B 1 519 ? -23.578 33.375 18.391 1 97.5 519 GLY B C 1
ATOM 9970 O O . GLY B 1 519 ? -23.781 33.719 19.547 1 97.5 519 GLY B O 1
ATOM 9971 N N . ASN B 1 520 ? -23.281 32.125 18.047 1 98.44 520 ASN B N 1
ATOM 9972 C CA . ASN B 1 520 ? -23.422 31.016 18.984 1 98.44 520 ASN B CA 1
ATOM 9973 C C . ASN B 1 520 ? -22.406 31.125 20.125 1 98.44 520 ASN B C 1
ATOM 9975 O O . ASN B 1 520 ? -22.562 30.453 21.156 1 98.44 520 ASN B O 1
ATOM 9979 N N . TRP B 1 521 ? -21.328 31.938 19.984 1 97.62 521 TRP B N 1
ATOM 9980 C CA . TRP B 1 521 ? -20.375 32.094 21.094 1 97.62 521 TRP B CA 1
ATOM 9981 C C . TRP B 1 521 ? -21.094 32.531 22.359 1 97.62 521 TRP B C 1
ATOM 9983 O O . TRP B 1 521 ? -20.688 32.219 23.469 1 97.62 521 TRP B O 1
ATOM 9993 N N . ARG B 1 522 ? -22.234 33.219 22.25 1 97.81 522 ARG B N 1
ATOM 9994 C CA . ARG B 1 522 ? -23 33.75 23.375 1 97.81 522 ARG B CA 1
ATOM 9995 C C . ARG B 1 522 ? -23.594 32.594 24.203 1 97.81 522 ARG B C 1
ATOM 9997 O O . ARG B 1 522 ? -23.812 32.75 25.406 1 97.81 522 ARG B O 1
ATOM 10004 N N . ASN B 1 523 ? -23.766 31.516 23.562 1 98.12 523 ASN B N 1
ATOM 10005 C CA . ASN B 1 523 ? -24.391 30.375 24.219 1 98.12 523 ASN B CA 1
ATOM 10006 C C . ASN B 1 523 ? -23.453 29.734 25.234 1 98.12 523 ASN B C 1
ATOM 10008 O O . ASN B 1 523 ? -23.891 28.953 26.078 1 98.12 523 ASN B O 1
ATOM 10012 N N . THR B 1 524 ? -22.234 30.078 25.203 1 97.75 524 THR B N 1
ATOM 10013 C CA . THR B 1 524 ? -21.297 29.469 26.125 1 97.75 524 THR B CA 1
ATOM 10014 C C . THR B 1 524 ? -20.641 30.516 27.016 1 97.75 524 THR B C 1
ATOM 10016 O O . THR B 1 524 ? -19.75 30.219 27.797 1 97.75 524 THR B O 1
ATOM 10019 N N . PHE B 1 525 ? -20.984 31.734 26.875 1 98 525 PHE B N 1
ATOM 10020 C CA . PHE B 1 525 ? -20.516 32.781 27.766 1 98 525 PHE B CA 1
ATOM 10021 C C . PHE B 1 525 ? -21.328 32.812 29.062 1 98 525 PHE B C 1
ATOM 10023 O O . PHE B 1 525 ? -22.547 32.969 29.031 1 98 525 PHE B O 1
ATOM 10030 N N . ASP B 1 526 ? -20.719 32.625 30.125 1 98 526 ASP B N 1
ATOM 10031 C CA . ASP B 1 526 ? -21.344 32.688 31.438 1 98 526 ASP B CA 1
ATOM 10032 C C . ASP B 1 526 ? -21.188 34.062 32.062 1 98 526 ASP B C 1
ATOM 10034 O O . ASP B 1 526 ? -20.141 34.406 32.625 1 98 526 ASP B O 1
ATOM 10038 N N . ALA B 1 527 ? -22.203 34.75 32.156 1 95.19 527 ALA B N 1
ATOM 10039 C CA . ALA B 1 527 ? -22.156 36.156 32.625 1 95.19 527 ALA B CA 1
ATOM 10040 C C . ALA B 1 527 ? -21.781 36.219 34.094 1 95.19 527 ALA B C 1
ATOM 10042 O O . ALA B 1 527 ? -21.172 37.188 34.562 1 95.19 527 ALA B O 1
ATOM 10043 N N . LYS B 1 528 ? -22.141 35.156 34.781 1 95.88 528 LYS B N 1
ATOM 10044 C CA . LYS B 1 528 ? -21.844 35.125 36.219 1 95.88 528 LYS B CA 1
ATOM 10045 C C . LYS B 1 528 ? -20.344 35.062 36.469 1 95.88 528 LYS B C 1
ATOM 10047 O O . LYS B 1 528 ? -19.812 35.812 37.281 1 95.88 528 LYS B O 1
ATOM 10052 N N . SER B 1 529 ? -19.719 34.188 35.781 1 96.38 529 SER B N 1
ATOM 10053 C CA . SER B 1 529 ? -18.297 34 36 1 96.38 529 SER B CA 1
ATOM 10054 C C . SER B 1 529 ? -17.484 34.906 35.094 1 96.38 529 SER B C 1
ATOM 10056 O O . SER B 1 529 ? -16.312 35.188 35.375 1 96.38 529 SER B O 1
ATOM 10058 N N . GLY B 1 530 ? -18.062 35.344 34 1 96.44 530 GLY B N 1
ATOM 10059 C CA . GLY B 1 530 ? -17.375 36.188 33.031 1 96.44 530 GLY B CA 1
ATOM 10060 C C . GLY B 1 530 ? -16.484 35.375 32.094 1 96.44 530 GLY B C 1
ATOM 10061 O O . GLY B 1 530 ? -15.594 35.938 31.453 1 96.44 530 GLY B O 1
ATOM 10062 N N . PHE B 1 531 ? -16.641 34.062 32.062 1 97.94 531 PHE B N 1
ATOM 10063 C CA . PHE B 1 531 ? -15.812 33.188 31.234 1 97.94 531 PHE B CA 1
ATOM 10064 C C . PHE B 1 531 ? -16.656 32.469 30.203 1 97.94 531 PHE B C 1
ATOM 10066 O O . PHE B 1 531 ? -17.859 32.281 30.391 1 97.94 531 PHE B O 1
ATOM 10073 N N . ILE B 1 532 ? -16.109 32.156 29.031 1 97.56 532 ILE B N 1
ATOM 10074 C CA . ILE B 1 532 ? -16.625 31.109 28.156 1 97.56 532 ILE B CA 1
ATOM 10075 C C . ILE B 1 532 ? -16.469 29.75 28.828 1 97.56 532 ILE B C 1
ATOM 10077 O O . ILE B 1 532 ? -15.352 29.344 29.203 1 97.56 532 ILE B O 1
ATOM 10081 N N . ARG B 1 533 ? -17.531 29.016 29 1 97.62 533 ARG B N 1
ATOM 10082 C CA . ARG B 1 533 ? -17.547 27.75 29.734 1 97.62 533 ARG B CA 1
ATOM 10083 C C . ARG B 1 533 ? -18.266 26.672 28.953 1 97.62 533 ARG B C 1
ATOM 10085 O O . ARG B 1 533 ? -19.156 26.953 28.156 1 97.62 533 ARG B O 1
ATOM 10092 N N . ALA B 1 534 ? -17.906 25.469 29.188 1 97.12 534 ALA B N 1
ATOM 10093 C CA . ALA B 1 534 ? -18.594 24.328 28.578 1 97.12 534 ALA B CA 1
ATOM 10094 C C . ALA B 1 534 ? -19.969 24.125 29.203 1 97.12 534 ALA B C 1
ATOM 10096 O O . ALA B 1 534 ? -20.141 24.312 30.406 1 97.12 534 ALA B O 1
ATOM 10097 N N . ARG B 1 535 ? -20.844 23.766 28.344 1 97.5 535 ARG B N 1
ATOM 10098 C CA . ARG B 1 535 ? -22.203 23.422 28.75 1 97.5 535 ARG B CA 1
ATOM 10099 C C . ARG B 1 535 ? -22.5 21.938 28.5 1 97.5 535 ARG B C 1
ATOM 10101 O O . ARG B 1 535 ? -21.875 21.328 27.625 1 97.5 535 ARG B O 1
ATOM 10108 N N . ARG B 1 536 ? -23.344 21.406 29.328 1 97.75 536 ARG B N 1
ATOM 10109 C CA . ARG B 1 536 ? -23.875 20.062 29.094 1 97.75 536 ARG B CA 1
ATOM 10110 C C . ARG B 1 536 ? -25.062 20.094 28.141 1 97.75 536 ARG B C 1
ATOM 10112 O O . ARG B 1 536 ? -25.609 21.156 27.859 1 97.75 536 ARG B O 1
ATOM 10119 N N . ALA B 1 537 ? -25.5 18.938 27.75 1 97.81 537 ALA B N 1
ATOM 10120 C CA . ALA B 1 537 ? -26.594 18.828 26.797 1 97.81 537 ALA B CA 1
ATOM 10121 C C . ALA B 1 537 ? -27.906 19.359 27.391 1 97.81 537 ALA B C 1
ATOM 10123 O O . ALA B 1 537 ? -28.781 19.828 26.656 1 97.81 537 ALA B O 1
ATOM 10124 N N . ASP B 1 538 ? -28.016 19.406 28.703 1 97.81 538 ASP B N 1
ATOM 10125 C CA . ASP B 1 538 ? -29.219 19.875 29.375 1 97.81 538 ASP B CA 1
ATOM 10126 C C . ASP B 1 538 ? -29.219 21.391 29.531 1 97.81 538 ASP B C 1
ATOM 10128 O O . ASP B 1 538 ? -30.156 21.969 30.078 1 97.81 538 ASP B O 1
ATOM 10132 N N . GLY B 1 539 ? -28.156 22.062 29.125 1 97.31 539 GLY B N 1
ATOM 10133 C CA . GLY B 1 539 ? -28.094 23.516 29.109 1 97.31 539 GLY B CA 1
ATOM 10134 C C . GLY B 1 539 ? -27.297 24.094 30.266 1 97.31 539 GLY B C 1
ATOM 10135 O O . GLY B 1 539 ? -26.906 25.266 30.234 1 97.31 539 GLY B O 1
ATOM 10136 N N . ALA B 1 540 ? -27 23.234 31.266 1 97.81 540 ALA B N 1
ATOM 10137 C CA . ALA B 1 540 ? -26.281 23.719 32.438 1 97.81 540 ALA B CA 1
ATOM 10138 C C . ALA B 1 540 ? -24.781 23.844 32.125 1 97.81 540 ALA B C 1
ATOM 10140 O O . ALA B 1 540 ? -24.219 23.031 31.391 1 97.81 540 ALA B O 1
ATOM 10141 N N . PHE B 1 541 ? -24.203 24.859 32.688 1 97.75 541 PHE B N 1
ATOM 10142 C CA . PHE B 1 541 ? -22.75 24.938 32.625 1 97.75 541 PHE B CA 1
ATOM 10143 C C . PHE B 1 541 ? -22.109 23.797 33.406 1 97.75 541 PHE B C 1
ATOM 10145 O O . PHE B 1 541 ? -22.641 23.391 34.438 1 97.75 541 PHE B O 1
ATOM 10152 N N . ARG B 1 542 ? -21.031 23.297 32.938 1 96 542 ARG B N 1
ATOM 10153 C CA . ARG B 1 542 ? -20.344 22.219 33.625 1 96 542 ARG B CA 1
ATOM 10154 C C . ARG B 1 542 ? -19.828 22.672 35 1 96 542 ARG B C 1
ATOM 10156 O O . ARG B 1 542 ? -19.281 23.766 35.125 1 96 542 ARG B O 1
ATOM 10163 N N . THR B 1 543 ? -20.062 21.953 36 1 94.88 543 THR B N 1
ATOM 10164 C CA . THR B 1 543 ? -19.547 22.172 37.344 1 94.88 543 THR B CA 1
ATOM 10165 C C . THR B 1 543 ? -18.797 20.938 37.844 1 94.88 543 THR B C 1
ATOM 10167 O O . THR B 1 543 ? -19.109 19.812 37.469 1 94.88 543 THR B O 1
ATOM 10170 N N . PRO B 1 544 ? -17.797 21.031 38.781 1 94.5 544 PRO B N 1
ATOM 10171 C CA . PRO B 1 544 ? -17.219 22.297 39.188 1 94.5 544 PRO B CA 1
ATOM 10172 C C . PRO B 1 544 ? -16.453 23.016 38.094 1 94.5 544 PRO B C 1
ATOM 10174 O O . PRO B 1 544 ? -16.203 22.422 37.031 1 94.5 544 PRO B O 1
ATOM 10177 N N . PHE B 1 545 ? -16.297 24.25 38.281 1 95.06 545 PHE B N 1
ATOM 10178 C CA . PHE B 1 545 ? -15.609 25.078 37.281 1 95.06 545 PHE B CA 1
ATOM 10179 C C . PHE B 1 545 ? -14.336 25.688 37.875 1 95.06 545 PHE B C 1
ATOM 10181 O O . PHE B 1 545 ? -14.375 26.312 38.938 1 95.06 545 PHE B O 1
ATOM 10188 N N . ASP B 1 546 ? -13.242 25.438 37.219 1 94.44 546 ASP B N 1
ATOM 10189 C CA . ASP B 1 546 ? -11.938 26.031 37.5 1 94.44 546 ASP B CA 1
ATOM 10190 C C . ASP B 1 546 ? -11.336 26.656 36.219 1 94.44 546 ASP B C 1
ATOM 10192 O O . ASP B 1 546 ? -10.914 25.938 35.312 1 94.44 546 ASP B O 1
ATOM 10196 N N . PRO B 1 547 ? -11.281 27.984 36.188 1 95.69 547 PRO B N 1
ATOM 10197 C CA . PRO B 1 547 ? -10.828 28.641 34.938 1 95.69 547 PRO B CA 1
ATOM 10198 C C . PRO B 1 547 ? -9.359 28.359 34.625 1 95.69 547 PRO B C 1
ATOM 10200 O O . PRO B 1 547 ? -8.883 28.688 33.531 1 95.69 547 PRO B O 1
ATOM 10203 N N . THR B 1 548 ? -8.562 27.75 35.562 1 95 548 THR B N 1
ATOM 10204 C CA . THR B 1 548 ? -7.137 27.484 35.344 1 95 548 THR B CA 1
ATOM 10205 C C . THR B 1 548 ? -6.898 26.031 34.938 1 95 548 THR B C 1
ATOM 10207 O O . THR B 1 548 ? -5.762 25.641 34.688 1 95 548 THR B O 1
ATOM 10210 N N . ALA B 1 549 ? -7.961 25.297 34.906 1 92.19 549 ALA B N 1
ATOM 10211 C CA . ALA B 1 549 ? -7.812 23.875 34.562 1 92.19 549 ALA B CA 1
ATOM 10212 C C . ALA B 1 549 ? -7.449 23.688 33.094 1 92.19 549 ALA B C 1
ATOM 10214 O O . ALA B 1 549 ? -8.047 24.312 32.219 1 92.19 549 ALA B O 1
ATOM 10215 N N . ILE B 1 550 ? -6.332 22.828 32.906 1 87.19 550 ILE B N 1
ATOM 10216 C CA . ILE B 1 550 ? -5.895 22.547 31.562 1 87.19 550 ILE B CA 1
ATOM 10217 C C . ILE B 1 550 ? -5.852 21.031 31.328 1 87.19 550 ILE B C 1
ATOM 10219 O O . ILE B 1 550 ? -5.891 20.266 32.281 1 87.19 550 ILE B O 1
ATOM 10223 N N . ASN B 1 551 ? -5.625 20.438 30.109 1 74.12 551 ASN B N 1
ATOM 10224 C CA . ASN B 1 551 ? -5.332 19.094 29.625 1 74.12 551 ASN B CA 1
ATOM 10225 C C . ASN B 1 551 ? -6.418 18.594 28.672 1 74.12 551 ASN B C 1
ATOM 10227 O O . ASN B 1 551 ? -7.535 19.109 28.672 1 74.12 551 ASN B O 1
ATOM 10231 N N . TYR B 1 552 ? -6.039 17.438 27.906 1 60.91 552 TYR B N 1
ATOM 10232 C CA . TYR B 1 552 ? -6.77 16.891 26.766 1 60.91 552 TYR B CA 1
ATOM 10233 C C . TYR B 1 552 ? -8.055 16.219 27.203 1 60.91 552 TYR B C 1
ATOM 10235 O O . TYR B 1 552 ? -8.047 15.383 28.125 1 60.91 552 TYR B O 1
ATOM 10243 N N . GLY B 1 553 ? -9.219 16.719 26.859 1 64.38 553 GLY B N 1
ATOM 10244 C CA . GLY B 1 553 ? -10.539 16.234 27.203 1 64.38 553 GLY B CA 1
ATOM 10245 C C . GLY B 1 553 ? -11.273 17.156 28.172 1 64.38 553 GLY B C 1
ATOM 10246 O O . GLY B 1 553 ? -12.43 16.906 28.516 1 64.38 553 GLY B O 1
ATOM 10247 N N . SER B 1 554 ? -10.5 18.203 28.406 1 81.31 554 SER B N 1
ATOM 10248 C CA . SER B 1 554 ? -11.133 19.25 29.172 1 81.31 554 SER B CA 1
ATOM 10249 C C . SER B 1 554 ? -12.156 20.016 28.344 1 81.31 554 SER B C 1
ATOM 10251 O O . SER B 1 554 ? -12.672 19.484 27.344 1 81.31 554 SER B O 1
ATOM 10253 N N . ASP B 1 555 ? -12.484 21.141 28.891 1 94.31 555 ASP B N 1
ATOM 10254 C CA . ASP B 1 555 ? -13.445 22.016 28.219 1 94.31 555 ASP B CA 1
ATOM 10255 C C . ASP B 1 555 ? -12.797 22.766 27.062 1 94.31 555 ASP B C 1
ATOM 10257 O O . ASP B 1 555 ? -13.492 23.25 26.172 1 94.31 555 ASP B O 1
ATOM 10261 N N . TYR B 1 556 ? -11.406 22.703 27.078 1 95.75 556 TYR B N 1
ATOM 10262 C CA . TYR B 1 556 ? -10.711 23.594 26.156 1 95.75 556 TYR B CA 1
ATOM 10263 C C . TYR B 1 556 ? -9.57 22.875 25.453 1 95.75 556 TYR B C 1
ATOM 10265 O O . TYR B 1 556 ? -8.938 21.984 26.031 1 95.75 556 TYR B O 1
ATOM 10273 N N . THR B 1 557 ? -9.344 23.266 24.203 1 94.81 557 THR B N 1
ATOM 10274 C CA . THR B 1 557 ? -8.25 22.719 23.406 1 94.81 557 THR B CA 1
ATOM 10275 C C . THR B 1 557 ? -6.941 23.438 23.734 1 94.81 557 THR B C 1
ATOM 10277 O O . THR B 1 557 ? -6.809 24.641 23.484 1 94.81 557 THR B O 1
ATOM 10280 N N . GLU B 1 558 ? -6.004 22.75 24.234 1 91.5 558 GLU B N 1
ATOM 10281 C CA . GLU B 1 558 ? -4.664 23.234 24.547 1 91.5 558 GLU B CA 1
ATOM 10282 C C . GLU B 1 558 ? -4.715 24.625 25.188 1 91.5 558 GLU B C 1
ATOM 10284 O O . GLU B 1 558 ? -4.008 25.531 24.766 1 91.5 558 GLU B O 1
ATOM 10289 N N . GLY B 1 559 ? -5.449 24.844 26.094 1 93.25 559 GLY B N 1
ATOM 10290 C CA . GLY B 1 559 ? -5.684 26.062 26.859 1 93.25 559 GLY B CA 1
ATOM 10291 C C . GLY B 1 559 ? -6.734 25.875 27.938 1 93.25 559 GLY B C 1
ATOM 10292 O O . GLY B 1 559 ? -7.117 24.75 28.266 1 93.25 559 GLY B O 1
ATOM 10293 N N . ASN B 1 560 ? -7.074 26.922 28.609 1 94.88 560 ASN B N 1
ATOM 10294 C CA . ASN B 1 560 ? -8.117 26.922 29.641 1 94.88 560 ASN B CA 1
ATOM 10295 C C . ASN B 1 560 ? -9.07 28.109 29.453 1 94.88 560 ASN B C 1
ATOM 10297 O O . ASN B 1 560 ? -9.109 28.719 28.375 1 94.88 560 ASN B O 1
ATOM 10301 N N . ALA B 1 561 ? -9.875 28.359 30.391 1 96.5 561 ALA B N 1
ATOM 10302 C CA . ALA B 1 561 ? -10.922 29.391 30.266 1 96.5 561 ALA B CA 1
ATOM 10303 C C . ALA B 1 561 ? -10.312 30.781 30.109 1 96.5 561 ALA B C 1
ATOM 10305 O O . ALA B 1 561 ? -10.867 31.625 29.406 1 96.5 561 ALA B O 1
ATOM 10306 N N . TRP B 1 562 ? -9.172 31.047 30.75 1 96.44 562 TRP B N 1
ATOM 10307 C CA . TRP B 1 562 ? -8.531 32.344 30.656 1 96.44 562 TRP B CA 1
ATOM 10308 C C . TRP B 1 562 ? -8.172 32.656 29.203 1 96.44 562 TRP B C 1
ATOM 10310 O O . TRP B 1 562 ? -8.305 33.812 28.766 1 96.44 562 TRP B O 1
ATOM 10320 N N . GLN B 1 563 ? -7.723 31.734 28.484 1 95 563 GLN B N 1
ATOM 10321 C CA . GLN B 1 563 ? -7.293 31.984 27.109 1 95 563 GLN B CA 1
ATOM 10322 C C . GLN B 1 563 ? -8.477 31.969 26.156 1 95 563 GLN B C 1
ATOM 10324 O O . GLN B 1 563 ? -8.594 32.844 25.281 1 95 563 GLN B O 1
ATOM 10329 N N . TYR B 1 564 ? -9.398 31.062 26.297 1 96.25 564 TYR B N 1
ATOM 10330 C CA . TYR B 1 564 ? -10.43 30.859 25.281 1 96.25 564 TYR B CA 1
ATOM 10331 C C . TYR B 1 564 ? -11.578 31.844 25.469 1 96.25 564 TYR B C 1
ATOM 10333 O O . TYR B 1 564 ? -12.414 32 24.578 1 96.25 564 TYR B O 1
ATOM 10341 N N . SER B 1 565 ? -11.648 32.5 26.547 1 97.12 565 SER B N 1
ATOM 10342 C CA . SER B 1 565 ? -12.766 33.406 26.781 1 97.12 565 SER B CA 1
ATOM 10343 C C . SER B 1 565 ? -12.625 34.688 25.953 1 97.12 565 SER B C 1
ATOM 10345 O O . SER B 1 565 ? -13.57 35.469 25.828 1 97.12 565 SER B O 1
ATOM 10347 N N . TRP B 1 566 ? -11.477 34.75 25.344 1 96.69 566 TRP B N 1
ATOM 10348 C CA . TRP B 1 566 ? -11.242 35.938 24.484 1 96.69 566 TRP B CA 1
ATOM 10349 C C . TRP B 1 566 ? -11.5 35.594 23.031 1 96.69 566 TRP B C 1
ATOM 10351 O O . TRP B 1 566 ? -11.477 36.469 22.172 1 96.69 566 TRP B O 1
ATOM 10361 N N . PHE B 1 567 ? -11.688 34.344 22.641 1 96.81 567 PHE B N 1
ATOM 10362 C CA . PHE B 1 567 ? -11.727 33.938 21.234 1 96.81 567 PHE B CA 1
ATOM 10363 C C . PHE B 1 567 ? -13.117 34.156 20.641 1 96.81 567 PHE B C 1
ATOM 10365 O O . PHE B 1 567 ? -13.883 33.219 20.469 1 96.81 567 PHE B O 1
ATOM 10372 N N . VAL B 1 568 ? -13.398 35.344 20.266 1 96.62 568 VAL B N 1
ATOM 10373 C CA . VAL B 1 568 ? -14.562 35.781 19.5 1 96.62 568 VAL B CA 1
ATOM 10374 C C . VAL B 1 568 ? -14.141 36.844 18.5 1 96.62 568 VAL B C 1
ATOM 10376 O O . VAL B 1 568 ? -14.703 37.938 18.469 1 96.62 568 VAL B O 1
ATOM 10379 N N . PRO B 1 569 ? -13.195 36.5 17.672 1 94.88 569 PRO B N 1
ATOM 10380 C CA . PRO B 1 569 ? -12.625 37.5 16.797 1 94.88 569 PRO B CA 1
ATOM 10381 C C . PRO B 1 569 ? -13.672 38.188 15.93 1 94.88 569 PRO B C 1
ATOM 10383 O O . PRO B 1 569 ? -13.516 39.375 15.578 1 94.88 569 PRO B O 1
ATOM 10386 N N . GLN B 1 570 ? -14.766 37.562 15.656 1 95.5 570 GLN B N 1
ATOM 10387 C CA . GLN B 1 570 ? -15.773 38.062 14.734 1 95.5 570 GLN B CA 1
ATOM 10388 C C . GLN B 1 570 ? -16.688 39.062 15.422 1 95.5 570 GLN B C 1
ATOM 10390 O O . GLN B 1 570 ? -17.438 39.781 14.758 1 95.5 570 GLN B O 1
ATOM 10395 N N . ASP B 1 571 ? -16.609 39.125 16.75 1 95.31 571 ASP B N 1
ATOM 10396 C CA . ASP B 1 571 ? -17.531 39.969 17.484 1 95.31 571 ASP B CA 1
ATOM 10397 C C . ASP B 1 571 ? -16.906 40.469 18.797 1 95.31 571 ASP B C 1
ATOM 10399 O O . ASP B 1 571 ? -17.484 40.281 19.859 1 95.31 571 ASP B O 1
ATOM 10403 N N . LEU B 1 572 ? -15.828 41.094 18.688 1 94 572 LEU B N 1
ATOM 10404 C CA . LEU B 1 572 ? -15.117 41.531 19.891 1 94 572 LEU B CA 1
ATOM 10405 C C . LEU B 1 572 ? -15.859 42.688 20.562 1 94 572 LEU B C 1
ATOM 10407 O O . LEU B 1 572 ? -15.797 42.844 21.781 1 94 572 LEU B O 1
ATOM 10411 N N . GLY B 1 573 ? -16.594 43.531 19.797 1 92.81 573 GLY B N 1
ATOM 10412 C CA . GLY B 1 573 ? -17.469 44.5 20.422 1 92.81 573 GLY B CA 1
ATOM 10413 C C . GLY B 1 573 ? -18.531 43.875 21.297 1 92.81 573 GLY B C 1
ATOM 10414 O O . GLY B 1 573 ? -18.812 44.375 22.406 1 92.81 573 GLY B O 1
ATOM 10415 N N . GLY B 1 574 ? -19.125 42.781 20.734 1 94.44 574 GLY B N 1
ATOM 10416 C CA . GLY B 1 574 ? -20.109 42.062 21.516 1 94.44 574 GLY B CA 1
ATOM 10417 C C . GLY B 1 574 ? -19.516 41.438 22.766 1 94.44 574 GLY B C 1
ATOM 10418 O O . GLY B 1 574 ? -20.156 41.406 23.812 1 94.44 574 GLY B O 1
ATOM 10419 N N . LEU B 1 575 ? -18.359 40.938 22.672 1 96.06 575 LEU B N 1
ATOM 10420 C CA . LEU B 1 575 ? -17.688 40.344 23.812 1 96.06 575 LEU B CA 1
ATOM 10421 C C . LEU B 1 575 ? -17.406 41.375 24.891 1 96.06 575 LEU B C 1
ATOM 10423 O O . LEU B 1 575 ? -17.594 41.125 26.078 1 96.06 575 LEU B O 1
ATOM 10427 N N . ILE B 1 576 ? -16.938 42.562 24.516 1 95.56 576 ILE B N 1
ATOM 10428 C CA . ILE B 1 576 ? -16.641 43.656 25.438 1 95.56 576 ILE B CA 1
ATOM 10429 C C . ILE B 1 576 ? -17.922 44.031 26.203 1 95.56 576 ILE B C 1
ATOM 10431 O O . ILE B 1 576 ? -17.891 44.219 27.422 1 95.56 576 ILE B O 1
ATOM 10435 N N . LYS B 1 577 ? -18.953 44.094 25.469 1 94.69 577 LYS B N 1
ATOM 10436 C CA . LYS B 1 577 ? -20.234 44.406 26.109 1 94.69 577 LYS B CA 1
ATOM 10437 C C . LYS B 1 577 ? -20.625 43.312 27.094 1 94.69 577 LYS B C 1
ATOM 10439 O O . LYS B 1 577 ? -21.047 43.625 28.219 1 94.69 577 LYS B O 1
ATOM 10444 N N . ALA B 1 578 ? -20.438 42.125 26.703 1 96.31 578 ALA B N 1
ATOM 10445 C CA . ALA B 1 578 ? -20.812 41 27.547 1 96.31 578 ALA B CA 1
ATOM 10446 C C . ALA B 1 578 ? -19.984 40.969 28.828 1 96.31 578 ALA B C 1
ATOM 10448 O O . ALA B 1 578 ? -20.469 40.531 29.875 1 96.31 578 ALA B O 1
ATOM 10449 N N . MET B 1 579 ? -18.812 41.469 28.734 1 96.25 579 MET B N 1
ATOM 10450 C CA . MET B 1 579 ? -17.875 41.375 29.875 1 96.25 579 MET B CA 1
ATOM 10451 C C . MET B 1 579 ? -18.031 42.594 30.766 1 96.25 579 MET B C 1
ATOM 10453 O O . MET B 1 579 ? -17.328 42.719 31.781 1 96.25 579 MET B O 1
ATOM 10457 N N . GLY B 1 580 ? -18.828 43.531 30.406 1 95.69 580 GLY B N 1
ATOM 10458 C CA . GLY B 1 580 ? -19.141 44.625 31.297 1 95.69 580 GLY B CA 1
ATOM 10459 C C . GLY B 1 580 ? -18.578 45.969 30.812 1 95.69 580 GLY B C 1
ATOM 10460 O O . GLY B 1 580 ? -18.578 46.938 31.562 1 95.69 580 GLY B O 1
ATOM 10461 N N . GLY B 1 581 ? -18.031 45.969 29.609 1 95.56 581 GLY B N 1
ATOM 10462 C CA . GLY B 1 581 ? -17.578 47.25 29.047 1 95.56 581 GLY B CA 1
ATOM 10463 C C . GLY B 1 581 ? -16.078 47.375 29.031 1 95.56 581 GLY B C 1
ATOM 10464 O O . GLY B 1 581 ? -15.359 46.469 29.484 1 95.56 581 GLY B O 1
ATOM 10465 N N . ASP B 1 582 ? -15.625 48.531 28.594 1 96.56 582 ASP B N 1
ATOM 10466 C CA . ASP B 1 582 ? -14.211 48.781 28.312 1 96.56 582 ASP B CA 1
ATOM 10467 C C . ASP B 1 582 ? -13.367 48.594 29.578 1 96.56 582 ASP B C 1
ATOM 10469 O O . ASP B 1 582 ? -12.383 47.844 29.562 1 96.56 582 ASP B O 1
ATOM 10473 N N . ALA B 1 583 ? -13.758 49.188 30.656 1 97.5 583 ALA B N 1
ATOM 10474 C CA . ALA B 1 583 ? -12.977 49.188 31.891 1 97.5 583 ALA B CA 1
ATOM 10475 C C . ALA B 1 583 ? -12.875 47.75 32.438 1 97.5 583 ALA B C 1
ATOM 10477 O O . ALA B 1 583 ? -11.828 47.344 32.969 1 97.5 583 ALA B O 1
ATOM 10478 N N . ALA B 1 584 ? -13.945 47.094 32.375 1 97.69 584 ALA B N 1
ATOM 10479 C CA . ALA B 1 584 ? -13.969 45.719 32.875 1 97.69 584 ALA B CA 1
ATOM 10480 C C . ALA B 1 584 ? -13.039 44.812 32.031 1 97.69 584 ALA B C 1
ATOM 10482 O O . ALA B 1 584 ? -12.359 43.938 32.594 1 97.69 584 ALA B O 1
ATOM 10483 N N . VAL B 1 585 ? -13.094 45 30.766 1 97.25 585 VAL B N 1
ATOM 10484 C CA . VAL B 1 585 ? -12.258 44.188 29.859 1 97.25 585 VAL B CA 1
ATOM 10485 C C . VAL B 1 585 ? -10.789 44.5 30.125 1 97.25 585 VAL B C 1
ATOM 10487 O O . VAL B 1 585 ? -9.977 43.562 30.234 1 97.25 585 VAL B O 1
ATOM 10490 N N . VAL B 1 586 ? -10.406 45.719 30.219 1 98.25 586 VAL B N 1
ATOM 10491 C CA . VAL B 1 586 ? -9.023 46.125 30.516 1 98.25 586 VAL B CA 1
ATOM 10492 C C . VAL B 1 586 ? -8.578 45.469 31.828 1 98.25 586 VAL B C 1
ATOM 10494 O O . VAL B 1 586 ? -7.48 44.938 31.922 1 98.25 586 VAL B O 1
ATOM 10497 N N . LYS B 1 587 ? -9.43 45.562 32.812 1 98.38 587 LYS B N 1
ATOM 10498 C CA . LYS B 1 587 ? -9.117 44.969 34.125 1 98.38 587 LYS B CA 1
ATOM 10499 C C . LYS B 1 587 ? -8.93 43.469 34.031 1 98.38 587 LYS B C 1
ATOM 10501 O O . LYS B 1 587 ? -8.016 42.906 34.625 1 98.38 587 LYS B O 1
ATOM 10506 N N . LYS B 1 588 ? -9.805 42.844 33.312 1 98.25 588 LYS B N 1
ATOM 10507 C CA . LYS B 1 588 ? -9.719 41.406 33.188 1 98.25 588 LYS B CA 1
ATOM 10508 C C . LYS B 1 588 ? -8.445 41 32.438 1 98.25 588 LYS B C 1
ATOM 10510 O O . LYS B 1 588 ? -7.805 40 32.781 1 98.25 588 LYS B O 1
ATOM 10515 N N . LEU B 1 589 ? -8.117 41.75 31.344 1 98.56 589 LEU B N 1
ATOM 10516 C CA . LEU B 1 589 ? -6.871 41.5 30.625 1 98.56 589 LEU B CA 1
ATOM 10517 C C . LEU B 1 589 ? -5.668 41.656 31.547 1 98.56 589 LEU B C 1
ATOM 10519 O O . LEU B 1 589 ? -4.758 40.812 31.531 1 98.56 589 LEU B O 1
ATOM 10523 N N . ASP B 1 590 ? -5.703 42.719 32.375 1 98.56 590 ASP B N 1
ATOM 10524 C CA . ASP B 1 590 ? -4.621 42.906 33.312 1 98.56 590 ASP B CA 1
ATOM 10525 C C . ASP B 1 590 ? -4.527 41.719 34.312 1 98.56 590 ASP B C 1
ATOM 10527 O O . ASP B 1 590 ? -3.432 41.281 34.625 1 98.56 590 ASP B O 1
ATOM 10531 N N . THR B 1 591 ? -5.664 41.312 34.719 1 98.31 591 THR B N 1
ATOM 10532 C CA . THR B 1 591 ? -5.691 40.188 35.656 1 98.31 591 THR B CA 1
ATOM 10533 C C . THR B 1 591 ? -5.082 38.938 35 1 98.31 591 THR B C 1
ATOM 10535 O O . THR B 1 591 ? -4.336 38.188 35.625 1 98.31 591 THR B O 1
ATOM 10538 N N . MET B 1 592 ? -5.406 38.688 33.75 1 98.12 592 MET B N 1
ATOM 10539 C CA . MET B 1 592 ? -4.863 37.531 33.031 1 98.12 592 MET B CA 1
ATOM 10540 C C . MET B 1 592 ? -3.342 37.625 32.938 1 98.12 592 MET B C 1
ATOM 10542 O O . MET B 1 592 ? -2.645 36.656 33.281 1 98.12 592 MET B O 1
ATOM 10546 N N . PHE B 1 593 ? -2.807 38.781 32.469 1 98.25 593 PHE B N 1
ATOM 10547 C CA . PHE B 1 593 ? -1.38 38.938 32.25 1 98.25 593 PHE B CA 1
ATOM 10548 C C . PHE B 1 593 ? -0.611 38.969 33.562 1 98.25 593 PHE B C 1
ATOM 10550 O O . PHE B 1 593 ? 0.564 38.625 33.594 1 98.25 593 PHE B O 1
ATOM 10557 N N . ASP B 1 594 ? -1.269 39.375 34.656 1 98 594 ASP B N 1
ATOM 10558 C CA . ASP B 1 594 ? -0.595 39.531 35.938 1 98 594 ASP B CA 1
ATOM 10559 C C . ASP B 1 594 ? -0.909 38.375 36.875 1 98 594 ASP B C 1
ATOM 10561 O O . ASP B 1 594 ? -0.551 38.406 38.031 1 98 594 ASP B O 1
ATOM 10565 N N . TYR B 1 595 ? -1.597 37.406 36.344 1 97.75 595 TYR B N 1
ATOM 10566 C CA . TYR B 1 595 ? -2.008 36.281 37.156 1 97.75 595 TYR B CA 1
ATOM 10567 C C . TYR B 1 595 ? -0.801 35.625 37.812 1 97.75 595 TYR B C 1
ATOM 10569 O O . TYR B 1 595 ? 0.217 35.375 37.156 1 97.75 595 TYR B O 1
ATOM 10577 N N . ASP B 1 596 ? -0.873 35.25 39.094 1 97.12 596 ASP B N 1
ATOM 10578 C CA . ASP B 1 596 ? 0.182 34.531 39.812 1 97.12 596 ASP B CA 1
ATOM 10579 C C . ASP B 1 596 ? 0.083 33.031 39.594 1 97.12 596 ASP B C 1
ATOM 10581 O O . ASP B 1 596 ? -0.756 32.375 40.188 1 97.12 596 ASP B O 1
ATOM 10585 N N . ASN B 1 597 ? 0.94 32.531 38.844 1 94.94 597 ASN B N 1
ATOM 10586 C CA . ASN B 1 597 ? 0.918 31.125 38.469 1 94.94 597 ASN B CA 1
ATOM 10587 C C . ASN B 1 597 ? 1.663 30.281 39.5 1 94.94 597 ASN B C 1
ATOM 10589 O O . ASN B 1 597 ? 1.803 29.062 39.312 1 94.94 597 ASN B O 1
ATOM 10593 N N . SER B 1 598 ? 2.176 30.797 40.562 1 94.38 598 SER B N 1
ATOM 10594 C CA . SER B 1 598 ? 3.084 30.141 41.469 1 94.38 598 SER B CA 1
ATOM 10595 C C . SER B 1 598 ? 2.432 28.906 42.094 1 94.38 598 SER B C 1
ATOM 10597 O O . SER B 1 598 ? 3.125 28 42.562 1 94.38 598 SER B O 1
ATOM 10599 N N . LYS B 1 599 ? 1.114 28.812 42.094 1 93.38 599 LYS B N 1
ATOM 10600 C CA . LYS B 1 599 ? 0.428 27.688 42.75 1 93.38 599 LYS B CA 1
ATOM 10601 C C . LYS B 1 599 ? -0.138 26.734 41.688 1 93.38 599 LYS B C 1
ATOM 10603 O O . LYS B 1 599 ? -0.926 25.844 42.031 1 93.38 599 LYS B O 1
ATOM 10608 N N . LEU B 1 600 ? 0.146 26.953 40.562 1 92.31 600 LEU B N 1
ATOM 10609 C CA . LEU B 1 600 ? -0.334 26.125 39.469 1 92.31 600 LEU B CA 1
ATOM 10610 C C . LEU B 1 600 ? 0.792 25.25 38.906 1 92.31 600 LEU B C 1
ATOM 10612 O O . LEU B 1 600 ? 1.943 25.688 38.844 1 92.31 600 LEU B O 1
ATOM 10616 N N . ASP B 1 601 ? 0.476 23.953 38.594 1 90.56 601 ASP B N 1
ATOM 10617 C CA . ASP B 1 601 ? 1.412 23.031 37.938 1 90.56 601 ASP B CA 1
ATOM 10618 C C . ASP B 1 601 ? 0.902 22.609 36.562 1 90.56 601 ASP B C 1
ATOM 10620 O O . ASP B 1 601 ? -0.032 21.812 36.469 1 90.56 601 ASP B O 1
ATOM 10624 N N . TYR B 1 602 ? 1.485 23.203 35.531 1 89.44 602 TYR B N 1
ATOM 10625 C CA . TYR B 1 602 ? 1.105 22.875 34.156 1 89.44 602 TYR B CA 1
ATOM 10626 C C . TYR B 1 602 ? 2.125 21.938 33.531 1 89.44 602 TYR B C 1
ATOM 10628 O O . TYR B 1 602 ? 2.119 21.734 32.312 1 89.44 602 TYR B O 1
ATOM 10636 N N . SER B 1 603 ? 2.982 21.234 34.219 1 83.5 603 SER B N 1
ATOM 10637 C CA . SER B 1 603 ? 4.086 20.438 33.719 1 83.5 603 SER B CA 1
ATOM 10638 C C . SER B 1 603 ? 3.574 19.203 32.969 1 83.5 603 SER B C 1
ATOM 10640 O O . SER B 1 603 ? 4.277 18.656 32.125 1 83.5 603 SER B O 1
ATOM 10642 N N . HIS B 1 604 ? 2.395 18.875 33.25 1 82.5 604 HIS B N 1
ATOM 10643 C CA . HIS B 1 604 ? 1.825 17.688 32.625 1 82.5 604 HIS B CA 1
ATOM 10644 C C . HIS B 1 604 ? 1.306 18.016 31.219 1 82.5 604 HIS B C 1
ATOM 10646 O O . HIS B 1 604 ? 0.983 17.109 30.438 1 82.5 604 HIS B O 1
ATOM 10652 N N . ALA B 1 605 ? 1.212 19.281 30.875 1 84.88 605 ALA B N 1
ATOM 10653 C CA . ALA B 1 605 ? 0.719 19.719 29.562 1 84.88 605 ALA B CA 1
ATOM 10654 C C . ALA B 1 605 ? 1.858 20.25 28.703 1 84.88 605 ALA B C 1
ATOM 10656 O O . ALA B 1 605 ? 2.189 21.438 28.75 1 84.88 605 ALA B O 1
ATOM 10657 N N . GLU B 1 606 ? 2.309 19.484 27.859 1 81.06 606 GLU B N 1
ATOM 10658 C CA . GLU B 1 606 ? 3.521 19.766 27.094 1 81.06 606 GLU B CA 1
ATOM 10659 C C . GLU B 1 606 ? 3.311 20.938 26.156 1 81.06 606 GLU B C 1
ATOM 10661 O O . GLU B 1 606 ? 4.254 21.672 25.844 1 81.06 606 GLU B O 1
ATOM 10666 N N . ASP B 1 607 ? 2.109 21.203 25.797 1 82.5 607 ASP B N 1
ATOM 10667 C CA . ASP B 1 607 ? 1.817 22.234 24.812 1 82.5 607 ASP B CA 1
ATOM 10668 C C . ASP B 1 607 ? 1.616 23.594 25.469 1 82.5 607 ASP B C 1
ATOM 10670 O O . ASP B 1 607 ? 1.392 24.594 24.797 1 82.5 607 ASP B O 1
ATOM 10674 N N . ILE B 1 608 ? 1.636 23.594 26.75 1 86.88 608 ILE B N 1
ATOM 10675 C CA . ILE B 1 608 ? 1.515 24.859 27.484 1 86.88 608 ILE B CA 1
ATOM 10676 C C . ILE B 1 608 ? 2.902 25.438 27.75 1 86.88 608 ILE B C 1
ATOM 10678 O O . ILE B 1 608 ? 3.621 24.969 28.625 1 86.88 608 ILE B O 1
ATOM 10682 N N . ALA B 1 609 ? 3.207 26.453 26.938 1 90 609 ALA B N 1
ATOM 10683 C CA . ALA B 1 609 ? 4.52 27.078 27.031 1 90 609 ALA B CA 1
ATOM 10684 C C . ALA B 1 609 ? 4.426 28.578 26.797 1 90 609 ALA B C 1
ATOM 10686 O O . ALA B 1 609 ? 3.473 29.062 26.172 1 90 609 ALA B O 1
ATOM 10687 N N . GLY B 1 610 ? 5.461 29.297 27.359 1 93.62 610 GLY B N 1
ATOM 10688 C CA . GLY B 1 610 ? 5.523 30.734 27.156 1 93.62 610 GLY B CA 1
ATOM 10689 C C . GLY B 1 610 ? 4.453 31.484 27.922 1 93.62 610 GLY B C 1
ATOM 10690 O O . GLY B 1 610 ? 3.762 32.344 27.359 1 93.62 610 GLY B O 1
ATOM 10691 N N . LEU B 1 611 ? 4.312 31.234 29.172 1 94.94 611 LEU B N 1
ATOM 10692 C CA . LEU B 1 611 ? 3.281 31.844 30 1 94.94 611 LEU B CA 1
ATOM 10693 C C . LEU B 1 611 ? 3.695 33.25 30.438 1 94.94 611 LEU B C 1
ATOM 10695 O O . LEU B 1 611 ? 4.848 33.469 30.828 1 94.94 611 LEU B O 1
ATOM 10699 N N . ILE B 1 612 ? 2.908 34.188 30.328 1 97.25 612 ILE B N 1
ATOM 10700 C CA . ILE B 1 612 ? 2.834 35.469 31 1 97.25 612 ILE B CA 1
ATOM 10701 C C . ILE B 1 612 ? 1.516 35.594 31.766 1 97.25 612 ILE B C 1
ATOM 10703 O O . ILE B 1 612 ? 0.495 35.969 31.203 1 97.25 612 ILE B O 1
ATOM 10707 N N . GLY B 1 613 ? 1.625 35.312 33.188 1 97.31 613 GLY B N 1
ATOM 10708 C CA . GLY B 1 613 ? 0.354 35 33.812 1 97.31 613 GLY B CA 1
ATOM 10709 C C . GLY B 1 613 ? -0.395 33.844 33.156 1 97.31 613 GLY B C 1
ATOM 10710 O O . GLY B 1 613 ? 0.175 32.781 32.906 1 97.31 613 GLY B O 1
ATOM 10711 N N . GLN B 1 614 ? -1.64 34.094 32.875 1 96.69 614 GLN B N 1
ATOM 10712 C CA . GLN B 1 614 ? -2.441 33.062 32.219 1 96.69 614 GLN B CA 1
ATOM 10713 C C . GLN B 1 614 ? -2.408 33.219 30.703 1 96.69 614 GLN B C 1
ATOM 10715 O O . GLN B 1 614 ? -3.008 32.438 29.984 1 96.69 614 GLN B O 1
ATOM 10720 N N . TYR B 1 615 ? -1.711 34.219 30.234 1 97.06 615 TYR B N 1
ATOM 10721 C CA . TYR B 1 615 ? -1.448 34.312 28.797 1 97.06 615 TYR B CA 1
ATOM 10722 C C . TYR B 1 615 ? -0.409 33.312 28.344 1 97.06 615 TYR B C 1
ATOM 10724 O O . TYR B 1 615 ? 0.697 33.25 28.891 1 97.06 615 TYR B O 1
ATOM 10732 N N . ILE B 1 616 ? -0.82 32.5 27.359 1 95.5 616 ILE B N 1
ATOM 10733 C CA . ILE B 1 616 ? 0.084 31.469 26.859 1 95.5 616 ILE B CA 1
ATOM 10734 C C . ILE B 1 616 ? 0.516 31.812 25.438 1 95.5 616 ILE B C 1
ATOM 10736 O O . ILE B 1 616 ? -0.143 31.438 24.469 1 95.5 616 ILE B O 1
ATOM 10740 N N . HIS B 1 617 ? 1.696 32.375 25.219 1 95.81 617 HIS B N 1
ATOM 10741 C CA . HIS B 1 617 ? 2.125 32.812 23.906 1 95.81 617 HIS B CA 1
ATOM 10742 C C . HIS B 1 617 ? 2.541 31.641 23.031 1 95.81 617 HIS B C 1
ATOM 10744 O O . HIS B 1 617 ? 2.469 31.703 21.812 1 95.81 617 HIS B O 1
ATOM 10750 N N . GLY B 1 618 ? 2.988 30.594 23.703 1 93.56 618 GLY B N 1
ATOM 10751 C CA . GLY B 1 618 ? 3.447 29.406 22.984 1 93.56 618 GLY B CA 1
ATOM 10752 C C . GLY B 1 618 ? 2.318 28.625 22.344 1 93.56 618 GLY B C 1
ATOM 10753 O O . GLY B 1 618 ? 2.557 27.625 21.672 1 93.56 618 GLY B O 1
ATOM 10754 N N . ASN B 1 619 ? 1.048 29.156 22.5 1 91.5 619 ASN B N 1
ATOM 10755 C CA . ASN B 1 619 ? -0.112 28.484 21.938 1 91.5 619 ASN B CA 1
ATOM 10756 C C . ASN B 1 619 ? -1.052 29.469 21.25 1 91.5 619 ASN B C 1
ATOM 10758 O O . ASN B 1 619 ? -1.255 30.578 21.719 1 91.5 619 ASN B O 1
ATOM 10762 N N . GLU B 1 620 ? -1.679 29.047 20.219 1 91.81 620 GLU B N 1
ATOM 10763 C CA . GLU B 1 620 ? -2.301 29.859 19.188 1 91.81 620 GLU B CA 1
ATOM 10764 C C . GLU B 1 620 ? -3.549 30.562 19.703 1 91.81 620 GLU B C 1
ATOM 10766 O O . GLU B 1 620 ? -3.855 31.688 19.281 1 91.81 620 GLU B O 1
ATOM 10771 N N . PRO B 1 621 ? -4.289 29.969 20.656 1 91.88 621 PRO B N 1
ATOM 10772 C CA . PRO B 1 621 ? -5.512 30.641 21.094 1 91.88 621 PRO B CA 1
ATOM 10773 C C . PRO B 1 621 ? -5.238 31.984 21.75 1 91.88 621 PRO B C 1
ATOM 10775 O O . PRO B 1 621 ? -6.145 32.812 21.875 1 91.88 621 PRO B O 1
ATOM 10778 N N . SER B 1 622 ? -4.023 32.281 22.062 1 94.94 622 SER B N 1
ATOM 10779 C CA . SER B 1 622 ? -3.68 33.5 22.766 1 94.94 622 SER B CA 1
ATOM 10780 C C . SER B 1 622 ? -3.162 34.562 21.812 1 94.94 622 SER B C 1
ATOM 10782 O O . SER B 1 622 ? -3.055 35.75 22.188 1 94.94 622 SER B O 1
ATOM 10784 N N . HIS B 1 623 ? -2.926 34.281 20.594 1 96.62 623 HIS B N 1
ATOM 10785 C CA . HIS B 1 623 ? -2.092 35.125 19.734 1 96.62 623 HIS B CA 1
ATOM 10786 C C . HIS B 1 623 ? -2.754 36.469 19.484 1 96.62 623 HIS B C 1
ATOM 10788 O O . HIS B 1 623 ? -2.07 37.469 19.25 1 96.62 623 HIS B O 1
ATOM 10794 N N . HIS B 1 624 ? -4.078 36.594 19.562 1 96.88 624 HIS B N 1
ATOM 10795 C CA . HIS B 1 624 ? -4.73 37.844 19.266 1 96.88 624 HIS B CA 1
ATOM 10796 C C . HIS B 1 624 ? -4.996 38.625 20.547 1 96.88 624 HIS B C 1
ATOM 10798 O O . HIS B 1 624 ? -5.328 39.812 20.5 1 96.88 624 HIS B O 1
ATOM 10804 N N . VAL B 1 625 ? -4.801 38.094 21.703 1 97.81 625 VAL B N 1
ATOM 10805 C CA . VAL B 1 625 ? -5.387 38.562 22.953 1 97.81 625 VAL B CA 1
ATOM 10806 C C . VAL B 1 625 ? -4.77 39.906 23.344 1 97.81 625 VAL B C 1
ATOM 10808 O O . VAL B 1 625 ? -5.465 40.781 23.828 1 97.81 625 VAL B O 1
ATOM 10811 N N . ALA B 1 626 ? -3.477 40.031 23.141 1 98.12 626 ALA B N 1
ATOM 10812 C CA . ALA B 1 626 ? -2.826 41.281 23.516 1 98.12 626 ALA B CA 1
ATOM 10813 C C . ALA B 1 626 ? -3.408 42.469 22.734 1 98.12 626 ALA B C 1
ATOM 10815 O O . ALA B 1 626 ? -3.379 43.594 23.203 1 98.12 626 ALA B O 1
ATOM 10816 N N . TYR B 1 627 ? -3.932 42.25 21.625 1 97.81 627 TYR B N 1
ATOM 10817 C CA . TYR B 1 627 ? -4.5 43.312 20.781 1 97.81 627 TYR B CA 1
ATOM 10818 C C . TYR B 1 627 ? -5.891 43.688 21.266 1 97.81 627 TYR B C 1
ATOM 10820 O O . TYR B 1 627 ? -6.426 44.719 20.859 1 97.81 627 TYR B O 1
ATOM 10828 N N . MET B 1 628 ? -6.457 42.969 22.203 1 96.75 628 MET B N 1
ATOM 10829 C CA . MET B 1 628 ? -7.824 43.188 22.672 1 96.75 628 MET B CA 1
ATOM 10830 C C . MET B 1 628 ? -7.941 44.5 23.422 1 96.75 628 MET B C 1
ATOM 10832 O O . MET B 1 628 ? -9.008 45.125 23.422 1 96.75 628 MET B O 1
ATOM 10836 N N . TYR B 1 629 ? -6.879 45.031 24.031 1 97.56 629 TYR B N 1
ATOM 10837 C CA . TYR B 1 629 ? -6.902 46.312 24.688 1 97.56 629 TYR B CA 1
ATOM 10838 C C . TYR B 1 629 ? -7.328 47.406 23.719 1 97.56 629 TYR B C 1
ATOM 10840 O O . TYR B 1 629 ? -8.047 48.344 24.094 1 97.56 629 TYR B O 1
ATOM 10848 N N . SER B 1 630 ? -6.902 47.281 22.5 1 97.12 630 SER B N 1
ATOM 10849 C CA . SER B 1 630 ? -7.207 48.281 21.469 1 97.12 630 SER B CA 1
ATOM 10850 C C . SER B 1 630 ? -8.703 48.344 21.172 1 97.12 630 SER B C 1
ATOM 10852 O O . SER B 1 630 ? -9.242 49.406 20.875 1 97.12 630 SER B O 1
ATOM 10854 N N . PHE B 1 631 ? -9.344 47.219 21.281 1 96.44 631 PHE B N 1
ATOM 10855 C CA . PHE B 1 631 ? -10.789 47.188 21.078 1 96.44 631 PHE B CA 1
ATOM 10856 C C . PHE B 1 631 ? -11.539 47.812 22.234 1 96.44 631 PHE B C 1
ATOM 10858 O O . PHE B 1 631 ? -12.695 48.188 22.109 1 96.44 631 PHE B O 1
ATOM 10865 N N . ALA B 1 632 ? -10.891 47.844 23.391 1 96.06 632 ALA B N 1
ATOM 10866 C CA . ALA B 1 632 ? -11.5 48.406 24.609 1 96.06 632 ALA B CA 1
ATOM 10867 C C . ALA B 1 632 ? -11.031 49.844 24.844 1 96.06 632 ALA B C 1
ATOM 10869 O O . ALA B 1 632 ? -11.164 50.375 25.953 1 96.06 632 ALA B O 1
ATOM 10870 N N . GLY B 1 633 ? -10.352 50.438 23.891 1 96 633 GLY B N 1
ATOM 10871 C CA . GLY B 1 633 ? -10 51.844 23.922 1 96 633 GLY B CA 1
ATOM 10872 C C . GLY B 1 633 ? -8.695 52.125 24.672 1 96 633 GLY B C 1
ATOM 10873 O O . GLY B 1 633 ? -8.477 53.219 25.156 1 96 633 GLY B O 1
ATOM 10874 N N . ALA B 1 634 ? -7.918 51.156 24.781 1 97.69 634 ALA B N 1
ATOM 10875 C CA . ALA B 1 634 ? -6.645 51.344 25.484 1 97.69 634 ALA B CA 1
ATOM 10876 C C . ALA B 1 634 ? -5.488 50.781 24.641 1 97.69 634 ALA B C 1
ATOM 10878 O O . ALA B 1 634 ? -4.73 49.938 25.109 1 97.69 634 ALA B O 1
ATOM 10879 N N . PRO B 1 635 ? -5.273 51.375 23.422 1 98.12 635 PRO B N 1
ATOM 10880 C CA . PRO B 1 635 ? -4.25 50.844 22.547 1 98.12 635 PRO B CA 1
ATOM 10881 C C . PRO B 1 635 ? -2.846 50.906 23.141 1 98.12 635 PRO B C 1
ATOM 10883 O O . PRO B 1 635 ? -1.984 50.094 22.812 1 98.12 635 PRO B O 1
ATOM 10886 N N . TRP B 1 636 ? -2.496 51.844 24.078 1 98.25 636 TRP B N 1
ATOM 10887 C CA . TRP B 1 636 ? -1.179 51.938 24.688 1 98.25 636 TRP B CA 1
ATOM 10888 C C . TRP B 1 636 ? -0.896 50.719 25.562 1 98.25 636 TRP B C 1
ATOM 10890 O O . TRP B 1 636 ? 0.262 50.344 25.766 1 98.25 636 TRP B O 1
ATOM 10900 N N . ARG B 1 637 ? -1.942 50.062 26.094 1 98.19 637 ARG B N 1
ATOM 10901 C CA . ARG B 1 637 ? -1.76 48.844 26.859 1 98.19 637 ARG B CA 1
ATOM 10902 C C . ARG B 1 637 ? -1.375 47.688 25.938 1 98.19 637 ARG B C 1
ATOM 10904 O O . ARG B 1 637 ? -0.585 46.812 26.328 1 98.19 637 ARG B O 1
ATOM 10911 N N . THR B 1 638 ? -2.01 47.625 24.703 1 98.56 638 THR B N 1
ATOM 10912 C CA . THR B 1 638 ? -1.562 46.688 23.688 1 98.56 638 THR B CA 1
ATOM 10913 C C . THR B 1 638 ? -0.072 46.875 23.406 1 98.56 638 THR B C 1
ATOM 10915 O O . THR B 1 638 ? 0.68 45.875 23.406 1 98.56 638 THR B O 1
ATOM 10918 N N . GLN B 1 639 ? 0.319 48.094 23.219 1 98.69 639 GLN B N 1
ATOM 10919 C CA . GLN B 1 639 ? 1.708 48.406 22.891 1 98.69 639 GLN B CA 1
ATOM 10920 C C . GLN B 1 639 ? 2.648 47.906 23.984 1 98.69 639 GLN B C 1
ATOM 10922 O O . GLN B 1 639 ? 3.68 47.281 23.688 1 98.69 639 GLN B O 1
ATOM 10927 N N . ALA B 1 640 ? 2.303 48.094 25.219 1 98.38 640 ALA B N 1
ATOM 10928 C CA . ALA B 1 640 ? 3.125 47.656 26.344 1 98.38 640 ALA B CA 1
ATOM 10929 C C . ALA B 1 640 ? 3.217 46.125 26.406 1 98.38 640 ALA B C 1
ATOM 10931 O O . ALA B 1 640 ? 4.293 45.562 26.656 1 98.38 640 ALA B O 1
ATOM 10932 N N . ARG B 1 641 ? 2.092 45.469 26.25 1 98.56 641 ARG B N 1
ATOM 10933 C CA . ARG B 1 641 ? 2.078 44 26.312 1 98.56 641 ARG B CA 1
ATOM 10934 C C . ARG B 1 641 ? 2.861 43.406 25.156 1 98.56 641 ARG B C 1
ATOM 10936 O O . ARG B 1 641 ? 3.545 42.375 25.328 1 98.56 641 ARG B O 1
ATOM 10943 N N . LEU B 1 642 ? 2.703 44 23.953 1 98.62 642 LEU B N 1
ATOM 10944 C CA . LEU B 1 642 ? 3.449 43.5 22.797 1 98.62 642 LEU B CA 1
ATOM 10945 C C . LEU B 1 642 ? 4.953 43.594 23.047 1 98.62 642 LEU B C 1
ATOM 10947 O O . LEU B 1 642 ? 5.699 42.688 22.672 1 98.62 642 LEU B O 1
ATOM 10951 N N . LYS B 1 643 ? 5.41 44.688 23.625 1 98.44 643 LYS B N 1
ATOM 10952 C CA . LYS B 1 643 ? 6.816 44.781 23.984 1 98.44 643 LYS B CA 1
ATOM 10953 C C . LYS B 1 643 ? 7.227 43.688 24.953 1 98.44 643 LYS B C 1
ATOM 10955 O O . LYS B 1 643 ? 8.258 43.031 24.766 1 98.44 643 LYS B O 1
ATOM 10960 N N . GLN B 1 644 ? 6.418 43.438 25.953 1 98.12 644 GLN B N 1
ATOM 10961 C CA . GLN B 1 644 ? 6.676 42.375 26.922 1 98.12 644 GLN B CA 1
ATOM 10962 C C . GLN B 1 644 ? 6.773 41.031 26.25 1 98.12 644 GLN B C 1
ATOM 10964 O O . GLN B 1 644 ? 7.688 40.25 26.531 1 98.12 644 GLN B O 1
ATOM 10969 N N . ILE B 1 645 ? 5.844 40.75 25.344 1 98.44 645 ILE B N 1
ATOM 10970 C CA . ILE B 1 645 ? 5.758 39.438 24.688 1 98.44 645 ILE B CA 1
ATOM 10971 C C . ILE B 1 645 ? 6.961 39.25 23.766 1 98.44 645 ILE B C 1
ATOM 10973 O O . ILE B 1 645 ? 7.656 38.25 23.844 1 98.44 645 ILE B O 1
ATOM 10977 N N . VAL B 1 646 ? 7.246 40.188 22.859 1 98.44 646 VAL B N 1
ATOM 10978 C CA . VAL B 1 646 ? 8.344 40.062 21.906 1 98.44 646 VAL B CA 1
ATOM 10979 C C . VAL B 1 646 ? 9.664 39.906 22.656 1 98.44 646 VAL B C 1
ATOM 10981 O O . VAL B 1 646 ? 10.5 39.094 22.297 1 98.44 646 VAL B O 1
ATOM 10984 N N . ASP B 1 647 ? 9.852 40.625 23.781 1 97.56 647 ASP B N 1
ATOM 10985 C CA . ASP B 1 647 ? 11.102 40.625 24.547 1 97.56 647 ASP B CA 1
ATOM 10986 C C . ASP B 1 647 ? 11.289 39.281 25.266 1 97.56 647 ASP B C 1
ATOM 10988 O O . ASP B 1 647 ? 12.414 38.812 25.406 1 97.56 647 ASP B O 1
ATOM 10992 N N . SER B 1 648 ? 10.172 38.719 25.656 1 97.69 648 SER B N 1
ATOM 10993 C CA . SER B 1 648 ? 10.289 37.562 26.547 1 97.69 648 SER B CA 1
ATOM 10994 C C . SER B 1 648 ? 10.117 36.25 25.781 1 97.69 648 SER B C 1
ATOM 10996 O O . SER B 1 648 ? 10.555 35.219 26.234 1 97.69 648 SER B O 1
ATOM 10998 N N . GLN B 1 649 ? 9.461 36.344 24.688 1 97.75 649 GLN B N 1
ATOM 10999 C CA . GLN B 1 649 ? 9.023 35.094 24.062 1 97.75 649 GLN B CA 1
ATOM 11000 C C . GLN B 1 649 ? 9.828 34.781 22.797 1 97.75 649 GLN B C 1
ATOM 11002 O O . GLN B 1 649 ? 9.703 33.719 22.219 1 97.75 649 GLN B O 1
ATOM 11007 N N . TYR B 1 650 ? 10.641 35.719 22.312 1 97.81 650 TYR B N 1
ATOM 11008 C CA . TYR B 1 650 ? 11.453 35.562 21.109 1 97.81 650 TYR B CA 1
ATOM 11009 C C . TYR B 1 650 ? 12.898 35.969 21.375 1 97.81 650 TYR B C 1
ATOM 11011 O O . TYR B 1 650 ? 13.156 36.938 22.078 1 97.81 650 TYR B O 1
ATOM 11019 N N . LYS B 1 651 ? 13.836 35.219 20.875 1 97.06 651 LYS B N 1
ATOM 11020 C CA . LYS B 1 651 ? 15.258 35.562 20.906 1 97.06 651 LYS B CA 1
ATOM 11021 C C . LYS B 1 651 ? 16.031 34.844 19.797 1 97.06 651 LYS B C 1
ATOM 11023 O O . LYS B 1 651 ? 15.625 33.781 19.359 1 97.06 651 LYS B O 1
ATOM 11028 N N . PRO B 1 652 ? 17.031 35.406 19.281 1 98.06 652 PRO B N 1
ATOM 11029 C CA . PRO B 1 652 ? 17.828 34.812 18.203 1 98.06 652 PRO B CA 1
ATOM 11030 C C . PRO B 1 652 ? 18.797 33.75 18.688 1 98.06 652 PRO B C 1
ATOM 11032 O O . PRO B 1 652 ? 20 33.844 18.422 1 98.06 652 PRO B O 1
ATOM 11035 N N . THR B 1 653 ? 18.328 32.75 19.391 1 98.12 653 THR B N 1
ATOM 11036 C CA . THR B 1 653 ? 19.047 31.594 19.906 1 98.12 653 THR B CA 1
ATOM 11037 C C . THR B 1 653 ? 18.281 30.297 19.594 1 98.12 653 THR B C 1
ATOM 11039 O O . THR B 1 653 ? 17.094 30.344 19.25 1 98.12 653 THR B O 1
ATOM 11042 N N . PRO B 1 654 ? 18.906 29.172 19.719 1 97.94 654 PRO B N 1
ATOM 11043 C CA . PRO B 1 654 ? 18.234 27.922 19.375 1 97.94 654 PRO B CA 1
ATOM 11044 C C . PRO B 1 654 ? 16.938 27.734 20.156 1 97.94 654 PRO B C 1
ATOM 11046 O O . PRO B 1 654 ? 15.977 27.141 19.641 1 97.94 654 PRO B O 1
ATOM 11049 N N . ASP B 1 655 ? 16.875 28.156 21.375 1 97.38 655 ASP B N 1
ATOM 11050 C CA . ASP B 1 655 ? 15.664 28.062 22.188 1 97.38 655 ASP B CA 1
ATOM 11051 C C . ASP B 1 655 ? 14.836 29.328 22.094 1 97.38 655 ASP B C 1
ATOM 11053 O O . ASP B 1 655 ? 14.141 29.688 23.047 1 97.38 655 ASP B O 1
ATOM 11057 N N . GLY B 1 656 ? 14.914 30.031 21.016 1 97.56 656 GLY B N 1
ATOM 11058 C CA . GLY B 1 656 ? 14.375 31.375 20.875 1 97.56 656 GLY B CA 1
ATOM 11059 C C . GLY B 1 656 ? 12.875 31.391 20.656 1 97.56 656 GLY B C 1
ATOM 11060 O O . GLY B 1 656 ? 12.258 32.469 20.641 1 97.56 656 GLY B O 1
ATOM 11061 N N . LEU B 1 657 ? 12.219 30.312 20.469 1 97.38 657 LEU B N 1
ATOM 11062 C CA . LEU B 1 657 ? 10.766 30.219 20.375 1 97.38 657 LEU B CA 1
ATOM 11063 C C . LEU B 1 657 ? 10.18 29.625 21.656 1 97.38 657 LEU B C 1
ATOM 11065 O O . LEU B 1 657 ? 10.594 28.562 22.094 1 97.38 657 LEU B O 1
ATOM 11069 N N . SER B 1 658 ? 9.219 30.25 22.203 1 95.12 658 SER B N 1
ATOM 11070 C CA . SER B 1 658 ? 8.703 29.891 23.531 1 95.12 658 SER B CA 1
ATOM 11071 C C . SER B 1 658 ? 7.75 28.703 23.453 1 95.12 658 SER B C 1
ATOM 11073 O O . SER B 1 658 ? 7.414 28.109 24.469 1 95.12 658 SER B O 1
ATOM 11075 N N . GLY B 1 659 ? 7.312 28.328 22.359 1 94.06 659 GLY B N 1
ATOM 11076 C CA . GLY B 1 659 ? 6.445 27.203 22.047 1 94.06 659 GLY B CA 1
ATOM 11077 C C . GLY B 1 659 ? 6.637 26.688 20.625 1 94.06 659 GLY B C 1
ATOM 11078 O O . GLY B 1 659 ? 7.484 27.188 19.891 1 94.06 659 GLY B O 1
ATOM 11079 N N . ASN B 1 660 ? 5.844 25.656 20.266 1 94.38 660 ASN B N 1
ATOM 11080 C CA . ASN B 1 660 ? 5.945 25.156 18.906 1 94.38 660 ASN B CA 1
ATOM 11081 C C . ASN B 1 660 ? 5.594 26.234 17.891 1 94.38 660 ASN B C 1
ATOM 11083 O O . ASN B 1 660 ? 4.637 27 18.078 1 94.38 660 ASN B O 1
ATOM 11087 N N . ASP B 1 661 ? 6.398 26.266 16.844 1 97.25 661 ASP B N 1
ATOM 11088 C CA . ASP B 1 661 ? 6.168 27.25 15.797 1 97.25 661 ASP B CA 1
ATOM 11089 C C . ASP B 1 661 ? 4.871 26.969 15.047 1 97.25 661 ASP B C 1
ATOM 11091 O O . ASP B 1 661 ? 4.293 27.859 14.438 1 97.25 661 ASP B O 1
ATOM 11095 N N . ASP B 1 662 ? 4.492 25.625 15.078 1 96.5 662 ASP B N 1
ATOM 11096 C CA . ASP B 1 662 ? 3.258 25.141 14.477 1 96.5 662 ASP B CA 1
ATOM 11097 C C . ASP B 1 662 ? 3.195 25.484 12.984 1 96.5 662 ASP B C 1
ATOM 11099 O O . ASP B 1 662 ? 2.236 26.109 12.531 1 96.5 662 ASP B O 1
ATOM 11103 N N . LEU B 1 663 ? 4.254 25.109 12.289 1 97.94 663 LEU B N 1
ATOM 11104 C CA . LEU B 1 663 ? 4.379 25.203 10.836 1 97.94 663 LEU B CA 1
ATOM 11105 C C . LEU B 1 663 ? 4.344 26.656 10.383 1 97.94 663 LEU B C 1
ATOM 11107 O O . LEU B 1 663 ? 3.727 26.984 9.367 1 97.94 663 LEU B O 1
ATOM 11111 N N . GLY B 1 664 ? 4.906 27.594 11.156 1 98.06 664 GLY B N 1
ATOM 11112 C CA . GLY B 1 664 ? 5.102 28.969 10.758 1 98.06 664 GLY B CA 1
ATOM 11113 C C . GLY B 1 664 ? 4.117 29.938 11.414 1 98.06 664 GLY B C 1
ATOM 11114 O O . GLY B 1 664 ? 4.191 31.141 11.203 1 98.06 664 GLY B O 1
ATOM 11115 N N . GLN B 1 665 ? 3.229 29.438 12.258 1 98.06 665 GLN B N 1
ATOM 11116 C CA . GLN B 1 665 ? 2.184 30.281 12.828 1 98.06 665 GLN B CA 1
ATOM 11117 C C . GLN B 1 665 ? 2.764 31.281 13.836 1 98.06 665 GLN B C 1
ATOM 11119 O O . GLN B 1 665 ? 2.504 32.469 13.75 1 98.06 665 GLN B O 1
ATOM 11124 N N . MET B 1 666 ? 3.539 30.75 14.82 1 97.69 666 MET B N 1
ATOM 11125 C CA . MET B 1 666 ? 4.156 31.641 15.797 1 97.69 666 MET B CA 1
ATOM 11126 C C . MET B 1 666 ? 5.113 32.625 15.125 1 97.69 666 MET B C 1
ATOM 11128 O O . MET B 1 666 ? 5.145 33.812 15.469 1 97.69 666 MET B O 1
ATOM 11132 N N . SER B 1 667 ? 5.816 32.094 14.18 1 98.62 667 SER B N 1
ATOM 11133 C CA . SER B 1 667 ? 6.742 32.906 13.406 1 98.62 667 SER B CA 1
ATOM 11134 C C . SER B 1 667 ? 6 34 12.633 1 98.62 667 SER B C 1
ATOM 11136 O O . SER B 1 667 ? 6.441 35.156 12.586 1 98.62 667 SER B O 1
ATOM 11138 N N . SER B 1 668 ? 4.914 33.688 12.055 1 98.81 668 SER B N 1
ATOM 11139 C CA . SER B 1 668 ? 4.125 34.656 11.32 1 98.81 668 SER B CA 1
ATOM 11140 C C . SER B 1 668 ? 3.578 35.75 12.242 1 98.81 668 SER B C 1
ATOM 11142 O O . SER B 1 668 ? 3.451 36.906 11.844 1 98.81 668 SER B O 1
ATOM 11144 N N . TRP B 1 669 ? 3.225 35.344 13.445 1 98.75 669 TRP B N 1
ATOM 11145 C CA . TRP B 1 669 ? 2.816 36.344 14.438 1 98.75 669 TRP B CA 1
ATOM 11146 C C . TRP B 1 669 ? 3.902 37.375 14.641 1 98.75 669 TRP B C 1
ATOM 11148 O O . TRP B 1 669 ? 3.621 38.562 14.664 1 98.75 669 TRP B O 1
ATOM 11158 N N . LEU B 1 670 ? 5.117 36.969 14.781 1 98.81 670 LEU B N 1
ATOM 11159 C CA . LEU B 1 670 ? 6.23 37.875 14.992 1 98.81 670 LEU B CA 1
ATOM 11160 C C . LEU B 1 670 ? 6.414 38.781 13.781 1 98.81 670 LEU B C 1
ATOM 11162 O O . LEU B 1 670 ? 6.672 40 13.938 1 98.81 670 LEU B O 1
ATOM 11166 N N . VAL B 1 671 ? 6.293 38.219 12.57 1 98.88 671 VAL B N 1
ATOM 11167 C CA . VAL B 1 671 ? 6.461 39.031 11.367 1 98.88 671 VAL B CA 1
ATOM 11168 C C . VAL B 1 671 ? 5.434 40.156 11.359 1 98.88 671 VAL B C 1
ATOM 11170 O O . VAL B 1 671 ? 5.789 41.344 11.211 1 98.88 671 VAL B O 1
ATOM 11173 N N . PHE B 1 672 ? 4.184 39.875 11.586 1 98.81 672 PHE B N 1
ATOM 11174 C CA . PHE B 1 672 ? 3.127 40.875 11.609 1 98.81 672 PHE B CA 1
ATOM 11175 C C . PHE B 1 672 ? 3.377 41.906 12.703 1 98.81 672 PHE B C 1
ATOM 11177 O O . PHE B 1 672 ? 3.346 43.094 12.453 1 98.81 672 PHE B O 1
ATOM 11184 N N . THR B 1 673 ? 3.619 41.438 13.883 1 98.69 673 THR B N 1
ATOM 11185 C CA . THR B 1 673 ? 3.787 42.312 15.023 1 98.69 673 THR B CA 1
ATOM 11186 C C . THR B 1 673 ? 5 43.219 14.836 1 98.69 673 THR B C 1
ATOM 11188 O O . THR B 1 673 ? 4.969 44.406 15.211 1 98.69 673 THR B O 1
ATOM 11191 N N . ALA B 1 674 ? 6.031 42.656 14.242 1 98.62 674 ALA B N 1
ATOM 11192 C CA . ALA B 1 674 ? 7.223 43.469 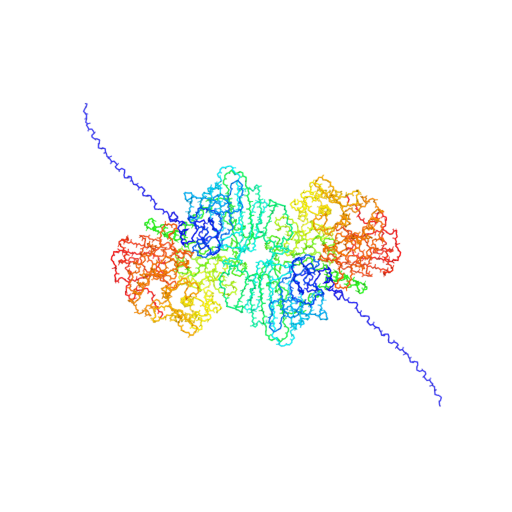13.961 1 98.62 674 ALA B CA 1
ATOM 11193 C C . ALA B 1 674 ? 6.898 44.594 13 1 98.62 674 ALA B C 1
ATOM 11195 O O . ALA B 1 674 ? 7.465 45.688 13.109 1 98.62 674 ALA B O 1
ATOM 11196 N N . LEU B 1 675 ? 6.051 44.344 12.102 1 98.44 675 LEU B N 1
ATOM 11197 C CA . LEU B 1 675 ? 5.637 45.375 11.125 1 98.44 675 LEU B CA 1
ATOM 11198 C C . LEU B 1 675 ? 4.738 46.406 11.781 1 98.44 675 LEU B C 1
ATOM 11200 O O . LEU B 1 675 ? 4.543 47.5 11.227 1 98.44 675 LEU B O 1
ATOM 11204 N N . GLY B 1 676 ? 4.094 46.062 12.844 1 98.56 676 GLY B N 1
ATOM 11205 C CA . GLY B 1 676 ? 3.316 47.031 13.602 1 98.56 676 GLY B CA 1
ATOM 11206 C C . GLY B 1 676 ? 1.82 46.812 13.5 1 98.56 676 GLY B C 1
ATOM 11207 O O . GLY B 1 676 ? 1.03 47.625 14 1 98.56 676 GLY B O 1
ATOM 11208 N N . PHE B 1 677 ? 1.378 45.812 12.836 1 98.56 677 PHE B N 1
ATOM 11209 C CA . PHE B 1 677 ? -0.042 45.531 12.719 1 98.56 677 PHE B CA 1
ATOM 11210 C C . PHE B 1 677 ? -0.269 44 12.664 1 98.56 677 PHE B C 1
ATOM 11212 O O . PHE B 1 677 ? 0.667 43.25 12.43 1 98.56 677 PHE B O 1
ATOM 11219 N N . TYR B 1 678 ? -1.467 43.531 12.945 1 98.44 678 TYR B N 1
ATOM 11220 C CA . TYR B 1 678 ? -1.784 42.125 13.086 1 98.44 678 TYR B CA 1
ATOM 11221 C C . TYR B 1 678 ? -3.213 41.844 12.633 1 98.44 678 TYR B C 1
ATOM 11223 O O . TYR B 1 678 ? -4.125 42.625 12.898 1 98.44 678 TYR B O 1
ATOM 11231 N N . PRO B 1 679 ? -3.391 40.656 11.945 1 97.94 679 PRO B N 1
ATOM 11232 C CA . PRO B 1 679 ? -4.734 40.281 11.516 1 97.94 679 PRO B CA 1
ATOM 11233 C C . PRO B 1 679 ? -5.535 39.594 12.617 1 97.94 679 PRO B C 1
ATOM 11235 O O . PRO B 1 679 ? -5.688 38.375 12.594 1 97.94 679 PRO B O 1
ATOM 11238 N N . VAL B 1 680 ? -6.148 40.312 13.453 1 97.56 680 VAL B N 1
ATOM 11239 C CA . VAL B 1 680 ? -6.832 39.812 14.633 1 97.56 680 VAL B CA 1
ATOM 11240 C C . VAL B 1 680 ? -7.973 38.875 14.203 1 97.56 680 VAL B C 1
ATOM 11242 O O . VAL B 1 680 ? -8.234 37.875 14.844 1 97.56 680 VAL B O 1
ATOM 11245 N N . ALA B 1 681 ? -8.695 39.219 13.141 1 96.75 681 ALA B N 1
ATOM 11246 C CA . ALA B 1 681 ? -9.82 38.438 12.641 1 96.75 681 ALA B CA 1
ATOM 11247 C C . ALA B 1 681 ? -9.703 38.219 11.133 1 96.75 681 ALA B C 1
ATOM 11249 O O . ALA B 1 681 ? -10.367 38.906 10.344 1 96.75 681 ALA B O 1
ATOM 11250 N N . PRO B 1 682 ? -8.891 37.219 10.719 1 97.19 682 PRO B N 1
ATOM 11251 C CA . PRO B 1 682 ? -8.883 36.906 9.289 1 97.19 682 PRO B CA 1
ATOM 11252 C C . PRO B 1 682 ? -10.297 36.75 8.711 1 97.19 682 PRO B C 1
ATOM 11254 O O . PRO B 1 682 ? -11.156 36.125 9.328 1 97.19 682 PRO B O 1
ATOM 11257 N N . GLY B 1 683 ? -10.539 37.375 7.605 1 96.38 683 GLY B N 1
ATOM 11258 C CA . GLY B 1 683 ? -11.875 37.469 7.039 1 96.38 683 GLY B CA 1
ATOM 11259 C C . GLY B 1 683 ? -12.469 38.875 7.184 1 96.38 683 GLY B C 1
ATOM 11260 O O . GLY B 1 683 ? -13.422 39.219 6.484 1 96.38 683 GLY B O 1
ATOM 11261 N N . SER B 1 684 ? -11.859 39.719 8.039 1 96.12 684 SER B N 1
ATOM 11262 C CA . SER B 1 684 ? -12.383 41.062 8.273 1 96.12 684 SER B CA 1
ATOM 11263 C C . SER B 1 684 ? -11.766 42.062 7.309 1 96.12 684 SER B C 1
ATOM 11265 O O . SER B 1 684 ? -12.289 43.188 7.137 1 96.12 684 SER B O 1
ATOM 11267 N N . ASN B 1 685 ? -10.594 41.75 6.758 1 96.75 685 ASN B N 1
ATOM 11268 C CA . ASN B 1 685 ? -9.812 42.625 5.883 1 96.75 685 ASN B CA 1
ATOM 11269 C C . ASN B 1 685 ? -9.188 43.781 6.652 1 96.75 685 ASN B C 1
ATOM 11271 O O . ASN B 1 685 ? -8.789 44.781 6.055 1 96.75 685 ASN B O 1
ATOM 11275 N N . GLU B 1 686 ? -9.109 43.625 7.977 1 96.75 686 GLU B N 1
ATOM 11276 C CA . GLU B 1 686 ? -8.477 44.656 8.812 1 96.75 686 GLU B CA 1
ATOM 11277 C C . GLU B 1 686 ? -7.242 44.094 9.523 1 96.75 686 GLU B C 1
ATOM 11279 O O . GLU B 1 686 ? -7.168 42.906 9.812 1 96.75 686 GLU B O 1
ATOM 11284 N N . TYR B 1 687 ? -6.328 44.969 9.695 1 98.06 687 TYR B N 1
ATOM 11285 C CA . TYR B 1 687 ? -5.156 44.75 10.523 1 98.06 687 TYR B CA 1
ATOM 11286 C C . TYR B 1 687 ? -5.094 45.719 11.68 1 98.06 687 TYR B C 1
ATOM 11288 O O . TYR B 1 687 ? -5.055 46.938 11.469 1 98.06 687 TYR B O 1
ATOM 11296 N N . VAL B 1 688 ? -5.047 45.188 12.867 1 98.25 688 VAL B N 1
ATOM 11297 C CA . VAL B 1 688 ? -5.043 46.062 14.047 1 98.25 688 VAL B CA 1
ATOM 11298 C C . VAL B 1 688 ? -3.623 46.562 14.32 1 98.25 688 VAL B C 1
ATOM 11300 O O . VAL B 1 688 ? -2.676 45.75 14.352 1 98.25 688 VAL B O 1
ATOM 11303 N N . ILE B 1 689 ? -3.529 47.875 14.5 1 98.62 689 ILE B N 1
ATOM 11304 C CA . ILE B 1 689 ? -2.223 48.469 14.711 1 98.62 689 ILE B CA 1
ATOM 11305 C C . ILE B 1 689 ? -1.788 48.281 16.156 1 98.62 689 ILE B C 1
ATOM 11307 O O . ILE B 1 689 ? -2.545 48.562 17.094 1 98.62 689 ILE B O 1
ATOM 11311 N N . GLY B 1 690 ? -0.683 47.75 16.375 1 98.5 690 GLY B N 1
ATOM 11312 C CA . GLY B 1 690 ? -0 47.688 17.656 1 98.5 690 GLY B CA 1
ATOM 11313 C C . GLY B 1 690 ? 1.091 48.75 17.781 1 98.5 690 GLY B C 1
ATOM 11314 O O . GLY B 1 690 ? 0.803 49.938 17.938 1 98.5 690 GLY B O 1
ATOM 11315 N N . ARG B 1 691 ? 2.293 48.312 17.672 1 98.38 691 ARG B N 1
ATOM 11316 C CA . ARG B 1 691 ? 3.514 49.125 17.547 1 98.38 691 ARG B CA 1
ATOM 11317 C C . ARG B 1 691 ? 4.547 48.406 16.688 1 98.38 691 ARG B C 1
ATOM 11319 O O . ARG B 1 691 ? 4.504 47.156 16.562 1 98.38 691 ARG B O 1
ATOM 11326 N N . PRO B 1 692 ? 5.402 49.156 16.062 1 98.44 692 PRO B N 1
ATOM 11327 C CA . PRO B 1 692 ? 6.473 48.5 15.305 1 98.44 692 PRO B CA 1
ATOM 11328 C C . PRO B 1 692 ? 7.613 48 16.203 1 98.44 692 PRO B C 1
ATOM 11330 O O . PRO B 1 692 ? 7.758 48.469 17.328 1 98.44 692 PRO B O 1
ATOM 11333 N N . PHE B 1 693 ? 8.375 47.094 15.719 1 98.56 693 PHE B N 1
ATOM 11334 C CA . PHE B 1 693 ? 9.555 46.625 16.422 1 98.56 693 PHE B CA 1
ATOM 11335 C C . PHE B 1 693 ? 10.797 46.719 15.547 1 98.56 693 PHE B C 1
ATOM 11337 O O . PHE B 1 693 ? 11.867 46.25 15.914 1 98.56 693 PHE B O 1
ATOM 11344 N N . VAL B 1 694 ? 10.68 47.281 14.344 1 98.19 694 VAL B N 1
ATOM 11345 C CA . VAL B 1 694 ? 11.773 47.531 13.422 1 98.19 694 VAL B CA 1
ATOM 11346 C C . VAL B 1 694 ? 11.773 49 13.031 1 98.19 694 VAL B C 1
ATOM 11348 O O . VAL B 1 694 ? 10.727 49.656 13.047 1 98.19 694 VAL B O 1
ATOM 11351 N N . GLU B 1 695 ? 12.898 49.469 12.617 1 98 695 GLU B N 1
ATOM 11352 C CA . GLU B 1 695 ? 12.992 50.875 12.25 1 98 695 GLU B CA 1
ATOM 11353 C C . GLU B 1 695 ? 12.359 51.125 10.883 1 98 695 GLU B C 1
ATOM 11355 O O . GLU B 1 695 ? 11.742 52.188 10.664 1 98 695 GLU B O 1
ATOM 11360 N N . ARG B 1 696 ? 12.562 50.219 10.055 1 98.25 696 ARG B N 1
ATOM 11361 C CA . ARG B 1 696 ? 11.992 50.281 8.719 1 98.25 696 ARG B CA 1
ATOM 11362 C C . ARG B 1 696 ? 11.719 48.906 8.164 1 98.25 696 ARG B C 1
ATOM 11364 O O . ARG B 1 696 ? 12.531 47.969 8.336 1 98.25 696 ARG B O 1
ATOM 11371 N N . ALA B 1 697 ? 10.602 48.75 7.551 1 98.31 697 ALA B N 1
ATOM 11372 C CA . ALA B 1 697 ? 10.281 47.562 6.797 1 98.31 697 ALA B CA 1
ATOM 11373 C C . ALA B 1 697 ? 9.523 47.875 5.516 1 98.31 697 ALA B C 1
ATOM 11375 O O . ALA B 1 697 ? 8.625 48.719 5.52 1 98.31 697 ALA B O 1
ATOM 11376 N N . ALA B 1 698 ? 9.938 47.344 4.402 1 98.31 698 ALA B N 1
ATOM 11377 C CA . ALA B 1 698 ? 9.234 47.469 3.133 1 98.31 698 ALA B CA 1
ATOM 11378 C C . ALA B 1 698 ? 8.703 46.125 2.646 1 98.31 698 ALA B C 1
ATOM 11380 O O . ALA B 1 698 ? 9.461 45.188 2.473 1 98.31 698 ALA B O 1
ATOM 11381 N N . LEU B 1 699 ? 7.391 46.031 2.506 1 98.38 699 LEU B N 1
ATOM 11382 C CA . LEU B 1 699 ? 6.762 44.875 1.877 1 98.38 699 LEU B CA 1
ATOM 11383 C C . LEU B 1 699 ? 6.734 45.031 0.36 1 98.38 699 LEU B C 1
ATOM 11385 O O . LEU B 1 699 ? 6.16 45.969 -0.159 1 98.38 699 LEU B O 1
ATOM 11389 N N . ASN B 1 700 ? 7.414 44.188 -0.349 1 98.12 700 ASN B N 1
ATOM 11390 C CA . ASN B 1 700 ? 7.262 44.062 -1.795 1 98.12 700 ASN B CA 1
ATOM 11391 C C . ASN B 1 700 ? 6.047 43.219 -2.16 1 98.12 700 ASN B C 1
ATOM 11393 O O . ASN B 1 700 ? 6.148 42 -2.271 1 98.12 700 ASN B O 1
ATOM 11397 N N . LEU B 1 701 ? 4.949 43.844 -2.379 1 97.75 701 LEU B N 1
ATOM 11398 C CA . LEU B 1 701 ? 3.662 43.156 -2.516 1 97.75 701 LEU B CA 1
ATOM 11399 C C . LEU B 1 701 ? 3.578 42.406 -3.838 1 97.75 701 LEU B C 1
ATOM 11401 O O . LEU B 1 701 ? 4.219 42.812 -4.82 1 97.75 701 LEU B O 1
ATOM 11405 N N . PRO B 1 702 ? 2.805 41.344 -3.9 1 94 702 PRO B N 1
ATOM 11406 C CA . PRO B 1 702 ? 2.727 40.5 -5.098 1 94 702 PRO B CA 1
ATOM 11407 C C . PRO B 1 702 ? 2.184 41.25 -6.312 1 94 702 PRO B C 1
ATOM 11409 O O . PRO B 1 702 ? 2.43 40.844 -7.449 1 94 702 PRO B O 1
ATOM 11412 N N . ASN B 1 703 ? 1.435 42.312 -6.113 1 95.25 703 ASN B N 1
ATOM 11413 C CA . ASN B 1 703 ? 0.882 43.062 -7.23 1 95.25 703 ASN B CA 1
ATOM 11414 C C . ASN B 1 703 ? 1.89 44.062 -7.777 1 95.25 703 ASN B C 1
ATOM 11416 O O . ASN B 1 703 ? 1.556 44.875 -8.641 1 95.25 703 ASN B O 1
ATOM 11420 N N . GLY B 1 704 ? 3.115 44.062 -7.242 1 96.56 704 GLY B N 1
ATOM 11421 C CA . GLY B 1 704 ? 4.188 44.906 -7.762 1 96.56 704 GLY B CA 1
ATOM 11422 C C . GLY B 1 704 ? 4.367 46.188 -6.984 1 96.56 704 GLY B C 1
ATOM 11423 O O . GLY B 1 704 ? 5.359 46.906 -7.164 1 96.56 704 GLY B O 1
ATOM 11424 N N . LYS B 1 705 ? 3.479 46.5 -6.066 1 97.94 705 LYS B N 1
ATOM 11425 C CA . LYS B 1 705 ? 3.584 47.719 -5.254 1 97.94 705 LYS B CA 1
ATOM 11426 C C . LYS B 1 705 ? 4.41 47.469 -3.996 1 97.94 705 LYS B C 1
ATOM 11428 O O . LYS B 1 705 ? 4.773 46.312 -3.705 1 97.94 705 LYS B O 1
ATOM 11433 N N . ARG B 1 706 ? 4.727 48.562 -3.35 1 98.12 706 ARG B N 1
ATOM 11434 C CA . ARG B 1 706 ? 5.527 48.5 -2.129 1 98.12 706 ARG B CA 1
ATOM 11435 C C . ARG B 1 706 ? 4.836 49.25 -0.989 1 98.12 706 ARG B C 1
ATOM 11437 O O . ARG B 1 706 ? 4.332 50.344 -1.178 1 98.12 706 ARG B O 1
ATOM 11444 N N . PHE B 1 707 ? 4.73 48.656 0.076 1 98.5 707 PHE B N 1
ATOM 11445 C CA . PHE B 1 707 ? 4.215 49.281 1.292 1 98.5 707 PHE B CA 1
ATOM 11446 C C . PHE B 1 707 ? 5.301 49.375 2.355 1 98.5 707 PHE B C 1
ATOM 11448 O O . PHE B 1 707 ? 5.82 48.344 2.814 1 98.5 707 PHE B O 1
ATOM 11455 N N . THR B 1 708 ? 5.637 50.531 2.844 1 98.69 708 THR B N 1
ATOM 11456 C CA . THR B 1 708 ? 6.77 50.75 3.738 1 98.69 708 THR B CA 1
ATOM 11457 C C . THR B 1 708 ? 6.293 51.188 5.121 1 98.69 708 THR B C 1
ATOM 11459 O O . THR B 1 708 ? 5.426 52.062 5.242 1 98.69 708 THR B O 1
ATOM 11462 N N . VAL B 1 709 ? 6.816 50.625 6.141 1 98.75 709 VAL B N 1
ATOM 11463 C CA . VAL B 1 709 ? 6.594 50.969 7.535 1 98.75 709 VAL B CA 1
ATOM 11464 C C . VAL B 1 709 ? 7.859 51.594 8.117 1 98.75 709 VAL B C 1
ATOM 11466 O O . VAL B 1 709 ? 8.953 51.062 7.961 1 98.75 709 VAL B O 1
ATOM 11469 N N . THR B 1 710 ? 7.746 52.719 8.719 1 98.69 710 THR B N 1
ATOM 11470 C CA . THR B 1 710 ? 8.883 53.375 9.375 1 98.69 710 THR B CA 1
ATOM 11471 C C . THR B 1 710 ? 8.523 53.75 10.812 1 98.69 710 THR B C 1
ATOM 11473 O O . THR B 1 710 ? 7.363 54.031 11.109 1 98.69 710 THR B O 1
ATOM 11476 N N . ALA B 1 711 ? 9.469 53.719 11.688 1 98.62 711 ALA B N 1
ATOM 11477 C CA . ALA B 1 711 ? 9.297 54.094 13.094 1 98.62 711 ALA B CA 1
ATOM 11478 C C . ALA B 1 711 ? 10.344 55.125 13.516 1 98.62 711 ALA B C 1
ATOM 11480 O O . ALA B 1 711 ? 11.539 54.812 13.57 1 98.62 711 ALA B O 1
ATOM 11481 N N . GLU B 1 712 ? 9.922 56.312 13.75 1 98.19 712 GLU B N 1
ATOM 11482 C CA . GLU B 1 712 ? 10.789 57.375 14.25 1 98.19 712 GLU B CA 1
ATOM 11483 C C . GLU B 1 712 ? 10.883 57.312 15.773 1 98.19 712 GLU B C 1
ATOM 11485 O O . GLU B 1 712 ? 9.867 57.312 16.469 1 98.19 712 GLU B O 1
ATOM 11490 N N . GLY B 1 713 ? 12.109 57.344 16.281 1 97.69 713 GLY B N 1
ATOM 11491 C CA . GLY B 1 713 ? 12.32 57.375 17.719 1 97.69 713 GLY B CA 1
ATOM 11492 C C . GLY B 1 713 ? 12.172 56.031 18.406 1 97.69 713 GLY B C 1
ATOM 11493 O O . GLY B 1 713 ? 12.07 55.969 19.625 1 97.69 713 GLY B O 1
ATOM 11494 N N . LEU B 1 714 ? 12.086 54.969 17.641 1 97.81 714 LEU B N 1
ATOM 11495 C CA . LEU B 1 714 ? 11.969 53.625 18.219 1 97.81 714 LEU B CA 1
ATOM 11496 C C . LEU B 1 714 ? 13.172 53.312 19.094 1 97.81 714 LEU B C 1
ATOM 11498 O O . LEU B 1 714 ? 14.32 53.438 18.641 1 97.81 714 LEU B O 1
ATOM 11502 N N . SER B 1 715 ? 12.93 53 20.312 1 96.25 715 SER B N 1
ATOM 11503 C CA . SER B 1 715 ? 13.953 52.625 21.281 1 96.25 715 SER B CA 1
ATOM 11504 C C . SER B 1 715 ? 13.344 51.875 22.469 1 96.25 715 SER B C 1
ATOM 11506 O O . SER B 1 715 ? 12.125 51.75 22.578 1 96.25 715 SER B O 1
ATOM 11508 N N . ASP B 1 716 ? 14.172 51.375 23.344 1 94.62 716 ASP B N 1
ATOM 11509 C CA . ASP B 1 716 ? 13.703 50.688 24.547 1 94.62 716 ASP B CA 1
ATOM 11510 C C . ASP B 1 716 ? 12.953 51.656 25.469 1 94.62 716 ASP B C 1
ATOM 11512 O O . ASP B 1 716 ? 12.07 51.25 26.219 1 94.62 716 ASP B O 1
ATOM 11516 N N . ALA B 1 717 ? 13.25 52.906 25.359 1 96.06 717 ALA B N 1
ATOM 11517 C CA . ALA B 1 717 ? 12.602 53.906 26.188 1 96.06 717 ALA B CA 1
ATOM 11518 C C . ALA B 1 717 ? 11.289 54.375 25.562 1 96.06 717 ALA B C 1
ATOM 11520 O O . ALA B 1 717 ? 10.336 54.719 26.266 1 96.06 717 ALA B O 1
ATOM 11521 N N . ASN B 1 718 ? 11.273 54.438 24.266 1 97.75 718 ASN B N 1
ATOM 11522 C CA . ASN B 1 718 ? 10.094 54.906 23.547 1 97.75 718 ASN B CA 1
ATOM 11523 C C . ASN B 1 718 ? 9.211 53.719 23.125 1 97.75 718 ASN B C 1
ATOM 11525 O O . ASN B 1 718 ? 9.203 53.344 21.953 1 97.75 718 ASN B O 1
ATOM 11529 N N . VAL B 1 719 ? 8.453 53.25 24.031 1 97.12 719 VAL B N 1
ATOM 11530 C CA . VAL B 1 719 ? 7.68 52.031 23.875 1 97.12 719 VAL B CA 1
ATOM 11531 C C . VAL B 1 719 ? 6.332 52.344 23.234 1 97.12 719 VAL B C 1
ATOM 11533 O O . VAL B 1 719 ? 5.719 51.469 22.609 1 97.12 719 VAL B O 1
ATOM 11536 N N . TYR B 1 720 ? 5.918 53.625 23.266 1 98.62 720 TYR B N 1
ATOM 11537 C CA . TYR B 1 720 ? 4.539 53.906 22.906 1 98.62 720 TYR B CA 1
ATOM 11538 C C . TYR B 1 720 ? 4.469 54.688 21.609 1 98.62 720 TYR B C 1
ATOM 11540 O O . TYR B 1 720 ? 5.379 55.469 21.297 1 98.62 720 TYR B O 1
ATOM 11548 N N . VAL B 1 721 ? 3.441 54.469 20.875 1 98.38 721 VAL B N 1
ATOM 11549 C CA . VAL B 1 721 ? 3.131 55.219 19.672 1 98.38 721 VAL B CA 1
ATOM 11550 C C . VAL B 1 721 ? 2.625 56.594 20.047 1 98.38 721 VAL B C 1
ATOM 11552 O O . VAL B 1 721 ? 1.673 56.75 20.828 1 98.38 721 VAL B O 1
ATOM 11555 N N . GLY B 1 722 ? 3.262 57.594 19.516 1 98.06 722 GLY B N 1
ATOM 11556 C CA . GLY B 1 722 ? 2.781 58.938 19.656 1 98.06 722 GLY B CA 1
ATOM 11557 C C . GLY B 1 722 ? 1.811 59.375 18.562 1 98.06 722 GLY B C 1
ATOM 11558 O O . GLY B 1 722 ? 0.703 59.812 18.859 1 98.06 722 GLY B O 1
ATOM 11559 N N . LYS B 1 723 ? 2.229 59.219 17.375 1 97.25 723 LYS B N 1
ATOM 11560 C CA . LYS B 1 723 ? 1.416 59.5 16.188 1 97.25 723 LYS B CA 1
ATOM 11561 C C . LYS B 1 723 ? 1.662 58.469 15.094 1 97.25 723 LYS B C 1
ATOM 11563 O O . LYS B 1 723 ? 2.727 57.844 15.047 1 97.25 723 LYS B O 1
ATOM 11568 N N . VAL B 1 724 ? 0.622 58.25 14.273 1 98.62 724 VAL B N 1
ATOM 11569 C CA . VAL B 1 724 ? 0.71 57.406 13.094 1 98.62 724 VAL B CA 1
ATOM 11570 C C . VAL B 1 724 ? 0.245 58.156 11.859 1 98.62 724 VAL B C 1
ATOM 11572 O O . VAL B 1 724 ? -0.708 58.938 11.93 1 98.62 724 VAL B O 1
ATOM 11575 N N . SER B 1 725 ? 0.927 58.062 10.781 1 98.5 725 SER B N 1
ATOM 11576 C CA . SER B 1 725 ? 0.475 58.625 9.516 1 98.5 725 SER B CA 1
ATOM 11577 C C . SER B 1 725 ? 0.476 57.562 8.414 1 98.5 725 SER B C 1
ATOM 11579 O O . SER B 1 725 ? 1.343 56.688 8.391 1 98.5 725 SER B O 1
ATOM 11581 N N . LEU B 1 726 ? -0.492 57.594 7.629 1 98.56 726 LEU B N 1
ATOM 11582 C CA . LEU B 1 726 ? -0.61 56.75 6.426 1 98.56 726 LEU B CA 1
ATOM 11583 C C . LEU B 1 726 ? -0.496 57.625 5.172 1 98.56 726 LEU B C 1
ATOM 11585 O O . LEU B 1 726 ? -1.312 58.531 4.957 1 98.56 726 LEU B O 1
ATOM 11589 N N . ASN B 1 727 ? 0.591 57.406 4.438 1 98.12 727 ASN B N 1
ATOM 11590 C CA . ASN B 1 727 ? 0.874 58.188 3.252 1 98.12 727 ASN B CA 1
ATOM 11591 C C . ASN B 1 727 ? 0.973 59.688 3.588 1 98.12 727 ASN B C 1
ATOM 11593 O O . ASN B 1 727 ? 0.411 60.531 2.883 1 98.12 727 ASN B O 1
ATOM 11597 N N . GLY B 1 728 ? 1.508 59.938 4.664 1 97.56 728 GLY B N 1
ATOM 11598 C CA . GLY B 1 728 ? 1.767 61.312 5.047 1 97.56 728 GLY B CA 1
ATOM 11599 C C . GLY B 1 728 ? 0.597 61.969 5.762 1 97.56 728 GLY B C 1
ATOM 11600 O O . GLY B 1 728 ? 0.727 63.062 6.301 1 97.56 728 GLY B O 1
ATOM 11601 N N . ARG B 1 729 ? -0.503 61.312 5.773 1 98.31 729 ARG B N 1
ATOM 11602 C CA . ARG B 1 729 ? -1.681 61.844 6.445 1 98.31 729 ARG B CA 1
ATOM 11603 C C . ARG B 1 729 ? -1.872 61.188 7.812 1 98.31 729 ARG B C 1
ATOM 11605 O O . ARG B 1 729 ? -1.686 60 7.965 1 98.31 729 ARG B O 1
ATOM 11612 N N . PRO B 1 730 ? -2.205 62.094 8.773 1 97.94 730 PRO B N 1
ATOM 11613 C CA . PRO B 1 730 ? -2.43 61.5 10.102 1 97.94 730 PRO B CA 1
ATOM 11614 C C . PRO B 1 730 ? -3.473 60.375 10.086 1 97.94 730 PRO B C 1
ATOM 11616 O O . PRO B 1 730 ? -4.531 60.531 9.469 1 97.94 730 PRO B O 1
ATOM 11619 N N . LEU B 1 731 ? -3.154 59.312 10.656 1 98.25 731 LEU B N 1
ATOM 11620 C CA . LEU B 1 731 ? -4.07 58.188 10.828 1 98.25 731 LEU B CA 1
ATOM 11621 C C . LEU B 1 731 ? -4.613 58.125 12.25 1 98.25 731 LEU B C 1
ATOM 11623 O O . LEU B 1 731 ? -3.906 57.719 13.18 1 98.25 731 LEU B O 1
ATOM 11627 N N . GLU B 1 732 ? -5.859 58.406 12.453 1 96.19 732 GLU B N 1
ATOM 11628 C CA . GLU B 1 732 ? -6.43 58.562 13.789 1 96.19 732 GLU B CA 1
ATOM 11629 C C . GLU B 1 732 ? -7.16 57.312 14.234 1 96.19 732 GLU B C 1
ATOM 11631 O O . GLU B 1 732 ? -7.633 57.219 15.375 1 96.19 732 GLU B O 1
ATOM 11636 N N . ARG B 1 733 ? -7.219 56.375 13.367 1 96.56 733 ARG B N 1
ATOM 11637 C CA . ARG B 1 733 ? -7.816 55.094 13.711 1 96.56 733 ARG B CA 1
ATOM 11638 C C . ARG B 1 733 ? -6.746 54.031 13.977 1 96.56 733 ARG B C 1
ATOM 11640 O O . ARG B 1 733 ? -5.633 54.125 13.461 1 96.56 733 ARG B O 1
ATOM 11647 N N . GLY B 1 734 ? -7.117 52.969 14.758 1 97.44 734 GLY B N 1
ATOM 11648 C CA . GLY B 1 734 ? -6.164 52 15.234 1 97.44 734 GLY B CA 1
ATOM 11649 C C . GLY B 1 734 ? -6.086 50.75 14.344 1 97.44 734 GLY B C 1
ATOM 11650 O O . GLY B 1 734 ? -5.723 49.688 14.797 1 97.44 734 GLY B O 1
ATOM 11651 N N . PHE B 1 735 ? -6.484 50.844 13.039 1 97.5 735 PHE B N 1
ATOM 11652 C CA . PHE B 1 735 ? -6.445 49.688 12.148 1 97.5 735 PHE B CA 1
ATOM 11653 C C . PHE B 1 735 ? -6.16 50.125 10.719 1 97.5 735 PHE B C 1
ATOM 11655 O O . PHE B 1 735 ? -6.309 51.312 10.375 1 97.5 735 PHE B O 1
ATOM 11662 N N . LEU B 1 736 ? -5.605 49.156 9.961 1 97.88 736 LEU B N 1
ATOM 11663 C CA . LEU B 1 736 ? -5.418 49.281 8.516 1 97.88 736 LEU B CA 1
ATOM 11664 C C . LEU B 1 736 ? -6.363 48.344 7.762 1 97.88 736 LEU B C 1
ATOM 11666 O O . LEU B 1 736 ? -6.762 47.312 8.281 1 97.88 736 LEU B O 1
ATOM 11670 N N . ARG B 1 737 ? -6.727 48.719 6.621 1 97.06 737 ARG B N 1
ATOM 11671 C CA . ARG B 1 737 ? -7.488 47.844 5.738 1 97.06 737 ARG B CA 1
ATOM 11672 C C . ARG B 1 737 ? -6.574 47.188 4.719 1 97.06 737 ARG B C 1
ATOM 11674 O O . ARG B 1 737 ? -5.57 47.75 4.301 1 97.06 737 ARG B O 1
ATOM 11681 N N . HIS B 1 738 ? -6.938 46 4.395 1 97.5 738 HIS B N 1
ATOM 11682 C CA . HIS B 1 738 ? -6.133 45.219 3.469 1 97.5 738 HIS B CA 1
ATOM 11683 C C . HIS B 1 738 ? -5.895 45.969 2.166 1 97.5 738 HIS B C 1
ATOM 11685 O O . HIS B 1 738 ? -4.781 45.969 1.638 1 97.5 738 HIS B O 1
ATOM 11691 N N . GLU B 1 739 ? -6.906 46.656 1.668 1 97.19 739 GLU B N 1
ATOM 11692 C CA . GLU B 1 739 ? -6.805 47.375 0.417 1 97.19 739 GLU B CA 1
ATOM 11693 C C . GLU B 1 739 ? -5.805 48.531 0.538 1 97.19 739 GLU B C 1
ATOM 11695 O O . GLU B 1 739 ? -5.156 48.906 -0.443 1 97.19 739 GLU B O 1
ATOM 11700 N N . GLU B 1 740 ? -5.723 49.062 1.729 1 97.94 740 GLU B N 1
ATOM 11701 C CA . GLU B 1 740 ? -4.762 50.125 1.966 1 97.94 740 GLU B CA 1
ATOM 11702 C C . GLU B 1 740 ? -3.328 49.625 1.866 1 97.94 740 GLU B C 1
ATOM 11704 O O . GLU B 1 740 ? -2.445 50.312 1.377 1 97.94 740 GLU B O 1
ATOM 11709 N N . LEU B 1 741 ? -3.092 48.469 2.348 1 98.06 741 LEU B N 1
ATOM 11710 C CA . LEU B 1 741 ? -1.776 47.844 2.197 1 98.06 741 LEU B CA 1
ATOM 11711 C C . LEU B 1 741 ? -1.468 47.562 0.73 1 98.06 741 LEU B C 1
ATOM 11713 O O . LEU B 1 741 ? -0.389 47.906 0.243 1 98.06 741 LEU B O 1
ATOM 11717 N N . LEU B 1 742 ? -2.42 47 0 1 97.31 742 LEU B N 1
ATOM 11718 C CA . LEU B 1 742 ? -2.207 46.562 -1.377 1 97.31 742 LEU B CA 1
ATOM 11719 C C . LEU B 1 742 ? -2.016 47.781 -2.299 1 97.31 742 LEU B C 1
ATOM 11721 O O . LEU B 1 742 ? -1.436 47.656 -3.379 1 97.31 742 LEU B O 1
ATOM 11725 N N . ALA B 1 743 ? -2.529 48.875 -1.855 1 97.5 743 ALA B N 1
ATOM 11726 C CA . ALA B 1 743 ? -2.387 50.125 -2.639 1 97.5 743 ALA B CA 1
ATOM 11727 C C . ALA B 1 743 ? -0.954 50.625 -2.582 1 97.5 743 ALA B C 1
ATOM 11729 O O . ALA B 1 743 ? -0.567 51.5 -3.377 1 97.5 743 ALA B O 1
ATOM 11730 N N . GLY B 1 744 ? -0.107 50.031 -1.73 1 97.75 744 GLY B N 1
ATOM 11731 C CA . GLY B 1 744 ? 1.223 50.562 -1.496 1 97.75 744 GLY B CA 1
ATOM 11732 C C . GLY B 1 744 ? 1.214 51.844 -0.66 1 97.75 744 GLY B C 1
ATOM 11733 O O . GLY B 1 744 ? 0.149 52.312 -0.268 1 97.75 744 GLY B O 1
ATOM 11734 N N . GLY B 1 745 ? 2.352 52.344 -0.432 1 98.12 745 GLY B N 1
ATOM 11735 C CA . GLY B 1 745 ? 2.459 53.562 0.366 1 98.12 745 GLY B CA 1
ATOM 11736 C C . GLY B 1 745 ? 3.297 53.375 1.618 1 98.12 745 GLY B C 1
ATOM 11737 O O . GLY B 1 745 ? 4.266 52.625 1.618 1 98.12 745 GLY B O 1
ATOM 11738 N N . SER B 1 746 ? 2.92 54.219 2.592 1 98.38 746 SER B N 1
ATOM 11739 C CA . SER B 1 746 ? 3.779 54.188 3.77 1 98.38 746 SER B CA 1
ATOM 11740 C C . SER B 1 746 ? 2.973 54.375 5.047 1 98.38 746 SER B C 1
ATOM 11742 O O . SER B 1 746 ? 2.01 55.156 5.066 1 98.38 746 SER B O 1
ATOM 11744 N N . LEU B 1 747 ? 3.297 53.656 5.961 1 98.75 747 LEU B N 1
ATOM 11745 C CA . LEU B 1 747 ? 2.84 53.812 7.34 1 98.75 747 LEU B CA 1
ATOM 11746 C C . LEU B 1 747 ? 3.975 54.281 8.242 1 98.75 747 LEU B C 1
ATOM 11748 O O . LEU B 1 747 ? 5.02 53.625 8.32 1 98.75 747 LEU B O 1
ATOM 11752 N N . HIS B 1 748 ? 3.816 55.438 8.836 1 98.69 748 HIS B N 1
ATOM 11753 C CA . HIS B 1 748 ? 4.879 56.031 9.648 1 98.69 748 HIS B CA 1
ATOM 11754 C C . HIS B 1 748 ? 4.453 56.156 11.102 1 98.69 748 HIS B C 1
ATOM 11756 O O . HIS B 1 748 ? 3.387 56.688 11.406 1 98.69 748 HIS B O 1
ATOM 11762 N N . PHE B 1 749 ? 5.266 55.656 12.008 1 98.81 749 PHE B N 1
ATOM 11763 C CA . PHE B 1 749 ? 5.059 55.781 13.445 1 98.81 749 PHE B CA 1
ATOM 11764 C C . PHE B 1 749 ? 6.02 56.781 14.062 1 98.81 749 PHE B C 1
ATOM 11766 O O . PHE B 1 749 ? 7.207 56.812 13.719 1 98.81 749 PHE B O 1
ATOM 11773 N N . SER B 1 750 ? 5.539 57.594 14.883 1 98.56 750 SER B N 1
ATOM 11774 C CA . SER B 1 750 ? 6.359 58.375 15.812 1 98.56 750 SER B CA 1
ATOM 11775 C C . SER B 1 750 ? 6.246 57.812 17.234 1 98.56 750 SER B C 1
ATOM 11777 O O . SER B 1 750 ? 5.168 57.812 17.828 1 98.56 750 SER B O 1
ATOM 11779 N N . MET B 1 751 ? 7.379 57.406 17.734 1 98.69 751 MET B N 1
ATOM 11780 C CA . MET B 1 751 ? 7.371 56.719 19.031 1 98.69 751 MET B CA 1
ATOM 11781 C C . MET B 1 751 ? 7.727 57.688 20.156 1 98.69 751 MET B C 1
ATOM 11783 O O . MET B 1 751 ? 8.445 58.656 19.938 1 98.69 751 MET B O 1
ATOM 11787 N N . GLN B 1 752 ? 7.281 57.375 21.344 1 98.56 752 GLN B N 1
ATOM 11788 C CA . GLN B 1 752 ? 7.578 58.188 22.5 1 98.56 752 GLN B CA 1
ATOM 11789 C C . GLN B 1 752 ? 7.574 57.375 23.781 1 98.56 752 GLN B C 1
ATOM 11791 O O . GLN B 1 752 ? 7.148 56.219 23.781 1 98.56 752 GLN B O 1
ATOM 11796 N N . ALA B 1 753 ? 8.008 57.906 24.875 1 98.25 753 ALA B N 1
ATOM 11797 C CA . ALA B 1 753 ? 8.227 57.188 26.141 1 98.25 753 ALA B CA 1
ATOM 11798 C C . ALA B 1 753 ? 6.926 57.062 26.922 1 98.25 753 ALA B C 1
ATOM 11800 O O . ALA B 1 753 ? 6.703 56.031 27.594 1 98.25 753 ALA B O 1
ATOM 11801 N N . LYS B 1 754 ? 6.09 58.062 26.875 1 98.12 754 LYS B N 1
ATOM 11802 C CA . LYS B 1 754 ? 4.836 58.062 27.625 1 98.12 754 LYS B CA 1
ATOM 11803 C C . LYS B 1 754 ? 3.662 57.656 26.75 1 98.12 754 LYS B C 1
ATOM 11805 O O . LYS B 1 754 ? 3.629 58 25.562 1 98.12 754 LYS B O 1
ATOM 11810 N N . PRO B 1 755 ? 2.748 57.031 27.312 1 98.12 755 PRO B N 1
ATOM 11811 C CA . PRO B 1 755 ? 1.589 56.594 26.516 1 98.12 755 PRO B CA 1
ATOM 11812 C C . PRO B 1 755 ? 0.797 57.781 25.953 1 98.12 755 PRO B C 1
ATOM 11814 O O . PRO B 1 755 ? 0.627 58.781 26.641 1 98.12 755 PRO B O 1
ATOM 11817 N N . ASN B 1 756 ? 0.452 57.688 24.703 1 98.12 756 ASN B N 1
ATOM 11818 C CA . ASN B 1 756 ? -0.593 58.531 24.172 1 98.12 756 ASN B CA 1
ATOM 11819 C C . ASN B 1 756 ? -1.984 57.969 24.453 1 98.12 756 ASN B C 1
ATOM 11821 O O . ASN B 1 756 ? -2.451 57.094 23.75 1 98.12 756 ASN B O 1
ATOM 11825 N N . THR B 1 757 ? -2.686 58.531 25.391 1 97.38 757 THR B N 1
ATOM 11826 C CA . THR B 1 757 ? -3.943 57.969 25.859 1 97.38 757 THR B CA 1
ATOM 11827 C C . THR B 1 757 ? -5.121 58.531 25.078 1 97.38 757 THR B C 1
ATOM 11829 O O . THR B 1 757 ? -6.277 58.344 25.453 1 97.38 757 THR B O 1
ATOM 11832 N N . SER B 1 758 ? -4.855 59.25 24.016 1 96.44 758 SER B N 1
ATOM 11833 C CA . SER B 1 758 ? -5.934 59.844 23.219 1 96.44 758 SER B CA 1
ATOM 11834 C C . SER B 1 758 ? -5.973 59.25 21.812 1 96.44 758 SER B C 1
ATOM 11836 O O . SER B 1 758 ? -7.008 59.281 21.156 1 96.44 758 SER B O 1
ATOM 11838 N N . TRP B 1 759 ? -4.883 58.688 21.359 1 96.69 759 TRP B N 1
ATOM 11839 C CA . TRP B 1 759 ? -4.805 58.188 19.984 1 96.69 759 TRP B CA 1
ATOM 11840 C C . TRP B 1 759 ? -5.633 56.906 19.844 1 96.69 759 TRP B C 1
ATOM 11842 O O . TRP B 1 759 ? -5.484 55.969 20.625 1 96.69 759 TRP B O 1
ATOM 11852 N N . ALA B 1 760 ? -6.543 56.812 18.844 1 96.56 760 ALA B N 1
ATOM 11853 C CA . ALA B 1 760 ? -7.32 55.656 18.406 1 96.56 760 ALA B CA 1
ATOM 11854 C C . ALA B 1 760 ? -8.188 55.125 19.547 1 96.56 760 ALA B C 1
ATOM 11856 O O . ALA B 1 760 ? -8.391 53.906 19.656 1 96.56 760 ALA B O 1
ATOM 11857 N N . T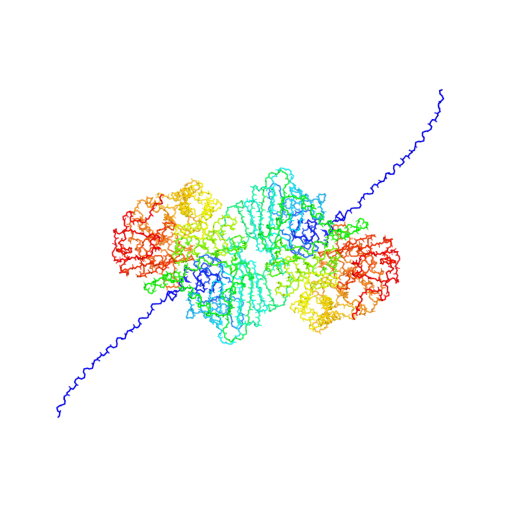HR B 1 761 ? -8.656 55.969 20.469 1 95.62 761 THR B N 1
ATOM 11858 C CA . THR B 1 761 ? -9.398 55.531 21.641 1 95.62 761 THR B CA 1
ATOM 11859 C C . THR B 1 761 ? -10.898 55.719 21.438 1 95.62 761 THR B C 1
ATOM 11861 O O . THR B 1 761 ? -11.711 55.031 22.078 1 95.62 761 THR B O 1
ATOM 11864 N N . LYS B 1 762 ? -11.234 56.656 20.578 1 93.88 762 LYS B N 1
ATOM 11865 C CA . LYS B 1 762 ? -12.648 56.906 20.328 1 93.88 762 LYS B CA 1
ATOM 11866 C C . LYS B 1 762 ? -13.297 55.719 19.609 1 93.88 762 LYS B C 1
ATOM 11868 O O . LYS B 1 762 ? -12.664 55.062 18.766 1 93.88 762 LYS B O 1
ATOM 11873 N N . PRO B 1 763 ? -14.508 55.469 19.906 1 91.19 763 PRO B N 1
ATOM 11874 C CA . PRO B 1 763 ? -15.172 54.281 19.375 1 91.19 763 PRO B CA 1
ATOM 11875 C C . PRO B 1 763 ? -15.062 54.156 17.859 1 91.19 763 PRO B C 1
ATOM 11877 O O . PRO B 1 763 ? -14.844 53.094 17.312 1 91.19 763 PRO B O 1
ATOM 11880 N N . GLN B 1 764 ? -15.164 55.219 17.156 1 90.75 764 GLN B N 1
ATOM 11881 C CA . GLN B 1 764 ? -15.141 55.188 15.695 1 90.75 764 GLN B CA 1
ATOM 11882 C C . GLN B 1 764 ? -13.734 54.906 15.164 1 90.75 764 GLN B C 1
ATOM 11884 O O . GLN B 1 764 ? -13.562 54.531 14.008 1 90.75 764 GLN B O 1
ATOM 11889 N N . ALA B 1 765 ? -12.734 55.125 16.016 1 94.69 765 ALA B N 1
ATOM 11890 C CA . ALA B 1 765 ? -11.336 54.938 15.625 1 94.69 765 ALA B CA 1
ATOM 11891 C C . ALA B 1 765 ? -10.828 53.562 16 1 94.69 765 ALA B C 1
ATOM 11893 O O . ALA B 1 765 ? -9.703 53.188 15.664 1 94.69 765 ALA B O 1
ATOM 11894 N N . ARG B 1 766 ? -11.656 52.812 16.672 1 94.38 766 ARG B N 1
ATOM 11895 C CA . ARG B 1 766 ? -11.289 51.469 17.094 1 94.38 766 ARG B CA 1
ATOM 11896 C C . ARG B 1 766 ? -11.57 50.438 15.984 1 94.38 766 ARG B C 1
ATOM 11898 O O . ARG B 1 766 ? -12.359 50.719 15.078 1 94.38 766 ARG B O 1
ATOM 11905 N N . PRO B 1 767 ? -10.773 49.438 15.867 1 89.69 767 PRO B N 1
ATOM 11906 C CA . PRO B 1 767 ? -11.047 48.406 14.859 1 89.69 767 PRO B CA 1
ATOM 11907 C C . PRO B 1 767 ? -12.461 47.844 14.969 1 89.69 767 PRO B C 1
ATOM 11909 O O . PRO B 1 767 ? -13.102 47.969 16.016 1 89.69 767 PRO B O 1
ATOM 11912 N N . MET B 1 768 ? -12.922 47.312 13.656 1 69 768 MET B N 1
ATOM 11913 C CA . MET B 1 768 ? -14.297 46.875 13.445 1 69 768 MET B CA 1
ATOM 11914 C C . MET B 1 768 ? -14.703 45.812 14.477 1 69 768 MET B C 1
ATOM 11916 O O . MET B 1 768 ? -13.969 44.844 14.703 1 69 768 MET B O 1
ATOM 11920 N N . ASN B 1 769 ? -15.547 46.312 15.492 1 60.97 769 ASN B N 1
ATOM 11921 C CA . ASN B 1 769 ? -16.125 45.562 16.609 1 60.97 769 ASN B CA 1
ATOM 11922 C C . ASN B 1 769 ? -17.234 44.625 16.125 1 60.97 769 ASN B C 1
ATOM 11924 O O . ASN B 1 769 ? -17.453 43.531 16.703 1 60.97 769 ASN B O 1
ATOM 11928 N N . LYS B 1 770 ? -18.375 44.969 15.492 1 58.06 770 LYS B N 1
ATOM 11929 C CA . LYS B 1 770 ? -19.625 44.188 15.398 1 58.06 770 LYS B CA 1
ATOM 11930 C C . LYS B 1 770 ? -19.828 43.656 13.992 1 58.06 770 LYS B C 1
ATOM 11932 O O . LYS B 1 770 ? -19.516 44.312 13.008 1 58.06 770 LYS B O 1
ATOM 11937 N N . ALA B 1 771 ? -19.594 42.406 13.797 1 44.88 771 ALA B N 1
ATOM 11938 C CA . ALA B 1 771 ? -20.203 41.875 12.586 1 44.88 771 ALA B CA 1
ATOM 11939 C C . ALA B 1 771 ? -21.516 42.562 12.273 1 44.88 771 ALA B C 1
ATOM 11941 O O . ALA B 1 771 ? -22.312 42.844 13.172 1 44.88 771 ALA B O 1
ATOM 11942 N N . PRO B 1 772 ? -21.641 43.312 11.086 1 40.34 772 PRO B N 1
ATOM 11943 C CA . PRO B 1 772 ? -22.953 43.938 10.875 1 40.34 772 PRO B CA 1
ATOM 11944 C C . PRO B 1 772 ? -24.109 43.062 11.398 1 40.34 772 PRO B C 1
ATOM 11946 O O . PRO B 1 772 ? -23.969 41.844 11.5 1 40.34 772 PRO B O 1
#

Secondary structure (DSSP, 8-state):
--------------------------HHHH--TTTTSSTT-----SEE-TT-S-EEEEE----BGGG-GGGTTS--TT-SEE-EEES---SS-SS-----SEEEEEESS---S---TTSTTSSS-EE--GGG-EEETTEEEEEETTTTEEEEEEE-SSEEEEEEEE-SSSPEEEEEE-S--SSB-TT-EEEEEEEE-TTS-EEEEEEEESSSEEEEEEEEEEESS--SEEEEEE-----S---SPPS-SSGGG-SEEEESSEEEEEEEES-SSPEEEEEEEESS-HHHHHHHHTTS-SS--HHHHHHHHHHHHHHHHTTEEEE--HHHHHHHHHHHHHTTS-SEE-S-TTSEEE-TTS-EEE-SSS--EE-B-HHHHTTTHHHHHHHHS-HHHHHHHHHHHHHHHHH-TT-S--SSEETTEE---SSS-THHHHHHHHHHTT--SS-HHHHHHHHHHHHH-TTSTTHHHHHHHSS-BTTTSSSHHHHHHHHHHHHHHHHHHHHHTT-HHHHHHHHHHHGGGGGGEETTTTEE--B-TTSPBPSS--TT--STTSSSSSS-HHHHTT--GGGHHHHHHHTTSHHHHHHHHHHHHT--GGG---TT-TT--SEETTEETTSGGGTTGGGHHHHTT-HHHHHHHHHHHHHHHB-SSTT-BSS--TTTHHHHHHHHHHHTEE-SSTTS-EEEE---SSSEEEEE-TTS-EEEEEEET-SSS--EEEEEEETTEE--SSEEEHHHHHT-EEEEEEEESS--SSTT-SGGGS------/--------------------------HHHH--TTTTSSTT-----SEE-TT-S-EEEEE----BGGG-GGGTTS--TT-SEE-EEES---SS-SS-----SEEEEEESS---S---TTSTTSSS-EE--GGG-EEETTEEEEEETTTTEEEEEEE-SSEEEEEEEE-SSSPEEEEEE-S--SSB-TT-EEEEEEEE-TTS-EEEEEEEESSSEEEEEEEEEEESS--SEEEEEE-----S---SPPS-SSGGG-SEEEESSEEEEEEEES-SSPEEEEEEEESS-HHHHHHHHTTS-SS--HHHHHHHHHHHHHHHHTTEEEE--HHHHHHHHHHHHHTTS-SEE-S-TTSEEE-TTS-EEE-SSS--EE-B-HHHHTTTHHHHHHHHS-HHHHHHHHHHHHHHHHH-TT----SSEETTEE---SSS-THHHHHHHHHHTT--SS-HHHHHHHHHHHHH-TTSTTHHHHHHHSS-BTTTSSSHHHHHHHHHHHHHHHHHHHHHTT-HHHHHHHHHHHGGGGGGEETTTTEE--B-TTSPBPSS--TT--STTSSSSSS-HHHHTT--GGGHHHHHHHTTSHHHHHHHHHHHHT--GGG---TT-TT--SEETTEETTSGGGTTGGGHHHHTT-HHHHHHHHHHHHHHHB-SSTT-BSS--TTTHHHHHHHHHHHTEE-SSTTS-EEEE---SSSEEEEE-TTS-EEEEEEET-SSS--EEEEEEETTEE--SSEEEHHHHHT-EEEEEEEESS--SSTT-SGGGS---S--

Sequence (1544 aa):
MRLGMFCAVGALLGAMSGEARAAAPSAYDAVDPFIGTGGKGHTFPGAVAPFGMVQLSPDTDVRPFKQSYDWAAGYRHDDPTILGFSHTHFSGAGHSDLGDVLLTPFSGAVKLDPGEADKPGSGYRSRFSHEGEVARPGYYAVTLSDSRVRAELTAGLRTGMHRYTFEGKAPAGVLLDLRSSIYNYPGKVLWSRVRVARDGTVTGYRETRGWAPGRKLFFAIRFNKPLVSHALHDRDEAIVYKGFRQPGRSPADRAQLEGRALEGVFEFGALDGPLIVKVAISAVSEDNALLNLDSEQAGFDFEALRGATRAAWEQALGAVELDAPAPMRTSVYTALYHSLIAPSVFADADGRYRGPDDQVHEAEGFTFHSTFSLWDTFRAEHPLLLLVQPEKRNSDMVNSLLASQRHSPYGILPVWQFHGLETWTMIGYHAVPVIADAWLKGIRGFDANAALDAMVQSATYAPYGGLGDYTSLGYVPIDREPEAASKTVEYAYDDWTIARMARALGKEDIARTFEARAGNWRNTFDAKSGFIRARRADGAFRTPFDPTAINYGSDYTEGNAWQYSWFVPQDLGGLIKAMGGDAAVVKKLDTMFDYDNSKLDYSHAEDIAGLIGQYIHGNEPSHHVAYMYSFAGAPWRTQARLKQIVDSQYKPTPDGLSGNDDLGQMSSWLVFTALGFYPVAPGSNEYVIGRPFVERAALNLPNGKRFTVTAEGLSDANVYVGKVSLNGRPLERGFLRHEELLAGGSLHFSMQAKPNTSWATKPQARPMNKAPMRLGMFCAVGALLGAMSGEARAAAPSAYDAVDPFIGTGGKGHTFPGAVAPFGMVQLSPDTDVRPFKQSYDWAAGYRHDDPTILGFSHTHFSGAGHSDLGDVLLTPFSGAVKLDPGEADKPGSGYRSRFSHEGEVARPGYYAVTLSDSRVRAELTAGLRTGMHRYTFEGKAPAGVLLDLRSSIYNYPGKVLWSRVRVARDGTVTGYRETRGWAPGRKLFFAIRFNKPLVSHALHDRDEAIVYKGFRQPGRSPADRAQLEGRALEGVFEFGALDGPLIVKVAISAVSEDNALLNLDSEQAGFDFEALRGATRAAWEQALGAVELDAPAPMRTSVYTALYHSLIAPSVFADADGRYRGPDDQVHEAEGFTFHSTFSLWDTFRAEHPLLLLVQPEKRNSDMVNSLLASQRHSPYGILPVWQFHGLETWTMIGYHAVPVIADAWLKGIRGFDANAALDAMVQSATYAPYGGLGDYTSLGYVPIDREPEAASKTVEYAYDDWTIARMARALGKEDIARTFEARAGNWRNTFDAKSGFIRARRADGAFRTPFDPTAINYGSDYTEGNAWQYSWFVPQDLGGLIKAMGGDAAVVKKLDTMFDYDNSKLDYSHAEDIAGLIGQYIHGNEPSHHVAYMYSFAGAPWRTQARLKQIVDSQYKPTPDGLSGNDDLGQMSSWLVFTALGFYPVAPGSNEYVIGRPFVERAALNLPNGKRFTVTAEGLSDANVYVGKVSLNGRPLERGFLRHEELLAGGSLHFSMQAKPNTSWATKPQARPMNKAP